Protein AF-A0A812Q5U4-F1 (afdb_monomer_lite)

Radius of gyration: 41.57 Å; chains: 1; bounding box: 147×89×119 Å

Structure (mmCIF, N/CA/C/O backbone):
data_AF-A0A812Q5U4-F1
#
_entry.id   AF-A0A812Q5U4-F1
#
loop_
_atom_site.group_PDB
_atom_site.id
_atom_site.type_symbol
_atom_site.label_atom_id
_atom_site.label_alt_id
_atom_site.label_comp_id
_atom_site.label_asym_id
_atom_site.label_entity_id
_atom_site.label_seq_id
_atom_site.pdbx_PDB_ins_code
_atom_site.Cartn_x
_atom_site.Cartn_y
_atom_site.Cartn_z
_atom_site.occupancy
_atom_site.B_iso_or_equiv
_atom_site.auth_seq_id
_atom_site.auth_comp_id
_atom_site.auth_asym_id
_atom_site.auth_atom_id
_atom_site.pdbx_PDB_model_num
ATOM 1 N N . MET A 1 1 ? 29.938 9.028 73.092 1.00 33.84 1 MET A N 1
ATOM 2 C CA . MET A 1 1 ? 29.720 7.569 73.125 1.00 33.84 1 MET A CA 1
ATOM 3 C C . MET A 1 1 ? 28.975 7.227 71.856 1.00 33.84 1 MET A C 1
ATOM 5 O O . MET A 1 1 ? 27.985 7.873 71.555 1.00 33.84 1 MET A O 1
ATOM 9 N N . SER A 1 2 ? 29.610 6.373 71.075 1.00 37.12 2 SER A N 1
ATOM 10 C CA . SER A 1 2 ? 29.429 6.051 69.661 1.00 37.12 2 SER A CA 1
ATOM 11 C C . SER A 1 2 ? 28.102 5.378 69.319 1.00 37.12 2 SER A C 1
ATOM 13 O O . SER A 1 2 ? 27.738 4.419 69.989 1.00 37.12 2 SER A O 1
ATOM 15 N N . GLU A 1 3 ? 27.493 5.780 68.202 1.00 32.69 3 GLU A N 1
ATOM 16 C CA . GLU A 1 3 ? 26.682 4.884 67.374 1.00 32.69 3 GLU A CA 1
ATOM 17 C C . GLU A 1 3 ? 27.113 5.006 65.910 1.00 32.69 3 GLU A C 1
ATOM 19 O O . GLU A 1 3 ? 27.411 6.088 65.403 1.00 32.69 3 GLU A O 1
ATOM 24 N N . GLU A 1 4 ? 27.269 3.832 65.309 1.00 32.97 4 GLU A N 1
ATOM 25 C CA . GLU A 1 4 ? 28.069 3.538 64.130 1.00 32.97 4 GLU A CA 1
ATOM 26 C C . GLU A 1 4 ? 27.419 3.977 62.816 1.00 32.97 4 GLU A C 1
ATOM 28 O O . GLU A 1 4 ? 26.239 3.763 62.539 1.00 32.97 4 GLU A O 1
ATOM 33 N N . TYR A 1 5 ? 28.271 4.528 61.959 1.00 30.22 5 TYR A N 1
ATOM 34 C CA . TYR A 1 5 ? 28.050 4.747 60.540 1.00 30.22 5 TYR A CA 1
ATOM 35 C C . TYR A 1 5 ? 27.979 3.398 59.799 1.00 30.22 5 TYR A C 1
ATOM 37 O O . TYR A 1 5 ? 28.902 2.591 59.897 1.00 30.22 5 TYR A O 1
ATOM 45 N N . ASN A 1 6 ? 26.899 3.155 59.046 1.00 32.72 6 ASN A N 1
ATOM 46 C CA . ASN A 1 6 ? 26.659 1.918 58.291 1.00 32.72 6 ASN A CA 1
ATOM 47 C C . ASN A 1 6 ? 26.828 2.157 56.771 1.00 32.72 6 ASN A C 1
ATOM 49 O O . ASN A 1 6 ? 25.929 2.733 56.149 1.00 32.72 6 ASN A O 1
ATOM 53 N N . PRO A 1 7 ? 27.938 1.723 56.137 1.00 33.97 7 PRO A N 1
ATOM 54 C CA . PRO A 1 7 ? 28.163 1.888 54.708 1.00 33.97 7 PRO A CA 1
ATOM 55 C C . PRO A 1 7 ? 27.766 0.606 53.964 1.00 33.97 7 PRO A C 1
ATOM 57 O O . PRO A 1 7 ? 28.591 -0.265 53.700 1.00 33.97 7 PRO A O 1
ATOM 60 N N . ARG A 1 8 ? 26.484 0.469 53.610 1.00 34.06 8 ARG A N 1
ATOM 61 C CA . ARG A 1 8 ? 26.014 -0.543 52.642 1.00 34.06 8 ARG A CA 1
ATOM 62 C C . ARG A 1 8 ? 24.890 -0.002 51.762 1.00 34.06 8 ARG A C 1
ATOM 64 O O . ARG A 1 8 ? 23.771 -0.502 51.782 1.00 34.06 8 ARG A O 1
ATOM 71 N N . LYS A 1 9 ? 25.198 1.015 50.960 1.00 43.03 9 LYS A N 1
ATOM 72 C CA . LYS A 1 9 ? 24.439 1.348 49.748 1.00 43.03 9 LYS A CA 1
ATOM 73 C C . LYS A 1 9 ? 25.396 1.880 48.691 1.00 43.03 9 LYS A C 1
ATOM 75 O O . LYS A 1 9 ? 25.443 3.070 48.460 1.00 43.03 9 LYS A O 1
ATOM 80 N N . ASP A 1 10 ? 26.127 0.958 48.081 1.00 38.47 10 ASP A N 1
ATOM 81 C CA . ASP A 1 10 ? 26.614 1.077 46.709 1.00 38.47 10 ASP A CA 1
ATOM 82 C C . ASP A 1 10 ? 26.743 -0.347 46.168 1.00 38.47 10 ASP A C 1
ATOM 84 O O . ASP A 1 10 ? 27.758 -1.021 46.316 1.00 38.47 10 ASP A O 1
ATOM 88 N N . VAL A 1 11 ? 25.636 -0.856 45.619 1.00 46.59 11 VAL A N 1
ATOM 89 C CA . VAL A 1 11 ? 25.671 -2.061 44.786 1.00 46.59 11 VAL A CA 1
ATOM 90 C C . VAL A 1 11 ? 26.209 -1.601 43.444 1.00 46.59 11 VAL A C 1
ATOM 92 O O . VAL A 1 11 ? 25.564 -0.802 42.757 1.00 46.59 11 VAL A O 1
ATOM 95 N N . SER A 1 12 ? 27.413 -2.057 43.111 1.00 59.81 12 SER A N 1
ATOM 96 C CA . SER A 1 12 ? 28.089 -1.672 41.884 1.00 59.81 12 SER A CA 1
ATOM 97 C C . SER A 1 12 ? 27.234 -2.048 40.670 1.00 59.81 12 SER A C 1
ATOM 99 O O . SER A 1 12 ? 26.511 -3.048 40.664 1.00 59.81 12 SER A O 1
ATOM 101 N N . ARG A 1 13 ? 27.321 -1.250 39.605 1.00 41.06 13 ARG A N 1
ATOM 102 C CA . ARG A 1 13 ? 26.708 -1.545 38.300 1.00 41.06 13 ARG A CA 1
ATOM 103 C C . ARG A 1 13 ? 27.031 -2.970 37.814 1.00 41.06 13 ARG A C 1
ATOM 105 O O . ARG A 1 13 ? 26.166 -3.611 37.222 1.00 41.06 13 ARG A O 1
ATOM 112 N N . ALA A 1 14 ? 28.213 -3.485 38.162 1.00 41.56 14 ALA A N 1
ATOM 113 C CA . ALA A 1 14 ? 28.650 -4.841 37.847 1.00 41.56 14 ALA A CA 1
ATOM 114 C C . ALA A 1 14 ? 27.798 -5.927 38.529 1.00 41.56 14 ALA A C 1
ATOM 116 O O . ALA A 1 14 ? 27.504 -6.941 37.905 1.00 41.56 14 ALA A O 1
ATOM 117 N N . ASP A 1 15 ? 27.316 -5.705 39.756 1.00 45.66 15 ASP A N 1
ATOM 118 C CA . ASP A 1 15 ? 26.466 -6.676 40.461 1.00 45.66 15 ASP A CA 1
ATOM 119 C C . ASP A 1 15 ? 25.048 -6.740 39.873 1.00 45.66 15 ASP A C 1
ATOM 121 O O . ASP A 1 15 ? 24.453 -7.817 39.798 1.00 45.66 15 ASP A O 1
ATOM 125 N N . ARG A 1 16 ? 24.514 -5.612 39.373 1.00 46.31 16 ARG A N 1
ATOM 126 C CA . ARG A 1 16 ? 23.241 -5.599 38.621 1.00 46.31 16 ARG A CA 1
ATOM 127 C C . ARG A 1 16 ? 23.372 -6.285 37.264 1.00 46.31 16 ARG A C 1
ATOM 129 O O . ARG A 1 16 ? 22.455 -6.997 36.855 1.00 46.31 16 ARG A O 1
ATOM 136 N N . GLU A 1 17 ? 24.501 -6.106 36.586 1.00 45.66 17 GLU A N 1
ATOM 137 C CA . GLU A 1 17 ? 24.800 -6.786 35.322 1.00 45.66 17 GLU A CA 1
ATOM 138 C C . GLU A 1 17 ? 24.985 -8.303 35.537 1.00 45.66 17 GLU A C 1
ATOM 140 O O . GLU A 1 17 ? 24.392 -9.095 34.804 1.00 45.66 17 GLU A O 1
ATOM 145 N N . LEU A 1 18 ? 25.660 -8.730 36.613 1.00 50.56 18 LEU A N 1
ATOM 146 C CA . LEU A 1 18 ? 25.778 -10.140 37.021 1.00 50.56 18 LEU A CA 1
ATOM 147 C C . LEU A 1 18 ? 24.425 -10.774 37.383 1.00 50.56 18 LEU A C 1
ATOM 149 O O . LEU A 1 18 ? 24.159 -11.931 37.038 1.00 50.56 18 LEU A O 1
ATOM 153 N N . GLN A 1 19 ? 23.538 -10.023 38.039 1.00 53.19 19 GLN A N 1
ATOM 154 C CA . GLN A 1 19 ? 22.207 -10.507 38.404 1.00 53.19 19 GLN A CA 1
ATOM 155 C C . GLN A 1 19 ? 21.281 -10.620 37.179 1.00 53.19 19 GLN A C 1
ATOM 157 O O . GLN A 1 19 ? 20.553 -11.611 37.052 1.00 53.19 19 GLN A O 1
ATOM 162 N N . MET A 1 20 ? 21.357 -9.679 36.229 1.00 49.34 20 MET A N 1
ATOM 163 C CA . MET A 1 20 ? 20.682 -9.799 34.928 1.00 49.34 20 MET A CA 1
ATOM 164 C C . MET A 1 20 ? 21.214 -10.989 34.124 1.00 49.34 20 MET A C 1
ATOM 166 O O . MET A 1 20 ? 20.421 -11.766 33.589 1.00 49.34 20 MET A O 1
ATOM 170 N N . TYR A 1 21 ? 22.532 -11.198 34.116 1.00 41.62 21 TYR A N 1
ATOM 171 C CA . TYR A 1 21 ? 23.176 -12.303 33.409 1.00 41.62 21 TYR A CA 1
ATOM 172 C C . TYR A 1 21 ? 22.758 -13.677 33.961 1.00 41.62 21 TYR A C 1
ATOM 174 O O . TYR A 1 21 ? 22.366 -14.568 33.207 1.00 41.62 21 TYR A O 1
ATOM 182 N N . SER A 1 22 ? 22.722 -13.828 35.290 1.00 52.41 22 SER A N 1
ATOM 183 C CA . SER A 1 22 ? 22.237 -15.041 35.971 1.00 52.41 22 SER A CA 1
ATOM 184 C C . SER A 1 22 ? 20.763 -15.340 35.665 1.00 52.41 22 SER A C 1
ATOM 186 O O . SER A 1 22 ? 20.368 -16.492 35.456 1.00 52.41 22 SER A O 1
ATOM 188 N N . THR A 1 23 ? 19.932 -14.298 35.599 1.00 51.53 23 THR A N 1
ATOM 189 C CA . THR A 1 23 ? 18.494 -14.433 35.327 1.00 51.53 23 THR A CA 1
ATOM 190 C C . THR A 1 23 ? 18.238 -14.801 33.864 1.00 51.53 23 THR A C 1
ATOM 192 O O . THR A 1 23 ? 17.398 -15.659 33.580 1.00 51.53 23 THR A O 1
ATOM 195 N N . PHE A 1 24 ? 19.014 -14.229 32.941 1.00 47.84 24 PHE A N 1
ATOM 196 C CA . PHE A 1 24 ? 18.985 -14.560 31.519 1.00 47.84 24 PHE A CA 1
ATOM 197 C C . PHE A 1 24 ? 19.423 -16.009 31.262 1.00 47.84 24 PHE A C 1
ATOM 199 O O . PHE A 1 24 ? 18.692 -16.755 30.611 1.00 47.84 24 PHE A O 1
ATOM 206 N N . GLN A 1 25 ? 20.528 -16.463 31.865 1.00 47.75 25 GLN A N 1
ATOM 207 C CA . GLN A 1 25 ? 20.994 -17.852 31.746 1.00 47.75 25 GLN A CA 1
ATOM 208 C C . GLN A 1 25 ? 19.957 -18.869 32.241 1.00 47.75 25 GLN A C 1
ATOM 210 O O . GLN A 1 25 ? 19.704 -19.874 31.576 1.00 47.75 25 GLN A O 1
ATOM 215 N N . LYS A 1 26 ? 19.293 -18.597 33.372 1.00 52.16 26 LYS A N 1
ATOM 216 C CA . LYS A 1 26 ? 18.226 -19.468 33.899 1.00 52.16 26 LYS A CA 1
ATOM 217 C C . LYS A 1 26 ? 17.001 -19.515 32.984 1.00 52.16 26 LYS A C 1
ATOM 219 O O . LYS A 1 26 ? 16.349 -20.556 32.897 1.00 52.16 26 LYS A O 1
ATOM 224 N N . LYS A 1 27 ? 16.684 -18.407 32.307 1.00 45.16 27 LYS A N 1
ATOM 225 C CA . LYS A 1 27 ? 15.554 -18.318 31.375 1.00 45.16 27 LYS A CA 1
ATOM 226 C C . LYS A 1 27 ? 15.858 -19.065 30.077 1.00 45.16 27 LYS A C 1
ATOM 228 O O . LYS A 1 27 ? 15.050 -19.891 29.676 1.00 45.16 27 LYS A O 1
ATOM 233 N N . VAL A 1 28 ? 17.051 -18.880 29.509 1.00 44.44 28 VAL A N 1
ATOM 234 C CA . VAL A 1 28 ? 17.525 -19.624 28.328 1.00 44.44 28 VAL A CA 1
ATOM 235 C C . VAL A 1 28 ? 17.591 -21.127 28.614 1.00 44.44 28 VAL A C 1
ATOM 237 O O . VAL A 1 28 ? 17.038 -21.908 27.848 1.00 44.44 28 VAL A O 1
ATOM 240 N N . ALA A 1 29 ? 18.149 -21.546 29.755 1.00 47.28 29 ALA A N 1
ATOM 241 C CA . ALA A 1 29 ? 18.210 -22.960 30.133 1.00 47.28 29 ALA A CA 1
ATOM 242 C C . ALA A 1 29 ? 16.816 -23.604 30.281 1.00 47.28 29 ALA A C 1
ATOM 244 O O . ALA A 1 29 ? 16.620 -24.749 29.875 1.00 47.28 29 ALA A O 1
ATOM 245 N N . ARG A 1 30 ? 15.827 -22.868 30.814 1.00 48.16 30 ARG A N 1
ATOM 246 C CA . ARG A 1 30 ? 14.434 -23.338 30.882 1.00 48.16 30 ARG A CA 1
ATOM 247 C C . ARG A 1 30 ? 13.808 -23.447 29.497 1.00 48.16 30 ARG A C 1
ATOM 249 O O . ARG A 1 30 ? 13.262 -24.497 29.191 1.00 48.16 30 ARG A O 1
ATOM 256 N N . THR A 1 31 ? 13.921 -22.420 28.656 1.00 43.62 31 THR A N 1
ATOM 257 C CA . THR A 1 31 ? 13.334 -22.427 27.307 1.00 43.62 31 THR A CA 1
ATOM 258 C C . THR A 1 31 ? 13.946 -23.525 26.437 1.00 43.62 31 THR A C 1
ATOM 260 O O . THR A 1 31 ? 13.215 -24.266 25.786 1.00 43.62 31 THR A O 1
ATOM 263 N N . CYS A 1 32 ? 15.267 -23.710 26.489 1.00 42.62 32 CYS A N 1
ATOM 264 C CA . CYS A 1 32 ? 15.956 -24.780 25.769 1.00 42.62 32 CYS A CA 1
ATOM 265 C C . CYS A 1 32 ? 15.588 -26.172 26.302 1.00 42.62 32 CYS A C 1
ATOM 267 O O . CYS A 1 32 ? 15.393 -27.086 25.507 1.00 42.62 32 CYS A O 1
ATOM 269 N N . GLY A 1 33 ? 15.414 -26.332 27.620 1.00 49.56 33 GLY A N 1
ATOM 270 C CA . GLY A 1 33 ? 14.921 -27.578 28.213 1.00 49.56 33 GLY A CA 1
ATOM 271 C C . GLY A 1 33 ? 13.491 -27.929 27.783 1.00 49.56 33 GLY A C 1
ATOM 272 O O . GLY A 1 33 ? 13.176 -29.106 27.616 1.00 49.56 33 GLY A O 1
ATOM 273 N N . THR A 1 34 ? 12.635 -26.929 27.560 1.00 45.62 34 THR A N 1
ATOM 274 C CA . THR A 1 34 ? 11.266 -27.128 27.056 1.00 45.62 34 THR A CA 1
ATOM 275 C C . THR A 1 34 ? 11.258 -27.476 25.568 1.00 45.62 34 THR A C 1
ATOM 277 O O . THR A 1 34 ? 10.571 -28.414 25.173 1.00 45.62 34 THR A O 1
ATOM 280 N N . VAL A 1 35 ? 12.073 -26.792 24.757 1.00 42.91 35 VAL A N 1
ATOM 281 C CA . VAL A 1 35 ? 12.205 -27.067 23.316 1.00 42.91 35 VAL A CA 1
ATOM 282 C C . VAL A 1 35 ? 12.789 -28.461 23.079 1.00 42.91 35 VAL A C 1
ATOM 284 O O . VAL A 1 35 ? 12.236 -29.210 22.284 1.00 42.91 35 VAL A O 1
ATOM 287 N N . ALA A 1 36 ? 13.819 -28.862 23.833 1.00 44.75 36 ALA A N 1
ATOM 288 C CA . ALA A 1 36 ? 14.419 -30.196 23.738 1.00 44.75 36 ALA A CA 1
ATOM 289 C C . ALA A 1 36 ? 13.461 -31.330 24.150 1.00 44.75 36 ALA A C 1
ATOM 291 O O . ALA A 1 36 ? 13.556 -32.434 23.624 1.00 44.75 36 ALA A O 1
ATOM 292 N N . ARG A 1 37 ? 12.511 -31.072 25.062 1.00 47.25 37 ARG A N 1
ATOM 293 C CA . ARG A 1 37 ? 11.454 -32.041 25.415 1.00 47.25 37 ARG A CA 1
ATOM 294 C C . ARG A 1 37 ? 10.326 -32.105 24.385 1.00 47.25 37 ARG A C 1
ATOM 296 O O . ARG A 1 37 ? 9.639 -33.118 24.324 1.00 47.25 37 ARG A O 1
ATOM 303 N N . GLN A 1 38 ? 10.113 -31.042 23.609 1.00 42.66 38 GLN A N 1
ATOM 304 C CA . GLN A 1 38 ? 9.031 -30.957 22.623 1.00 42.66 38 GLN A CA 1
ATOM 305 C C . GLN A 1 38 ? 9.438 -31.456 21.228 1.00 42.66 38 GLN A C 1
ATOM 307 O O . GLN A 1 38 ? 8.575 -31.865 20.456 1.00 42.66 38 GLN A O 1
ATOM 312 N N . THR A 1 39 ? 10.730 -31.486 20.893 1.00 47.00 39 THR A N 1
ATOM 313 C CA . THR A 1 39 ? 11.223 -31.899 19.568 1.00 47.00 39 THR A CA 1
ATOM 314 C C . THR A 1 39 ? 11.756 -33.334 19.549 1.00 47.00 39 THR A C 1
ATOM 316 O O . THR A 1 39 ? 12.897 -33.597 19.184 1.00 47.00 39 THR A O 1
ATOM 319 N N . ALA A 1 40 ? 10.898 -34.307 19.860 1.00 41.62 40 ALA A N 1
ATOM 320 C CA . ALA A 1 40 ? 11.204 -35.741 19.758 1.00 41.62 40 ALA A CA 1
ATOM 321 C C . ALA A 1 40 ? 11.178 -36.289 18.306 1.00 41.62 40 ALA A C 1
ATOM 323 O O . ALA A 1 40 ? 10.772 -37.423 18.068 1.00 41.62 40 ALA A O 1
ATOM 324 N N . SER A 1 41 ? 11.601 -35.499 17.313 1.00 47.44 41 SER A N 1
ATOM 325 C CA . SER A 1 41 ? 11.746 -35.954 15.924 1.00 47.44 41 SER A CA 1
ATOM 326 C C . SER A 1 41 ? 13.166 -35.696 15.431 1.00 47.44 41 SER A C 1
ATOM 328 O O . SER A 1 41 ? 13.582 -34.550 15.241 1.00 47.44 41 SER A O 1
ATOM 330 N N . ALA A 1 42 ? 13.902 -36.783 15.184 1.00 43.78 42 ALA A N 1
ATOM 331 C CA . ALA A 1 42 ? 15.287 -36.784 14.706 1.00 43.78 42 ALA A CA 1
ATOM 332 C C . ALA A 1 42 ? 15.495 -35.938 13.430 1.00 43.78 42 ALA A C 1
ATOM 334 O O . ALA A 1 42 ? 16.572 -35.390 13.199 1.00 43.78 42 ALA A O 1
ATOM 335 N N . MET A 1 43 ? 14.445 -35.760 12.620 1.00 39.78 43 MET A N 1
ATOM 336 C CA . MET A 1 43 ? 14.500 -34.984 11.380 1.00 39.78 43 MET A CA 1
ATOM 337 C C . MET A 1 43 ? 14.580 -33.463 11.624 1.00 39.78 43 MET A C 1
ATOM 339 O O . MET A 1 43 ? 15.217 -32.743 10.852 1.00 39.78 43 MET A O 1
ATOM 343 N N . LEU A 1 44 ? 13.982 -32.967 12.715 1.00 46.88 44 LEU A N 1
ATOM 344 C CA . LEU A 1 44 ? 14.051 -31.555 13.111 1.00 46.88 44 LEU A CA 1
ATOM 345 C C . LEU A 1 44 ? 15.378 -31.222 13.791 1.00 46.88 44 LEU A C 1
ATOM 347 O O . LEU A 1 44 ? 15.934 -30.158 13.531 1.00 46.88 44 LEU A O 1
ATOM 351 N N . CYS A 1 45 ? 15.932 -32.154 14.572 1.00 46.12 45 CYS A N 1
ATOM 352 C CA . CYS A 1 45 ? 17.276 -32.014 15.133 1.00 46.12 45 CYS A CA 1
ATOM 353 C C . CYS A 1 45 ? 18.325 -31.905 14.010 1.00 46.12 45 CYS A C 1
ATOM 355 O O . CYS A 1 45 ? 19.142 -30.990 14.013 1.00 46.12 45 CYS A O 1
ATOM 357 N N . LYS A 1 46 ? 18.198 -32.726 12.955 1.00 45.28 46 LYS A N 1
ATOM 358 C CA . LYS A 1 46 ? 19.049 -32.666 11.753 1.00 45.28 46 LYS A CA 1
ATOM 359 C C . LYS A 1 46 ? 18.987 -31.313 11.032 1.00 45.28 46 LYS A C 1
ATOM 361 O O . LYS A 1 46 ? 20.023 -30.758 10.671 1.00 45.28 46 LYS A O 1
ATOM 366 N N . ARG A 1 47 ? 17.785 -30.755 10.838 1.00 48.25 47 ARG A N 1
ATOM 367 C CA . ARG A 1 47 ? 17.606 -29.425 10.219 1.00 48.25 47 ARG A CA 1
ATOM 368 C C . ARG A 1 47 ? 18.132 -28.298 11.105 1.00 48.25 47 ARG A C 1
ATOM 370 O O . ARG A 1 47 ? 18.714 -27.351 10.586 1.00 48.25 47 ARG A O 1
ATOM 377 N N . PHE A 1 48 ? 17.973 -28.426 12.420 1.00 50.75 48 PHE A N 1
ATOM 378 C CA . PHE A 1 48 ? 18.487 -27.462 13.383 1.00 50.75 48 PHE A CA 1
ATOM 379 C C . PHE A 1 48 ? 20.020 -27.468 13.426 1.00 50.75 48 PHE A C 1
ATOM 381 O O . PHE A 1 48 ? 20.614 -26.406 13.313 1.00 50.75 48 PHE A O 1
ATOM 388 N N . CYS A 1 49 ? 20.670 -28.636 13.482 1.00 49.44 49 CYS A N 1
ATOM 389 C CA . CYS A 1 49 ? 22.133 -28.751 13.442 1.00 49.44 49 CYS A CA 1
ATOM 390 C C . CYS A 1 49 ? 22.730 -28.227 12.125 1.00 49.44 49 CYS A C 1
ATOM 392 O O . CYS A 1 49 ? 23.765 -27.565 12.141 1.00 49.44 49 CYS A O 1
ATOM 394 N N . PHE A 1 50 ? 22.059 -28.452 10.990 1.00 48.16 50 PHE A N 1
ATOM 395 C CA . PHE A 1 50 ? 22.501 -27.931 9.692 1.00 48.16 50 PHE A CA 1
ATOM 396 C C . PHE A 1 50 ? 22.346 -26.403 9.585 1.00 48.16 50 PHE A C 1
ATOM 398 O O . PHE A 1 50 ? 23.251 -25.712 9.118 1.00 48.16 50 PHE A O 1
ATOM 405 N N . ALA A 1 51 ? 21.225 -25.854 10.068 1.00 47.75 51 ALA A N 1
ATOM 406 C CA . ALA A 1 51 ? 21.022 -24.408 10.166 1.00 47.75 51 ALA A CA 1
ATOM 407 C C . ALA A 1 51 ? 21.996 -23.758 11.165 1.00 47.75 51 ALA A C 1
ATOM 409 O O . ALA A 1 51 ? 22.481 -22.656 10.925 1.00 47.75 51 ALA A O 1
ATOM 410 N N . PHE A 1 52 ? 22.326 -24.464 12.248 1.00 46.34 52 PHE A N 1
ATOM 411 C CA . PHE A 1 52 ? 23.291 -24.053 13.264 1.00 46.34 52 PHE A CA 1
ATOM 412 C C . PHE A 1 52 ? 24.716 -23.968 12.701 1.00 46.34 52 PHE A C 1
ATOM 414 O O . PHE A 1 52 ? 25.369 -22.948 12.886 1.00 46.34 52 PHE A O 1
ATOM 421 N N . ALA A 1 53 ? 25.165 -24.961 11.923 1.00 47.75 53 ALA A N 1
ATOM 422 C CA . ALA A 1 53 ? 26.468 -24.919 11.251 1.00 47.75 53 ALA A CA 1
ATOM 423 C C . ALA A 1 53 ? 26.589 -23.727 10.277 1.00 47.75 53 ALA A C 1
ATOM 425 O O . ALA A 1 53 ? 27.604 -23.035 10.262 1.00 47.75 53 ALA A O 1
ATOM 426 N N . ARG A 1 54 ? 25.518 -23.426 9.529 1.00 46.50 54 ARG A N 1
ATOM 427 C CA . ARG A 1 54 ? 25.428 -22.253 8.635 1.00 46.50 54 ARG A CA 1
ATOM 428 C C . ARG A 1 54 ? 25.418 -20.920 9.389 1.00 46.50 54 ARG A C 1
ATOM 430 O O . ARG A 1 54 ? 25.967 -19.937 8.904 1.00 46.50 54 ARG A O 1
ATOM 437 N N . LEU A 1 55 ? 24.805 -20.882 10.571 1.00 44.91 55 LEU A N 1
ATOM 438 C CA . LEU A 1 55 ? 24.801 -19.716 11.459 1.00 44.91 55 LEU A CA 1
ATOM 439 C C . LEU A 1 55 ? 26.185 -19.458 12.069 1.00 44.91 55 LEU A C 1
ATOM 441 O O . LEU A 1 55 ? 26.592 -18.303 12.168 1.00 44.91 55 LEU A O 1
ATOM 445 N N . CYS A 1 56 ? 26.933 -20.510 12.415 1.00 45.94 56 CYS A N 1
ATOM 446 C CA . CYS A 1 56 ? 28.314 -20.397 12.889 1.00 45.94 56 CYS A CA 1
ATOM 447 C C . CYS A 1 56 ? 29.266 -19.827 11.824 1.00 45.94 56 CYS A C 1
ATOM 449 O O . CYS A 1 56 ? 30.187 -19.097 12.172 1.00 45.94 56 CYS A O 1
ATOM 451 N N . GLU A 1 57 ? 29.025 -20.084 10.534 1.00 47.19 57 GLU A N 1
ATOM 452 C CA . GLU A 1 57 ? 29.805 -19.480 9.440 1.00 47.19 57 GLU A CA 1
ATOM 453 C C . GLU A 1 57 ? 29.535 -17.974 9.244 1.00 47.19 57 GLU A C 1
ATOM 455 O O . GLU A 1 57 ? 30.343 -17.286 8.621 1.00 47.19 57 GLU A O 1
ATOM 460 N N . ALA A 1 58 ? 28.423 -17.442 9.767 1.00 40.88 58 ALA A N 1
ATOM 461 C CA . ALA A 1 58 ? 27.950 -16.089 9.464 1.00 40.88 58 ALA A CA 1
ATOM 462 C C . ALA A 1 58 ? 28.326 -15.011 10.504 1.00 40.88 58 ALA A C 1
ATOM 464 O O . ALA A 1 58 ? 28.189 -13.823 10.212 1.00 40.88 58 ALA A O 1
ATOM 465 N N . PHE A 1 59 ? 28.798 -15.379 11.702 1.00 46.22 59 PHE A N 1
ATOM 466 C CA . PHE A 1 59 ? 29.041 -14.434 12.803 1.00 46.22 59 PHE A CA 1
ATOM 467 C C . PHE A 1 59 ? 30.517 -14.390 13.236 1.00 46.22 59 PHE A C 1
ATOM 469 O O . PHE A 1 59 ? 31.059 -15.387 13.696 1.00 46.22 59 PHE A O 1
ATOM 476 N N . THR A 1 60 ? 31.156 -13.213 13.154 1.00 44.91 60 THR A N 1
ATOM 477 C CA . THR A 1 60 ? 32.591 -13.007 13.464 1.00 44.91 60 THR A CA 1
ATOM 478 C C . THR A 1 60 ? 32.859 -12.056 14.643 1.00 44.91 60 THR A C 1
ATOM 480 O O . THR A 1 60 ? 33.933 -11.467 14.725 1.00 44.91 60 THR A O 1
ATOM 483 N N . THR A 1 61 ? 31.910 -11.845 15.563 1.00 46.41 61 THR A N 1
ATOM 484 C CA . THR A 1 61 ? 32.115 -10.948 16.720 1.00 46.41 61 THR A CA 1
ATOM 485 C C . THR A 1 61 ? 32.470 -11.718 18.004 1.00 46.41 61 THR A C 1
ATOM 487 O O . THR A 1 61 ? 31.768 -12.642 18.416 1.00 46.41 61 THR A O 1
ATOM 490 N N . SER A 1 62 ? 33.554 -11.300 18.676 1.00 41.28 62 SER A N 1
ATOM 491 C CA . SER A 1 62 ? 34.147 -11.939 19.874 1.00 41.28 62 SER A CA 1
ATOM 492 C C . SER A 1 62 ? 33.150 -12.222 21.015 1.00 41.28 62 SER A C 1
ATOM 494 O O . SER A 1 62 ? 33.224 -13.246 21.700 1.00 41.28 62 SER A O 1
ATOM 496 N N . THR A 1 63 ? 32.173 -11.334 21.217 1.00 41.38 63 THR A N 1
ATOM 497 C CA . THR A 1 63 ? 31.176 -11.440 22.297 1.00 41.38 63 THR A CA 1
ATOM 498 C C . THR A 1 63 ? 30.167 -12.559 22.045 1.00 41.38 63 THR A C 1
ATOM 500 O O . THR A 1 63 ? 29.708 -13.218 22.974 1.00 41.38 63 THR A O 1
ATOM 503 N N . VAL A 1 64 ? 29.853 -12.808 20.775 1.00 47.78 64 VAL A N 1
ATOM 504 C CA . VAL A 1 64 ? 28.879 -13.808 20.341 1.00 47.78 64 VAL A CA 1
ATOM 505 C C . VAL A 1 64 ? 29.491 -15.214 20.435 1.00 47.78 64 VAL A C 1
ATOM 507 O O . VAL A 1 64 ? 28.842 -16.134 20.932 1.00 47.78 64 VAL A O 1
ATOM 510 N N . PHE A 1 65 ? 30.780 -15.362 20.115 1.00 45.75 65 PHE A N 1
ATOM 511 C CA . PHE A 1 65 ? 31.514 -16.634 20.187 1.00 45.75 65 PHE A CA 1
ATOM 512 C C . PHE A 1 65 ? 31.596 -17.224 21.611 1.00 45.75 65 PHE A C 1
ATOM 514 O O . PHE A 1 65 ? 31.337 -18.412 21.812 1.00 45.75 65 PHE A O 1
ATOM 521 N N . LYS A 1 66 ? 31.848 -16.396 22.638 1.00 48.25 66 LYS A N 1
ATOM 522 C CA . LYS A 1 66 ? 31.882 -16.850 24.048 1.00 48.25 66 LYS A CA 1
ATOM 523 C C . LYS A 1 66 ? 30.518 -17.318 24.565 1.00 48.25 66 LYS A C 1
ATOM 525 O O . LYS A 1 66 ? 30.442 -18.263 25.350 1.00 48.25 66 LYS A O 1
ATOM 530 N N . HIS A 1 67 ? 29.430 -16.687 24.119 1.00 49.53 67 HIS A N 1
ATOM 531 C CA . HIS A 1 67 ? 28.074 -17.151 24.425 1.00 49.53 67 HIS A CA 1
ATOM 532 C C . HIS A 1 67 ? 27.746 -18.469 23.707 1.00 49.53 67 HIS A C 1
ATOM 534 O O . HIS A 1 67 ? 27.035 -19.308 24.265 1.00 49.53 67 HIS A O 1
ATOM 540 N N . PHE A 1 68 ? 28.326 -18.690 22.525 1.00 51.56 68 PHE A N 1
ATOM 541 C CA . PHE A 1 68 ? 28.163 -19.921 21.758 1.00 51.56 68 PHE A CA 1
ATOM 542 C C . PHE A 1 68 ? 28.960 -21.112 22.302 1.00 51.56 68 PHE A C 1
ATOM 544 O O . PHE A 1 68 ? 28.407 -22.210 22.328 1.00 51.56 68 PHE A O 1
ATOM 551 N N . GLN A 1 69 ? 30.173 -20.924 22.837 1.00 51.56 69 GLN A N 1
ATOM 552 C CA . GLN A 1 69 ? 30.895 -21.995 23.548 1.00 51.56 69 GLN A CA 1
ATOM 553 C C . GLN A 1 69 ? 30.088 -22.534 24.740 1.00 51.56 69 GLN A C 1
ATOM 555 O O . GLN A 1 69 ? 29.961 -23.745 24.920 1.00 51.56 69 GLN A O 1
ATOM 560 N N . GLY A 1 70 ? 29.452 -21.642 25.510 1.00 60.09 70 GLY A N 1
ATOM 561 C CA . GLY A 1 70 ? 28.567 -22.039 26.608 1.00 60.09 70 GLY A CA 1
ATOM 562 C C . GLY A 1 70 ? 27.344 -22.842 26.145 1.00 60.09 70 GLY A C 1
ATOM 563 O O . GLY A 1 70 ? 26.908 -23.755 26.843 1.00 60.09 70 GLY A O 1
ATOM 564 N N . PHE A 1 71 ? 26.807 -22.543 24.959 1.00 48.72 71 PHE A N 1
ATOM 565 C CA . PHE A 1 71 ? 25.685 -23.275 24.367 1.00 48.72 71 PHE A CA 1
ATOM 566 C C . PHE A 1 71 ? 26.110 -24.642 23.806 1.00 48.72 71 PHE A C 1
ATOM 568 O O . PHE A 1 71 ? 25.434 -25.638 24.064 1.00 48.72 71 PHE A O 1
ATOM 575 N N . ALA A 1 72 ? 27.253 -24.719 23.118 1.00 52.66 72 ALA A N 1
ATOM 576 C CA . ALA A 1 72 ? 27.820 -25.970 22.613 1.00 52.66 72 ALA A CA 1
ATOM 577 C C . ALA A 1 72 ? 28.137 -26.959 23.752 1.00 52.66 72 ALA A C 1
ATOM 579 O O . ALA A 1 72 ? 27.821 -28.142 23.650 1.00 52.66 72 ALA A O 1
ATOM 580 N N . GLU A 1 73 ? 28.649 -26.473 24.888 1.00 60.06 73 GLU A N 1
ATOM 581 C CA . GLU A 1 73 ? 28.880 -27.267 26.105 1.00 60.06 73 GLU A CA 1
ATOM 582 C C . GLU A 1 73 ? 27.570 -27.844 26.684 1.00 60.06 73 GLU A C 1
ATOM 584 O O . GLU A 1 73 ? 27.535 -28.985 27.155 1.00 60.06 73 GLU A O 1
ATOM 589 N N . VAL A 1 74 ? 26.473 -27.079 26.634 1.00 55.72 74 VAL A N 1
ATOM 590 C CA . VAL A 1 74 ? 25.142 -27.524 27.082 1.00 55.72 74 VAL A CA 1
ATOM 591 C C . VAL A 1 74 ? 24.567 -28.567 26.126 1.00 55.72 74 VAL A C 1
ATOM 593 O O . VAL A 1 74 ? 24.072 -29.596 26.587 1.00 55.72 74 VAL A O 1
ATOM 596 N N . VAL A 1 75 ? 24.685 -28.366 24.811 1.00 52.28 75 VAL A N 1
ATOM 597 C CA . VAL A 1 75 ? 24.266 -29.352 23.801 1.00 52.28 75 VAL A CA 1
ATOM 598 C C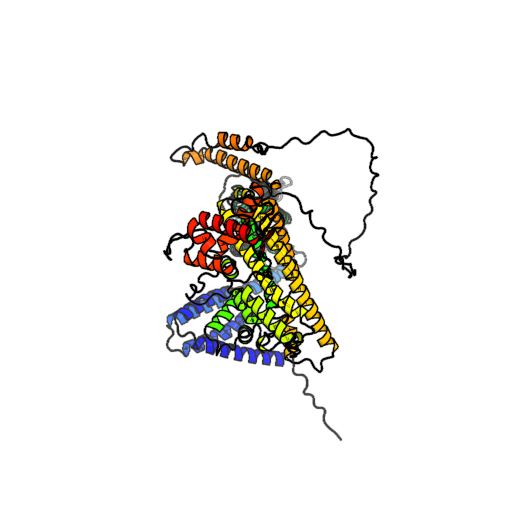 . VAL A 1 75 ? 25.076 -30.643 23.940 1.00 52.28 75 VAL A C 1
ATOM 600 O O . VAL A 1 75 ? 24.481 -31.716 23.986 1.00 52.28 75 VAL A O 1
ATOM 603 N N . ARG A 1 76 ? 26.398 -30.551 24.142 1.00 56.03 76 ARG A N 1
ATOM 604 C CA . ARG A 1 76 ? 27.291 -31.692 24.406 1.00 56.03 76 ARG A CA 1
ATOM 605 C C . ARG A 1 76 ? 26.842 -32.499 25.624 1.00 56.03 76 ARG A C 1
ATOM 607 O O . ARG A 1 76 ? 26.705 -33.716 25.547 1.00 56.03 76 ARG A O 1
ATOM 614 N N . LYS A 1 77 ? 26.553 -31.826 26.742 1.00 60.78 77 LYS A N 1
ATOM 615 C CA . LYS A 1 77 ? 26.072 -32.475 27.976 1.00 60.78 77 LYS A CA 1
ATOM 616 C C . LYS A 1 77 ? 24.677 -33.085 27.824 1.00 60.78 77 LYS A C 1
ATOM 618 O O . LYS A 1 77 ? 24.394 -34.094 28.458 1.00 60.78 77 LYS A O 1
ATOM 623 N N . THR A 1 78 ? 23.826 -32.504 26.980 1.00 52.09 78 THR A N 1
ATOM 624 C CA . THR A 1 78 ? 22.460 -32.997 26.733 1.00 52.09 78 THR A CA 1
ATOM 625 C C . THR A 1 78 ? 22.452 -34.183 25.759 1.00 52.09 78 THR A C 1
ATOM 627 O O . THR A 1 78 ? 21.707 -35.138 25.970 1.00 52.09 78 THR A O 1
ATOM 630 N N . ALA A 1 79 ? 23.326 -34.172 24.746 1.00 52.03 79 ALA A N 1
ATOM 631 C CA . ALA A 1 79 ? 23.525 -35.276 23.808 1.00 52.03 79 ALA A CA 1
ATOM 632 C C . ALA A 1 79 ? 24.169 -36.496 24.485 1.00 52.03 79 ALA A C 1
ATOM 634 O O . ALA A 1 79 ? 23.710 -37.611 24.289 1.00 52.03 79 ALA A O 1
ATOM 635 N N . LEU A 1 80 ? 25.159 -36.298 25.365 1.00 54.78 80 LEU A N 1
ATOM 636 C CA . LEU A 1 80 ? 25.740 -37.389 26.164 1.00 54.78 80 LEU A CA 1
ATOM 637 C C . LEU A 1 80 ? 24.754 -37.986 27.184 1.00 54.78 80 LEU A C 1
ATOM 639 O O . LEU A 1 80 ? 24.913 -39.132 27.590 1.00 54.78 80 LEU A O 1
ATOM 643 N N . ALA A 1 81 ? 23.743 -37.219 27.604 1.00 52.38 81 ALA A N 1
ATOM 644 C CA . ALA A 1 81 ? 22.697 -37.677 28.519 1.00 52.38 81 ALA A CA 1
ATOM 645 C C . ALA A 1 81 ? 21.529 -38.391 27.814 1.00 52.38 81 ALA A C 1
ATOM 647 O O . ALA A 1 81 ? 20.677 -38.972 28.483 1.00 52.38 81 ALA A O 1
ATOM 648 N N . THR A 1 82 ? 21.462 -38.343 26.481 1.00 49.06 82 THR A N 1
ATOM 649 C CA . THR A 1 82 ? 20.447 -39.035 25.684 1.00 49.06 82 THR A CA 1
ATOM 650 C C . THR A 1 82 ? 21.139 -40.131 24.877 1.00 49.06 82 THR A C 1
ATOM 652 O O . THR A 1 82 ? 21.789 -39.851 23.881 1.00 49.06 82 THR A O 1
ATOM 655 N N . GLU A 1 83 ? 21.001 -41.396 25.292 1.00 48.69 83 GLU A N 1
ATOM 656 C CA . GLU A 1 83 ? 21.625 -42.592 24.673 1.00 48.69 83 GLU A CA 1
ATOM 657 C C . GLU A 1 83 ? 21.225 -42.854 23.194 1.00 48.69 83 GLU A C 1
ATOM 659 O O . GLU A 1 83 ? 21.454 -43.935 22.661 1.00 48.69 83 GLU A O 1
ATOM 664 N N . ALA A 1 84 ? 20.615 -41.884 22.508 1.00 48.84 84 ALA A N 1
ATOM 665 C CA . ALA A 1 84 ? 19.985 -42.013 21.196 1.00 48.84 84 ALA A CA 1
ATOM 666 C C . ALA A 1 84 ? 20.601 -41.109 20.109 1.00 48.84 84 ALA A C 1
ATOM 668 O O . ALA A 1 84 ? 19.929 -40.799 19.124 1.00 48.84 84 ALA A O 1
ATOM 669 N N . VAL A 1 85 ? 21.853 -40.666 20.264 1.00 51.66 85 VAL A N 1
ATOM 670 C CA . VAL A 1 85 ? 22.554 -39.891 19.227 1.00 51.66 85 VAL A CA 1
ATOM 671 C C . VAL A 1 85 ? 23.685 -40.722 18.629 1.00 51.66 85 VAL A C 1
ATOM 673 O O . VAL A 1 85 ? 24.569 -41.203 19.334 1.00 51.66 85 VAL A O 1
ATOM 676 N N . ASP A 1 86 ? 23.632 -40.889 17.311 1.00 56.50 86 ASP A N 1
ATOM 677 C CA . ASP A 1 86 ? 24.614 -41.618 16.515 1.00 56.50 86 ASP A CA 1
ATOM 678 C C . ASP A 1 86 ? 26.022 -41.019 16.697 1.00 56.50 86 ASP A C 1
ATOM 680 O O . ASP A 1 86 ? 26.267 -39.844 16.402 1.00 56.50 86 ASP A O 1
ATOM 684 N N . THR A 1 87 ? 26.949 -41.824 17.224 1.00 54.72 87 THR A N 1
ATOM 685 C CA . THR A 1 87 ? 28.300 -41.388 17.623 1.00 54.72 87 THR A CA 1
ATOM 686 C C . THR A 1 87 ? 29.142 -40.822 16.476 1.00 54.72 87 THR A C 1
ATOM 688 O O . THR A 1 87 ? 30.087 -40.078 16.739 1.00 54.72 87 THR A O 1
ATOM 691 N N . GLU A 1 88 ? 28.816 -41.118 15.214 1.00 56.28 88 GLU A N 1
ATOM 692 C CA . GLU A 1 88 ? 29.481 -40.489 14.064 1.00 56.28 88 GLU A CA 1
ATOM 693 C C . GLU A 1 88 ? 29.075 -39.025 13.861 1.00 56.28 88 GLU A C 1
ATOM 695 O O . GLU A 1 88 ? 29.921 -38.197 13.532 1.00 56.28 88 GLU A O 1
ATOM 700 N N . GLN A 1 89 ? 27.818 -38.665 14.120 1.00 51.12 89 GLN A N 1
ATOM 701 C CA . GLN A 1 89 ? 27.328 -37.302 13.880 1.00 51.12 89 GLN A CA 1
ATOM 702 C C . GLN A 1 89 ? 27.857 -36.313 14.921 1.00 51.12 89 GLN A C 1
ATOM 704 O O . GLN A 1 89 ? 28.124 -35.153 14.607 1.00 51.12 89 GLN A O 1
ATOM 709 N N . VAL A 1 90 ? 28.075 -36.785 16.153 1.00 56.31 90 VAL A N 1
ATOM 710 C CA . VAL A 1 90 ? 28.767 -36.009 17.193 1.00 56.31 90 VAL A CA 1
ATOM 711 C C . VAL A 1 90 ? 30.214 -35.741 16.776 1.00 56.31 90 VAL A C 1
ATOM 713 O O . VAL A 1 90 ? 30.669 -34.607 16.882 1.00 56.31 90 VAL A O 1
ATOM 716 N N . LYS A 1 91 ? 30.907 -36.739 16.210 1.00 61.88 91 LYS A N 1
ATOM 717 C CA . LYS A 1 91 ? 32.277 -36.577 15.696 1.00 61.88 91 LYS A CA 1
ATOM 718 C C . LYS A 1 91 ? 32.352 -35.617 14.506 1.00 61.88 91 LYS A C 1
ATOM 720 O O . LYS A 1 91 ? 33.323 -34.877 14.379 1.00 61.88 91 LYS A O 1
ATOM 725 N N . GLU A 1 92 ? 31.345 -35.607 13.635 1.00 57.12 92 GLU A N 1
ATOM 726 C CA . GLU A 1 92 ? 31.289 -34.687 12.493 1.00 57.12 92 GLU A CA 1
ATOM 727 C C . GLU A 1 92 ? 31.032 -33.236 12.936 1.00 57.12 92 GLU A C 1
ATOM 729 O O . GLU A 1 92 ? 31.684 -32.313 12.442 1.00 57.12 92 GLU A O 1
ATOM 734 N N . ALA A 1 93 ? 30.165 -33.032 13.933 1.00 50.66 93 ALA A N 1
ATOM 735 C CA . ALA A 1 93 ? 29.955 -31.729 14.562 1.00 50.66 93 ALA A CA 1
ATOM 736 C C . ALA A 1 93 ? 31.194 -31.245 15.337 1.00 50.66 93 ALA A C 1
ATOM 738 O O . ALA A 1 93 ? 31.537 -30.067 15.251 1.00 50.66 93 ALA A O 1
ATOM 739 N N . GLU A 1 94 ? 31.895 -32.143 16.040 1.00 56.12 94 GLU A N 1
ATOM 740 C CA . GLU A 1 94 ? 33.180 -31.843 16.686 1.00 56.12 94 GLU A CA 1
ATOM 741 C C . GLU A 1 94 ? 34.217 -31.406 15.650 1.00 56.12 94 GLU A C 1
ATOM 743 O O . GLU A 1 94 ? 34.816 -30.347 15.801 1.00 56.12 94 GLU A O 1
ATOM 748 N N . LYS A 1 95 ? 34.353 -32.138 14.539 1.00 64.75 95 LYS A N 1
ATOM 749 C CA . LYS A 1 95 ? 35.267 -31.778 13.446 1.00 64.75 95 LYS A CA 1
ATOM 750 C C . LYS A 1 95 ? 34.938 -30.412 12.829 1.00 64.75 95 LYS A C 1
ATOM 752 O O . LYS A 1 95 ? 35.852 -29.655 12.508 1.00 64.75 95 LYS A O 1
ATOM 757 N N . ALA A 1 96 ? 33.654 -30.082 12.668 1.00 53.59 96 ALA A N 1
ATOM 758 C CA . ALA A 1 96 ? 33.218 -28.779 12.165 1.00 53.59 96 ALA A CA 1
ATOM 759 C C . ALA A 1 96 ? 33.503 -27.640 13.160 1.00 53.59 96 ALA A C 1
ATOM 761 O O . ALA A 1 96 ? 33.901 -26.553 12.741 1.00 53.59 96 ALA A O 1
ATOM 762 N N . LEU A 1 97 ? 33.346 -27.894 14.464 1.00 49.25 97 LEU A N 1
ATOM 763 C CA . LEU A 1 97 ? 33.665 -26.934 15.518 1.00 49.25 97 LEU A CA 1
ATOM 764 C C . LEU A 1 97 ? 35.176 -26.683 15.600 1.00 49.25 97 LEU A C 1
ATOM 766 O O . LEU A 1 97 ? 35.585 -25.528 15.601 1.00 49.25 97 LEU A O 1
ATOM 770 N N . THR A 1 98 ? 36.002 -27.732 15.559 1.00 60.44 98 THR A N 1
ATOM 771 C CA . THR A 1 98 ? 37.469 -27.598 15.544 1.00 60.44 98 THR A CA 1
ATOM 772 C C . THR A 1 98 ? 37.954 -26.859 14.292 1.00 60.44 98 THR A C 1
ATOM 774 O O . THR A 1 98 ? 38.825 -26.002 14.382 1.00 60.44 98 THR A O 1
ATOM 777 N N . ALA A 1 99 ? 37.342 -27.102 13.126 1.00 57.66 99 ALA A N 1
ATOM 778 C CA . ALA A 1 99 ? 37.646 -26.354 11.901 1.00 57.66 99 ALA A CA 1
ATOM 779 C C . ALA A 1 99 ? 37.209 -24.874 11.969 1.00 57.66 99 ALA A C 1
ATOM 781 O O . ALA A 1 99 ? 37.821 -24.013 11.332 1.00 57.66 99 ALA A O 1
ATOM 782 N N . ALA A 1 100 ? 36.145 -24.562 12.717 1.00 46.41 100 ALA A N 1
ATOM 783 C CA . ALA A 1 100 ? 35.711 -23.190 12.972 1.00 46.41 100 ALA A CA 1
ATOM 784 C C . ALA A 1 100 ? 36.631 -22.479 13.981 1.00 46.41 100 ALA A C 1
ATOM 786 O O . ALA A 1 100 ? 36.949 -21.309 13.775 1.00 46.41 100 ALA A O 1
ATOM 787 N N . GLU A 1 101 ? 37.101 -23.187 15.012 1.00 47.97 101 GLU A N 1
ATOM 788 C CA . GLU A 1 101 ? 38.108 -22.711 15.970 1.00 47.97 101 GLU A CA 1
ATOM 789 C C . GLU A 1 101 ? 39.444 -22.420 15.271 1.00 47.97 101 GLU A C 1
ATOM 791 O O . GLU A 1 101 ? 39.952 -21.311 15.395 1.00 47.97 101 GLU A O 1
ATOM 796 N N . GLU A 1 102 ? 39.943 -23.319 14.413 1.00 54.38 102 GLU A N 1
ATOM 797 C CA . GLU A 1 102 ? 41.145 -23.065 13.599 1.00 54.38 102 GLU A CA 1
ATOM 798 C C . GLU A 1 102 ? 40.970 -21.864 12.650 1.00 54.38 102 GLU A C 1
ATOM 800 O O . GLU A 1 102 ? 41.894 -21.072 12.459 1.00 54.38 102 GLU A O 1
ATOM 805 N N . LYS A 1 103 ? 39.788 -21.678 12.042 1.00 48.75 103 LYS A N 1
ATOM 806 C CA . LYS A 1 103 ? 39.494 -20.493 11.210 1.00 48.75 103 LYS A CA 1
ATOM 807 C C . LYS A 1 103 ? 39.458 -19.197 12.027 1.00 48.75 103 LYS A C 1
ATOM 809 O O . LYS A 1 103 ? 39.881 -18.160 11.514 1.00 48.75 103 LYS A O 1
ATOM 814 N N . TYR A 1 104 ? 38.946 -19.247 13.254 1.00 44.53 104 TYR A N 1
ATOM 815 C CA . TYR A 1 104 ? 38.839 -18.096 14.150 1.00 44.53 104 TYR A CA 1
ATOM 816 C C . TYR A 1 104 ? 40.207 -17.701 14.723 1.00 44.53 104 TYR A C 1
ATOM 818 O O . TYR A 1 104 ? 40.578 -16.530 14.647 1.00 44.53 104 TYR A O 1
ATOM 826 N N . ASP A 1 105 ? 41.001 -18.677 15.169 1.00 43.28 105 ASP A N 1
ATOM 827 C CA . ASP A 1 105 ? 42.381 -18.459 15.608 1.00 43.28 105 ASP A CA 1
ATOM 828 C C . ASP A 1 105 ? 43.217 -17.857 14.478 1.00 43.28 105 ASP A C 1
ATOM 830 O O . ASP A 1 105 ? 43.966 -16.910 14.701 1.00 43.28 105 ASP A O 1
ATOM 834 N N . ASN A 1 106 ? 43.020 -18.297 13.231 1.00 43.69 106 ASN A N 1
ATOM 835 C CA . ASN A 1 106 ? 43.652 -17.665 12.076 1.00 43.69 106 ASN A CA 1
ATOM 836 C C . ASN A 1 106 ? 43.207 -16.202 11.883 1.00 43.69 106 ASN A C 1
ATOM 838 O O . ASN A 1 106 ? 44.051 -15.369 11.571 1.00 43.69 106 ASN A O 1
ATOM 842 N N . ALA A 1 107 ? 41.931 -15.850 12.089 1.00 41.47 107 ALA A N 1
ATOM 843 C CA . ALA A 1 107 ? 41.416 -14.485 11.912 1.00 41.47 107 ALA A CA 1
ATOM 844 C C . ALA A 1 107 ? 41.940 -13.489 12.967 1.00 41.47 107 ALA A C 1
ATOM 846 O O . ALA A 1 107 ? 42.368 -12.392 12.599 1.00 41.47 107 ALA A O 1
ATOM 847 N N . ASP A 1 108 ? 41.989 -13.883 14.243 1.00 39.38 108 ASP A N 1
ATOM 848 C CA . ASP A 1 108 ? 42.616 -13.081 15.306 1.00 39.38 108 ASP A CA 1
ATOM 849 C C . ASP A 1 108 ? 44.146 -13.020 15.116 1.00 39.38 108 ASP A C 1
ATOM 851 O O . ASP A 1 108 ? 44.763 -11.971 15.321 1.00 39.38 108 ASP A O 1
ATOM 855 N N . THR A 1 109 ? 44.756 -14.092 14.591 1.00 40.50 109 THR A N 1
ATOM 856 C CA . THR A 1 109 ? 46.159 -14.079 14.151 1.00 40.50 109 THR A CA 1
ATOM 857 C C . THR A 1 109 ? 46.367 -13.128 12.970 1.00 40.50 109 THR A C 1
ATOM 859 O O . THR A 1 109 ? 47.393 -12.466 12.927 1.00 40.50 109 THR A O 1
ATOM 862 N N . PHE A 1 110 ? 45.416 -12.972 12.040 1.00 40.53 110 PHE A N 1
ATOM 863 C CA . PHE A 1 110 ? 45.520 -12.032 10.913 1.00 40.53 110 PHE A CA 1
ATOM 864 C C . PHE A 1 110 ? 45.454 -10.566 11.350 1.00 40.53 110 PHE A C 1
ATOM 866 O O . PHE A 1 110 ? 46.202 -9.754 10.807 1.00 40.53 110 PHE A O 1
ATOM 873 N N . VAL A 1 111 ? 44.610 -10.223 12.329 1.00 43.56 111 VAL A N 1
ATOM 874 C CA . VAL A 1 111 ? 44.549 -8.861 12.894 1.00 43.56 111 VAL A CA 1
ATOM 875 C C . VAL A 1 111 ? 45.818 -8.561 13.693 1.00 43.56 111 VAL A C 1
ATOM 877 O O . VAL A 1 111 ? 46.473 -7.552 13.444 1.00 43.56 111 VAL A O 1
ATOM 880 N N . ALA A 1 112 ? 46.252 -9.486 14.556 1.00 41.59 112 ALA A N 1
ATOM 881 C CA . ALA A 1 112 ? 47.499 -9.342 15.308 1.00 41.59 112 ALA A CA 1
ATOM 882 C C . ALA A 1 112 ? 48.744 -9.319 14.400 1.00 41.59 112 ALA A C 1
ATOM 884 O O . ALA A 1 112 ? 49.703 -8.603 14.681 1.00 41.59 112 ALA A O 1
ATOM 885 N N . LEU A 1 113 ? 48.736 -10.066 13.289 1.00 41.94 113 LEU A N 1
ATOM 886 C CA . LEU A 1 113 ? 49.794 -10.051 12.279 1.00 41.94 113 LEU A CA 1
ATOM 887 C C . LEU A 1 113 ? 49.773 -8.744 11.477 1.00 41.94 113 LEU A C 1
ATOM 889 O O . LEU A 1 113 ? 50.844 -8.235 11.167 1.00 41.94 113 LEU A O 1
ATOM 893 N N . ALA A 1 114 ? 48.601 -8.181 11.166 1.00 44.75 114 ALA A N 1
ATOM 894 C CA . ALA A 1 114 ? 48.483 -6.884 10.500 1.00 44.75 114 ALA A CA 1
ATOM 895 C C . ALA A 1 114 ? 49.006 -5.743 11.387 1.00 44.75 114 ALA A C 1
ATOM 897 O O . ALA A 1 114 ? 49.816 -4.940 10.921 1.00 44.75 114 ALA A O 1
ATOM 898 N N . ASP A 1 115 ? 48.644 -5.735 12.673 1.00 47.22 115 ASP A N 1
ATOM 899 C CA . ASP A 1 115 ? 49.136 -4.759 13.652 1.00 47.22 115 ASP A CA 1
ATOM 900 C C . ASP A 1 115 ? 50.643 -4.922 13.904 1.00 47.22 115 ASP A C 1
ATOM 902 O O . ASP A 1 115 ? 51.398 -3.948 13.865 1.00 47.22 115 ASP A O 1
ATOM 906 N N . TYR A 1 116 ? 51.123 -6.162 14.062 1.00 50.72 116 TYR A N 1
ATOM 907 C CA . TYR A 1 116 ? 52.552 -6.468 14.182 1.00 50.72 116 TYR A CA 1
ATOM 908 C C . TYR A 1 116 ? 53.341 -6.051 12.931 1.00 50.72 116 TYR A C 1
ATOM 910 O O . TYR A 1 116 ? 54.475 -5.579 13.033 1.00 50.72 116 TYR A O 1
ATOM 918 N N . GLN A 1 117 ? 52.765 -6.206 11.738 1.00 47.84 117 GLN A N 1
ATOM 919 C CA . GLN A 1 117 ? 53.414 -5.827 10.485 1.00 47.84 117 GLN A CA 1
ATOM 920 C C . GLN A 1 117 ? 53.405 -4.312 10.240 1.00 47.84 117 GLN A C 1
ATOM 922 O O . GLN A 1 117 ? 54.399 -3.804 9.722 1.00 47.84 117 GLN A O 1
ATOM 927 N N . GLU A 1 118 ? 52.366 -3.578 10.651 1.00 51.84 118 GLU A N 1
ATOM 928 C CA . GLU A 1 118 ? 52.338 -2.108 10.590 1.00 51.84 118 GLU A CA 1
ATOM 929 C C . GLU A 1 118 ? 53.310 -1.485 11.610 1.00 51.84 118 GLU A C 1
ATOM 931 O O . GLU A 1 118 ? 54.023 -0.528 11.296 1.00 51.84 118 GLU A O 1
ATOM 936 N N . GLU A 1 119 ? 53.444 -2.089 12.794 1.00 55.38 119 GLU A N 1
ATOM 937 C CA . GLU A 1 119 ? 54.473 -1.745 13.783 1.00 55.38 119 GLU A CA 1
ATOM 938 C C . GLU A 1 119 ? 55.886 -1.979 13.211 1.00 55.38 119 GLU A C 1
ATOM 940 O O . GLU A 1 119 ? 56.758 -1.108 13.277 1.00 55.38 119 GLU A O 1
ATOM 945 N N . LYS A 1 120 ? 56.112 -3.117 12.539 1.00 51.94 120 LYS A N 1
ATOM 946 C CA . LYS A 1 120 ? 57.395 -3.425 11.884 1.00 51.94 120 LYS A CA 1
ATOM 947 C C . LYS A 1 120 ? 57.678 -2.513 10.684 1.00 51.94 120 LYS A C 1
ATOM 949 O O . LYS A 1 120 ? 58.835 -2.183 10.424 1.00 51.94 120 LYS A O 1
ATOM 954 N N . ARG A 1 121 ? 56.637 -2.062 9.973 1.00 52.06 121 ARG A N 1
ATOM 955 C CA . ARG A 1 121 ? 56.716 -1.058 8.900 1.00 52.06 121 ARG A CA 1
ATOM 956 C C . ARG A 1 121 ? 57.174 0.295 9.442 1.00 52.06 121 ARG A C 1
ATOM 958 O O . ARG A 1 121 ? 58.088 0.886 8.872 1.00 52.06 121 ARG A O 1
ATOM 965 N N . ARG A 1 122 ? 56.606 0.749 10.566 1.00 56.41 122 ARG A N 1
ATOM 966 C CA . ARG A 1 122 ? 57.044 1.971 11.268 1.00 56.41 122 ARG A CA 1
ATOM 967 C C . ARG A 1 122 ? 58.495 1.874 11.737 1.00 56.41 122 ARG A C 1
ATOM 969 O O . ARG A 1 122 ? 59.240 2.843 11.614 1.00 56.41 122 ARG A O 1
ATOM 976 N N . GLN A 1 123 ? 58.913 0.697 12.201 1.00 51.72 123 GLN A N 1
ATOM 977 C CA . GLN A 1 123 ? 60.299 0.444 12.606 1.00 51.72 123 GLN A CA 1
ATOM 978 C C . GLN A 1 123 ? 61.283 0.429 11.422 1.00 51.72 123 GLN A C 1
ATOM 980 O O . GLN A 1 123 ? 62.433 0.826 11.590 1.00 51.72 123 GLN A O 1
ATOM 985 N N . LEU A 1 124 ? 60.852 0.001 10.229 1.00 46.09 124 LEU A N 1
ATOM 986 C CA . LEU A 1 124 ? 61.707 -0.089 9.036 1.00 46.09 124 LEU A CA 1
ATOM 987 C C . LEU A 1 124 ? 61.790 1.208 8.211 1.00 46.09 124 LEU A C 1
ATOM 989 O O . LEU A 1 124 ? 62.815 1.442 7.575 1.00 46.09 124 LEU A O 1
ATOM 993 N N . LEU A 1 125 ? 60.738 2.034 8.184 1.00 45.03 125 LEU A N 1
ATOM 994 C CA . LEU A 1 125 ? 60.657 3.206 7.292 1.00 45.03 125 LEU A CA 1
ATOM 995 C C . LEU A 1 125 ? 61.006 4.547 7.954 1.00 45.03 125 LEU A C 1
ATOM 997 O O . LEU A 1 125 ? 61.130 5.547 7.252 1.00 45.03 125 LEU A O 1
ATOM 1001 N N . GLY A 1 126 ? 61.196 4.594 9.276 1.00 49.00 126 GLY A N 1
ATOM 1002 C CA . GLY A 1 126 ? 61.446 5.850 9.990 1.00 49.00 126 GLY A CA 1
ATOM 1003 C C . GLY A 1 126 ? 60.326 6.898 9.804 1.00 49.00 126 GLY A C 1
ATOM 1004 O O . GLY A 1 126 ? 59.336 6.664 9.109 1.00 49.00 126 GLY A O 1
ATOM 1005 N N . PRO A 1 127 ? 60.443 8.081 10.430 1.00 42.81 127 PRO A N 1
ATOM 1006 C CA . PRO A 1 127 ? 59.380 9.091 10.422 1.00 42.81 127 PRO A CA 1
ATOM 1007 C C . PRO A 1 127 ? 59.167 9.792 9.067 1.00 42.81 127 PRO A C 1
ATOM 1009 O O . PRO A 1 127 ? 58.174 10.492 8.907 1.00 42.81 127 PRO A O 1
ATOM 1012 N N . THR A 1 128 ? 60.065 9.623 8.091 1.00 46.78 128 THR A N 1
ATOM 1013 C CA . THR A 1 128 ? 60.003 10.311 6.787 1.00 46.78 128 THR A CA 1
ATOM 1014 C C . THR A 1 128 ? 59.478 9.443 5.640 1.00 46.78 128 THR A C 1
ATOM 1016 O O . THR A 1 128 ? 59.356 9.939 4.525 1.00 46.78 128 THR A O 1
ATOM 1019 N N . GLY A 1 129 ? 59.156 8.164 5.870 1.00 40.88 129 GLY A N 1
ATOM 1020 C CA . GLY A 1 129 ? 58.549 7.292 4.852 1.00 40.88 129 GLY A CA 1
ATOM 1021 C C . GLY A 1 129 ? 59.489 6.826 3.730 1.00 40.88 129 GLY A C 1
ATOM 1022 O O . GLY A 1 129 ? 59.062 6.082 2.848 1.00 40.88 129 GLY A O 1
ATOM 1023 N N . HIS A 1 130 ? 60.770 7.194 3.774 1.00 38.16 130 HIS A N 1
ATOM 1024 C CA . HIS A 1 130 ? 61.812 6.628 2.921 1.00 38.16 130 HIS A CA 1
ATOM 1025 C C . HIS A 1 130 ? 62.599 5.574 3.699 1.00 38.16 130 HIS A C 1
ATOM 1027 O O . HIS A 1 130 ? 62.882 5.769 4.877 1.00 38.16 130 HIS A O 1
ATOM 1033 N N . LEU A 1 131 ? 63.003 4.480 3.037 1.00 41.91 131 LEU A N 1
ATOM 1034 C CA . LEU A 1 131 ? 64.019 3.566 3.571 1.00 41.91 131 LEU A CA 1
ATOM 1035 C C . LEU A 1 131 ? 65.229 4.411 3.973 1.00 41.91 131 LEU A C 1
ATOM 1037 O O . LEU A 1 131 ? 65.953 4.903 3.108 1.00 41.91 131 LEU A O 1
ATOM 1041 N N . ALA A 1 132 ? 65.412 4.623 5.275 1.00 39.44 132 ALA A N 1
ATOM 1042 C CA . ALA A 1 132 ? 66.519 5.392 5.804 1.00 39.44 132 ALA A CA 1
ATOM 1043 C C . ALA A 1 132 ? 67.806 4.603 5.548 1.00 39.44 132 ALA A C 1
ATOM 1045 O O . ALA A 1 132 ? 68.284 3.858 6.398 1.00 39.44 132 ALA A O 1
ATOM 1046 N N . TYR A 1 133 ? 68.382 4.765 4.359 1.00 45.50 133 TYR A N 1
ATOM 1047 C CA . TYR A 1 133 ? 69.764 4.402 4.089 1.00 45.50 133 TYR A CA 1
ATOM 1048 C C . TYR A 1 133 ? 70.658 5.531 4.610 1.00 45.50 133 TYR A C 1
ATOM 1050 O O . TYR A 1 133 ? 71.437 6.143 3.884 1.00 45.50 133 TYR A O 1
ATOM 1058 N N . ASP A 1 134 ? 70.498 5.840 5.896 1.00 39.00 134 ASP A N 1
ATOM 1059 C CA . ASP A 1 134 ? 71.466 6.645 6.617 1.00 39.00 134 ASP A CA 1
ATOM 1060 C C . ASP A 1 134 ? 72.721 5.772 6.662 1.00 39.00 134 ASP A C 1
ATOM 1062 O O . ASP A 1 134 ? 72.646 4.623 7.097 1.00 39.00 134 ASP A O 1
ATOM 1066 N N . GLY A 1 135 ? 73.845 6.247 6.119 1.00 45.22 135 GLY A N 1
ATOM 1067 C CA . GLY A 1 135 ? 75.073 5.476 5.863 1.00 45.22 135 GLY A CA 1
ATOM 1068 C C . GLY A 1 135 ? 75.783 4.910 7.104 1.00 45.22 135 GLY A C 1
ATOM 1069 O O . GLY A 1 135 ? 77.002 4.741 7.101 1.00 45.22 135 GLY A O 1
ATOM 1070 N N . ARG A 1 136 ? 75.056 4.622 8.182 1.00 47.47 136 ARG A N 1
ATOM 1071 C CA . ARG A 1 136 ? 75.532 3.961 9.384 1.00 47.47 136 ARG A CA 1
ATOM 1072 C C . ARG A 1 136 ? 75.663 2.468 9.117 1.00 47.47 136 ARG A C 1
ATOM 1074 O O . ARG A 1 136 ? 74.776 1.809 8.583 1.00 47.47 136 ARG A O 1
ATOM 1081 N N . ALA A 1 137 ? 76.828 1.946 9.476 1.00 50.75 137 ALA A N 1
ATOM 1082 C CA . ALA A 1 137 ? 77.123 0.529 9.430 1.00 50.75 137 ALA A CA 1
ATOM 1083 C C . ALA A 1 137 ? 76.037 -0.284 10.152 1.00 50.75 137 ALA A C 1
ATOM 1085 O O . ALA A 1 137 ? 75.655 0.054 11.266 1.00 50.75 137 ALA A O 1
ATOM 1086 N N . PHE A 1 138 ? 75.563 -1.363 9.527 1.00 48.91 138 PHE A N 1
ATOM 1087 C CA . PHE A 1 138 ? 74.797 -2.383 10.236 1.00 48.91 138 PHE A CA 1
ATOM 1088 C C . PHE A 1 138 ? 75.761 -3.137 11.149 1.00 48.91 138 PHE A C 1
ATOM 1090 O O . PHE A 1 138 ? 76.754 -3.695 10.671 1.00 48.91 138 PHE A O 1
ATOM 1097 N N . TRP A 1 139 ? 75.484 -3.099 12.446 1.00 55.91 139 TRP A N 1
ATOM 1098 C CA . TRP A 1 139 ? 76.247 -3.799 13.468 1.00 55.91 139 TRP A CA 1
ATOM 1099 C C . TRP A 1 139 ? 75.527 -5.109 13.806 1.00 55.91 139 TRP A C 1
ATOM 1101 O O . TRP A 1 139 ? 74.295 -5.140 13.826 1.00 55.91 139 TRP A O 1
ATOM 1111 N N . ASP A 1 140 ? 76.267 -6.195 14.020 1.00 59.72 140 ASP A N 1
ATOM 1112 C CA . ASP A 1 140 ? 75.694 -7.410 14.607 1.00 59.72 140 ASP A CA 1
ATOM 1113 C C . ASP A 1 140 ? 75.347 -7.202 16.097 1.00 59.72 140 ASP A C 1
ATOM 1115 O O . ASP A 1 140 ? 75.608 -6.140 16.670 1.00 59.72 140 ASP A O 1
ATOM 1119 N N . ALA A 1 141 ? 74.731 -8.208 16.727 1.00 53.47 141 ALA A N 1
ATOM 1120 C CA . ALA A 1 141 ? 74.334 -8.154 18.139 1.00 53.47 141 ALA A CA 1
ATOM 1121 C C . ALA A 1 141 ? 75.517 -7.914 19.103 1.00 53.47 141 ALA A C 1
ATOM 1123 O O . ALA A 1 141 ? 75.300 -7.491 20.236 1.00 53.47 141 ALA A O 1
ATOM 1124 N N . ASP A 1 142 ? 76.750 -8.118 18.629 1.00 62.59 142 ASP A N 1
ATOM 1125 C CA . ASP A 1 142 ? 77.994 -7.920 19.369 1.00 62.59 142 ASP A CA 1
ATOM 1126 C C . ASP A 1 142 ? 78.691 -6.588 19.021 1.00 62.59 142 ASP A C 1
ATOM 1128 O O . ASP A 1 142 ? 79.810 -6.328 19.470 1.00 62.59 142 ASP A O 1
ATOM 1132 N N . GLY A 1 143 ? 78.060 -5.723 18.220 1.00 55.19 143 GLY A N 1
ATOM 1133 C CA . GLY A 1 143 ? 78.599 -4.410 17.880 1.00 55.19 143 GLY A CA 1
ATOM 1134 C C . GLY A 1 143 ? 79.745 -4.444 16.864 1.00 55.19 143 GLY A C 1
ATOM 1135 O O . GLY A 1 143 ? 80.623 -3.582 16.925 1.00 55.19 143 GLY A O 1
ATOM 1136 N N . LYS A 1 144 ? 79.763 -5.387 15.907 1.00 61.38 144 LYS A N 1
ATOM 1137 C CA . LYS A 1 144 ? 80.723 -5.411 14.779 1.00 61.38 144 LYS A CA 1
ATOM 1138 C C . LYS A 1 144 ? 80.075 -5.066 13.437 1.00 61.38 144 LYS A C 1
ATOM 1140 O O . LYS A 1 144 ? 78.987 -5.532 13.117 1.00 61.38 144 LYS A O 1
ATOM 1145 N N . VAL A 1 145 ? 80.769 -4.260 12.625 1.00 54.31 145 VAL A N 1
ATOM 1146 C CA . VAL A 1 145 ? 80.306 -3.833 11.291 1.00 54.31 145 VAL A CA 1
ATOM 1147 C C . VAL A 1 145 ? 80.210 -5.031 10.346 1.00 54.31 145 VAL A C 1
ATOM 1149 O O . VAL A 1 145 ? 81.219 -5.657 10.021 1.00 54.31 145 VAL A O 1
ATOM 1152 N N . LEU A 1 146 ? 79.004 -5.316 9.853 1.00 52.16 146 LEU A N 1
ATOM 1153 C CA . LEU A 1 146 ? 78.767 -6.410 8.914 1.00 52.16 146 LEU A CA 1
ATOM 1154 C C . LEU A 1 146 ? 79.436 -6.139 7.545 1.00 52.16 146 LEU A C 1
ATOM 1156 O O . LEU A 1 146 ? 79.311 -5.027 7.010 1.00 52.16 146 LEU A O 1
ATOM 1160 N N . PRO A 1 147 ? 80.105 -7.143 6.937 1.00 64.19 147 PRO A N 1
ATOM 1161 C CA . PRO A 1 147 ? 80.752 -7.009 5.631 1.00 64.19 147 PRO A CA 1
ATOM 1162 C C . PRO A 1 147 ? 79.745 -6.726 4.501 1.00 64.19 147 PRO A C 1
ATOM 1164 O O . PRO A 1 147 ? 78.584 -7.131 4.557 1.00 64.19 147 PRO A O 1
ATOM 1167 N N . ASN A 1 148 ? 80.192 -6.047 3.435 1.00 52.69 148 ASN A N 1
ATOM 1168 C CA . ASN A 1 148 ? 79.335 -5.588 2.325 1.00 52.69 148 ASN A CA 1
ATOM 1169 C C . ASN A 1 148 ? 78.538 -6.713 1.629 1.00 52.69 148 ASN A C 1
ATOM 1171 O O . ASN A 1 148 ? 77.442 -6.465 1.129 1.00 52.69 148 ASN A O 1
ATOM 1175 N N . SER A 1 149 ? 79.035 -7.954 1.645 1.00 48.88 149 SER A N 1
ATOM 1176 C CA . SER A 1 149 ? 78.314 -9.133 1.138 1.00 48.88 149 SER A CA 1
ATOM 1177 C C . SER A 1 149 ? 77.076 -9.489 1.974 1.00 48.88 149 SER A C 1
ATOM 1179 O O . SER A 1 149 ? 76.066 -9.926 1.422 1.00 48.88 149 SER A O 1
ATOM 1181 N N . CYS A 1 150 ? 77.108 -9.240 3.287 1.00 51.38 150 CYS A N 1
ATOM 1182 C CA . CYS A 1 150 ? 75.952 -9.388 4.169 1.00 51.38 150 CYS A CA 1
ATOM 1183 C C . CYS A 1 150 ? 74.942 -8.251 3.965 1.00 51.38 150 CYS A C 1
ATOM 1185 O O . CYS A 1 150 ? 73.745 -8.511 3.993 1.00 51.38 150 CYS A O 1
ATOM 1187 N N . ARG A 1 151 ? 75.389 -7.019 3.662 1.00 53.31 151 ARG A N 1
ATOM 1188 C CA . ARG A 1 151 ? 74.481 -5.898 3.330 1.00 53.31 151 ARG A CA 1
ATOM 1189 C C . ARG A 1 151 ? 73.665 -6.165 2.066 1.00 53.31 151 ARG A C 1
ATOM 1191 O O . ARG A 1 151 ? 72.461 -5.936 2.066 1.00 53.31 151 ARG A O 1
ATOM 1198 N N . ALA A 1 152 ? 74.296 -6.699 1.017 1.00 53.97 152 ALA A N 1
ATOM 1199 C CA . ALA A 1 152 ? 73.595 -7.085 -0.208 1.00 53.97 152 ALA A CA 1
ATOM 1200 C C . ALA A 1 152 ? 72.566 -8.200 0.053 1.00 53.97 152 ALA A C 1
ATOM 1202 O O . ALA A 1 152 ? 71.441 -8.114 -0.425 1.00 53.97 152 ALA A O 1
ATOM 1203 N N . ARG A 1 153 ? 72.909 -9.205 0.874 1.00 55.69 153 ARG A N 1
ATOM 1204 C CA . ARG A 1 153 ? 71.966 -10.259 1.288 1.00 55.69 153 ARG A CA 1
ATOM 1205 C C . ARG A 1 153 ? 70.791 -9.723 2.105 1.00 55.69 153 ARG A C 1
ATOM 1207 O O . ARG A 1 153 ? 69.660 -10.065 1.793 1.00 55.69 153 ARG A O 1
ATOM 1214 N N . VAL A 1 154 ? 71.043 -8.856 3.086 1.00 56.84 154 VAL A N 1
ATOM 1215 C CA . VAL A 1 154 ? 69.991 -8.238 3.912 1.00 56.84 154 VAL A CA 1
ATOM 1216 C C . VAL A 1 154 ? 69.093 -7.328 3.069 1.00 56.84 154 VAL A C 1
ATOM 1218 O O . VAL A 1 154 ? 67.884 -7.327 3.265 1.00 56.84 154 VAL A O 1
ATOM 1221 N N . SER A 1 155 ? 69.643 -6.608 2.086 1.00 58.56 155 SER A N 1
ATOM 1222 C CA . SER A 1 155 ? 68.859 -5.789 1.152 1.00 58.56 155 SER A CA 1
ATOM 1223 C C . SER A 1 155 ? 68.008 -6.635 0.198 1.00 58.56 155 SER A C 1
ATOM 1225 O O . SER A 1 155 ? 66.840 -6.312 -0.000 1.00 58.56 155 SER A O 1
ATOM 1227 N N . ILE A 1 156 ? 68.544 -7.740 -0.334 1.00 64.44 156 ILE A N 1
ATOM 1228 C CA . ILE A 1 156 ? 67.793 -8.680 -1.184 1.00 64.44 156 ILE A CA 1
ATOM 1229 C C . ILE A 1 156 ? 66.689 -9.375 -0.377 1.00 64.44 156 ILE A C 1
ATOM 1231 O O . ILE A 1 156 ? 65.573 -9.510 -0.866 1.00 64.44 156 ILE A O 1
ATOM 1235 N N . GLU A 1 157 ? 66.966 -9.776 0.864 1.00 66.19 157 GLU A N 1
ATOM 1236 C CA . GLU A 1 157 ? 65.983 -10.414 1.743 1.00 66.19 157 GLU A CA 1
ATOM 1237 C C . GLU A 1 157 ? 64.913 -9.427 2.239 1.00 66.19 157 GLU A C 1
ATOM 1239 O O . GLU A 1 157 ? 63.739 -9.774 2.343 1.00 66.19 157 GLU A O 1
ATOM 1244 N N . ALA A 1 158 ? 65.279 -8.171 2.507 1.00 61.44 158 ALA A N 1
ATOM 1245 C CA . ALA A 1 158 ? 64.316 -7.118 2.820 1.00 61.44 158 ALA A CA 1
ATOM 1246 C C . ALA A 1 158 ? 63.428 -6.793 1.611 1.00 61.44 158 ALA A C 1
ATOM 1248 O O . ALA A 1 158 ? 62.216 -6.650 1.766 1.00 61.44 158 ALA A O 1
ATOM 1249 N N . TYR A 1 159 ? 64.008 -6.736 0.409 1.00 60.81 159 TYR A N 1
ATOM 1250 C CA . TYR A 1 159 ? 63.271 -6.517 -0.833 1.00 60.81 159 TYR A CA 1
ATOM 1251 C C . TYR A 1 159 ? 62.343 -7.694 -1.167 1.00 60.81 159 TYR A C 1
ATOM 1253 O O . TYR A 1 159 ? 61.181 -7.470 -1.493 1.00 60.81 159 TYR A O 1
ATOM 1261 N N . SER A 1 160 ? 62.788 -8.944 -0.994 1.00 66.88 160 SER A N 1
ATOM 1262 C CA . SER A 1 160 ? 61.940 -10.124 -1.213 1.00 66.88 160 SER A CA 1
ATOM 1263 C C . SER A 1 160 ? 60.802 -10.220 -0.194 1.00 66.88 160 SER A C 1
ATOM 1265 O O . SER A 1 160 ? 59.672 -10.531 -0.565 1.00 66.88 160 SER A O 1
ATOM 1267 N N . ARG A 1 161 ? 61.049 -9.875 1.079 1.00 68.75 161 ARG A N 1
ATOM 1268 C CA . ARG A 1 161 ? 59.999 -9.764 2.107 1.00 68.75 161 ARG A CA 1
ATOM 1269 C C . ARG A 1 161 ? 59.015 -8.636 1.802 1.00 68.75 161 ARG A C 1
ATOM 1271 O O . ARG A 1 161 ? 57.820 -8.813 2.012 1.00 68.75 161 ARG A O 1
ATOM 1278 N N . PHE A 1 162 ? 59.492 -7.506 1.281 1.00 62.91 162 PHE A N 1
ATOM 1279 C CA . PHE A 1 162 ? 58.637 -6.404 0.841 1.00 62.91 162 PHE A CA 1
ATOM 1280 C C . PHE A 1 162 ? 57.760 -6.804 -0.355 1.00 62.91 162 PHE A C 1
ATOM 1282 O O . PHE A 1 162 ? 56.556 -6.560 -0.329 1.00 62.91 162 PHE A O 1
ATOM 1289 N N . GLN A 1 163 ? 58.318 -7.492 -1.355 1.00 67.81 163 GLN A N 1
ATOM 1290 C CA . GLN A 1 163 ? 57.550 -8.039 -2.479 1.00 67.81 163 GLN A CA 1
ATOM 1291 C C . GLN A 1 163 ? 56.530 -9.092 -2.021 1.00 67.81 163 GLN A C 1
ATOM 1293 O O . GLN A 1 163 ? 55.373 -9.045 -2.433 1.00 67.81 163 GLN A O 1
ATOM 1298 N N . ALA A 1 164 ? 56.912 -10.008 -1.125 1.00 70.38 164 ALA A N 1
ATOM 1299 C CA . ALA A 1 164 ? 55.997 -10.997 -0.553 1.00 70.38 164 ALA A CA 1
ATOM 1300 C C . ALA A 1 164 ? 54.844 -10.334 0.220 1.00 70.38 164 ALA A C 1
ATOM 1302 O O . ALA A 1 164 ? 53.688 -10.722 0.058 1.00 70.38 164 ALA A O 1
ATOM 1303 N N . TRP A 1 165 ? 55.139 -9.286 0.995 1.00 77.94 165 TRP A N 1
ATOM 1304 C CA . TRP A 1 165 ? 54.132 -8.479 1.682 1.00 77.94 165 TRP A CA 1
ATOM 1305 C C . TRP A 1 165 ? 53.192 -7.763 0.702 1.00 77.94 165 TRP A C 1
ATOM 1307 O O . TRP A 1 165 ? 51.975 -7.796 0.886 1.00 77.94 165 TRP A O 1
ATOM 1317 N N . GLN A 1 166 ? 53.719 -7.170 -0.377 1.00 69.19 166 GLN A N 1
ATOM 1318 C CA . GLN A 1 166 ? 52.888 -6.560 -1.419 1.00 69.19 166 GLN A CA 1
ATOM 1319 C C . GLN A 1 166 ? 51.969 -7.593 -2.087 1.00 69.19 166 GLN A C 1
ATOM 1321 O O . GLN A 1 166 ? 50.779 -7.324 -2.250 1.00 69.19 166 GLN A O 1
ATOM 1326 N N . ARG A 1 167 ? 52.479 -8.791 -2.404 1.00 74.19 167 ARG A N 1
ATOM 1327 C CA . ARG A 1 167 ? 51.682 -9.903 -2.953 1.00 74.19 167 ARG A CA 1
ATOM 1328 C C . ARG A 1 167 ? 50.585 -10.345 -1.983 1.00 74.19 167 ARG A C 1
ATOM 1330 O O . ARG A 1 167 ? 49.432 -10.456 -2.390 1.00 74.19 167 ARG A O 1
ATOM 1337 N N . GLN A 1 168 ? 50.901 -10.516 -0.698 1.00 78.00 168 GLN A N 1
ATOM 1338 C CA . GLN A 1 168 ? 49.918 -10.883 0.327 1.00 78.00 168 GLN A CA 1
ATOM 1339 C C . GLN A 1 168 ? 48.829 -9.811 0.478 1.00 78.00 168 GLN A C 1
ATOM 1341 O O . GLN A 1 168 ? 47.641 -10.128 0.489 1.00 78.00 168 GLN A O 1
ATOM 1346 N N . ARG A 1 169 ? 49.206 -8.527 0.529 1.00 73.19 169 ARG A N 1
ATOM 1347 C CA . ARG A 1 169 ? 48.248 -7.415 0.614 1.00 73.19 169 ARG A CA 1
ATOM 1348 C C . ARG A 1 169 ? 47.333 -7.359 -0.613 1.00 73.19 169 ARG A C 1
ATOM 1350 O O . ARG A 1 169 ? 46.135 -7.127 -0.464 1.00 73.19 169 ARG A O 1
ATOM 1357 N N . ARG A 1 170 ? 47.868 -7.616 -1.811 1.00 72.25 170 ARG A N 1
ATOM 1358 C CA . ARG A 1 170 ? 47.078 -7.737 -3.049 1.00 72.25 170 ARG A CA 1
ATOM 1359 C C . ARG A 1 170 ? 46.101 -8.914 -2.985 1.00 72.25 170 ARG A C 1
ATOM 1361 O O . ARG A 1 170 ? 44.927 -8.724 -3.279 1.00 72.25 170 ARG A O 1
ATOM 1368 N N . GLN A 1 171 ? 46.540 -10.089 -2.530 1.00 78.94 171 GLN A N 1
ATOM 1369 C CA . GLN A 1 171 ? 45.666 -11.259 -2.366 1.00 78.94 171 GLN A CA 1
ATOM 1370 C C . GLN A 1 171 ? 44.517 -10.994 -1.384 1.00 78.94 171 GLN A C 1
ATOM 1372 O O . GLN A 1 171 ? 43.374 -11.342 -1.670 1.00 78.94 171 GLN A O 1
ATOM 1377 N N . VAL A 1 172 ? 44.789 -10.320 -0.260 1.00 77.88 172 VAL A N 1
ATOM 1378 C CA . VAL A 1 172 ? 43.754 -9.933 0.714 1.00 77.88 172 VAL A CA 1
ATOM 1379 C C . VAL A 1 172 ? 42.746 -8.955 0.103 1.00 77.88 172 VAL A C 1
ATOM 1381 O O . VAL A 1 172 ? 41.544 -9.116 0.316 1.00 77.88 172 VAL A O 1
ATOM 1384 N N . ARG A 1 173 ? 43.205 -7.982 -0.697 1.00 78.00 173 ARG A N 1
ATOM 1385 C CA . ARG A 1 173 ? 42.325 -7.052 -1.427 1.00 78.00 173 ARG A CA 1
ATOM 1386 C C . ARG A 1 173 ? 41.430 -7.787 -2.417 1.00 78.00 173 ARG A C 1
ATOM 1388 O O . ARG A 1 173 ? 40.215 -7.654 -2.345 1.00 78.00 173 ARG A O 1
ATOM 1395 N N . VAL A 1 174 ? 42.005 -8.632 -3.272 1.00 79.56 174 VAL A N 1
ATOM 1396 C CA . VAL A 1 174 ? 41.234 -9.437 -4.234 1.00 79.56 174 VAL A CA 1
ATOM 1397 C C . VAL A 1 174 ? 40.214 -10.324 -3.511 1.00 79.56 174 VAL A C 1
ATOM 1399 O O . VAL A 1 174 ? 39.056 -10.379 -3.917 1.00 79.56 174 VAL A O 1
ATOM 1402 N N . ALA A 1 175 ? 40.584 -10.943 -2.386 1.00 79.44 175 ALA A N 1
ATOM 1403 C CA . ALA A 1 175 ? 39.661 -11.739 -1.577 1.00 79.44 175 ALA A CA 1
ATOM 1404 C C . ALA A 1 175 ? 38.548 -10.900 -0.914 1.00 79.44 175 ALA A C 1
ATOM 1406 O O . ALA A 1 175 ? 37.424 -11.380 -0.752 1.00 79.44 175 ALA A O 1
ATOM 1407 N N . SER A 1 176 ? 38.823 -9.652 -0.516 1.00 79.00 176 SER A N 1
ATOM 1408 C CA . SER A 1 176 ? 37.799 -8.701 -0.051 1.00 79.00 176 SER A CA 1
ATOM 1409 C C . SER A 1 176 ? 36.792 -8.397 -1.162 1.00 79.00 176 SER A C 1
ATOM 1411 O O . SER A 1 176 ? 35.584 -8.554 -0.969 1.00 79.00 176 SER A O 1
ATOM 1413 N N . LEU A 1 177 ? 37.289 -8.093 -2.361 1.00 78.62 177 LEU A N 1
ATOM 1414 C CA . LEU A 1 177 ? 36.461 -7.783 -3.526 1.00 78.62 177 LEU A CA 1
ATOM 1415 C C . LEU A 1 177 ? 35.629 -8.965 -3.985 1.00 78.62 177 LEU A C 1
ATOM 1417 O O . LEU A 1 177 ? 34.437 -8.811 -4.212 1.00 78.62 177 LEU A O 1
ATOM 1421 N N . GLN A 1 178 ? 36.206 -10.163 -4.034 1.00 81.38 178 GLN A N 1
ATOM 1422 C CA . GLN A 1 178 ? 35.460 -11.378 -4.349 1.00 81.38 178 GLN A CA 1
ATOM 1423 C C . GLN A 1 178 ? 34.366 -11.678 -3.318 1.00 81.38 178 GLN A C 1
ATOM 1425 O O . GLN A 1 178 ? 33.340 -12.254 -3.676 1.00 81.38 178 GLN A O 1
ATOM 1430 N N . ARG A 1 179 ? 34.553 -11.315 -2.041 1.00 81.12 179 ARG A N 1
ATOM 1431 C CA . ARG A 1 179 ? 33.499 -11.437 -1.019 1.00 81.12 179 ARG A CA 1
ATOM 1432 C C . ARG A 1 179 ? 32.389 -10.413 -1.232 1.00 81.12 179 ARG A C 1
ATOM 1434 O O . ARG A 1 179 ? 31.220 -10.773 -1.124 1.00 81.12 179 ARG A O 1
ATOM 1441 N N . LEU A 1 180 ? 32.734 -9.163 -1.544 1.00 75.44 180 LEU A N 1
ATOM 1442 C CA . LEU A 1 180 ? 31.750 -8.123 -1.857 1.00 75.44 180 LEU A CA 1
ATOM 1443 C C . LEU A 1 180 ? 30.969 -8.452 -3.134 1.00 75.44 180 LEU A C 1
ATOM 1445 O O . LEU A 1 180 ? 29.745 -8.367 -3.123 1.00 75.44 180 LEU A O 1
ATOM 1449 N N . ALA A 1 181 ? 31.657 -8.894 -4.187 1.00 76.44 181 ALA A N 1
ATOM 1450 C CA . ALA A 1 181 ? 31.051 -9.332 -5.437 1.00 76.44 181 ALA A CA 1
ATOM 1451 C C . ALA A 1 181 ? 30.098 -10.508 -5.197 1.00 76.44 181 ALA A C 1
ATOM 1453 O O . ALA A 1 181 ? 28.925 -10.408 -5.532 1.00 76.44 181 ALA A O 1
ATOM 1454 N N . ARG A 1 182 ? 30.521 -11.558 -4.481 1.00 79.44 182 ARG A N 1
ATOM 1455 C CA . ARG A 1 182 ? 29.624 -12.674 -4.131 1.00 79.44 182 ARG A CA 1
ATOM 1456 C C . ARG A 1 182 ? 28.412 -12.237 -3.314 1.00 79.44 182 ARG A C 1
ATOM 1458 O O . ARG A 1 182 ? 27.321 -12.754 -3.524 1.00 79.44 182 ARG A O 1
ATOM 1465 N N . LYS A 1 183 ? 28.585 -11.289 -2.389 1.00 77.81 183 LYS A N 1
ATOM 1466 C CA . LYS A 1 183 ? 27.490 -10.780 -1.554 1.00 77.81 183 LYS A CA 1
ATOM 1467 C C . LYS A 1 183 ? 26.437 -10.020 -2.367 1.00 77.81 183 LYS A C 1
ATOM 1469 O O . LYS A 1 183 ? 25.257 -10.158 -2.069 1.00 77.81 183 LYS A O 1
ATOM 1474 N N . TRP A 1 184 ? 26.860 -9.193 -3.322 1.00 77.19 184 TRP A N 1
ATOM 1475 C CA . TRP A 1 184 ? 25.974 -8.244 -4.013 1.00 77.19 184 TRP A CA 1
ATOM 1476 C C . TRP A 1 184 ? 25.588 -8.652 -5.434 1.00 77.19 184 TRP A C 1
ATOM 1478 O O . TRP A 1 184 ? 24.547 -8.228 -5.919 1.00 77.19 184 TRP A O 1
ATOM 1488 N N . LEU A 1 185 ? 26.417 -9.459 -6.089 1.00 77.50 185 LEU A N 1
ATOM 1489 C CA . LEU A 1 185 ? 26.258 -9.890 -7.478 1.00 77.50 185 LEU A CA 1
ATOM 1490 C C . LEU A 1 185 ? 25.965 -11.391 -7.587 1.00 77.50 185 LEU A C 1
ATOM 1492 O O . LEU A 1 185 ? 25.585 -11.854 -8.651 1.00 77.50 185 LEU A O 1
ATOM 1496 N N . GLY A 1 186 ? 26.171 -12.164 -6.513 1.00 75.69 186 GLY A N 1
ATOM 1497 C CA . GLY A 1 186 ? 25.996 -13.621 -6.518 1.00 75.69 186 GLY A CA 1
ATOM 1498 C C . GLY A 1 186 ? 27.080 -14.397 -7.281 1.00 75.69 186 GLY A C 1
ATOM 1499 O O . GLY A 1 186 ? 27.060 -15.625 -7.266 1.00 75.69 186 GLY A O 1
ATOM 1500 N N . GLU A 1 187 ? 28.046 -13.710 -7.895 1.00 76.81 187 GLU A N 1
ATOM 1501 C CA . GLU A 1 187 ? 29.073 -14.290 -8.768 1.00 76.81 187 GLU A CA 1
ATOM 1502 C C . GLU A 1 187 ? 30.502 -13.968 -8.293 1.00 76.81 187 GLU A C 1
ATOM 1504 O O . GLU A 1 187 ? 30.738 -13.045 -7.506 1.00 76.81 187 GLU A O 1
ATOM 1509 N N . GLU A 1 188 ? 31.477 -14.748 -8.769 1.00 72.12 188 GLU A N 1
ATOM 1510 C CA . GLU A 1 188 ? 32.901 -14.438 -8.603 1.00 72.12 188 GLU A CA 1
ATOM 1511 C C . GLU A 1 188 ? 33.392 -13.518 -9.730 1.00 72.12 188 GLU A C 1
ATOM 1513 O O . GLU A 1 188 ? 32.995 -13.663 -10.883 1.00 72.12 188 GLU A O 1
ATOM 1518 N N . LEU A 1 189 ? 34.294 -12.583 -9.407 1.00 71.69 189 LEU A N 1
ATOM 1519 C CA . LEU A 1 189 ? 34.965 -11.746 -10.406 1.00 71.69 189 LEU A CA 1
ATOM 1520 C C . LEU A 1 189 ? 35.900 -12.627 -11.247 1.00 71.69 189 LEU A C 1
ATOM 1522 O O . LEU A 1 189 ? 36.960 -13.040 -10.772 1.00 71.69 189 LEU A O 1
ATOM 1526 N N . VAL A 1 190 ? 35.505 -12.930 -12.483 1.00 66.19 190 VAL A N 1
ATOM 1527 C CA . VAL A 1 190 ? 36.300 -13.739 -13.418 1.00 66.19 190 VAL A CA 1
ATOM 1528 C C . VAL A 1 190 ? 37.108 -12.826 -14.338 1.00 66.19 190 VAL A C 1
ATOM 1530 O O . VAL A 1 190 ? 36.544 -11.959 -15.003 1.00 66.19 190 VAL A O 1
ATOM 1533 N N . ALA A 1 191 ? 38.421 -13.058 -14.432 1.00 53.69 191 ALA A N 1
ATOM 1534 C CA . ALA A 1 191 ? 39.269 -12.416 -15.434 1.00 53.69 191 ALA A CA 1
ATOM 1535 C C . ALA A 1 191 ? 38.862 -12.899 -16.839 1.00 53.69 191 ALA A C 1
ATOM 1537 O O . ALA A 1 191 ? 39.048 -14.064 -17.189 1.00 53.69 191 ALA A O 1
ATOM 1538 N N . SER A 1 192 ? 38.255 -12.020 -17.632 1.00 50.44 192 SER A N 1
ATOM 1539 C CA . SER A 1 192 ? 37.776 -12.338 -18.978 1.00 50.44 192 SER A CA 1
ATOM 1540 C C . SER A 1 192 ? 38.891 -12.257 -20.028 1.00 50.44 192 SER A C 1
ATOM 1542 O O . SER A 1 192 ? 39.765 -11.392 -19.966 1.00 50.44 192 SER A O 1
ATOM 1544 N N . GLY A 1 193 ? 38.829 -13.144 -21.028 1.00 53.69 193 GLY A N 1
ATOM 1545 C CA . GLY A 1 193 ? 39.660 -13.085 -22.234 1.00 53.69 193 GLY A CA 1
ATOM 1546 C C . GLY A 1 193 ? 39.345 -11.865 -23.111 1.00 53.69 193 GLY A C 1
ATOM 1547 O O . GLY A 1 193 ? 38.330 -11.198 -22.930 1.00 53.69 193 GLY A O 1
ATOM 1548 N N . ARG A 1 194 ? 40.238 -11.559 -24.064 1.00 47.44 194 ARG A N 1
ATOM 1549 C CA . ARG A 1 194 ? 40.089 -10.437 -25.009 1.00 47.44 194 ARG A CA 1
ATOM 1550 C C . ARG A 1 194 ? 38.827 -10.606 -25.866 1.00 47.44 194 ARG A C 1
ATOM 1552 O O . ARG A 1 194 ? 38.842 -11.354 -26.837 1.00 47.44 194 ARG A O 1
ATOM 1559 N N . GLU A 1 195 ? 37.773 -9.874 -25.534 1.00 57.81 195 GLU A N 1
ATOM 1560 C CA . GLU A 1 195 ? 36.588 -9.683 -26.377 1.00 57.81 195 GLU A CA 1
ATOM 1561 C C . GLU A 1 195 ? 36.677 -8.346 -27.125 1.00 57.81 195 GLU A C 1
ATOM 1563 O O . GLU A 1 195 ? 37.213 -7.373 -26.588 1.00 57.81 195 GLU A O 1
ATOM 1568 N N . GLY A 1 196 ? 36.158 -8.307 -28.359 1.00 63.34 196 GLY A N 1
ATOM 1569 C CA . GLY A 1 196 ? 36.257 -7.167 -29.280 1.00 63.34 196 GLY A CA 1
ATOM 1570 C C . GLY A 1 196 ? 35.764 -5.833 -28.703 1.00 63.34 196 GLY A C 1
ATOM 1571 O O . GLY A 1 196 ? 34.886 -5.790 -27.844 1.00 63.34 196 GLY A O 1
ATOM 1572 N N . ASP A 1 197 ? 36.356 -4.732 -29.175 1.00 68.62 197 ASP A N 1
ATOM 1573 C CA . ASP A 1 197 ? 36.156 -3.382 -28.622 1.00 68.62 197 ASP A CA 1
ATOM 1574 C C . ASP A 1 197 ? 34.970 -2.603 -29.220 1.00 68.62 197 ASP A C 1
ATOM 1576 O O . ASP A 1 197 ? 34.708 -1.473 -28.809 1.00 68.62 197 ASP A O 1
ATOM 1580 N N . THR A 1 198 ? 34.226 -3.174 -30.166 1.00 74.88 198 THR A N 1
ATOM 1581 C CA . THR A 1 198 ? 33.140 -2.463 -30.853 1.00 74.88 198 THR A CA 1
ATOM 1582 C C . THR A 1 198 ? 31.811 -2.621 -30.120 1.00 74.88 198 THR A C 1
ATOM 1584 O O . THR A 1 198 ? 31.323 -3.736 -29.961 1.00 74.88 198 THR A O 1
ATOM 1587 N N . LEU A 1 199 ? 31.229 -1.498 -29.690 1.00 73.69 199 LEU A N 1
ATOM 1588 C CA . LEU A 1 199 ? 29.829 -1.415 -29.271 1.00 73.69 199 LEU A CA 1
ATOM 1589 C C . LEU A 1 199 ? 28.913 -1.514 -30.493 1.00 73.69 199 LEU A C 1
ATOM 1591 O O . LEU A 1 199 ? 29.194 -0.896 -31.522 1.00 73.69 199 LEU A O 1
ATOM 1595 N N . ASP A 1 200 ? 27.810 -2.245 -30.358 1.00 74.94 200 ASP A N 1
ATOM 1596 C CA . ASP A 1 200 ? 26.789 -2.313 -31.398 1.00 74.94 200 ASP A CA 1
ATOM 1597 C C . ASP A 1 200 ? 26.123 -0.943 -31.592 1.00 74.94 200 ASP A C 1
ATOM 1599 O O . ASP A 1 200 ? 25.841 -0.207 -30.636 1.00 74.94 200 ASP A O 1
ATOM 1603 N N . ALA A 1 201 ? 25.876 -0.582 -32.853 1.00 59.94 201 ALA A N 1
ATOM 1604 C CA . ALA A 1 201 ? 25.170 0.645 -33.195 1.00 59.94 201 ALA A CA 1
ATOM 1605 C C . ALA A 1 201 ? 23.757 0.609 -32.584 1.00 59.94 201 ALA A C 1
ATOM 1607 O O . ALA A 1 201 ? 22.977 -0.286 -32.888 1.00 59.94 201 ALA A O 1
ATOM 1608 N N . GLY A 1 202 ? 23.442 1.579 -31.717 1.00 67.44 202 GLY A N 1
ATOM 1609 C CA . GLY A 1 202 ? 22.165 1.643 -30.990 1.00 67.44 202 GLY A CA 1
ATOM 1610 C C . GLY A 1 202 ? 22.265 1.407 -29.480 1.00 67.44 202 GLY A C 1
ATOM 1611 O O . GLY A 1 202 ? 21.249 1.498 -28.793 1.00 67.44 202 GLY A O 1
ATOM 1612 N N . SER A 1 203 ? 23.466 1.158 -28.940 1.00 78.12 203 SER A N 1
ATOM 1613 C CA . SER A 1 203 ? 23.667 1.040 -27.493 1.00 78.12 203 SER A CA 1
ATOM 1614 C C . SER A 1 203 ? 23.188 2.282 -26.737 1.00 78.12 203 SER A C 1
ATOM 1616 O O . SER A 1 203 ? 23.388 3.417 -27.176 1.00 78.12 203 SER A O 1
ATOM 1618 N N . ASP A 1 204 ? 22.625 2.060 -25.556 1.00 84.19 204 ASP A N 1
ATOM 1619 C CA . ASP A 1 204 ? 22.152 3.106 -24.663 1.00 84.19 204 ASP A CA 1
ATOM 1620 C C . ASP A 1 204 ? 23.230 4.174 -24.348 1.00 84.19 204 ASP A C 1
ATOM 1622 O O . ASP A 1 204 ? 24.370 3.847 -24.017 1.00 84.19 204 ASP A O 1
ATOM 1626 N N . GLY A 1 205 ? 22.867 5.462 -24.418 1.00 84.56 205 GLY A N 1
ATOM 1627 C CA . GLY A 1 205 ? 23.810 6.576 -24.257 1.00 84.56 205 GLY A CA 1
ATOM 1628 C C . GLY A 1 205 ? 24.521 6.639 -22.897 1.00 84.56 205 GLY A C 1
ATOM 1629 O O . GLY A 1 205 ? 25.709 6.963 -22.852 1.00 84.56 205 GLY A O 1
ATOM 1630 N N . SER A 1 206 ? 23.852 6.280 -21.791 1.00 87.31 206 SER A N 1
ATOM 1631 C CA . SER A 1 206 ? 24.512 6.235 -20.473 1.00 87.31 206 SER A CA 1
ATOM 1632 C C . SER A 1 206 ? 25.449 5.042 -20.372 1.00 87.31 206 SER A C 1
ATOM 1634 O O . SER A 1 206 ? 26.523 5.172 -19.790 1.00 87.31 206 SER A O 1
ATOM 1636 N N . VAL A 1 207 ? 25.087 3.904 -20.975 1.00 90.12 207 VAL A N 1
ATOM 1637 C CA . VAL A 1 207 ? 25.960 2.722 -21.037 1.00 90.12 207 VAL A CA 1
ATOM 1638 C C . VAL A 1 207 ? 27.198 3.008 -21.885 1.00 90.12 207 VAL A C 1
ATOM 1640 O O . VAL A 1 207 ? 28.313 2.716 -21.458 1.00 90.12 207 VAL A O 1
ATOM 1643 N N . ALA A 1 208 ? 27.030 3.647 -23.044 1.00 89.38 208 ALA A N 1
ATOM 1644 C CA . ALA A 1 208 ? 28.136 4.071 -23.896 1.00 89.38 208 ALA A CA 1
ATOM 1645 C C . ALA A 1 208 ? 29.048 5.084 -23.180 1.00 89.38 208 ALA A C 1
ATOM 1647 O O . ALA A 1 208 ? 30.271 4.957 -23.232 1.00 89.38 208 ALA A O 1
ATOM 1648 N N . SER A 1 209 ? 28.474 6.049 -22.449 1.00 89.62 209 SER A N 1
ATOM 1649 C CA . SER A 1 209 ? 29.247 7.002 -21.640 1.00 89.62 209 SER A CA 1
ATOM 1650 C C . SER A 1 209 ? 30.001 6.319 -20.496 1.00 89.62 209 SER A C 1
ATOM 1652 O O . SER A 1 209 ? 31.164 6.649 -20.267 1.00 89.62 209 SER A O 1
ATOM 1654 N N . ALA A 1 210 ? 29.371 5.370 -19.799 1.00 92.94 210 ALA A N 1
ATOM 1655 C CA . ALA A 1 210 ? 29.995 4.579 -18.741 1.00 92.94 210 ALA A CA 1
ATOM 1656 C C . ALA A 1 210 ? 31.162 3.739 -19.285 1.00 92.94 210 ALA A C 1
ATOM 1658 O O . ALA A 1 210 ? 32.257 3.761 -18.728 1.00 92.94 210 ALA A O 1
ATOM 1659 N N . LEU A 1 211 ? 30.964 3.065 -20.421 1.00 93.31 211 LEU A N 1
ATOM 1660 C CA . LEU A 1 211 ? 32.011 2.305 -21.107 1.00 93.31 211 LEU A CA 1
ATOM 1661 C C . LEU A 1 211 ? 33.162 3.198 -21.566 1.00 93.31 211 LEU A C 1
ATOM 1663 O O . LEU A 1 211 ? 34.323 2.840 -21.385 1.00 93.31 211 LEU A O 1
ATOM 1667 N N . SER A 1 212 ? 32.857 4.379 -22.106 1.00 91.44 212 SER A N 1
ATOM 1668 C CA . SER A 1 212 ? 33.876 5.355 -22.489 1.00 91.44 212 SER A CA 1
ATOM 1669 C C . SER A 1 212 ? 34.702 5.817 -21.287 1.00 91.44 212 SER A C 1
ATOM 1671 O O . SER A 1 212 ? 35.912 5.981 -21.428 1.00 91.44 212 SER A O 1
ATOM 1673 N N . ALA A 1 213 ? 34.082 6.011 -20.117 1.00 92.25 213 ALA A N 1
ATOM 1674 C CA . ALA A 1 213 ? 34.794 6.381 -18.894 1.00 92.25 213 ALA A CA 1
ATOM 1675 C C . ALA A 1 213 ? 35.760 5.270 -18.450 1.00 92.25 213 ALA A C 1
ATOM 1677 O O . ALA A 1 213 ? 36.929 5.550 -18.183 1.00 92.25 213 ALA A O 1
ATOM 1678 N N . VAL A 1 214 ? 35.308 4.009 -18.463 1.00 94.81 214 VAL A N 1
ATOM 1679 C CA . VAL A 1 214 ? 36.152 2.840 -18.150 1.00 94.81 214 VAL A CA 1
ATOM 1680 C C . VAL A 1 214 ? 37.333 2.745 -19.121 1.00 94.81 214 VAL A C 1
ATOM 1682 O O . VAL A 1 214 ? 38.482 2.638 -18.695 1.00 94.81 214 VAL A O 1
ATOM 1685 N N . CYS A 1 215 ? 37.081 2.853 -20.429 1.00 92.88 215 CYS A N 1
ATOM 1686 C CA . CYS A 1 215 ? 38.133 2.806 -21.446 1.00 92.88 215 CYS A CA 1
ATOM 1687 C C . CYS A 1 215 ? 39.134 3.967 -21.318 1.00 92.88 215 CYS A C 1
ATOM 1689 O O . CYS A 1 215 ? 40.329 3.768 -21.540 1.00 92.88 215 CYS A O 1
ATOM 1691 N N . HIS A 1 216 ? 38.670 5.168 -20.957 1.00 91.69 216 HIS A N 1
ATOM 1692 C CA . HIS A 1 216 ? 39.536 6.332 -20.769 1.00 91.69 216 HIS A CA 1
ATOM 1693 C C . HIS A 1 216 ? 40.473 6.160 -19.570 1.00 91.69 216 HIS A C 1
ATOM 1695 O O . HIS A 1 216 ? 41.677 6.376 -19.715 1.00 91.69 216 HIS A O 1
ATOM 1701 N N . TYR A 1 217 ? 39.948 5.704 -18.427 1.00 94.38 217 TYR A N 1
ATOM 1702 C CA . TYR A 1 217 ? 40.755 5.405 -17.242 1.00 94.38 217 TYR A CA 1
ATOM 1703 C C . TYR A 1 217 ? 41.842 4.365 -17.552 1.00 94.38 217 TYR A C 1
ATOM 1705 O O . TYR A 1 217 ? 43.020 4.578 -17.267 1.00 94.38 217 TYR A O 1
ATOM 1713 N N . GLU A 1 218 ? 41.488 3.274 -18.233 1.00 93.00 218 GLU A N 1
ATOM 1714 C CA . GLU A 1 218 ? 42.470 2.255 -18.608 1.00 93.00 218 GLU A CA 1
ATOM 1715 C C . GLU A 1 218 ? 43.529 2.754 -19.594 1.00 93.00 218 GLU A C 1
ATOM 1717 O O . GLU A 1 218 ? 44.690 2.350 -19.511 1.00 93.00 218 GLU A O 1
ATOM 1722 N N . ALA A 1 219 ? 43.149 3.603 -20.553 1.00 91.25 219 ALA A N 1
ATOM 1723 C CA . ALA A 1 219 ? 44.090 4.198 -21.495 1.00 91.25 219 ALA A CA 1
ATOM 1724 C C . ALA A 1 219 ? 45.064 5.147 -20.781 1.00 91.25 219 ALA A C 1
ATOM 1726 O O . ALA A 1 219 ? 46.274 5.060 -21.007 1.00 91.25 219 ALA A O 1
ATOM 1727 N N . ALA A 1 220 ? 44.557 5.992 -19.876 1.00 91.06 220 ALA A N 1
ATOM 1728 C CA . ALA A 1 220 ? 45.366 6.879 -19.046 1.00 91.06 220 ALA A CA 1
ATOM 1729 C C . ALA A 1 220 ? 46.354 6.075 -18.189 1.00 91.06 220 ALA A C 1
ATOM 1731 O O . ALA A 1 220 ? 47.561 6.324 -18.230 1.00 91.06 220 ALA A O 1
ATOM 1732 N N . ARG A 1 221 ? 45.880 5.019 -17.526 1.00 89.69 221 ARG A N 1
ATOM 1733 C CA . ARG A 1 221 ? 46.711 4.132 -16.707 1.00 89.69 221 ARG A CA 1
ATOM 1734 C C . ARG A 1 221 ? 47.782 3.395 -17.518 1.00 89.69 221 ARG A C 1
ATOM 1736 O O . ARG A 1 221 ? 48.941 3.359 -17.109 1.00 89.69 221 ARG A O 1
ATOM 1743 N N . LYS A 1 222 ? 47.436 2.856 -18.694 1.00 89.19 222 LYS A N 1
ATOM 1744 C CA . LYS A 1 222 ? 48.410 2.236 -19.618 1.00 89.19 222 LYS A CA 1
ATOM 1745 C C . LYS A 1 222 ? 49.470 3.238 -20.076 1.00 89.19 222 LYS A C 1
ATOM 1747 O O . LYS A 1 222 ? 50.640 2.874 -20.176 1.00 89.19 222 LYS A O 1
ATOM 1752 N N . SER A 1 223 ? 49.081 4.492 -20.321 1.00 87.19 223 SER A N 1
ATOM 1753 C CA . SER A 1 223 ? 50.021 5.548 -20.706 1.00 87.19 223 SER A CA 1
ATOM 1754 C C . SER A 1 223 ? 50.981 5.915 -19.567 1.00 87.19 223 SER A C 1
ATOM 1756 O O . SER A 1 223 ? 52.188 5.974 -19.803 1.00 87.19 223 SER A O 1
ATOM 1758 N N . ALA A 1 224 ? 50.490 6.033 -18.329 1.00 86.50 224 ALA A N 1
ATOM 1759 C CA . ALA A 1 224 ? 51.314 6.284 -17.146 1.00 86.50 224 ALA A CA 1
ATOM 1760 C C . ALA A 1 224 ? 52.317 5.144 -16.900 1.00 86.50 224 ALA A C 1
ATOM 1762 O O . ALA A 1 224 ? 53.512 5.392 -16.750 1.00 86.50 224 ALA A O 1
ATOM 1763 N N . ALA A 1 225 ? 51.863 3.889 -16.994 1.00 84.31 225 ALA A N 1
ATOM 1764 C CA . ALA A 1 225 ? 52.735 2.720 -16.869 1.00 84.31 225 ALA A CA 1
ATOM 1765 C C . ALA A 1 225 ? 53.820 2.666 -17.962 1.00 84.31 225 ALA A C 1
ATOM 1767 O O . ALA A 1 225 ? 54.938 2.221 -17.710 1.00 84.31 225 ALA A O 1
ATOM 1768 N N . SER A 1 226 ? 53.513 3.133 -19.179 1.00 81.44 226 SER A N 1
ATOM 1769 C CA . SER A 1 226 ? 54.496 3.218 -20.267 1.00 81.44 226 SER A CA 1
ATOM 1770 C C . SER A 1 226 ? 55.498 4.368 -20.098 1.00 81.44 226 SER A C 1
ATOM 1772 O O . SER A 1 226 ? 56.643 4.236 -20.527 1.00 81.44 226 SER A O 1
ATOM 1774 N N . ALA A 1 227 ? 55.101 5.468 -19.448 1.00 78.81 227 ALA A N 1
ATOM 1775 C CA . ALA A 1 227 ? 55.962 6.623 -19.195 1.00 78.81 227 ALA A CA 1
ATOM 1776 C C . ALA A 1 227 ? 57.033 6.329 -18.130 1.00 78.81 227 ALA A C 1
ATOM 1778 O O . ALA A 1 227 ? 58.179 6.756 -18.281 1.00 78.81 227 ALA A O 1
ATOM 1779 N N . ASP A 1 228 ? 56.697 5.527 -17.116 1.00 67.19 228 ASP A N 1
ATOM 1780 C CA . ASP A 1 228 ? 57.633 5.097 -16.066 1.00 67.19 228 ASP A CA 1
ATOM 1781 C C . ASP A 1 228 ? 58.704 4.107 -16.564 1.00 67.19 228 ASP A C 1
ATOM 1783 O O . ASP A 1 228 ? 59.725 3.894 -15.908 1.00 67.19 228 ASP A O 1
ATOM 1787 N N . LEU A 1 229 ? 58.521 3.533 -17.758 1.00 60.00 229 LEU A N 1
ATOM 1788 C CA . LEU A 1 229 ? 59.497 2.660 -18.417 1.00 60.00 229 LEU A CA 1
ATOM 1789 C C . LEU A 1 229 ? 60.535 3.423 -19.263 1.00 60.00 229 LEU A C 1
ATOM 1791 O O . LEU A 1 229 ? 61.362 2.790 -19.925 1.00 60.00 229 LEU A O 1
ATOM 1795 N N . CYS A 1 230 ? 60.547 4.762 -19.229 1.00 48.38 230 CYS A N 1
ATOM 1796 C CA . CYS A 1 230 ? 61.603 5.565 -19.848 1.00 48.38 230 CYS A CA 1
ATOM 1797 C C . CYS A 1 230 ? 62.969 5.253 -19.210 1.00 48.38 230 CYS A C 1
ATOM 1799 O O . CYS A 1 230 ? 63.318 5.740 -18.135 1.00 48.38 230 CYS A O 1
ATOM 1801 N N . THR A 1 231 ? 63.771 4.440 -19.900 1.00 49.22 231 THR A N 1
ATOM 1802 C CA . THR A 1 231 ? 65.165 4.159 -19.539 1.00 49.22 231 THR A CA 1
ATOM 1803 C C . THR A 1 231 ? 65.965 5.463 -19.445 1.00 49.22 231 THR A C 1
ATOM 1805 O O . THR A 1 231 ? 65.843 6.292 -20.353 1.00 49.22 231 THR A O 1
ATOM 1808 N N . PRO A 1 232 ? 66.809 5.658 -18.411 1.00 41.50 232 PRO A N 1
ATOM 1809 C CA . PRO A 1 232 ? 67.608 6.872 -18.288 1.00 41.50 232 PRO A CA 1
ATOM 1810 C C . PRO A 1 232 ? 68.492 7.047 -19.532 1.00 41.50 232 PRO A C 1
ATOM 1812 O O . PRO A 1 232 ? 69.029 6.050 -20.031 1.00 41.50 232 PRO A O 1
ATOM 1815 N N . PRO A 1 233 ? 68.661 8.281 -20.045 1.00 44.41 233 PRO A N 1
ATOM 1816 C CA . PRO A 1 233 ? 69.521 8.526 -21.193 1.00 44.41 233 PRO A CA 1
ATOM 1817 C C . PRO A 1 233 ? 70.927 8.028 -20.859 1.00 44.41 233 PRO A C 1
ATOM 1819 O O . PRO A 1 233 ? 71.488 8.375 -19.817 1.00 44.41 233 PRO A O 1
ATOM 1822 N N . SER A 1 234 ? 71.483 7.165 -21.712 1.00 42.88 234 SER A N 1
ATOM 1823 C CA . SER A 1 234 ? 72.823 6.626 -21.512 1.00 42.88 234 SER A CA 1
ATOM 1824 C C . SER A 1 234 ? 73.822 7.781 -21.475 1.00 42.88 234 SER A C 1
ATOM 1826 O O . SER A 1 234 ? 74.084 8.407 -22.502 1.00 42.88 234 SER A O 1
ATOM 1828 N N . ALA A 1 235 ? 74.382 8.058 -20.299 1.00 44.69 235 ALA A N 1
ATOM 1829 C CA . ALA A 1 235 ? 75.516 8.953 -20.130 1.00 44.69 235 ALA A CA 1
ATOM 1830 C C . ALA A 1 235 ? 76.771 8.284 -20.716 1.00 44.69 235 ALA A C 1
ATOM 1832 O O . ALA A 1 235 ? 77.588 7.704 -20.003 1.00 44.69 235 ALA A O 1
ATOM 1833 N N . ALA A 1 236 ? 76.883 8.307 -22.040 1.00 49.53 236 ALA A N 1
ATOM 1834 C CA . ALA A 1 236 ? 78.135 8.108 -22.742 1.00 49.53 236 ALA A CA 1
ATOM 1835 C C . ALA A 1 236 ? 78.750 9.495 -22.929 1.00 49.53 236 ALA A C 1
ATOM 1837 O O . ALA A 1 236 ? 78.292 10.236 -23.786 1.00 49.53 236 ALA A O 1
ATOM 1838 N N . ASP A 1 237 ? 79.662 9.863 -22.025 1.00 47.72 237 ASP A N 1
ATOM 1839 C CA . ASP A 1 237 ? 80.842 10.712 -22.258 1.00 47.72 237 ASP A CA 1
ATOM 1840 C C . ASP A 1 237 ? 81.396 11.180 -20.900 1.00 47.72 237 ASP A C 1
ATOM 1842 O O . ASP A 1 237 ? 80.822 12.062 -20.272 1.00 47.72 237 ASP A O 1
ATOM 1846 N N . PHE A 1 238 ? 82.469 10.536 -20.412 1.00 36.25 238 PHE A N 1
ATOM 1847 C CA . PHE A 1 238 ? 83.695 11.164 -19.871 1.00 36.25 238 PHE A CA 1
ATOM 1848 C C . PHE A 1 238 ? 84.627 10.141 -19.172 1.00 36.25 238 PHE A C 1
ATOM 1850 O O . PHE A 1 238 ? 84.348 9.641 -18.088 1.00 36.25 238 PHE A O 1
ATOM 1857 N N . CYS A 1 239 ? 85.784 9.946 -19.814 1.00 35.50 239 CYS A N 1
ATOM 1858 C CA . CYS A 1 239 ? 87.120 9.542 -19.342 1.00 35.50 239 CYS A CA 1
ATOM 1859 C C . CYS A 1 239 ? 87.424 8.170 -18.677 1.00 35.50 239 CYS A C 1
ATOM 1861 O O . CYS A 1 239 ? 86.716 7.712 -17.783 1.00 35.50 239 CYS A O 1
ATOM 1863 N N . PRO A 1 240 ? 88.583 7.557 -19.033 1.00 46.16 240 PRO A N 1
ATOM 1864 C CA . PRO A 1 240 ? 89.063 6.295 -18.485 1.00 46.16 240 PRO A CA 1
ATOM 1865 C C . PRO A 1 240 ? 90.117 6.508 -17.384 1.00 46.16 240 PRO A C 1
ATOM 1867 O O . PRO A 1 240 ? 91.169 7.098 -17.616 1.00 46.16 240 PRO A O 1
ATOM 1870 N N . ALA A 1 241 ? 89.891 5.951 -16.198 1.00 37.50 241 ALA A N 1
ATOM 1871 C CA . ALA A 1 241 ? 90.965 5.538 -15.297 1.00 37.50 241 ALA A CA 1
ATOM 1872 C C . ALA A 1 241 ? 90.437 4.451 -14.360 1.00 37.50 241 ALA A C 1
ATOM 1874 O O . ALA A 1 241 ? 89.305 4.512 -13.888 1.00 37.50 241 ALA A O 1
ATOM 1875 N N . ALA A 1 242 ? 91.262 3.430 -14.151 1.00 46.09 242 ALA A N 1
ATOM 1876 C CA . ALA A 1 242 ? 90.923 2.175 -13.507 1.00 46.09 242 ALA A CA 1
ATOM 1877 C C . ALA A 1 242 ? 90.253 2.349 -12.133 1.00 46.09 242 ALA A C 1
ATOM 1879 O O . ALA A 1 242 ? 90.906 2.609 -11.127 1.00 46.09 242 ALA A O 1
ATOM 1880 N N . VAL A 1 243 ? 88.947 2.099 -12.095 1.00 35.69 243 VAL A N 1
ATOM 1881 C CA . VAL A 1 243 ? 88.218 1.699 -10.895 1.00 35.69 243 VAL A CA 1
ATOM 1882 C C . VAL A 1 243 ? 87.463 0.436 -11.279 1.00 35.69 243 VAL A C 1
ATOM 1884 O O . VAL A 1 243 ? 86.656 0.439 -12.205 1.00 35.69 243 VAL A O 1
ATOM 1887 N N . THR A 1 244 ? 87.757 -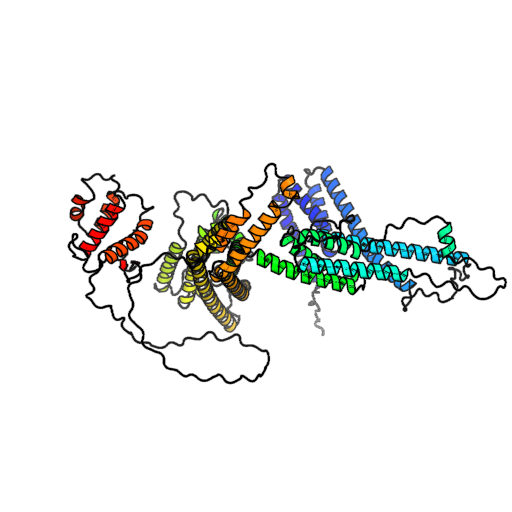0.670 -10.602 1.00 39.66 244 THR A N 1
ATOM 1888 C CA . THR A 1 244 ? 86.948 -1.890 -10.639 1.00 39.66 244 THR A CA 1
ATOM 1889 C C . THR A 1 244 ? 85.532 -1.553 -10.178 1.00 39.66 244 THR A C 1
ATOM 1891 O O . THR A 1 244 ? 85.246 -1.531 -8.981 1.00 39.66 244 THR A O 1
ATOM 1894 N N . VAL A 1 245 ? 84.653 -1.253 -11.135 1.00 36.78 245 VAL A N 1
ATOM 1895 C CA . VAL A 1 245 ? 83.216 -1.108 -10.910 1.00 36.78 245 VAL A CA 1
ATOM 1896 C C . VAL A 1 245 ? 82.674 -2.494 -10.585 1.00 36.78 245 VAL A C 1
ATOM 1898 O O . VAL A 1 245 ? 82.568 -3.367 -11.446 1.00 36.78 245 VAL A O 1
ATOM 1901 N N . VAL A 1 246 ? 82.363 -2.707 -9.309 1.00 41.66 246 VAL A N 1
ATOM 1902 C CA . VAL A 1 246 ? 81.525 -3.819 -8.865 1.00 41.66 246 VAL A CA 1
ATOM 1903 C C . VAL A 1 246 ? 80.175 -3.665 -9.578 1.00 41.66 246 VAL A C 1
ATOM 1905 O O . VAL A 1 246 ? 79.574 -2.593 -9.472 1.00 41.66 246 VAL A O 1
ATOM 1908 N N . PRO A 1 247 ? 79.690 -4.671 -10.327 1.00 41.03 247 PRO A N 1
ATOM 1909 C CA . PRO A 1 247 ? 78.405 -4.568 -11.000 1.00 41.03 247 PRO A CA 1
ATOM 1910 C C . PRO A 1 247 ? 77.310 -4.335 -9.958 1.00 41.03 247 PRO A C 1
ATOM 1912 O O . PRO A 1 247 ? 77.207 -5.072 -8.974 1.00 41.03 247 PRO A O 1
ATOM 1915 N N . GLY A 1 248 ? 76.506 -3.292 -10.170 1.00 44.78 248 GLY A N 1
ATOM 1916 C CA . GLY A 1 248 ? 75.351 -3.002 -9.331 1.00 44.78 248 GLY A CA 1
ATOM 1917 C C . GLY A 1 248 ? 74.393 -4.204 -9.264 1.00 44.78 248 GLY A C 1
ATOM 1918 O O . GLY A 1 248 ? 74.302 -4.975 -10.227 1.00 44.78 248 GLY A O 1
ATOM 1919 N N . PRO A 1 249 ? 73.670 -4.377 -8.143 1.00 46.44 249 PRO A N 1
ATOM 1920 C CA . PRO A 1 249 ? 72.891 -5.581 -7.826 1.00 46.44 249 PRO A CA 1
ATOM 1921 C C . PRO A 1 249 ? 71.868 -5.991 -8.904 1.00 46.44 249 PRO A C 1
ATOM 1923 O O . PRO A 1 249 ? 71.555 -7.175 -9.034 1.00 46.44 249 PRO A O 1
ATOM 1926 N N . SER A 1 250 ? 71.421 -5.061 -9.750 1.00 45.53 250 SER A N 1
ATOM 1927 C CA . SER A 1 250 ? 70.484 -5.318 -10.850 1.00 45.53 250 SER A CA 1
ATOM 1928 C C . SER A 1 250 ? 71.051 -6.224 -11.959 1.00 45.53 250 SER A C 1
ATOM 1930 O O . SER A 1 250 ? 70.300 -6.971 -12.584 1.00 45.53 250 SER A O 1
ATOM 1932 N N . ALA A 1 251 ? 72.370 -6.214 -12.198 1.00 47.28 251 ALA A N 1
ATOM 1933 C CA . ALA A 1 251 ? 73.008 -7.053 -13.223 1.00 47.28 251 ALA A CA 1
ATOM 1934 C C . ALA A 1 251 ? 73.263 -8.498 -12.748 1.00 47.28 251 ALA A C 1
ATOM 1936 O O . ALA A 1 251 ? 73.336 -9.416 -13.566 1.00 47.28 251 ALA A O 1
ATOM 1937 N N . LEU A 1 252 ? 73.363 -8.715 -11.431 1.00 45.44 252 LEU A N 1
ATOM 1938 C CA . LEU A 1 252 ? 73.502 -10.049 -10.838 1.00 45.44 252 LEU A CA 1
ATOM 1939 C C . LEU A 1 252 ? 72.163 -10.798 -10.783 1.00 45.44 252 LEU A C 1
ATOM 1941 O O . LEU A 1 252 ? 72.153 -12.005 -11.003 1.00 45.44 252 LEU A O 1
ATOM 1945 N N . LEU A 1 253 ? 71.037 -10.100 -10.595 1.00 46.75 253 LEU A N 1
ATOM 1946 C CA . LEU A 1 253 ? 69.702 -10.718 -10.584 1.00 46.75 253 LEU A CA 1
ATOM 1947 C C . LEU A 1 253 ? 69.296 -11.303 -11.949 1.00 46.75 253 LEU A C 1
ATOM 1949 O O . LEU A 1 253 ? 68.763 -12.408 -11.996 1.00 46.75 253 LEU A O 1
ATOM 1953 N N . ARG A 1 254 ? 69.651 -10.655 -13.072 1.00 49.84 254 ARG A N 1
ATOM 1954 C CA . ARG A 1 254 ? 69.402 -11.212 -14.421 1.00 49.84 254 ARG A CA 1
ATOM 1955 C C . ARG A 1 254 ? 70.184 -12.496 -14.722 1.00 49.84 254 ARG A C 1
ATOM 1957 O O . ARG A 1 254 ? 69.781 -13.254 -15.596 1.00 49.84 254 ARG A O 1
ATOM 1964 N N . ARG A 1 255 ? 71.302 -12.754 -14.032 1.00 44.47 255 ARG A N 1
ATOM 1965 C CA . ARG A 1 255 ? 72.194 -13.892 -14.328 1.00 44.47 255 ARG A CA 1
ATOM 1966 C C . ARG A 1 255 ? 71.853 -15.169 -13.548 1.00 44.47 255 ARG A C 1
ATOM 1968 O O . ARG A 1 255 ? 72.426 -16.209 -13.847 1.00 44.47 255 ARG A O 1
ATOM 1975 N N . VAL A 1 256 ? 70.931 -15.105 -12.580 1.00 45.31 256 VAL A N 1
ATOM 1976 C CA . VAL A 1 256 ? 70.536 -16.244 -11.719 1.00 45.31 256 VAL A CA 1
ATOM 1977 C C . VAL A 1 256 ? 69.298 -16.992 -12.252 1.00 45.31 256 VAL A C 1
ATOM 1979 O O . VAL A 1 256 ? 68.855 -17.955 -11.642 1.00 45.31 256 VAL A O 1
ATOM 1982 N N . GLY A 1 257 ? 68.746 -16.620 -13.414 1.00 39.34 257 GLY A N 1
ATOM 1983 C CA . GLY A 1 257 ? 67.651 -17.382 -14.039 1.00 39.34 257 GLY A CA 1
ATOM 1984 C C . GLY A 1 257 ? 66.318 -17.345 -13.277 1.00 39.34 257 GLY A C 1
ATOM 1985 O O . GLY A 1 257 ? 65.408 -18.089 -13.616 1.00 39.34 257 GLY A O 1
ATOM 1986 N N . LEU A 1 258 ? 66.180 -16.462 -12.283 1.00 41.69 258 LEU A N 1
ATOM 1987 C CA . LEU A 1 258 ? 64.925 -16.169 -11.581 1.00 41.69 258 LEU A CA 1
ATOM 1988 C C . LEU A 1 258 ? 64.177 -15.036 -12.291 1.00 41.69 258 LEU A C 1
ATOM 1990 O O . LEU A 1 258 ? 63.894 -13.996 -11.704 1.00 41.69 258 LEU A O 1
ATOM 1994 N N . GLN A 1 259 ? 63.910 -15.218 -13.579 1.00 39.94 259 GLN A N 1
ATOM 1995 C CA . GLN A 1 259 ? 62.848 -14.477 -14.242 1.00 39.94 259 GLN A CA 1
ATOM 1996 C C . GLN A 1 259 ? 61.691 -15.467 -14.365 1.00 39.94 259 GLN A C 1
ATOM 1998 O O . GLN A 1 259 ? 61.472 -16.059 -15.416 1.00 39.94 259 GLN A O 1
ATOM 2003 N N . GLU A 1 260 ? 61.012 -15.723 -13.240 1.00 41.56 260 GLU A N 1
ATOM 2004 C CA . GLU A 1 260 ? 59.614 -16.138 -13.337 1.00 41.56 260 GLU A CA 1
ATOM 2005 C C . GLU A 1 260 ? 58.947 -15.057 -14.190 1.00 41.56 260 GLU A C 1
ATOM 2007 O O . GLU A 1 260 ? 59.104 -13.867 -13.903 1.00 41.56 260 GLU A O 1
ATOM 2012 N N . GLU A 1 261 ? 58.309 -15.453 -15.292 1.00 43.00 261 GLU A N 1
ATOM 2013 C CA . GLU A 1 261 ? 57.347 -14.597 -15.974 1.00 43.00 261 GLU A CA 1
ATOM 2014 C C . GLU A 1 261 ? 56.326 -14.199 -14.909 1.00 43.00 261 GLU A C 1
ATOM 2016 O O . GLU A 1 261 ? 55.430 -14.973 -14.575 1.00 43.00 261 GLU A O 1
ATOM 2021 N N . GLU A 1 262 ? 56.528 -13.032 -14.293 1.00 47.22 262 GLU A N 1
ATOM 2022 C CA . GLU A 1 262 ? 55.538 -12.410 -13.433 1.00 47.22 262 GLU A CA 1
ATOM 2023 C C . GLU A 1 262 ? 54.318 -12.228 -14.327 1.00 47.22 262 GLU A C 1
ATOM 2025 O O . GLU A 1 262 ? 54.282 -11.344 -15.188 1.00 47.22 262 GLU A O 1
ATOM 2030 N N . ALA A 1 263 ? 53.360 -13.153 -14.192 1.00 46.44 263 ALA A N 1
ATOM 2031 C CA . ALA A 1 263 ? 52.042 -13.018 -14.777 1.00 46.44 263 ALA A CA 1
ATOM 2032 C C . ALA A 1 263 ? 51.607 -11.583 -14.480 1.00 46.44 263 ALA A C 1
ATOM 2034 O O . ALA A 1 263 ? 51.724 -11.181 -13.318 1.00 46.44 263 ALA A O 1
ATOM 2035 N N . PRO A 1 264 ? 51.219 -10.800 -15.505 1.00 53.22 264 PRO A N 1
ATOM 2036 C CA . PRO A 1 264 ? 51.008 -9.370 -15.361 1.00 53.22 264 PRO A CA 1
ATOM 2037 C C . PRO A 1 264 ? 50.132 -9.159 -14.139 1.00 53.22 264 PRO A C 1
ATOM 2039 O O . PRO A 1 264 ? 49.017 -9.682 -14.088 1.00 53.22 264 PRO A O 1
ATOM 2042 N N . ASP A 1 265 ? 50.711 -8.502 -13.135 1.00 54.41 265 ASP A N 1
ATOM 2043 C CA . ASP A 1 265 ? 50.111 -8.251 -11.835 1.00 54.41 265 ASP A CA 1
ATOM 2044 C C . ASP A 1 265 ? 48.815 -7.467 -12.060 1.00 54.41 265 ASP A C 1
ATOM 2046 O O . ASP A 1 265 ? 48.817 -6.239 -12.081 1.00 54.41 265 ASP A O 1
ATOM 2050 N N . SER A 1 266 ? 47.711 -8.175 -12.307 1.00 60.16 266 SER A N 1
ATOM 2051 C CA . SER A 1 266 ? 46.425 -7.551 -12.579 1.00 60.16 266 SER A CA 1
ATOM 2052 C C . SER A 1 266 ? 45.987 -6.898 -11.287 1.00 60.16 266 SER A C 1
ATOM 2054 O O . SER A 1 266 ? 45.713 -7.562 -10.280 1.00 60.16 266 SER A O 1
ATOM 2056 N N . HIS A 1 267 ? 46.010 -5.574 -11.288 1.00 78.38 267 HIS A N 1
ATOM 2057 C CA . HIS A 1 267 ? 45.603 -4.833 -10.126 1.00 78.38 267 HIS A CA 1
ATOM 2058 C C . HIS A 1 267 ? 44.097 -5.020 -9.911 1.00 78.38 267 HIS A C 1
ATOM 2060 O O . HIS A 1 267 ? 43.336 -5.258 -10.848 1.00 78.38 267 HIS A O 1
ATOM 2066 N N . ALA A 1 268 ? 43.654 -4.911 -8.659 1.00 83.94 268 ALA A N 1
ATOM 2067 C CA . ALA A 1 268 ? 42.244 -5.022 -8.293 1.00 83.94 268 ALA A CA 1
ATOM 2068 C C . ALA A 1 268 ? 41.342 -4.091 -9.127 1.00 83.94 268 ALA A C 1
ATOM 2070 O O . ALA A 1 268 ? 40.230 -4.468 -9.494 1.00 83.94 268 ALA A O 1
ATOM 2071 N N . GLU A 1 269 ? 41.848 -2.904 -9.464 1.00 90.69 269 GLU A N 1
ATOM 2072 C CA . GLU A 1 269 ? 41.162 -1.947 -10.328 1.00 90.69 269 GLU A CA 1
ATOM 2073 C C . GLU A 1 269 ? 41.000 -2.469 -11.768 1.00 90.69 269 GLU A C 1
ATOM 2075 O O . GLU A 1 269 ? 39.943 -2.270 -12.361 1.00 90.69 269 GLU A O 1
ATOM 2080 N N . ASP A 1 270 ? 41.988 -3.189 -12.315 1.00 89.06 270 ASP A N 1
ATOM 2081 C CA . ASP A 1 270 ? 41.919 -3.767 -13.666 1.00 89.06 270 ASP A CA 1
ATOM 2082 C C . ASP A 1 270 ? 40.846 -4.862 -13.739 1.00 89.06 270 ASP A C 1
ATOM 2084 O O . ASP A 1 270 ? 40.091 -4.935 -14.709 1.00 89.06 270 ASP A O 1
ATOM 2088 N N . LEU A 1 271 ? 40.737 -5.688 -12.689 1.00 86.56 271 LEU A N 1
ATOM 2089 C CA . LEU A 1 271 ? 39.686 -6.705 -12.575 1.00 86.56 271 LEU A CA 1
ATOM 2090 C C . LEU A 1 271 ? 38.292 -6.070 -12.527 1.00 86.56 271 LEU A C 1
ATOM 2092 O O . LEU A 1 271 ? 37.370 -6.560 -13.177 1.00 86.56 271 LEU A O 1
ATOM 2096 N N . LEU A 1 272 ? 38.141 -4.969 -11.787 1.00 91.38 272 LEU A N 1
ATOM 2097 C CA . LEU A 1 272 ? 36.877 -4.238 -11.705 1.00 91.38 272 LEU A CA 1
ATOM 2098 C C . LEU A 1 272 ? 36.534 -3.519 -13.008 1.00 91.38 272 LEU A C 1
ATOM 2100 O O . LEU A 1 272 ? 35.373 -3.532 -13.405 1.00 91.38 272 LEU A O 1
ATOM 2104 N N . CYS A 1 273 ? 37.514 -2.929 -13.694 1.00 93.56 273 CYS A N 1
ATOM 2105 C CA . CYS A 1 273 ? 37.300 -2.307 -15.000 1.00 93.56 273 CYS A CA 1
ATOM 2106 C C . CYS A 1 273 ? 36.911 -3.353 -16.054 1.00 93.56 273 CYS A C 1
ATOM 2108 O O . CYS A 1 273 ? 35.999 -3.118 -16.848 1.00 93.56 273 CYS A O 1
ATOM 2110 N N . ALA A 1 274 ? 37.537 -4.534 -16.029 1.00 89.69 274 ALA A N 1
ATOM 2111 C CA . ALA A 1 274 ? 37.188 -5.645 -16.909 1.00 89.69 274 ALA A CA 1
ATOM 2112 C C . ALA A 1 274 ? 35.759 -6.158 -16.655 1.00 89.69 274 ALA A C 1
ATOM 2114 O O . ALA A 1 274 ? 34.979 -6.292 -17.601 1.00 89.69 274 ALA A O 1
ATOM 2115 N N . ASP A 1 275 ? 35.389 -6.385 -15.392 1.00 91.38 275 ASP A N 1
ATOM 2116 C CA . ASP A 1 275 ? 34.039 -6.813 -15.005 1.00 91.38 275 ASP A CA 1
ATOM 2117 C C . ASP A 1 275 ? 32.980 -5.743 -15.324 1.00 91.38 275 ASP A C 1
ATOM 2119 O O . ASP A 1 275 ? 31.975 -6.052 -15.966 1.00 91.38 275 ASP A O 1
ATOM 2123 N N . ALA A 1 276 ? 33.232 -4.474 -14.982 1.00 93.25 276 ALA A N 1
ATOM 2124 C CA . ALA A 1 276 ? 32.342 -3.362 -15.314 1.00 93.25 276 ALA A CA 1
ATOM 2125 C C . ALA A 1 276 ? 32.128 -3.253 -16.825 1.00 93.25 276 ALA A C 1
ATOM 2127 O O . ALA A 1 276 ? 30.994 -3.110 -17.273 1.00 93.25 276 ALA A O 1
ATOM 2128 N N . ARG A 1 277 ? 33.189 -3.385 -17.630 1.00 93.56 277 ARG A N 1
ATOM 2129 C CA . ARG A 1 277 ? 33.083 -3.356 -19.092 1.00 93.56 277 ARG A CA 1
ATOM 2130 C C . ARG A 1 277 ? 32.264 -4.523 -19.629 1.00 93.56 277 ARG A C 1
ATOM 2132 O O . ARG A 1 277 ? 31.389 -4.312 -20.466 1.00 93.56 277 ARG A O 1
ATOM 2139 N N . ARG A 1 278 ? 32.535 -5.742 -19.158 1.00 89.75 278 ARG A N 1
ATOM 2140 C CA . ARG A 1 278 ? 31.801 -6.946 -19.566 1.00 89.75 278 ARG A CA 1
ATOM 2141 C C . ARG A 1 278 ? 30.316 -6.809 -19.248 1.00 89.75 278 ARG A C 1
ATOM 2143 O O . ARG A 1 278 ? 29.473 -7.039 -20.112 1.00 89.75 278 ARG A O 1
ATOM 2150 N N . TRP A 1 279 ? 30.001 -6.394 -18.026 1.00 93.12 279 TRP A N 1
ATOM 2151 C CA . TRP A 1 279 ? 28.622 -6.219 -17.598 1.00 93.12 279 TRP A CA 1
ATOM 2152 C C . TRP A 1 279 ? 27.937 -5.070 -18.350 1.00 93.12 279 TRP A C 1
ATOM 2154 O O . TRP A 1 279 ? 26.830 -5.255 -18.842 1.00 93.12 279 TRP A O 1
ATOM 2164 N N . LEU A 1 280 ? 28.602 -3.926 -18.544 1.00 93.00 280 LEU A N 1
ATOM 2165 C CA . LEU A 1 280 ? 28.054 -2.808 -19.318 1.00 93.00 280 LEU A CA 1
ATOM 2166 C C . LEU A 1 280 ? 27.794 -3.188 -20.782 1.00 93.00 280 LEU A C 1
ATOM 2168 O O . LEU A 1 280 ? 26.814 -2.726 -21.350 1.00 93.00 280 LEU A O 1
ATOM 2172 N N . ARG A 1 281 ? 28.608 -4.054 -21.396 1.00 88.56 281 ARG A N 1
ATOM 2173 C CA . ARG A 1 281 ? 28.321 -4.599 -22.737 1.00 88.56 281 ARG A CA 1
ATOM 2174 C C . ARG A 1 281 ? 27.070 -5.481 -22.736 1.00 88.56 281 ARG A C 1
ATOM 2176 O O . ARG A 1 281 ? 26.229 -5.336 -23.616 1.00 88.56 281 ARG A O 1
ATOM 2183 N N . SER A 1 282 ? 26.904 -6.331 -21.721 1.00 86.75 282 SER A N 1
ATOM 2184 C CA . SER A 1 282 ? 25.668 -7.110 -21.534 1.00 86.75 282 SER A CA 1
ATOM 2185 C C . SER A 1 282 ? 24.444 -6.201 -21.334 1.00 86.75 282 SER A C 1
ATOM 2187 O O . SER A 1 282 ? 23.391 -6.404 -21.937 1.00 86.75 282 SER A O 1
ATOM 2189 N N . ALA A 1 283 ? 24.598 -5.130 -20.549 1.00 87.25 28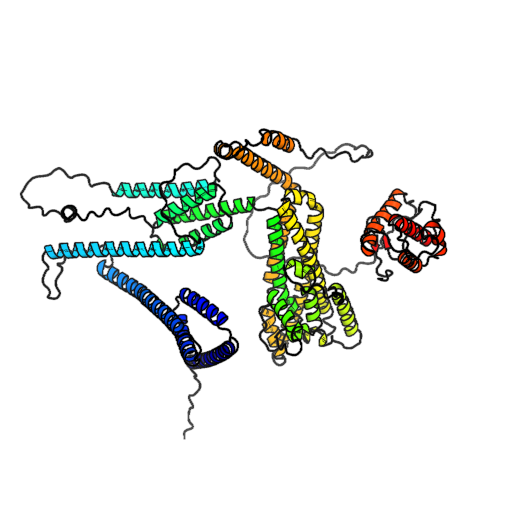3 ALA A N 1
ATOM 2190 C CA . ALA A 1 283 ? 23.562 -4.123 -20.346 1.00 87.25 283 ALA A CA 1
ATOM 2191 C C . ALA A 1 283 ? 23.256 -3.331 -21.629 1.00 87.25 283 ALA A C 1
ATOM 2193 O O . ALA A 1 283 ? 22.092 -3.041 -21.896 1.00 87.25 283 ALA A O 1
ATOM 2194 N N . ALA A 1 284 ? 24.267 -3.026 -22.453 1.00 84.38 284 ALA A N 1
ATOM 2195 C CA . ALA A 1 284 ? 24.100 -2.379 -23.758 1.00 84.38 284 ALA A CA 1
ATOM 2196 C C . ALA A 1 284 ? 23.251 -3.227 -24.713 1.00 84.38 284 ALA A C 1
ATOM 2198 O O . ALA A 1 284 ? 22.478 -2.673 -25.488 1.00 84.38 284 ALA A O 1
ATOM 2199 N N . ALA A 1 285 ? 23.359 -4.554 -24.611 1.00 78.81 285 ALA A N 1
ATOM 2200 C CA . ALA A 1 285 ? 22.536 -5.506 -25.350 1.00 78.81 285 ALA A CA 1
ATOM 2201 C C . ALA A 1 285 ? 21.094 -5.628 -24.808 1.00 78.81 285 ALA A C 1
ATOM 2203 O O . ALA A 1 285 ? 20.315 -6.433 -25.311 1.00 78.81 285 ALA A O 1
ATOM 2204 N N . GLY A 1 286 ? 20.725 -4.859 -23.774 1.00 78.00 286 GLY A N 1
ATOM 2205 C CA . GLY A 1 286 ? 19.387 -4.875 -23.176 1.00 78.00 286 GLY A CA 1
ATOM 2206 C C . GLY A 1 286 ? 19.095 -6.108 -22.317 1.00 78.00 286 GLY A C 1
ATOM 2207 O O . GLY A 1 286 ? 17.941 -6.348 -21.977 1.00 78.00 286 GLY A O 1
ATOM 2208 N N . VAL A 1 287 ? 20.119 -6.893 -21.970 1.00 79.06 287 VAL A N 1
ATOM 2209 C CA . VAL A 1 287 ? 19.963 -8.150 -21.219 1.00 79.06 287 VAL A CA 1
ATOM 2210 C C . VAL A 1 287 ? 19.857 -7.908 -19.709 1.00 79.06 287 VAL A C 1
ATOM 2212 O O . VAL A 1 287 ? 19.273 -8.720 -18.997 1.00 79.06 287 VAL A O 1
ATOM 2215 N N . ALA A 1 288 ? 20.394 -6.790 -19.212 1.00 83.19 288 ALA A N 1
ATOM 2216 C CA . ALA A 1 288 ? 20.459 -6.518 -17.779 1.00 83.19 288 ALA A CA 1
ATOM 2217 C C . ALA A 1 288 ? 19.076 -6.216 -17.179 1.00 83.19 288 ALA A C 1
ATOM 2219 O O . ALA A 1 288 ? 18.375 -5.298 -17.615 1.00 83.19 288 ALA A O 1
ATOM 2220 N N . SER A 1 289 ? 18.714 -6.953 -16.128 1.00 81.88 289 SER A N 1
ATOM 2221 C CA . SER A 1 289 ? 17.491 -6.687 -15.365 1.00 81.88 289 SER A CA 1
ATOM 2222 C C . SER A 1 289 ? 17.640 -5.453 -14.460 1.00 81.88 289 SER A C 1
ATOM 2224 O O . SER A 1 289 ? 18.746 -5.031 -14.109 1.00 81.88 289 SER A O 1
ATOM 2226 N N . THR A 1 290 ? 16.519 -4.859 -14.038 1.00 79.25 290 THR A N 1
ATOM 2227 C CA . THR A 1 290 ? 16.524 -3.728 -13.089 1.00 79.25 290 THR A CA 1
ATOM 2228 C C . THR A 1 290 ? 17.103 -4.114 -11.724 1.00 79.25 290 THR A C 1
ATOM 2230 O O . THR A 1 290 ? 17.744 -3.289 -11.073 1.00 79.25 290 THR A O 1
ATOM 2233 N N . GLU A 1 291 ? 16.923 -5.367 -11.301 1.00 80.88 291 GLU A N 1
ATOM 2234 C CA . GLU A 1 291 ? 17.481 -5.901 -10.056 1.00 80.88 291 GLU A CA 1
ATOM 2235 C C . GLU A 1 291 ? 19.005 -6.062 -10.142 1.00 80.88 291 GLU A C 1
ATOM 2237 O O . GLU A 1 291 ? 19.720 -5.612 -9.245 1.00 80.88 291 GLU A O 1
ATOM 2242 N N . GLU A 1 292 ? 19.520 -6.602 -11.251 1.00 87.38 292 GLU A N 1
ATOM 2243 C CA . GLU A 1 292 ? 20.965 -6.681 -11.510 1.00 87.38 292 GLU A CA 1
ATOM 2244 C C . GLU A 1 292 ? 21.612 -5.297 -11.525 1.00 87.38 292 GLU A C 1
ATOM 2246 O O . GLU A 1 292 ? 22.670 -5.092 -10.929 1.00 87.38 292 GLU A O 1
ATOM 2251 N N . LEU A 1 293 ? 20.958 -4.326 -12.164 1.00 90.94 293 LEU A N 1
ATOM 2252 C CA . LEU A 1 293 ? 21.410 -2.941 -12.199 1.00 90.94 293 LEU A CA 1
ATOM 2253 C C . LEU A 1 293 ? 21.481 -2.323 -10.797 1.00 90.94 293 LEU A C 1
ATOM 2255 O O . LEU A 1 293 ? 22.481 -1.688 -10.459 1.00 90.94 293 LEU A O 1
ATOM 2259 N N . ALA A 1 294 ? 20.458 -2.534 -9.963 1.00 85.00 294 ALA A N 1
ATOM 2260 C CA . ALA A 1 294 ? 20.447 -2.066 -8.578 1.00 85.00 294 ALA A CA 1
ATOM 2261 C C . ALA A 1 294 ? 21.535 -2.753 -7.732 1.00 85.00 294 ALA A C 1
ATOM 2263 O O . ALA A 1 294 ? 22.221 -2.095 -6.945 1.00 85.00 294 ALA A O 1
ATOM 2264 N N . GLY A 1 295 ? 21.741 -4.061 -7.920 1.00 88.38 295 GLY A N 1
ATOM 2265 C CA . GLY A 1 295 ? 22.825 -4.817 -7.289 1.00 88.38 295 GLY A CA 1
ATOM 2266 C C . GLY A 1 295 ? 24.205 -4.268 -7.661 1.00 88.38 295 GLY A C 1
ATOM 2267 O O . GLY A 1 295 ? 25.035 -4.024 -6.783 1.00 88.38 295 GLY A O 1
ATOM 2268 N N . ARG A 1 296 ? 24.421 -3.975 -8.948 1.00 93.81 296 ARG A N 1
ATOM 2269 C CA . ARG A 1 296 ? 25.659 -3.385 -9.484 1.00 93.81 296 ARG A CA 1
ATOM 2270 C C . ARG A 1 296 ? 25.892 -1.965 -8.976 1.00 93.81 296 ARG A C 1
ATOM 2272 O O . ARG A 1 296 ? 26.987 -1.657 -8.515 1.00 93.81 296 ARG A O 1
ATOM 2279 N N . GLN A 1 297 ? 24.863 -1.123 -8.973 1.00 93.38 297 GLN A N 1
ATOM 2280 C CA . GLN A 1 297 ? 24.940 0.229 -8.419 1.00 93.38 297 GLN A CA 1
ATOM 2281 C C . GLN A 1 297 ? 25.311 0.203 -6.927 1.00 93.38 297 GLN A C 1
ATOM 2283 O O . GLN A 1 297 ? 26.202 0.934 -6.494 1.00 93.38 297 GLN A O 1
ATOM 2288 N N . ASN A 1 298 ? 24.674 -0.668 -6.139 1.00 90.12 298 ASN A N 1
ATOM 2289 C CA . ASN A 1 298 ? 25.000 -0.836 -4.723 1.00 90.12 298 ASN A CA 1
ATOM 2290 C C . ASN A 1 298 ? 26.423 -1.358 -4.525 1.00 90.12 298 ASN A C 1
ATOM 2292 O O . ASN A 1 298 ? 27.129 -0.860 -3.651 1.00 90.12 298 ASN A O 1
ATOM 2296 N N . PHE A 1 299 ? 26.865 -2.311 -5.347 1.00 94.00 299 PHE A N 1
ATOM 2297 C CA . PHE A 1 299 ? 28.235 -2.808 -5.322 1.00 94.00 299 PHE A CA 1
ATOM 2298 C C . PHE A 1 299 ? 29.249 -1.669 -5.516 1.00 94.00 299 PHE A C 1
ATOM 2300 O O . PHE A 1 299 ? 30.099 -1.475 -4.649 1.00 94.00 299 PHE A O 1
ATOM 2307 N N . TYR A 1 300 ? 29.115 -0.848 -6.564 1.00 94.56 300 TYR A N 1
ATOM 2308 C CA . TYR A 1 300 ? 30.038 0.270 -6.809 1.00 94.56 300 TYR A CA 1
ATOM 2309 C C . TYR A 1 300 ? 29.965 1.363 -5.731 1.00 94.56 300 TYR A C 1
ATOM 2311 O O . TYR A 1 300 ? 31.006 1.863 -5.304 1.00 94.56 300 TYR A O 1
ATOM 2319 N N . ARG A 1 301 ? 28.773 1.672 -5.198 1.00 92.94 301 ARG A N 1
ATOM 2320 C CA . ARG A 1 301 ? 28.627 2.584 -4.046 1.00 92.94 301 ARG A CA 1
ATOM 2321 C C . ARG A 1 301 ? 29.360 2.064 -2.810 1.00 92.94 301 ARG A C 1
ATOM 2323 O O . ARG A 1 301 ? 29.998 2.841 -2.111 1.00 92.94 301 ARG A O 1
ATOM 2330 N N . GLN A 1 302 ? 29.319 0.759 -2.540 1.00 93.25 302 GLN A N 1
ATOM 2331 C CA . GLN A 1 302 ? 30.069 0.171 -1.425 1.00 93.25 302 GLN A CA 1
ATOM 2332 C C . GLN A 1 302 ? 31.588 0.249 -1.633 1.00 93.25 302 GLN A C 1
ATOM 2334 O O . GLN A 1 302 ? 32.308 0.403 -0.651 1.00 93.25 302 GLN A O 1
ATOM 2339 N N . LEU A 1 303 ? 32.074 0.188 -2.880 1.00 91.56 303 LEU A N 1
ATOM 2340 C CA . LEU A 1 303 ? 33.493 0.404 -3.187 1.00 91.56 303 LEU A CA 1
ATOM 2341 C C . LEU A 1 303 ? 33.911 1.865 -2.967 1.00 91.56 303 LEU A C 1
ATOM 2343 O O . LEU A 1 303 ? 34.960 2.108 -2.376 1.00 91.56 303 LEU A O 1
ATOM 2347 N N . LEU A 1 304 ? 33.070 2.830 -3.360 1.00 92.56 304 LEU A N 1
ATOM 2348 C CA . LEU A 1 304 ? 33.295 4.261 -3.096 1.00 92.56 304 LEU A CA 1
ATOM 2349 C C . LEU A 1 304 ? 33.401 4.579 -1.597 1.00 92.56 304 LEU A C 1
ATOM 2351 O O . LEU A 1 304 ? 34.135 5.481 -1.207 1.00 92.56 304 LEU A O 1
ATOM 2355 N N . MET A 1 305 ? 32.702 3.820 -0.750 1.00 91.19 305 MET A N 1
ATOM 2356 C CA . MET A 1 305 ? 32.752 3.977 0.708 1.00 91.19 305 MET A CA 1
ATOM 2357 C C . MET A 1 305 ? 34.003 3.358 1.359 1.00 91.19 305 MET A C 1
ATOM 2359 O O . MET A 1 305 ? 34.123 3.430 2.580 1.00 91.19 305 MET A O 1
ATOM 2363 N N . ARG A 1 306 ? 34.904 2.730 0.584 1.00 90.12 306 ARG A N 1
ATOM 2364 C CA . ARG A 1 306 ? 36.094 2.012 1.083 1.00 90.12 306 ARG A CA 1
ATOM 2365 C C . ARG A 1 306 ? 37.384 2.384 0.341 1.00 90.12 306 ARG A C 1
ATOM 2367 O O . ARG A 1 306 ? 38.017 1.519 -0.281 1.00 90.12 306 ARG A O 1
ATOM 2374 N N . PRO A 1 307 ? 37.804 3.658 0.371 1.00 88.62 307 PRO A N 1
ATOM 2375 C CA . PRO A 1 307 ? 38.972 4.102 -0.380 1.00 88.62 307 PRO A CA 1
ATOM 2376 C C . PRO A 1 307 ? 40.285 3.412 0.032 1.00 88.62 307 PRO A C 1
ATOM 2378 O O . PRO A 1 307 ? 41.192 3.228 -0.780 1.00 88.62 307 PRO A O 1
ATOM 2381 N N . GLU A 1 308 ? 40.378 2.938 1.274 1.00 85.44 308 GLU A N 1
ATOM 2382 C CA . GLU A 1 308 ? 41.532 2.218 1.814 1.00 85.44 308 GLU A CA 1
ATOM 2383 C C . GLU A 1 308 ? 41.872 0.911 1.066 1.00 85.44 308 GLU A C 1
ATOM 2385 O O . GLU A 1 308 ? 43.031 0.460 1.075 1.00 85.44 308 GLU A O 1
ATOM 2390 N N . GLU A 1 309 ? 40.890 0.303 0.388 1.00 83.00 309 GLU A N 1
ATOM 2391 C CA . GLU A 1 309 ? 41.073 -0.954 -0.343 1.00 83.00 309 GLU A CA 1
ATOM 2392 C C . GLU A 1 309 ? 41.794 -0.751 -1.696 1.00 83.00 309 GLU A C 1
ATOM 2394 O O . GLU A 1 309 ? 42.542 -1.642 -2.107 1.00 83.00 309 GLU A O 1
ATOM 2399 N N . PHE A 1 310 ? 41.691 0.429 -2.327 1.00 79.06 310 PHE A N 1
ATOM 2400 C CA . PHE A 1 310 ? 42.156 0.690 -3.708 1.00 79.06 310 PHE A CA 1
ATOM 2401 C C . PHE A 1 310 ? 43.365 1.628 -3.831 1.00 79.06 310 PHE A C 1
ATOM 2403 O O . PHE A 1 310 ? 43.843 1.901 -4.926 1.00 79.06 310 PHE A O 1
ATOM 2410 N N . GLY A 1 311 ? 43.934 2.061 -2.703 1.00 76.62 311 GLY A N 1
ATOM 2411 C CA . GLY A 1 311 ? 45.002 3.065 -2.722 1.00 76.62 311 GLY A CA 1
ATOM 2412 C C . GLY A 1 311 ? 44.468 4.460 -3.055 1.00 76.62 311 GLY A C 1
ATOM 2413 O O . GLY A 1 311 ? 43.291 4.636 -3.337 1.00 76.62 311 GLY A O 1
ATOM 2414 N N . GLU A 1 312 ? 45.329 5.470 -2.976 1.00 82.06 312 GLU A N 1
ATOM 2415 C CA . GLU A 1 312 ? 44.965 6.872 -3.218 1.00 82.06 312 GLU A CA 1
ATOM 2416 C C . GLU A 1 312 ? 44.972 7.200 -4.723 1.00 82.06 312 GLU A C 1
ATOM 2418 O O . GLU A 1 312 ? 45.596 8.173 -5.125 1.00 82.06 312 GLU A O 1
ATOM 2423 N N . ASP A 1 313 ? 44.350 6.369 -5.568 1.00 90.38 313 ASP A N 1
ATOM 2424 C CA . ASP A 1 313 ? 44.159 6.684 -6.992 1.00 90.38 313 ASP A CA 1
ATOM 2425 C C . ASP A 1 313 ? 42.869 7.515 -7.157 1.00 90.38 313 ASP A C 1
ATOM 2427 O O . ASP A 1 313 ? 41.772 6.942 -7.195 1.00 90.38 313 ASP A O 1
ATOM 2431 N N . PRO A 1 314 ? 42.949 8.863 -7.212 1.00 89.75 314 PRO A N 1
ATOM 2432 C CA . PRO A 1 314 ? 41.765 9.711 -7.317 1.00 89.75 314 PRO A CA 1
ATOM 2433 C C . PRO A 1 314 ? 41.003 9.481 -8.628 1.00 89.75 314 PRO A C 1
ATOM 2435 O O . PRO A 1 314 ? 39.781 9.639 -8.650 1.00 89.75 314 PRO A O 1
ATOM 2438 N N . ASP A 1 315 ? 41.693 9.067 -9.695 1.00 93.06 315 ASP A N 1
ATOM 2439 C CA . ASP A 1 315 ? 41.093 8.865 -11.012 1.00 93.06 315 ASP A CA 1
ATOM 2440 C C . ASP A 1 315 ? 40.207 7.612 -11.018 1.00 93.06 315 ASP A C 1
ATOM 2442 O O . ASP A 1 315 ? 39.147 7.597 -11.650 1.00 93.06 315 ASP A O 1
ATOM 2446 N N . PHE A 1 316 ? 40.575 6.581 -10.248 1.00 94.12 316 PHE A N 1
ATOM 2447 C CA . PHE A 1 316 ? 39.746 5.387 -10.078 1.00 94.12 316 PHE A CA 1
ATOM 2448 C C . PHE A 1 316 ? 38.446 5.680 -9.315 1.00 94.12 316 PHE A C 1
ATOM 2450 O O . PHE A 1 316 ? 37.371 5.225 -9.713 1.00 94.12 316 PHE A O 1
ATOM 2457 N N . PHE A 1 317 ? 38.498 6.478 -8.243 1.00 93.69 317 PHE A N 1
ATOM 2458 C CA . PHE A 1 317 ? 37.276 6.875 -7.529 1.00 93.69 317 PHE A CA 1
ATOM 2459 C C . PHE A 1 317 ? 36.397 7.801 -8.366 1.00 93.69 317 PHE A C 1
ATOM 2461 O O . PHE A 1 317 ? 35.173 7.666 -8.333 1.00 93.69 317 PHE A O 1
ATOM 2468 N N . ALA A 1 318 ? 37.001 8.692 -9.159 1.00 93.12 318 ALA A N 1
ATOM 2469 C CA . ALA A 1 318 ? 36.269 9.500 -10.125 1.00 93.12 318 ALA A CA 1
ATOM 2470 C C . ALA A 1 318 ? 35.548 8.615 -11.157 1.00 93.12 318 ALA A C 1
ATOM 2472 O O . ALA A 1 318 ? 34.368 8.835 -11.432 1.00 93.12 318 ALA A O 1
ATOM 2473 N N . LEU A 1 319 ? 36.204 7.561 -11.660 1.00 95.81 319 LEU A N 1
ATOM 2474 C CA . LEU A 1 319 ? 35.568 6.564 -12.523 1.00 95.81 319 LEU A CA 1
ATOM 2475 C C . LEU A 1 319 ? 34.383 5.878 -11.829 1.00 95.81 319 LEU A C 1
ATOM 2477 O O . LEU A 1 319 ? 33.308 5.788 -12.419 1.00 95.81 319 LEU A O 1
ATOM 2481 N N . LEU A 1 320 ? 34.553 5.393 -10.596 1.00 95.69 320 LEU A N 1
ATOM 2482 C CA . LEU A 1 320 ? 33.478 4.722 -9.856 1.00 95.69 320 LEU A CA 1
ATOM 2483 C C . LEU A 1 320 ? 32.281 5.648 -9.589 1.00 95.69 320 LEU A C 1
ATOM 2485 O O . LEU A 1 320 ? 31.138 5.192 -9.653 1.00 95.69 320 LEU A O 1
ATOM 2489 N N . ALA A 1 321 ? 32.524 6.934 -9.325 1.00 94.75 321 ALA A N 1
ATOM 2490 C CA . ALA A 1 321 ? 31.472 7.937 -9.182 1.00 94.75 321 ALA A CA 1
ATOM 2491 C C . ALA A 1 321 ? 30.710 8.129 -10.502 1.00 94.75 321 ALA A C 1
ATOM 2493 O O . ALA A 1 321 ? 29.488 7.993 -10.524 1.00 94.75 321 ALA A O 1
ATOM 2494 N N . VAL A 1 322 ? 31.430 8.310 -11.617 1.00 95.19 322 VAL A N 1
ATOM 2495 C CA . VAL A 1 322 ? 30.827 8.401 -12.957 1.00 95.19 322 VAL A CA 1
ATOM 2496 C C . VAL A 1 322 ? 30.024 7.142 -13.286 1.00 95.19 322 VAL A C 1
ATOM 2498 O O . VAL A 1 322 ? 28.921 7.240 -13.818 1.00 95.19 322 VAL A O 1
ATOM 2501 N N . LEU A 1 323 ? 30.533 5.954 -12.948 1.00 95.06 323 LEU A N 1
ATOM 2502 C CA . LEU A 1 323 ? 29.792 4.706 -13.109 1.00 95.06 323 LEU A CA 1
ATOM 2503 C C . LEU A 1 323 ? 28.498 4.723 -12.293 1.00 95.06 323 LEU A C 1
ATOM 2505 O O . LEU A 1 323 ? 27.443 4.441 -12.850 1.00 95.06 323 LEU A O 1
ATOM 2509 N N . CYS A 1 324 ? 28.538 5.097 -11.013 1.00 95.88 324 CYS A N 1
ATOM 2510 C CA . CYS A 1 324 ? 27.334 5.179 -10.182 1.00 95.88 324 CYS A CA 1
ATOM 2511 C C . CYS A 1 324 ? 26.287 6.137 -10.766 1.00 95.88 324 CYS A C 1
ATOM 2513 O O . CYS A 1 324 ? 25.120 5.752 -10.853 1.00 95.88 324 CYS A O 1
ATOM 2515 N N . ASP A 1 325 ? 26.703 7.320 -11.221 1.00 92.94 325 ASP A N 1
ATOM 2516 C CA . ASP A 1 325 ? 25.816 8.323 -11.820 1.00 92.94 325 ASP A CA 1
ATOM 2517 C C . ASP A 1 325 ? 25.187 7.812 -13.123 1.00 92.94 325 ASP A C 1
ATOM 2519 O O . ASP A 1 325 ? 23.982 7.942 -13.345 1.00 92.94 325 ASP A O 1
ATOM 2523 N N . ARG A 1 326 ? 25.981 7.167 -13.989 1.00 94.38 326 ARG A N 1
ATOM 2524 C CA . ARG A 1 326 ? 25.483 6.608 -15.255 1.00 94.38 326 ARG A CA 1
ATOM 2525 C C . ARG A 1 326 ? 24.582 5.400 -15.053 1.00 94.38 326 ARG A C 1
ATOM 2527 O O . ARG A 1 326 ? 23.626 5.242 -15.809 1.00 94.38 326 ARG A O 1
ATOM 2534 N N . LEU A 1 327 ? 24.843 4.569 -14.046 1.00 92.38 327 LEU A N 1
ATOM 2535 C CA . LEU A 1 327 ? 23.944 3.476 -13.674 1.00 92.38 327 LEU A CA 1
ATOM 2536 C C . LEU A 1 327 ? 22.656 3.993 -13.041 1.00 92.38 327 LEU A C 1
ATOM 2538 O O . LEU A 1 327 ? 21.609 3.392 -13.250 1.00 92.38 327 LEU A O 1
ATOM 2542 N N . GLU A 1 328 ? 22.702 5.109 -12.316 1.00 89.50 328 GLU A N 1
ATOM 2543 C CA . GLU A 1 328 ? 21.509 5.775 -11.796 1.00 89.50 328 GLU A CA 1
ATOM 2544 C C . GLU A 1 328 ? 20.656 6.358 -12.924 1.00 89.50 328 GLU A C 1
ATOM 2546 O O . GLU A 1 328 ? 19.449 6.139 -12.958 1.00 89.50 328 GLU A O 1
ATOM 2551 N N . GLU A 1 329 ? 21.284 7.016 -13.900 1.00 86.88 329 GLU A N 1
ATOM 2552 C CA . GLU A 1 329 ? 20.619 7.521 -15.103 1.00 86.88 329 GLU A CA 1
ATOM 2553 C C . GLU A 1 329 ? 20.027 6.379 -15.945 1.00 86.88 329 GLU A C 1
ATOM 2555 O O . GLU A 1 329 ? 18.881 6.456 -16.400 1.00 86.88 329 GLU A O 1
ATOM 2560 N N . LEU A 1 330 ? 20.785 5.293 -16.130 1.00 85.56 330 LEU A N 1
ATOM 2561 C CA . LEU A 1 330 ? 20.316 4.079 -16.795 1.00 85.56 330 LEU A CA 1
ATOM 2562 C C . LEU A 1 330 ? 19.161 3.441 -16.023 1.00 85.56 330 LEU A C 1
ATOM 2564 O O . LEU A 1 330 ? 18.182 3.039 -16.637 1.00 85.56 330 LEU A O 1
ATOM 2568 N N . SER A 1 331 ? 19.234 3.393 -14.693 1.00 83.56 331 SER A N 1
ATOM 2569 C CA . SER A 1 331 ? 18.175 2.862 -13.833 1.00 83.56 331 SER A CA 1
ATOM 2570 C C . SER A 1 331 ? 16.926 3.716 -13.908 1.00 83.56 331 SER A C 1
ATOM 2572 O O . SER A 1 331 ? 15.839 3.178 -14.081 1.00 83.56 331 SER A O 1
ATOM 2574 N N . GLY A 1 332 ? 17.063 5.041 -13.885 1.00 75.94 332 GLY A N 1
ATOM 2575 C CA . GLY A 1 332 ? 15.959 5.973 -14.075 1.00 75.94 332 GLY A CA 1
ATOM 2576 C C . GLY A 1 332 ? 15.288 5.795 -15.433 1.00 75.94 332 GLY A C 1
ATOM 2577 O O . GLY A 1 332 ? 14.062 5.781 -15.505 1.00 75.94 332 GLY A O 1
ATOM 2578 N N . ARG A 1 333 ? 16.064 5.582 -16.504 1.00 77.31 333 ARG A N 1
ATOM 2579 C CA . ARG A 1 333 ? 15.529 5.379 -17.859 1.00 77.31 333 ARG A CA 1
ATOM 2580 C C . ARG A 1 333 ? 14.964 3.986 -18.089 1.00 77.31 333 ARG A C 1
ATOM 2582 O O . ARG A 1 333 ? 13.910 3.885 -18.704 1.00 77.31 333 ARG A O 1
ATOM 2589 N N . LEU A 1 334 ? 15.603 2.930 -17.592 1.00 75.88 334 LEU A N 1
ATOM 2590 C CA . LEU A 1 334 ? 15.054 1.574 -17.631 1.00 75.88 334 LEU A CA 1
ATOM 2591 C C . LEU A 1 334 ? 13.806 1.478 -16.766 1.00 75.88 334 LEU A C 1
ATOM 2593 O O . LEU A 1 334 ? 12.830 0.897 -17.212 1.00 75.88 334 LEU A O 1
ATOM 2597 N N . SER A 1 335 ? 13.797 2.131 -15.604 1.00 68.00 335 SER A N 1
ATOM 2598 C CA . SER A 1 335 ? 12.599 2.283 -14.784 1.00 68.00 335 SER A CA 1
ATOM 2599 C C . SER A 1 335 ? 11.535 3.071 -15.529 1.00 68.00 335 SER A C 1
ATOM 2601 O O . SER A 1 335 ? 10.399 2.647 -15.541 1.00 68.00 335 SER A O 1
ATOM 2603 N N . ALA A 1 336 ? 11.862 4.184 -16.190 1.00 66.25 336 ALA A N 1
ATOM 2604 C CA . ALA A 1 336 ? 10.890 4.946 -16.978 1.00 66.25 336 ALA A CA 1
ATOM 2605 C C . ALA A 1 336 ? 10.351 4.154 -18.181 1.00 66.25 336 ALA A C 1
ATOM 2607 O O . ALA A 1 336 ? 9.173 4.272 -18.493 1.00 66.25 336 ALA A O 1
ATOM 2608 N N . LYS A 1 337 ? 11.185 3.324 -18.820 1.00 68.19 337 LYS A N 1
ATOM 2609 C CA . LYS A 1 337 ? 10.782 2.390 -19.882 1.00 68.19 337 LYS A CA 1
ATOM 2610 C C . LYS A 1 337 ? 9.985 1.197 -19.347 1.00 68.19 337 LYS A C 1
ATOM 2612 O O . LYS A 1 337 ? 9.176 0.654 -20.086 1.00 68.19 337 LYS A O 1
ATOM 2617 N N . SER A 1 338 ? 10.209 0.793 -18.096 1.00 65.81 338 SER A N 1
ATOM 2618 C CA . SER A 1 338 ? 9.480 -0.282 -17.414 1.00 65.81 338 SER A CA 1
ATOM 2619 C C . SER A 1 338 ? 8.326 0.217 -16.550 1.00 65.81 338 SER A C 1
ATOM 2621 O O . SER A 1 338 ? 7.652 -0.594 -15.916 1.00 65.81 338 SER A O 1
ATOM 2623 N N . ARG A 1 339 ? 8.068 1.535 -16.525 1.00 69.12 339 ARG A N 1
ATOM 2624 C CA . ARG A 1 339 ? 6.807 2.091 -16.041 1.00 69.12 339 ARG A CA 1
ATOM 2625 C C . ARG A 1 339 ? 5.762 1.691 -17.062 1.00 69.12 339 ARG A C 1
ATOM 2627 O O . ARG A 1 339 ? 5.454 2.450 -17.971 1.00 69.12 339 ARG A O 1
ATOM 2634 N N . ASP A 1 340 ? 5.249 0.490 -16.880 1.00 87.62 340 ASP A N 1
ATOM 2635 C CA . ASP A 1 340 ? 3.981 0.029 -17.410 1.00 87.62 340 ASP A CA 1
ATOM 2636 C C . ASP A 1 340 ? 2.888 0.223 -16.343 1.00 87.62 340 ASP A C 1
ATOM 2638 O O . ASP A 1 340 ? 3.137 0.363 -15.136 1.00 87.62 340 ASP A O 1
ATOM 2642 N N . CYS A 1 341 ? 1.634 0.285 -16.772 1.00 93.06 341 CYS A N 1
ATOM 2643 C CA . CYS A 1 341 ? 0.506 0.399 -15.862 1.00 93.06 341 CYS A CA 1
ATOM 2644 C C . CYS A 1 341 ? 0.488 -0.775 -14.875 1.00 93.06 341 CYS A C 1
ATOM 2646 O O . CYS A 1 341 ? 0.060 -0.609 -13.735 1.00 93.06 341 CYS A O 1
ATOM 2648 N N . ALA A 1 342 ? 0.972 -1.956 -15.271 1.00 94.38 342 ALA A N 1
ATOM 2649 C CA . ALA A 1 342 ? 1.003 -3.137 -14.419 1.00 94.38 342 ALA A CA 1
ATOM 2650 C C . ALA A 1 342 ? 1.907 -2.969 -13.185 1.00 94.38 342 ALA A C 1
ATOM 2652 O O . ALA A 1 342 ? 1.502 -3.318 -12.069 1.00 94.38 342 ALA A O 1
ATOM 2653 N N . SER A 1 343 ? 3.107 -2.416 -13.357 1.00 91.50 343 SER A N 1
ATOM 2654 C CA . SER A 1 343 ? 4.045 -2.117 -12.274 1.00 91.50 343 SER A CA 1
ATOM 2655 C C . SER A 1 343 ? 3.513 -1.009 -11.373 1.00 91.50 343 SER A C 1
ATOM 2657 O O . SER A 1 343 ? 3.570 -1.160 -10.151 1.00 91.50 343 SER A O 1
ATOM 2659 N N . GLN A 1 344 ? 2.910 0.048 -11.933 1.00 95.06 344 GLN A N 1
ATOM 2660 C CA . GLN A 1 344 ? 2.303 1.113 -11.127 1.00 95.06 344 GLN A CA 1
ATOM 2661 C C . GLN A 1 344 ? 1.091 0.620 -10.333 1.00 95.06 344 GLN A C 1
ATOM 2663 O O . GLN A 1 344 ? 0.989 0.898 -9.141 1.00 95.06 344 GLN A O 1
ATOM 2668 N N . LEU A 1 345 ? 0.221 -0.202 -10.925 1.00 96.69 345 LEU A N 1
ATOM 2669 C CA . LEU A 1 345 ? -0.856 -0.873 -10.189 1.00 96.69 345 LEU A CA 1
ATOM 2670 C C . LEU A 1 345 ? -0.282 -1.805 -9.107 1.00 96.69 345 LEU A C 1
ATOM 2672 O O . LEU A 1 345 ? -0.811 -1.872 -8.001 1.00 96.69 345 LEU A O 1
ATOM 2676 N N . GLY A 1 346 ? 0.834 -2.490 -9.377 1.00 95.50 346 GLY A N 1
ATOM 2677 C CA . GLY A 1 346 ? 1.579 -3.260 -8.376 1.00 95.50 346 GLY A CA 1
ATOM 2678 C C . GLY A 1 346 ? 2.066 -2.407 -7.201 1.00 95.50 346 GLY A C 1
ATOM 2679 O O . GLY A 1 346 ? 1.907 -2.808 -6.048 1.00 95.50 346 GLY A O 1
ATOM 2680 N N . ARG A 1 347 ? 2.594 -1.215 -7.488 1.00 95.81 347 ARG A N 1
ATOM 2681 C CA . ARG A 1 347 ? 3.019 -0.227 -6.491 1.00 95.81 347 ARG A CA 1
ATOM 2682 C C . ARG A 1 347 ? 1.838 0.298 -5.670 1.00 95.81 347 ARG A C 1
ATOM 2684 O O . ARG A 1 347 ? 1.954 0.352 -4.451 1.00 95.81 347 ARG A O 1
ATOM 2691 N N . VAL A 1 348 ? 0.697 0.600 -6.300 1.00 97.62 348 VAL A N 1
ATOM 2692 C CA . VAL A 1 348 ? -0.556 0.975 -5.610 1.00 97.62 348 VAL A CA 1
ATOM 2693 C C . VAL A 1 348 ? -0.968 -0.108 -4.609 1.00 97.62 348 VAL A C 1
ATOM 2695 O O . VAL A 1 348 ? -1.238 0.202 -3.451 1.00 97.62 348 VAL A O 1
ATOM 2698 N N . LEU A 1 349 ? -0.957 -1.383 -5.016 1.00 97.50 349 LEU A N 1
ATOM 2699 C CA . LEU A 1 349 ? -1.286 -2.503 -4.125 1.00 97.50 349 LEU A CA 1
ATOM 2700 C C . LEU A 1 349 ? -0.298 -2.606 -2.955 1.00 97.50 349 LEU A C 1
ATOM 2702 O O . LEU A 1 349 ? -0.726 -2.778 -1.818 1.00 97.50 349 LEU A O 1
ATOM 2706 N N . GLN A 1 350 ? 1.007 -2.487 -3.213 1.00 96.62 350 GLN A N 1
ATOM 2707 C CA . GLN A 1 350 ? 2.039 -2.575 -2.177 1.00 96.62 350 GLN A CA 1
ATOM 2708 C C . GLN A 1 350 ? 1.909 -1.453 -1.138 1.00 96.62 350 GLN A C 1
ATOM 2710 O O . GLN A 1 350 ? 1.853 -1.734 0.057 1.00 96.62 350 GLN A O 1
ATOM 2715 N N . ILE A 1 351 ? 1.784 -0.198 -1.581 1.00 98.00 351 ILE A N 1
ATOM 2716 C CA . ILE A 1 351 ? 1.603 0.948 -0.678 1.00 98.00 351 ILE A CA 1
ATOM 2717 C C . ILE A 1 351 ? 0.265 0.832 0.068 1.00 98.00 351 ILE A C 1
ATOM 2719 O O . ILE A 1 351 ? 0.189 1.136 1.256 1.00 98.00 351 ILE A O 1
ATOM 2723 N N . GLY A 1 352 ? -0.785 0.330 -0.590 1.00 98.00 352 GLY A N 1
ATOM 2724 C CA . GLY A 1 352 ? -2.062 0.024 0.055 1.00 98.00 352 GLY A CA 1
ATOM 2725 C C . GLY A 1 352 ? -1.926 -0.985 1.202 1.00 98.00 352 GLY A C 1
ATOM 2726 O O . GLY A 1 352 ? -2.542 -0.800 2.251 1.00 98.00 352 GLY A O 1
ATOM 2727 N N . ARG A 1 353 ? -1.075 -2.014 1.054 1.00 97.50 353 ARG A N 1
ATOM 2728 C CA . ARG A 1 353 ? -0.767 -2.959 2.143 1.00 97.50 353 ARG A CA 1
ATOM 2729 C C . ARG A 1 353 ? -0.034 -2.282 3.291 1.00 97.50 353 ARG A C 1
ATOM 2731 O O . ARG A 1 353 ? -0.415 -2.469 4.441 1.00 97.50 353 ARG A O 1
ATOM 2738 N N . GLU A 1 354 ? 0.980 -1.482 2.979 1.00 96.81 354 GLU A N 1
ATOM 2739 C CA . GLU A 1 354 ? 1.747 -0.729 3.976 1.00 96.81 354 GLU A CA 1
ATOM 2740 C C . GLU A 1 354 ? 0.848 0.231 4.766 1.00 96.81 354 GLU A C 1
ATOM 2742 O O . GLU A 1 354 ? 0.932 0.284 5.992 1.00 96.81 354 GLU A O 1
ATOM 2747 N N . LEU A 1 355 ? -0.079 0.923 4.094 1.00 97.81 355 LEU A N 1
ATOM 2748 C CA . LEU A 1 355 ? -1.069 1.771 4.753 1.00 97.81 355 LEU A CA 1
ATOM 2749 C C . LEU A 1 355 ? -1.935 0.966 5.735 1.00 97.81 355 LEU A C 1
ATOM 2751 O O . LEU A 1 355 ? -2.086 1.371 6.885 1.00 97.81 355 LEU A O 1
ATOM 2755 N N . LEU A 1 356 ? -2.455 -0.195 5.330 1.00 97.62 356 LEU A N 1
ATOM 2756 C CA . LEU A 1 356 ? -3.263 -1.043 6.214 1.00 97.62 356 LEU A CA 1
ATOM 2757 C C . LEU A 1 356 ? -2.474 -1.554 7.425 1.00 97.62 356 LEU A C 1
ATOM 2759 O O . LEU A 1 356 ? -2.984 -1.494 8.541 1.00 97.62 356 LEU A O 1
ATOM 2763 N N . GLU A 1 357 ? -1.228 -1.989 7.227 1.00 96.94 357 GLU A N 1
ATOM 2764 C CA . GLU A 1 357 ? -0.331 -2.408 8.314 1.00 96.94 357 GLU A CA 1
ATOM 2765 C C . GLU A 1 357 ? -0.094 -1.260 9.313 1.00 96.94 357 GLU A C 1
ATOM 2767 O O . GLU A 1 357 ? -0.194 -1.455 10.524 1.00 96.94 357 GLU A O 1
ATOM 2772 N N . THR A 1 358 ? 0.118 -0.030 8.826 1.00 97.25 358 THR A N 1
ATOM 2773 C CA . THR A 1 358 ? 0.296 1.155 9.694 1.00 97.25 358 THR A CA 1
ATOM 2774 C C . THR A 1 358 ? -0.972 1.577 10.441 1.00 97.25 358 THR A C 1
ATOM 2776 O O . THR A 1 358 ? -0.880 2.239 11.475 1.00 97.25 358 THR A O 1
ATOM 2779 N N . LEU A 1 359 ? -2.156 1.167 9.974 1.00 98.00 359 LEU A N 1
ATOM 2780 C CA . LEU A 1 359 ? -3.437 1.433 10.635 1.00 98.00 359 LEU A CA 1
ATOM 2781 C C . LEU A 1 359 ? -3.796 0.389 11.704 1.00 98.00 359 LEU A C 1
ATOM 2783 O O . LEU A 1 359 ? -4.590 0.694 12.599 1.00 98.00 359 LEU A O 1
ATOM 2787 N N . LEU A 1 360 ? -3.204 -0.813 11.682 1.00 97.12 360 LEU A N 1
ATOM 2788 C CA . LEU A 1 360 ? -3.496 -1.859 12.675 1.00 97.12 360 LEU A CA 1
ATOM 2789 C C . LEU A 1 360 ? -3.286 -1.411 14.130 1.00 97.12 360 LEU A C 1
ATOM 2791 O O . LEU A 1 360 ? -4.151 -1.717 14.957 1.00 97.12 360 LEU A O 1
ATOM 2795 N N . PRO A 1 361 ? -2.212 -0.678 14.493 1.00 97.25 361 PRO A N 1
ATOM 2796 C CA . PRO A 1 361 ? -2.056 -0.172 15.854 1.00 97.25 361 PRO A CA 1
ATOM 2797 C C . PRO A 1 361 ? -3.213 0.734 16.283 1.00 97.25 361 PRO A C 1
ATOM 2799 O O . PRO A 1 361 ? -3.658 0.648 17.428 1.00 97.25 361 PRO A O 1
ATOM 2802 N N . ILE A 1 362 ? -3.772 1.540 15.373 1.00 97.62 362 ILE A N 1
ATOM 2803 C CA . ILE A 1 362 ? -4.960 2.350 15.671 1.00 97.62 362 ILE A CA 1
ATOM 2804 C C . ILE A 1 362 ? -6.150 1.430 15.942 1.00 97.62 362 ILE A C 1
ATOM 2806 O O . ILE A 1 362 ? -6.803 1.574 16.974 1.00 97.62 362 ILE A O 1
ATOM 2810 N N . LEU A 1 363 ? -6.401 0.434 15.094 1.00 97.31 363 LEU A N 1
ATOM 2811 C CA . LEU A 1 363 ? -7.529 -0.485 15.277 1.00 97.31 363 LEU A CA 1
ATOM 2812 C C . LEU A 1 363 ? -7.443 -1.282 16.588 1.00 97.31 363 LEU A C 1
ATOM 2814 O O . LEU A 1 363 ? -8.460 -1.474 17.255 1.00 97.31 363 LEU A O 1
ATOM 2818 N N . VAL A 1 364 ? -6.240 -1.713 16.979 1.00 96.38 364 VAL A N 1
ATOM 2819 C CA . VAL A 1 364 ? -6.017 -2.633 18.108 1.00 96.38 364 VAL A CA 1
ATOM 2820 C C . VAL A 1 364 ? -5.755 -1.916 19.436 1.00 96.38 364 VAL A C 1
ATOM 2822 O O . VAL A 1 364 ? -6.089 -2.458 20.492 1.00 96.38 364 VAL A O 1
ATOM 2825 N N . VAL A 1 365 ? -5.154 -0.722 19.422 1.00 96.00 365 VAL A N 1
ATOM 2826 C CA . VAL A 1 365 ? -4.611 -0.080 20.635 1.00 96.00 365 VAL A CA 1
ATOM 2827 C C . VAL A 1 365 ? -5.244 1.278 20.951 1.00 96.00 365 VAL A C 1
ATOM 2829 O O . VAL A 1 365 ? -5.313 1.619 22.130 1.00 96.00 365 VAL A O 1
ATOM 2832 N N . SER A 1 366 ? -5.744 2.034 19.962 1.00 96.00 366 SER A N 1
ATOM 2833 C CA . SER A 1 366 ? -6.175 3.434 20.172 1.00 96.00 366 SER A CA 1
ATOM 2834 C C . SER A 1 366 ? -7.238 3.572 21.268 1.00 96.00 366 SER A C 1
ATOM 2836 O O . SER A 1 366 ? -6.958 4.084 22.348 1.00 96.00 366 SER A O 1
ATOM 2838 N N . ILE A 1 367 ? -8.438 3.047 21.023 1.00 95.56 367 ILE A N 1
ATOM 2839 C CA . ILE A 1 367 ? -9.552 3.050 21.977 1.00 95.56 367 ILE A CA 1
ATOM 2840 C C . ILE A 1 367 ? -9.882 1.649 22.487 1.00 95.56 367 ILE A C 1
ATOM 2842 O O . ILE A 1 367 ? -10.798 1.480 23.284 1.00 95.56 367 ILE A O 1
ATOM 2846 N N . CYS A 1 368 ? -9.160 0.630 22.025 1.00 94.38 368 CYS A N 1
ATOM 2847 C CA . CYS A 1 368 ? -9.421 -0.761 22.360 1.00 94.38 368 CYS A CA 1
ATOM 2848 C C . CYS A 1 368 ? -8.762 -1.191 23.666 1.00 94.38 368 CYS A C 1
ATOM 2850 O O . CYS A 1 368 ? -7.640 -0.830 24.014 1.00 94.38 368 CYS A O 1
ATOM 2852 N N . ASN A 1 369 ? -9.449 -2.084 24.361 1.00 88.19 369 ASN A N 1
ATOM 2853 C CA . ASN A 1 369 ? -9.003 -2.703 25.591 1.00 88.19 369 ASN A CA 1
ATOM 2854 C C . ASN A 1 369 ? -8.285 -4.037 25.325 1.00 88.19 369 ASN A C 1
ATOM 2856 O O . ASN A 1 369 ? -8.579 -5.051 25.966 1.00 88.19 369 ASN A O 1
ATOM 2860 N N . ALA A 1 370 ? -7.345 -4.039 24.374 1.00 79.06 370 ALA A N 1
ATOM 2861 C CA . ALA A 1 370 ? -6.465 -5.177 24.073 1.00 79.06 370 ALA A CA 1
ATOM 2862 C C . ALA A 1 370 ? -5.369 -5.380 25.149 1.00 79.06 370 ALA A C 1
ATOM 2864 O O . ALA A 1 370 ? -4.436 -6.172 24.992 1.00 79.06 370 ALA A O 1
ATOM 2865 N N . VAL A 1 371 ? -5.457 -4.639 26.257 1.00 62.88 371 VAL A N 1
ATOM 2866 C CA . VAL A 1 371 ? -4.487 -4.596 27.353 1.00 62.88 371 VAL A CA 1
ATOM 2867 C C . VAL A 1 371 ? -4.708 -5.750 28.323 1.00 62.88 371 VAL A C 1
ATOM 2869 O O . VAL A 1 371 ? -5.247 -5.583 29.413 1.00 62.88 371 VAL A O 1
ATOM 2872 N N . SER A 1 372 ? -4.295 -6.949 27.914 1.00 72.75 372 SER A N 1
ATOM 2873 C CA . SER A 1 372 ? -3.857 -7.977 28.864 1.00 72.75 372 SER A CA 1
ATOM 2874 C C . SER A 1 372 ? -2.448 -7.625 29.369 1.00 72.75 372 SER A C 1
ATOM 2876 O O . SER A 1 372 ? -1.702 -6.946 28.670 1.00 72.75 372 SER A O 1
ATOM 2878 N N . SER A 1 373 ? -2.050 -8.071 30.563 1.00 71.00 373 SER A N 1
ATOM 2879 C CA . SER A 1 373 ? -0.727 -7.808 31.175 1.00 71.00 373 SER A CA 1
ATOM 2880 C C . SER A 1 373 ? 0.478 -8.338 30.379 1.00 71.00 373 SER A C 1
ATOM 2882 O O . SER A 1 373 ? 1.622 -8.149 30.786 1.00 71.00 373 SER A O 1
ATOM 2884 N N . ASN A 1 374 ? 0.235 -9.023 29.264 1.00 78.31 374 ASN A N 1
ATOM 2885 C CA . ASN A 1 374 ? 1.250 -9.664 28.442 1.00 78.31 374 ASN A CA 1
ATOM 2886 C C . ASN A 1 374 ? 1.808 -8.681 27.399 1.00 78.31 374 ASN A C 1
ATOM 2888 O O . ASN A 1 374 ? 1.126 -7.744 26.987 1.00 78.31 374 ASN A O 1
ATOM 2892 N N . SER A 1 375 ? 3.049 -8.884 26.952 1.00 85.38 375 SER A N 1
ATOM 2893 C CA . SER A 1 375 ? 3.632 -8.110 25.848 1.00 85.38 375 SER A CA 1
ATOM 2894 C C . SER A 1 375 ? 2.786 -8.276 24.583 1.00 85.38 375 SER A C 1
ATOM 2896 O O . SER A 1 375 ? 2.457 -9.410 24.221 1.00 85.38 375 SER A O 1
ATOM 2898 N N . LEU A 1 376 ? 2.446 -7.173 23.908 1.00 86.62 376 LEU A N 1
ATOM 2899 C CA . LEU A 1 376 ? 1.787 -7.259 22.604 1.00 86.62 376 LEU A CA 1
ATOM 2900 C C . LEU A 1 376 ? 2.736 -7.916 21.595 1.00 86.62 376 LEU A C 1
ATOM 2902 O O . LEU A 1 376 ? 3.920 -7.570 21.572 1.00 86.62 376 LEU A O 1
ATOM 2906 N N . PRO A 1 377 ? 2.244 -8.852 20.767 1.00 88.56 377 PRO A N 1
ATOM 2907 C CA . PRO A 1 377 ? 3.003 -9.306 19.614 1.00 88.56 377 PRO A CA 1
ATOM 2908 C C . PRO A 1 377 ? 3.213 -8.138 18.643 1.00 88.56 377 PRO A C 1
ATOM 2910 O O . PRO A 1 377 ? 2.488 -7.141 18.692 1.00 88.56 377 PRO A O 1
ATOM 2913 N N . LEU A 1 378 ? 4.182 -8.288 17.736 1.00 90.75 378 LEU A N 1
ATOM 2914 C CA . LEU A 1 378 ? 4.298 -7.403 16.581 1.00 90.75 378 LEU A CA 1
ATOM 2915 C C . LEU A 1 378 ? 2.939 -7.364 15.870 1.00 90.75 378 LEU A C 1
ATOM 2917 O O . LEU A 1 378 ? 2.405 -8.412 15.501 1.00 90.75 378 LEU A O 1
ATOM 2921 N N . LEU A 1 379 ? 2.367 -6.168 15.739 1.00 93.56 379 LEU A N 1
ATOM 2922 C CA . LEU A 1 379 ? 1.087 -5.973 15.071 1.00 93.56 379 LEU A CA 1
ATOM 2923 C C . LEU A 1 379 ? 1.335 -5.997 13.565 1.00 93.56 379 LEU A C 1
ATOM 2925 O O . LEU A 1 379 ? 1.594 -4.961 12.967 1.00 93.56 379 LEU A O 1
ATOM 2929 N N . SER A 1 380 ? 1.297 -7.197 12.994 1.00 95.88 380 SER A N 1
ATOM 2930 C CA . SER A 1 380 ? 1.231 -7.409 11.551 1.00 95.88 380 SER A CA 1
ATOM 2931 C C . SER A 1 380 ? -0.015 -8.202 11.183 1.00 95.88 380 SER A C 1
ATOM 2933 O O . SER A 1 380 ? -0.538 -8.960 12.010 1.00 95.88 380 SER A O 1
ATOM 2935 N N . ILE A 1 381 ? -0.483 -8.083 9.940 1.00 95.62 381 ILE A N 1
ATOM 2936 C CA . ILE A 1 381 ? -1.653 -8.843 9.469 1.00 95.62 381 ILE A CA 1
ATOM 2937 C C . ILE A 1 381 ? -1.431 -10.350 9.619 1.00 95.62 381 ILE A C 1
ATOM 2939 O O . ILE A 1 381 ? -2.309 -11.060 10.110 1.00 95.62 381 ILE A O 1
ATOM 2943 N N . GLU A 1 382 ? -0.236 -10.844 9.292 1.00 94.62 382 GLU A N 1
ATOM 2944 C CA . GLU A 1 382 ? 0.122 -12.255 9.471 1.00 94.62 382 GLU A CA 1
ATOM 2945 C C . GLU A 1 382 ? 0.055 -12.688 10.943 1.00 94.62 382 GLU A C 1
ATOM 2947 O O . GLU A 1 382 ? -0.495 -13.744 11.262 1.00 94.62 382 GLU A O 1
ATOM 2952 N N . ALA A 1 383 ? 0.569 -11.867 11.865 1.00 93.94 383 ALA A N 1
ATOM 2953 C CA . ALA A 1 383 ? 0.520 -12.161 13.294 1.00 93.94 383 ALA A CA 1
ATOM 2954 C C . ALA A 1 383 ? -0.922 -12.174 13.827 1.00 93.94 383 ALA A C 1
ATOM 2956 O O . ALA A 1 383 ? -1.271 -13.039 14.636 1.00 93.94 383 ALA A O 1
ATOM 2957 N N . LEU A 1 384 ? -1.774 -11.258 13.350 1.00 95.00 384 LEU A N 1
ATOM 2958 C CA . LEU A 1 384 ? -3.194 -11.217 13.701 1.00 95.00 384 LEU A CA 1
ATOM 2959 C C . LEU A 1 384 ? -3.943 -12.445 13.178 1.00 95.00 384 LEU A C 1
ATOM 2961 O O . LEU A 1 384 ? -4.678 -13.067 13.942 1.00 95.00 384 LEU A O 1
ATOM 2965 N N . LEU A 1 385 ? -3.720 -12.837 11.921 1.00 94.31 385 LEU A N 1
ATOM 2966 C CA . LEU A 1 385 ? -4.323 -14.032 11.324 1.00 94.31 385 LEU A CA 1
ATOM 2967 C C . LEU A 1 385 ? -3.907 -15.307 12.065 1.00 94.31 385 LEU A C 1
ATOM 2969 O O . LEU A 1 385 ? -4.763 -16.121 12.408 1.00 94.31 385 LEU A O 1
ATOM 2973 N N . ASN A 1 386 ? -2.619 -15.447 12.388 1.00 93.25 386 ASN A N 1
ATOM 2974 C CA . ASN A 1 386 ? -2.112 -16.571 13.177 1.00 93.25 386 ASN A CA 1
ATOM 2975 C C . ASN A 1 386 ? -2.721 -16.586 14.588 1.00 93.25 386 ASN A C 1
ATOM 2977 O O . ASN A 1 386 ? -3.129 -17.637 15.087 1.00 93.25 386 ASN A O 1
ATOM 2981 N N . SER A 1 387 ? -2.838 -15.419 15.233 1.00 93.62 387 SER A N 1
ATOM 2982 C CA . SER A 1 387 ? -3.492 -15.310 16.540 1.00 93.62 387 SER A CA 1
ATOM 2983 C C . SER A 1 387 ? -4.976 -15.663 16.477 1.00 93.62 387 SER A C 1
ATOM 2985 O O . SER A 1 387 ? -5.486 -16.259 17.427 1.00 93.62 387 SER A O 1
ATOM 2987 N N . LEU A 1 388 ? -5.666 -15.264 15.412 1.00 94.12 388 LEU A N 1
ATOM 2988 C CA . LEU A 1 388 ? -7.077 -15.546 15.198 1.00 94.12 388 LEU A CA 1
ATOM 2989 C C . LEU A 1 388 ? -7.298 -17.040 14.939 1.00 94.12 388 LEU A C 1
ATOM 2991 O O . LEU A 1 388 ? -8.213 -17.635 15.503 1.00 94.12 388 LEU A O 1
ATOM 2995 N N . GLN A 1 389 ? -6.435 -17.669 14.140 1.00 93.06 389 GLN A N 1
ATOM 2996 C CA . GLN A 1 389 ? -6.478 -19.108 13.905 1.00 93.06 389 GLN A CA 1
ATOM 2997 C C . GLN A 1 389 ? -6.264 -19.891 15.207 1.00 93.06 389 GLN A C 1
ATOM 2999 O O . GLN A 1 389 ? -7.084 -20.743 15.546 1.00 93.06 389 GLN A O 1
ATOM 3004 N N . ALA A 1 390 ? -5.240 -19.541 15.992 1.00 92.38 390 ALA A N 1
ATOM 3005 C CA . ALA A 1 390 ? -4.989 -20.172 17.289 1.00 92.38 390 ALA A CA 1
ATOM 3006 C C . ALA A 1 390 ? -6.177 -20.009 18.259 1.00 92.38 390 ALA A C 1
ATOM 3008 O O . ALA A 1 390 ? -6.520 -20.936 18.999 1.00 92.38 390 ALA A O 1
ATOM 3009 N N . PHE A 1 391 ? -6.837 -18.844 18.230 1.00 93.44 391 PHE A N 1
ATOM 3010 C CA . PHE A 1 391 ? -8.043 -18.577 19.013 1.00 93.44 391 PHE A CA 1
ATOM 3011 C C . PHE A 1 391 ? -9.227 -19.454 18.582 1.00 93.44 391 PHE A C 1
ATOM 3013 O O . PHE A 1 391 ? -9.928 -19.986 19.441 1.00 93.44 391 PHE A O 1
ATOM 3020 N N . LYS A 1 392 ? -9.428 -19.652 17.273 1.00 92.94 392 LYS A N 1
ATOM 3021 C CA . LYS A 1 392 ? -10.484 -20.526 16.738 1.00 92.94 392 LYS A CA 1
ATOM 3022 C C . LYS A 1 392 ? -10.254 -22.001 17.063 1.00 92.94 392 LYS A C 1
ATOM 3024 O O . LYS A 1 392 ? -11.214 -22.708 17.351 1.00 92.94 392 LYS A O 1
ATOM 3029 N N . GLU A 1 393 ? -9.005 -22.457 17.029 1.00 93.38 393 GLU A N 1
ATOM 3030 C CA . GLU A 1 393 ? -8.648 -23.846 17.342 1.00 93.38 393 GLU A CA 1
ATOM 3031 C C . GLU A 1 393 ? -8.793 -24.152 18.840 1.00 93.38 393 GLU A C 1
ATOM 3033 O O . GLU A 1 393 ? -9.238 -25.238 19.211 1.00 93.38 393 GLU A O 1
ATOM 3038 N N . THR A 1 394 ? -8.445 -23.200 19.715 1.00 91.88 394 THR A N 1
ATOM 3039 C CA . THR A 1 394 ? -8.414 -23.421 21.171 1.00 91.88 394 THR A CA 1
ATOM 3040 C C . THR A 1 394 ? -8.976 -22.240 21.983 1.00 91.88 394 THR A C 1
ATOM 3042 O O . THR A 1 394 ? -8.262 -21.596 22.758 1.00 91.88 394 THR A O 1
ATOM 3045 N N . PRO A 1 395 ? -10.290 -21.954 21.892 1.00 88.00 395 PRO A N 1
ATOM 3046 C CA . PRO A 1 395 ? -10.878 -20.746 22.476 1.00 88.00 395 PRO A CA 1
ATOM 3047 C C . PRO A 1 395 ? -10.798 -20.694 24.009 1.00 88.00 395 PRO A C 1
ATOM 3049 O O . PRO A 1 395 ? -10.745 -19.601 24.578 1.00 88.00 395 PRO A O 1
ATOM 3052 N N . ALA A 1 396 ? -10.780 -21.849 24.688 1.00 81.81 396 ALA A N 1
ATOM 3053 C CA . ALA A 1 396 ? -10.762 -21.943 26.151 1.00 81.81 396 ALA A CA 1
ATOM 3054 C C . ALA A 1 396 ? -9.365 -21.738 26.766 1.00 81.81 396 ALA A C 1
ATOM 3056 O O . ALA A 1 396 ? -9.259 -21.183 27.856 1.00 81.81 396 ALA A O 1
ATOM 3057 N N . THR A 1 397 ? -8.301 -22.155 26.073 1.00 69.19 397 THR A N 1
ATOM 3058 C CA . THR A 1 397 ? -6.918 -22.158 26.592 1.00 69.19 397 THR A CA 1
ATOM 3059 C C . THR A 1 397 ? -6.041 -21.058 26.009 1.00 69.19 397 THR A C 1
ATOM 3061 O O . THR A 1 397 ? -4.900 -20.905 26.438 1.00 69.19 397 THR A O 1
ATOM 3064 N N . ALA A 1 398 ? -6.539 -20.291 25.037 1.00 67.06 398 ALA A N 1
ATOM 3065 C CA . ALA A 1 398 ? -5.809 -19.176 24.455 1.00 67.06 398 ALA A CA 1
ATOM 3066 C C . ALA A 1 398 ? -5.688 -18.005 25.452 1.00 67.06 398 ALA A C 1
ATOM 3068 O O . ALA A 1 398 ? -6.346 -16.976 25.313 1.00 67.06 398 ALA A O 1
ATOM 3069 N N . GLU A 1 399 ? -4.778 -18.122 26.424 1.00 78.56 399 GLU A N 1
ATOM 3070 C CA . GLU A 1 399 ? -4.182 -16.994 27.161 1.00 78.56 399 GLU A CA 1
ATOM 3071 C C . GLU A 1 399 ? -3.234 -16.173 26.257 1.00 78.56 399 GLU A C 1
ATOM 3073 O O . GLU A 1 399 ? -2.227 -15.614 26.696 1.00 78.56 399 GLU A O 1
ATOM 3078 N N . SER A 1 400 ? -3.522 -16.111 24.953 1.00 84.50 400 SER A N 1
ATOM 3079 C CA . SER A 1 400 ? -2.767 -15.272 24.035 1.00 84.50 400 SER A CA 1
ATOM 3080 C C . SER A 1 400 ? -3.033 -13.803 24.363 1.00 84.50 400 SER A C 1
ATOM 3082 O O . SER A 1 400 ? -4.110 -13.438 24.841 1.00 84.50 400 SER A O 1
ATOM 3084 N N . ALA A 1 401 ? -2.056 -12.935 24.090 1.00 85.19 401 ALA A N 1
ATOM 3085 C CA . ALA A 1 401 ? -2.168 -11.503 24.376 1.00 85.19 401 ALA A CA 1
ATOM 3086 C C . ALA A 1 401 ? -3.437 -10.869 23.764 1.00 85.19 401 ALA A C 1
ATOM 3088 O O . ALA A 1 401 ? -4.015 -9.961 24.363 1.00 85.19 401 ALA A O 1
ATOM 3089 N N . LEU A 1 402 ? -3.886 -11.395 22.615 1.00 91.94 402 LEU A N 1
ATOM 3090 C CA . LEU A 1 402 ? -5.071 -10.962 21.868 1.00 91.94 402 LEU A CA 1
ATOM 3091 C C . LEU A 1 402 ? -6.315 -11.840 22.106 1.00 91.94 402 LEU A C 1
ATOM 3093 O O . LEU A 1 402 ? -7.390 -11.509 21.618 1.00 91.94 402 LEU A O 1
ATOM 3097 N N . GLY A 1 403 ? -6.224 -12.932 22.870 1.00 92.62 403 GLY A N 1
ATOM 3098 C CA . GLY A 1 403 ? -7.351 -13.845 23.105 1.00 92.62 403 GLY A CA 1
ATOM 3099 C C . GLY A 1 403 ? -8.554 -13.162 23.763 1.00 92.62 403 GLY A C 1
ATOM 3100 O O . GLY A 1 403 ? -9.701 -13.493 23.469 1.00 92.62 403 GLY A O 1
ATOM 3101 N N . SER A 1 404 ? -8.307 -12.159 24.613 1.00 92.00 404 SER A N 1
ATOM 3102 C CA . SER A 1 404 ? -9.367 -11.332 25.196 1.00 92.00 404 SER A CA 1
ATOM 3103 C C . SER A 1 404 ? -10.002 -10.380 24.181 1.00 92.00 404 SER A C 1
ATOM 3105 O O . SER A 1 404 ? -11.203 -10.139 24.273 1.00 92.00 404 SER A O 1
ATOM 3107 N N . LEU A 1 405 ? -9.227 -9.870 23.216 1.00 94.19 405 LEU A N 1
ATOM 3108 C CA . LEU A 1 405 ? -9.711 -8.989 22.154 1.00 94.19 405 LEU A CA 1
ATOM 3109 C C . LEU A 1 405 ? -10.712 -9.733 21.268 1.00 94.19 405 LEU A C 1
ATOM 3111 O O . LEU A 1 405 ? -11.826 -9.253 21.108 1.00 94.19 405 LEU A O 1
ATOM 3115 N N . TRP A 1 406 ? -10.365 -10.932 20.786 1.00 94.94 406 TRP A N 1
ATOM 3116 C CA . TRP A 1 406 ? -11.203 -11.720 19.866 1.00 94.94 406 TRP A CA 1
ATOM 3117 C C . TRP A 1 406 ? -12.587 -12.094 20.421 1.00 94.94 406 TRP A C 1
ATOM 3119 O O . TRP A 1 406 ? -13.513 -12.368 19.665 1.00 94.94 406 TRP A O 1
ATOM 3129 N N . ARG A 1 407 ? -12.767 -12.080 21.747 1.00 94.56 407 ARG A N 1
ATOM 3130 C CA . ARG A 1 407 ? -14.069 -12.352 22.385 1.00 94.56 407 ARG A CA 1
ATOM 3131 C C . ARG A 1 407 ? -15.016 -11.146 22.388 1.00 94.56 407 ARG A C 1
ATOM 3133 O O . ARG A 1 407 ? -16.214 -11.344 22.595 1.00 94.56 407 ARG A O 1
ATOM 3140 N N . LYS A 1 408 ? -14.484 -9.938 22.196 1.00 95.94 408 LYS A N 1
ATOM 3141 C CA . LYS A 1 408 ? -15.168 -8.642 22.331 1.00 95.94 408 LYS A CA 1
ATOM 3142 C C . LYS A 1 408 ? -15.617 -8.095 20.976 1.00 95.94 408 LYS A C 1
ATOM 3144 O O . LYS A 1 408 ? -15.073 -8.501 19.952 1.00 95.94 408 LYS A O 1
ATOM 3149 N N . ASP A 1 409 ? -16.545 -7.141 20.969 1.00 96.44 409 ASP A N 1
ATOM 3150 C CA . ASP A 1 409 ? -17.117 -6.585 19.731 1.00 96.44 409 ASP A CA 1
ATOM 3151 C C . ASP A 1 409 ? -16.042 -5.988 18.808 1.00 96.44 409 ASP A C 1
ATOM 3153 O O . ASP A 1 409 ? -15.999 -6.331 17.629 1.00 96.44 409 ASP A O 1
ATOM 3157 N N . CYS A 1 410 ? -15.090 -5.202 19.336 1.00 96.38 410 CYS A N 1
ATOM 3158 C CA . CYS A 1 410 ? -13.972 -4.687 18.530 1.00 96.38 410 CYS A CA 1
ATOM 3159 C C . CYS A 1 410 ? -13.128 -5.803 17.888 1.00 96.38 410 CYS A C 1
ATOM 3161 O O . CYS A 1 410 ? -12.684 -5.675 16.749 1.00 96.38 410 CYS A O 1
ATOM 3163 N N . GLY A 1 411 ? -12.901 -6.908 18.607 1.00 95.88 411 GLY A N 1
ATOM 3164 C CA . GLY A 1 411 ? -12.177 -8.052 18.058 1.00 95.88 411 GLY A CA 1
ATOM 3165 C C . GLY A 1 411 ? -12.990 -8.818 17.025 1.00 95.88 411 GLY A C 1
ATOM 3166 O O . GLY A 1 411 ? -12.407 -9.296 16.061 1.00 95.88 411 GLY A O 1
ATOM 3167 N N . ARG A 1 412 ? -14.317 -8.885 17.176 1.00 95.81 412 ARG A N 1
ATOM 3168 C CA . ARG A 1 412 ? -15.221 -9.460 16.169 1.00 95.81 412 ARG A CA 1
ATOM 3169 C C . ARG A 1 412 ? -15.269 -8.612 14.897 1.00 95.81 412 ARG A C 1
ATOM 3171 O O . ARG A 1 412 ? -15.234 -9.180 13.813 1.00 95.81 412 ARG A O 1
ATOM 3178 N N . MET A 1 413 ? -15.252 -7.281 15.013 1.00 96.88 413 MET A N 1
ATOM 3179 C CA . MET A 1 413 ? -15.115 -6.376 13.860 1.00 96.88 413 MET A CA 1
ATOM 3180 C C . MET A 1 413 ? -13.804 -6.606 13.113 1.00 96.88 413 MET A C 1
ATOM 3182 O O . MET A 1 413 ? -13.800 -6.771 11.895 1.00 96.88 413 MET A O 1
ATOM 3186 N N . LEU A 1 414 ? -12.687 -6.669 13.844 1.00 96.94 414 LEU A N 1
ATOM 3187 C CA . LEU A 1 414 ? -11.386 -6.969 13.254 1.00 96.94 414 LEU A CA 1
ATOM 3188 C C . LEU A 1 414 ? -11.353 -8.373 12.643 1.00 96.94 414 LEU A C 1
ATOM 3190 O O . LEU A 1 414 ? -10.823 -8.561 11.554 1.00 96.94 414 LEU A O 1
ATOM 3194 N N . GLU A 1 415 ? -11.948 -9.355 13.316 1.00 95.81 415 GLU A N 1
ATOM 3195 C CA . GLU A 1 415 ? -12.101 -10.712 12.805 1.00 95.81 415 GLU A CA 1
ATOM 3196 C C . GLU A 1 415 ? -12.868 -10.726 11.473 1.00 95.81 415 GLU A C 1
ATOM 3198 O O . GLU A 1 415 ? -12.436 -11.403 10.539 1.00 95.81 415 GLU A O 1
ATOM 3203 N N . ALA A 1 416 ? -13.977 -9.989 11.384 1.00 95.88 416 ALA A N 1
ATOM 3204 C CA . ALA A 1 416 ? -14.798 -9.883 10.185 1.00 95.88 416 ALA A CA 1
ATOM 3205 C C . ALA A 1 416 ? -14.063 -9.172 9.041 1.00 95.88 416 ALA A C 1
ATOM 3207 O O . ALA A 1 416 ? -14.116 -9.654 7.913 1.00 95.88 416 ALA A O 1
ATOM 3208 N N . LEU A 1 417 ? -13.299 -8.111 9.330 1.00 96.69 417 LEU A N 1
ATOM 3209 C CA . LEU A 1 417 ? -12.428 -7.456 8.349 1.00 96.69 417 LEU A CA 1
ATOM 3210 C C . LEU A 1 417 ? -11.373 -8.425 7.796 1.00 96.69 417 LEU A C 1
ATOM 3212 O O . LEU A 1 417 ? -11.248 -8.581 6.588 1.00 96.69 417 LEU A O 1
ATOM 3216 N N . LEU A 1 418 ? -10.648 -9.129 8.673 1.00 95.62 418 LEU A N 1
ATOM 3217 C CA . LEU A 1 418 ? -9.601 -10.082 8.274 1.00 95.62 418 LEU A CA 1
ATOM 3218 C C . LEU A 1 418 ? -10.156 -11.301 7.516 1.00 95.62 418 LEU A C 1
ATOM 3220 O O . LEU A 1 418 ? -9.422 -11.979 6.792 1.00 95.62 418 LEU A O 1
ATOM 3224 N N . GLN A 1 419 ? -11.435 -11.621 7.718 1.00 93.69 419 GLN A N 1
ATOM 3225 C CA . GLN A 1 419 ? -12.126 -12.714 7.038 1.00 93.69 419 GLN A CA 1
ATOM 3226 C C . GLN A 1 419 ? -12.904 -12.278 5.804 1.00 93.69 419 GLN A C 1
ATOM 3228 O O . GLN A 1 419 ? -13.393 -13.167 5.103 1.00 93.69 419 GLN A O 1
ATOM 3233 N N . SER A 1 420 ? -13.003 -10.977 5.518 1.00 93.62 420 SER A N 1
ATOM 3234 C CA . SER A 1 420 ? -13.749 -10.512 4.356 1.00 93.62 420 SER A CA 1
ATOM 3235 C C . SER A 1 420 ? -13.135 -11.100 3.075 1.00 93.62 420 SER A C 1
ATOM 3237 O O . SER A 1 420 ? -11.906 -11.240 2.987 1.00 93.62 420 SER A O 1
ATOM 3239 N N . PRO A 1 421 ? -13.952 -11.496 2.079 1.00 92.00 421 PRO A N 1
ATOM 3240 C CA . PRO A 1 421 ? -13.445 -12.105 0.848 1.00 92.00 421 PRO A CA 1
ATOM 3241 C C . PRO A 1 421 ? -12.372 -11.237 0.181 1.00 92.00 421 PRO A C 1
ATOM 3243 O O . PRO A 1 421 ? -11.286 -11.717 -0.148 1.00 92.00 421 PRO A O 1
ATOM 3246 N N . HIS A 1 422 ? -12.628 -9.929 0.114 1.00 93.00 422 HIS A N 1
ATOM 3247 C CA . HIS A 1 422 ? -11.723 -8.942 -0.465 1.00 93.00 422 HIS A CA 1
ATOM 3248 C C . HIS A 1 422 ? -10.384 -8.855 0.271 1.00 93.00 422 HIS A C 1
ATOM 3250 O O . HIS A 1 422 ? -9.339 -8.782 -0.375 1.00 93.00 422 HIS A O 1
ATOM 3256 N N . PHE A 1 423 ? -10.385 -8.917 1.608 1.00 95.00 423 PHE A N 1
ATOM 3257 C CA . PHE A 1 423 ? -9.150 -8.912 2.391 1.00 95.00 423 PHE A CA 1
ATOM 3258 C C . PHE A 1 423 ? -8.298 -10.150 2.106 1.00 95.00 423 PHE A C 1
ATOM 3260 O O . PHE A 1 423 ? -7.088 -10.056 1.876 1.00 95.00 423 PHE A O 1
ATOM 3267 N N . ARG A 1 424 ? -8.934 -11.325 2.075 1.00 92.75 424 ARG A N 1
ATOM 3268 C CA . ARG A 1 424 ? -8.252 -12.601 1.823 1.00 92.75 424 ARG A CA 1
ATOM 3269 C C . ARG A 1 424 ? -7.655 -12.665 0.421 1.00 92.75 424 ARG A C 1
ATOM 3271 O O . ARG A 1 424 ? -6.515 -13.116 0.269 1.00 92.75 424 ARG A O 1
ATOM 3278 N N . ASP A 1 425 ? -8.401 -12.195 -0.574 1.00 90.88 425 ASP A N 1
ATOM 3279 C CA . ASP A 1 425 ? -7.952 -12.120 -1.963 1.00 90.88 425 ASP A CA 1
ATOM 3280 C C . ASP A 1 425 ? -6.785 -11.145 -2.115 1.00 90.88 425 ASP A C 1
ATOM 3282 O O . ASP A 1 425 ? -5.761 -11.479 -2.731 1.00 90.88 425 ASP A O 1
ATOM 3286 N N . PHE A 1 426 ? -6.900 -9.972 -1.484 1.00 93.31 426 PHE A N 1
ATOM 3287 C CA . PHE A 1 426 ? -5.877 -8.936 -1.506 1.00 93.31 426 PHE A CA 1
ATOM 3288 C C . PHE A 1 426 ? -4.563 -9.394 -0.860 1.00 93.31 426 PHE A C 1
ATOM 3290 O O . PHE A 1 426 ? -3.503 -9.097 -1.410 1.00 93.31 426 PHE A O 1
ATOM 3297 N N . TRP A 1 427 ? -4.598 -10.173 0.229 1.00 93.81 427 TRP A N 1
ATOM 3298 C CA . TRP A 1 427 ? -3.395 -10.746 0.862 1.00 93.81 427 TRP A CA 1
ATOM 3299 C C . TRP A 1 427 ? -2.928 -12.084 0.272 1.00 93.81 427 TRP A C 1
ATOM 3301 O O . TRP A 1 427 ? -1.938 -12.649 0.733 1.00 93.81 427 TRP A O 1
ATOM 3311 N N . HIS A 1 428 ? -3.608 -12.602 -0.755 1.00 90.69 428 HIS A N 1
ATOM 3312 C CA . HIS A 1 428 ? -3.309 -13.900 -1.373 1.00 90.69 428 HIS A CA 1
ATOM 3313 C C . HIS A 1 428 ? -3.260 -15.062 -0.368 1.00 90.69 428 HIS A C 1
ATOM 3315 O O . HIS A 1 428 ? -2.444 -15.980 -0.505 1.00 90.69 428 HIS A O 1
ATOM 3321 N N . LEU A 1 429 ? -4.145 -15.047 0.632 1.00 86.31 429 LEU A N 1
ATOM 3322 C CA . LEU A 1 429 ? -4.235 -16.102 1.642 1.00 86.31 429 LEU A CA 1
ATOM 3323 C C . LEU A 1 429 ? -4.818 -17.374 1.009 1.00 86.31 429 LEU A C 1
ATOM 3325 O O . LEU A 1 429 ? -6.018 -17.650 1.102 1.00 86.31 429 LEU A O 1
ATOM 3329 N N . ARG A 1 430 ? -3.959 -18.146 0.327 1.00 72.25 430 ARG A N 1
ATOM 3330 C CA . ARG A 1 430 ? -4.307 -19.438 -0.279 1.00 72.25 430 ARG A CA 1
ATOM 3331 C C . ARG A 1 430 ? -4.790 -20.400 0.801 1.00 72.25 430 ARG A C 1
ATOM 3333 O O . ARG A 1 430 ? -4.137 -20.571 1.824 1.00 72.25 430 ARG A O 1
ATOM 3340 N N . GLY A 1 431 ? -5.900 -21.081 0.531 1.00 67.81 431 GLY A N 1
ATOM 3341 C CA . GLY A 1 431 ? -6.444 -22.086 1.444 1.00 67.81 431 GLY A CA 1
ATOM 3342 C C . GLY A 1 431 ? -7.393 -21.512 2.486 1.00 67.81 431 GLY A C 1
ATOM 3343 O O . GLY A 1 431 ? -7.451 -22.017 3.605 1.00 67.81 431 GLY A O 1
ATOM 3344 N N . GLY A 1 432 ? -8.161 -20.478 2.125 1.00 58.59 432 GLY A N 1
ATOM 3345 C CA . GLY A 1 432 ? -9.325 -20.140 2.927 1.00 58.59 432 GLY A CA 1
ATOM 3346 C C . GLY A 1 432 ? -10.204 -21.362 3.151 1.00 58.59 432 GLY A C 1
ATOM 3347 O O . GLY A 1 432 ? -10.279 -22.212 2.258 1.00 58.59 432 GLY A O 1
ATOM 3348 N N . PRO A 1 433 ? -10.785 -21.499 4.359 1.00 56.69 433 PRO A N 1
ATOM 3349 C CA . PRO A 1 433 ? -11.692 -22.595 4.638 1.00 56.69 433 PRO A CA 1
ATOM 3350 C C . PRO A 1 433 ? -12.703 -22.593 3.500 1.00 56.69 433 PRO A C 1
ATOM 3352 O O . PRO A 1 433 ? -13.365 -21.576 3.299 1.00 56.69 433 PRO A O 1
ATOM 3355 N N . LYS A 1 434 ? -12.738 -23.680 2.711 1.00 61.44 434 LYS A N 1
ATOM 3356 C CA . LYS A 1 434 ? -13.820 -23.913 1.750 1.00 61.44 434 LYS A CA 1
ATOM 3357 C C . LYS A 1 434 ? -15.078 -23.581 2.520 1.00 61.44 434 LYS A C 1
ATOM 3359 O O . LYS A 1 434 ? -15.261 -24.215 3.562 1.00 61.44 434 LYS A O 1
ATOM 3364 N N . GLU A 1 435 ? -15.792 -22.537 2.096 1.00 58.00 435 GLU A N 1
ATOM 3365 C CA . GLU A 1 435 ? -16.918 -21.980 2.841 1.00 58.00 435 GLU A CA 1
ATOM 3366 C C . GLU A 1 435 ? -17.705 -23.146 3.399 1.00 58.00 435 GLU A C 1
ATOM 3368 O O . GLU A 1 435 ? -18.202 -23.974 2.637 1.00 58.00 435 GLU A O 1
ATOM 3373 N N . SER A 1 436 ? -17.653 -23.316 4.721 1.00 60.56 436 SER A N 1
ATOM 3374 C CA . SER A 1 436 ? -18.309 -24.443 5.362 1.00 60.56 436 SER A CA 1
ATOM 3375 C C . SER A 1 436 ? -19.783 -24.294 4.997 1.00 60.56 436 SER A C 1
ATOM 3377 O O . SER A 1 436 ? -20.381 -23.312 5.456 1.00 60.56 436 SER A O 1
ATOM 3379 N N . PRO A 1 437 ? -20.341 -25.165 4.132 1.00 58.44 437 PRO A N 1
ATOM 3380 C CA . PRO A 1 437 ? -21.652 -24.938 3.549 1.00 58.44 437 PRO A CA 1
ATOM 3381 C C . PRO A 1 437 ? -22.651 -24.906 4.702 1.00 58.44 437 PRO A C 1
ATOM 3383 O O . PRO A 1 437 ? -22.864 -25.917 5.367 1.00 58.44 437 PRO A O 1
ATOM 3386 N N . GLY A 1 438 ? -23.177 -23.719 5.008 1.00 66.44 438 GLY A N 1
ATOM 3387 C CA . GLY A 1 438 ? -24.172 -23.533 6.066 1.00 66.44 438 GLY A CA 1
ATOM 3388 C C . GLY A 1 438 ? -23.896 -22.446 7.105 1.00 66.44 438 GLY A C 1
ATOM 3389 O O . GLY A 1 438 ? -24.797 -22.178 7.897 1.00 66.44 438 GLY A O 1
ATOM 3390 N N . ARG A 1 439 ? -22.729 -21.780 7.130 1.00 59.09 439 ARG A N 1
ATOM 3391 C CA . ARG A 1 439 ? -22.581 -20.550 7.933 1.00 59.09 439 ARG A CA 1
ATOM 3392 C C . ARG A 1 439 ? -22.610 -19.339 7.000 1.00 59.09 439 ARG A C 1
ATOM 3394 O O . ARG A 1 439 ? -21.658 -19.202 6.234 1.00 59.09 439 ARG A O 1
ATOM 3401 N N . PRO A 1 440 ? -23.648 -18.480 7.039 1.00 61.47 440 PRO A N 1
ATOM 3402 C CA . PRO A 1 440 ? -23.611 -17.231 6.292 1.00 61.47 440 PRO A CA 1
ATOM 3403 C C . PRO A 1 440 ? -22.375 -16.467 6.765 1.00 61.47 440 PRO A C 1
ATOM 3405 O O . PRO A 1 440 ? -22.191 -16.258 7.969 1.00 61.47 440 PRO A O 1
ATOM 3408 N N . ALA A 1 441 ? -21.473 -16.151 5.838 1.00 61.38 441 ALA A N 1
ATOM 3409 C CA . ALA A 1 441 ? -20.363 -15.268 6.132 1.00 61.38 441 ALA A CA 1
ATOM 3410 C C . ALA A 1 441 ? -20.987 -13.916 6.484 1.00 61.38 441 ALA A C 1
ATOM 3412 O O . ALA A 1 441 ? -21.469 -13.218 5.597 1.00 61.38 441 ALA A O 1
ATOM 3413 N N . PHE A 1 442 ? -21.073 -13.603 7.782 1.00 67.75 442 PHE A N 1
ATOM 3414 C CA . PHE A 1 442 ? -21.548 -12.297 8.225 1.00 67.75 442 PHE A CA 1
ATOM 3415 C C . PHE A 1 442 ? -20.681 -11.249 7.545 1.00 67.75 442 PHE A C 1
ATOM 3417 O O . PHE A 1 442 ? -19.464 -11.222 7.756 1.00 67.75 442 PHE A O 1
ATOM 3424 N N . GLN A 1 443 ? -21.302 -10.434 6.698 1.00 87.31 443 GLN A N 1
ATOM 3425 C CA . GLN A 1 443 ? -20.588 -9.374 6.018 1.00 87.31 443 GLN A CA 1
ATOM 3426 C C . GLN A 1 443 ? -20.184 -8.345 7.073 1.00 87.31 443 GLN A C 1
ATOM 3428 O O . GLN A 1 443 ? -20.925 -8.080 8.024 1.00 87.31 443 GLN A O 1
ATOM 3433 N N . LEU A 1 444 ? -18.994 -7.763 6.932 1.00 93.06 444 LEU A N 1
ATOM 3434 C CA . LEU A 1 444 ? -18.507 -6.754 7.871 1.00 93.06 444 LEU A CA 1
ATOM 3435 C C . LEU A 1 444 ? -19.495 -5.581 7.997 1.00 93.06 444 LEU A C 1
ATOM 3437 O O . LEU A 1 444 ? -19.673 -5.047 9.089 1.00 93.06 444 LEU A O 1
ATOM 3441 N N . THR A 1 445 ? -20.191 -5.237 6.911 1.00 93.75 445 THR A N 1
ATOM 3442 C CA . THR A 1 445 ? -21.262 -4.231 6.896 1.00 93.75 445 THR A CA 1
ATOM 3443 C C . THR A 1 445 ? -22.422 -4.581 7.829 1.00 93.75 445 THR A C 1
ATOM 3445 O O . THR A 1 445 ? -22.879 -3.710 8.570 1.00 93.75 445 THR A O 1
ATOM 3448 N N . ASP A 1 446 ? -22.861 -5.842 7.857 1.00 94.50 446 ASP A N 1
ATOM 3449 C CA . ASP A 1 446 ? -23.942 -6.286 8.746 1.00 94.50 446 ASP A CA 1
ATOM 3450 C C . ASP A 1 446 ? -23.513 -6.180 10.209 1.00 94.50 446 ASP A C 1
ATOM 3452 O O . ASP A 1 446 ? -24.265 -5.712 11.063 1.00 94.50 446 ASP A O 1
ATOM 3456 N N . MET A 1 447 ? -22.267 -6.569 10.496 1.00 95.25 447 MET A N 1
ATOM 3457 C CA . MET A 1 447 ? -21.700 -6.505 11.840 1.00 95.25 447 MET A CA 1
ATOM 3458 C C . MET A 1 447 ? -21.481 -5.063 12.307 1.00 95.25 447 MET A C 1
ATOM 3460 O O . MET A 1 447 ? -21.790 -4.729 13.450 1.00 95.25 447 MET A O 1
ATOM 3464 N N . TRP A 1 448 ? -21.010 -4.191 11.412 1.00 96.38 448 TRP A N 1
ATOM 3465 C CA . TRP A 1 448 ? -20.917 -2.754 11.652 1.00 96.38 448 TRP A CA 1
ATOM 3466 C C . TRP A 1 448 ? -22.289 -2.170 11.990 1.00 96.38 448 TRP A C 1
ATOM 3468 O O . TRP A 1 448 ? -22.415 -1.452 12.981 1.00 96.38 448 TRP A O 1
ATOM 3478 N N . LEU A 1 449 ? -23.322 -2.502 11.208 1.00 96.75 449 LEU A N 1
ATOM 3479 C CA . LEU A 1 449 ? -24.680 -2.009 11.427 1.00 96.75 449 LEU A CA 1
ATOM 3480 C C . LEU A 1 449 ? -25.241 -2.522 12.760 1.00 96.75 449 LEU A C 1
ATOM 3482 O O . LEU A 1 449 ? -25.775 -1.742 13.547 1.00 96.75 449 LEU A O 1
ATOM 3486 N N . GLN A 1 450 ? -25.048 -3.812 13.047 1.00 95.75 450 GLN A N 1
ATOM 3487 C CA . GLN A 1 450 ? -25.452 -4.436 14.303 1.00 95.75 450 GLN A CA 1
ATOM 3488 C C . GLN A 1 450 ? -24.807 -3.747 15.511 1.00 95.75 450 GLN A C 1
ATOM 3490 O O . GLN A 1 450 ? -25.510 -3.382 16.453 1.00 95.75 450 GLN A O 1
ATOM 3495 N N . PHE A 1 451 ? -23.485 -3.559 15.504 1.00 95.75 451 PHE A N 1
ATOM 3496 C CA . PHE A 1 451 ? -22.794 -2.924 16.626 1.00 95.75 451 PHE A CA 1
ATOM 3497 C C . PHE A 1 451 ? -23.096 -1.442 16.735 1.00 95.75 451 PHE A C 1
ATOM 3499 O O . PHE A 1 451 ? -23.221 -0.949 17.849 1.00 95.75 451 PHE A O 1
ATOM 3506 N N . ARG A 1 452 ? -23.290 -0.743 15.616 1.00 96.31 452 ARG A N 1
ATOM 3507 C CA . ARG A 1 452 ? -23.741 0.646 15.635 1.00 96.31 452 ARG A CA 1
ATOM 3508 C C . ARG A 1 452 ? -25.074 0.781 16.368 1.00 96.31 452 ARG A C 1
ATOM 3510 O O . ARG A 1 452 ? -25.165 1.592 17.282 1.00 96.31 452 ARG A O 1
ATOM 3517 N N . HIS A 1 453 ? -26.069 -0.042 16.028 1.00 96.06 453 HIS A N 1
ATOM 3518 C CA . HIS A 1 453 ? -27.359 -0.034 16.723 1.00 96.06 453 HIS A CA 1
ATOM 3519 C C . HIS A 1 453 ? -27.226 -0.432 18.192 1.00 96.06 453 HIS A C 1
ATOM 3521 O O . HIS A 1 453 ? -27.700 0.295 19.057 1.00 96.06 453 HIS A O 1
ATOM 3527 N N . ALA A 1 454 ? -26.515 -1.523 18.489 1.00 94.69 454 ALA A N 1
ATOM 3528 C CA . ALA A 1 454 ? -26.337 -1.989 19.862 1.00 94.69 454 ALA A CA 1
ATOM 3529 C C . ALA A 1 454 ? -25.610 -0.960 20.748 1.00 94.69 454 ALA A C 1
ATOM 3531 O O . ALA A 1 454 ? -25.937 -0.802 21.924 1.00 94.69 454 ALA A O 1
ATOM 3532 N N . TRP A 1 455 ? -24.614 -0.257 20.202 1.00 95.00 455 TRP A N 1
ATOM 3533 C CA . TRP A 1 455 ? -23.888 0.786 20.922 1.00 95.00 455 TRP A CA 1
ATOM 3534 C C . TRP A 1 455 ? -24.738 2.047 21.071 1.00 95.00 455 TRP A C 1
ATOM 3536 O O . TRP A 1 455 ? -24.775 2.608 22.162 1.00 95.00 455 TRP A O 1
ATOM 3546 N N . ASP A 1 456 ? -25.464 2.464 20.032 1.00 94.81 456 ASP A N 1
ATOM 3547 C CA . ASP A 1 456 ? -26.388 3.598 20.117 1.00 94.81 456 ASP A CA 1
ATOM 3548 C C . ASP A 1 456 ? -27.499 3.351 21.154 1.00 94.81 456 ASP A C 1
ATOM 3550 O O . ASP A 1 456 ? -27.752 4.222 21.986 1.00 94.81 456 ASP A O 1
ATOM 3554 N N . GLU A 1 457 ? -28.106 2.162 21.172 1.00 93.69 457 GLU A N 1
ATOM 3555 C CA . GLU A 1 457 ? -29.113 1.761 22.166 1.00 93.69 457 GLU A CA 1
ATOM 3556 C C . GLU A 1 457 ? -28.538 1.768 23.589 1.00 93.69 457 GLU A C 1
ATOM 3558 O O . GLU A 1 457 ? -29.096 2.407 24.481 1.00 93.69 457 GLU A O 1
ATOM 3563 N N . ALA A 1 458 ? -27.362 1.163 23.800 1.00 91.25 458 ALA A N 1
ATOM 3564 C CA . ALA A 1 458 ? -26.707 1.131 25.111 1.00 91.25 458 ALA A CA 1
ATOM 3565 C C . ALA A 1 458 ? -26.364 2.531 25.660 1.00 91.25 458 ALA A C 1
ATOM 3567 O O . ALA A 1 458 ? -26.286 2.728 26.879 1.00 91.25 458 ALA A O 1
ATOM 3568 N N . LEU A 1 459 ? -26.146 3.509 24.779 1.00 90.62 459 LEU A N 1
ATOM 3569 C CA . LEU A 1 459 ? -25.899 4.901 25.154 1.00 90.62 459 LEU A CA 1
ATOM 3570 C C . LEU A 1 459 ? -27.189 5.680 25.451 1.00 90.62 459 LEU A C 1
ATOM 3572 O O . LEU A 1 459 ? -27.135 6.646 26.214 1.00 90.62 459 LEU A O 1
ATOM 3576 N N . VAL A 1 460 ? -28.324 5.273 24.873 1.00 91.19 460 VAL A N 1
ATOM 3577 C CA . VAL A 1 460 ? -29.647 5.882 25.094 1.00 91.19 460 VAL A CA 1
ATOM 3578 C C . VAL A 1 460 ? -30.317 5.336 26.363 1.00 91.19 460 VAL A C 1
ATOM 3580 O O . VAL A 1 460 ? -30.883 6.120 27.128 1.00 91.19 460 VAL A O 1
ATOM 3583 N N . ASP A 1 461 ? -30.182 4.038 26.653 1.00 84.75 461 ASP A N 1
ATOM 3584 C CA . ASP A 1 461 ? -30.879 3.312 27.735 1.00 84.75 461 ASP A CA 1
ATOM 3585 C C . ASP A 1 461 ? -30.332 3.566 29.161 1.00 84.75 461 ASP A C 1
ATOM 3587 O O . ASP A 1 461 ? -30.373 2.713 30.044 1.00 84.75 461 ASP A O 1
ATOM 3591 N N . GLN A 1 462 ? -29.852 4.781 29.439 1.00 62.97 462 GLN A N 1
ATOM 3592 C CA . GLN A 1 462 ? -29.409 5.260 30.762 1.00 62.97 462 GLN A CA 1
ATOM 3593 C C . GLN A 1 462 ? -28.159 4.587 31.362 1.00 62.97 462 GLN A C 1
ATOM 3595 O O . GLN A 1 462 ? -27.698 5.033 32.414 1.00 62.97 462 GLN A O 1
ATOM 3600 N N . SER A 1 463 ? -27.526 3.603 30.707 1.00 65.19 463 SER A N 1
ATOM 3601 C CA . SER A 1 463 ? -26.293 2.958 31.208 1.00 65.19 463 SER A CA 1
ATOM 3602 C C . SER A 1 463 ? -25.101 3.913 31.362 1.00 65.19 463 SER A C 1
ATOM 3604 O O . SER A 1 463 ? -24.106 3.556 31.991 1.00 65.19 463 SER A O 1
ATOM 3606 N N . SER A 1 464 ? -25.167 5.129 30.805 1.00 83.12 464 SER A N 1
ATOM 3607 C CA . SER A 1 464 ? -24.105 6.155 30.743 1.00 83.12 464 SER A CA 1
ATOM 3608 C C . SER A 1 464 ? -22.800 5.723 30.055 1.00 83.12 464 SER A C 1
ATOM 3610 O O . SER A 1 464 ? -21.979 6.579 29.724 1.00 83.12 464 SER A O 1
ATOM 3612 N N . ALA A 1 465 ? -22.611 4.425 29.799 1.00 92.94 465 ALA A N 1
ATOM 3613 C CA . ALA A 1 465 ? -21.418 3.842 29.215 1.00 92.94 465 ALA A CA 1
ATOM 3614 C C . ALA A 1 465 ? -21.712 2.535 28.461 1.00 92.94 465 ALA A C 1
ATOM 3616 O O . ALA A 1 465 ? -22.620 1.784 28.815 1.00 92.94 465 ALA A O 1
ATOM 3617 N N . LEU A 1 466 ? -20.886 2.239 27.456 1.00 94.81 466 LEU A N 1
ATOM 3618 C CA . LEU A 1 466 ? -20.910 0.963 26.735 1.00 94.81 466 LEU A CA 1
ATOM 3619 C C . LEU A 1 466 ? -20.562 -0.237 27.642 1.00 94.81 466 LEU A C 1
ATOM 3621 O O . LEU A 1 466 ? -19.774 -0.093 28.585 1.00 94.81 466 LEU A O 1
ATOM 3625 N N . PRO A 1 467 ? -21.075 -1.447 27.343 1.00 94.75 467 PRO A N 1
ATOM 3626 C CA . PRO A 1 467 ? -20.743 -2.654 28.096 1.00 94.75 467 PRO A CA 1
ATOM 3627 C C . PRO A 1 467 ? -19.265 -3.036 27.928 1.00 94.75 467 PRO A C 1
ATOM 3629 O O . PRO A 1 467 ? -18.643 -2.750 26.904 1.00 94.75 467 PRO A O 1
ATOM 3632 N N . GLU A 1 468 ? -18.687 -3.757 28.894 1.00 94.38 468 GLU A N 1
ATOM 3633 C CA . GLU A 1 468 ? -17.300 -4.254 28.796 1.00 94.38 468 GLU A CA 1
ATOM 3634 C C . GLU A 1 468 ? -17.086 -5.197 27.593 1.00 94.38 468 GLU A C 1
ATOM 3636 O O . GLU A 1 468 ? -15.984 -5.260 27.032 1.00 94.38 468 GLU A O 1
ATOM 3641 N N . ALA A 1 469 ? -18.155 -5.876 27.161 1.00 95.12 469 ALA A N 1
ATOM 3642 C CA . ALA A 1 469 ? -18.185 -6.732 25.977 1.00 95.12 469 ALA A CA 1
ATOM 3643 C C . ALA A 1 469 ? -17.851 -5.984 24.673 1.00 95.12 469 ALA A C 1
ATOM 3645 O O . ALA A 1 469 ? -17.273 -6.601 23.779 1.00 95.12 469 ALA A O 1
ATOM 3646 N N . SER A 1 470 ? -18.086 -4.662 24.611 1.00 96.12 470 SER A N 1
ATOM 3647 C CA . SER A 1 470 ? -17.676 -3.820 23.471 1.00 96.12 470 SER A CA 1
ATOM 3648 C C . SER A 1 470 ? -16.185 -3.958 23.173 1.00 96.12 470 SER A C 1
ATOM 3650 O O . SER A 1 470 ? -15.741 -3.910 22.033 1.00 96.12 470 SER A O 1
ATOM 3652 N N . GLY A 1 471 ? -15.388 -4.162 24.223 1.00 95.19 471 GLY A N 1
ATOM 3653 C CA . GLY A 1 471 ? -13.941 -4.163 24.139 1.00 95.19 471 GLY A CA 1
ATOM 3654 C C . GLY A 1 471 ? -13.312 -2.792 24.006 1.00 95.19 471 GLY A C 1
ATOM 3655 O O . GLY A 1 471 ? -12.090 -2.727 23.909 1.00 95.19 471 GLY A O 1
ATOM 3656 N N . ILE A 1 472 ? -14.091 -1.718 24.114 1.00 96.56 472 ILE A N 1
ATOM 3657 C CA . ILE A 1 472 ? -13.567 -0.363 24.247 1.00 96.56 472 ILE A CA 1
ATOM 3658 C C . ILE A 1 472 ? -12.914 -0.189 25.630 1.00 96.56 472 ILE A C 1
ATOM 3660 O O . ILE A 1 472 ? -13.340 -0.756 26.651 1.00 96.56 472 ILE A O 1
ATOM 3664 N N . HIS A 1 473 ? -11.816 0.558 25.659 1.00 95.94 473 HIS A N 1
ATOM 3665 C CA . HIS A 1 473 ? -11.074 0.916 26.859 1.00 95.94 473 HIS A CA 1
ATOM 3666 C C . HIS A 1 473 ? -11.964 1.714 27.818 1.00 95.94 473 HIS A C 1
ATOM 3668 O O . HIS A 1 473 ? -12.782 2.518 27.382 1.00 95.94 473 HIS A O 1
ATOM 3674 N N . ASP A 1 474 ? -11.804 1.494 29.128 1.00 95.38 474 ASP A N 1
ATOM 3675 C CA . ASP A 1 474 ? -12.696 2.033 30.171 1.00 95.38 474 ASP A CA 1
ATOM 3676 C C . ASP A 1 474 ? -12.916 3.558 30.034 1.00 95.38 474 ASP A C 1
ATOM 3678 O O . ASP A 1 474 ? -14.020 4.052 30.236 1.00 95.38 474 ASP A O 1
ATOM 3682 N N . LEU A 1 475 ? -11.880 4.282 29.597 1.00 95.38 475 LEU A N 1
ATOM 3683 C CA . LEU A 1 475 ? -11.876 5.738 29.402 1.00 95.38 475 LEU A CA 1
ATOM 3684 C C . LEU A 1 475 ? -12.771 6.246 28.264 1.00 95.38 475 LEU A C 1
ATOM 3686 O O . LEU A 1 475 ? -13.227 7.379 28.332 1.00 95.38 475 LEU A O 1
ATOM 3690 N N . PHE A 1 476 ? -13.015 5.433 27.234 1.00 96.94 476 PHE A N 1
ATOM 3691 C CA . PHE A 1 476 ? -13.797 5.831 26.058 1.00 96.94 476 PHE A CA 1
ATOM 3692 C C . PHE A 1 476 ? -15.185 5.203 26.031 1.00 96.94 476 PHE A C 1
ATOM 3694 O O . PHE A 1 476 ? -15.900 5.420 25.067 1.00 96.94 476 PHE A O 1
ATOM 3701 N N . ARG A 1 477 ? -15.590 4.418 27.039 1.00 96.12 477 ARG A N 1
ATOM 3702 C CA . ARG A 1 477 ? -16.960 3.877 27.126 1.00 96.12 477 ARG A CA 1
ATOM 3703 C C . ARG A 1 477 ? -18.046 4.901 27.460 1.00 96.12 477 ARG A C 1
ATOM 3705 O O . ARG A 1 477 ? -19.166 4.671 27.005 1.00 96.12 477 ARG A O 1
ATOM 3712 N N . PRO A 1 478 ? -17.789 5.959 28.257 1.00 96.12 478 PRO A N 1
ATOM 3713 C CA . PRO A 1 478 ? -18.825 6.922 28.605 1.00 96.12 478 PRO A CA 1
ATOM 3714 C C . PRO A 1 478 ? -19.464 7.580 27.377 1.00 96.12 478 PRO A C 1
ATOM 3716 O O . PRO A 1 478 ? -18.807 7.780 26.355 1.00 96.12 478 PRO A O 1
ATOM 3719 N N . SER A 1 479 ? -20.731 7.975 27.497 1.00 95.56 479 SER A N 1
ATOM 3720 C CA . SER A 1 479 ? -21.509 8.574 26.403 1.00 95.56 479 SER A CA 1
ATOM 3721 C C . SER A 1 479 ? -20.952 9.893 25.867 1.00 95.56 479 SER A C 1
ATOM 3723 O O . SER A 1 479 ? -21.201 10.234 24.712 1.00 95.56 479 SER A O 1
ATOM 3725 N N . CYS A 1 480 ? -20.135 10.610 26.645 1.00 95.19 480 CYS A N 1
ATOM 3726 C CA . CYS A 1 480 ? -19.435 11.803 26.164 1.00 95.19 480 CYS A CA 1
ATOM 3727 C C . CYS A 1 480 ? -18.419 11.508 25.044 1.00 95.19 480 CYS A C 1
ATOM 3729 O O . CYS A 1 480 ? -18.044 12.426 24.322 1.00 95.19 480 CYS A O 1
ATOM 3731 N N . PHE A 1 481 ? -18.018 10.245 24.853 1.00 96.69 481 PHE A N 1
ATOM 3732 C CA . PHE A 1 481 ? -17.142 9.806 23.761 1.00 96.69 481 PHE A CA 1
ATOM 3733 C C . PHE A 1 481 ? -17.897 9.148 22.599 1.00 96.69 481 PHE A C 1
ATOM 3735 O O . PHE A 1 481 ? -17.264 8.522 21.749 1.00 96.69 481 PHE A O 1
ATOM 3742 N N . ARG A 1 482 ? -19.228 9.299 22.515 1.00 96.06 482 ARG A N 1
ATOM 3743 C CA . ARG A 1 482 ? -20.052 8.707 21.443 1.00 96.06 482 ARG A CA 1
ATOM 3744 C C . ARG A 1 482 ? -19.513 8.994 20.043 1.00 96.06 482 ARG A C 1
ATOM 3746 O O . ARG A 1 482 ? -19.471 8.104 19.203 1.00 96.06 482 ARG A O 1
ATOM 3753 N N . GLU A 1 483 ? -19.054 10.218 19.793 1.00 96.75 483 GLU A N 1
ATOM 3754 C CA . GLU A 1 483 ? -18.500 10.586 18.487 1.00 96.75 483 GLU A CA 1
ATOM 3755 C C . GLU A 1 483 ? -17.238 9.789 18.135 1.00 96.75 483 GLU A C 1
ATOM 3757 O O . GLU A 1 483 ? -17.106 9.325 17.006 1.00 96.75 483 GLU A O 1
ATOM 3762 N N . VAL A 1 484 ? -16.330 9.583 19.096 1.00 97.56 484 VAL A N 1
ATOM 3763 C CA . VAL A 1 484 ? -15.105 8.783 18.909 1.00 97.56 484 VAL A CA 1
ATOM 3764 C C . VAL A 1 484 ? -15.443 7.322 18.656 1.00 97.56 484 VAL A C 1
ATOM 3766 O O . VAL A 1 484 ? -14.853 6.697 17.777 1.00 97.56 484 VAL A O 1
ATOM 3769 N N . GLN A 1 485 ? -16.404 6.785 19.410 1.00 97.44 485 GLN A N 1
ATOM 3770 C CA . GLN A 1 485 ? -16.885 5.414 19.249 1.00 97.44 485 GLN A CA 1
ATOM 3771 C C . GLN A 1 485 ? -17.463 5.207 17.842 1.00 97.44 485 GLN A C 1
ATOM 3773 O O . GLN A 1 485 ? -17.119 4.234 17.171 1.00 97.44 485 GLN A O 1
ATOM 3778 N N . GLN A 1 486 ? -18.266 6.161 17.361 1.00 97.69 486 GLN A N 1
ATOM 3779 C CA . GLN A 1 486 ? -18.820 6.138 16.010 1.00 97.69 486 GLN A CA 1
ATOM 3780 C C . GLN A 1 486 ? -17.725 6.262 14.943 1.00 97.69 486 GLN A C 1
ATOM 3782 O O . GLN A 1 486 ? -17.707 5.475 14.001 1.00 97.69 486 GLN A O 1
ATOM 3787 N N . CYS A 1 487 ? -16.766 7.180 15.117 1.00 98.19 487 CYS A N 1
ATOM 3788 C CA . CYS A 1 487 ? -15.637 7.323 14.192 1.00 98.19 487 CYS A CA 1
ATOM 3789 C C . CYS A 1 487 ? -14.808 6.037 14.094 1.00 98.19 487 CYS A C 1
ATOM 3791 O O . CYS A 1 487 ? -14.339 5.685 13.015 1.00 98.19 487 CYS A O 1
ATOM 3793 N N . TYR A 1 488 ? -14.642 5.321 15.208 1.00 98.25 488 TYR A N 1
ATOM 3794 C CA . TYR A 1 488 ? -13.944 4.041 15.241 1.00 98.25 488 TYR A CA 1
ATOM 3795 C C . TYR A 1 488 ? -14.704 2.932 14.499 1.00 98.25 488 TYR A C 1
ATOM 3797 O O . TYR A 1 488 ? -14.086 2.161 13.769 1.00 98.25 488 TYR A O 1
ATOM 3805 N N . LEU A 1 489 ? -16.033 2.859 14.628 1.00 97.62 489 LEU A N 1
ATOM 3806 C CA . LEU A 1 489 ? -16.839 1.922 13.837 1.00 97.62 489 LEU A CA 1
ATOM 3807 C C . LEU A 1 489 ? -16.807 2.270 12.345 1.00 97.62 489 LEU A C 1
ATOM 3809 O O . LEU A 1 489 ? -16.593 1.392 11.509 1.00 97.62 489 LEU A O 1
ATOM 3813 N N . ASP A 1 490 ? -16.978 3.546 12.003 1.00 98.00 490 ASP A N 1
ATOM 3814 C CA . ASP A 1 490 ? -16.946 4.014 10.616 1.00 98.00 490 ASP A CA 1
ATOM 3815 C C . ASP A 1 490 ? -15.577 3.776 9.968 1.00 98.00 490 ASP A C 1
ATOM 3817 O O . ASP A 1 490 ? -15.508 3.462 8.779 1.00 98.00 490 ASP A O 1
ATOM 3821 N N . LEU A 1 491 ? -14.491 3.820 10.746 1.00 98.19 491 LEU A N 1
ATOM 3822 C CA . LEU A 1 491 ? -13.158 3.475 10.261 1.00 98.19 491 LEU A CA 1
ATOM 3823 C C . LEU A 1 491 ? -13.112 2.045 9.694 1.00 98.19 491 LEU A C 1
ATOM 3825 O O . LEU A 1 491 ? -12.565 1.862 8.611 1.00 98.19 491 LEU A O 1
ATOM 3829 N N . TYR A 1 492 ? -13.731 1.050 10.345 1.00 97.94 492 TYR A N 1
ATOM 3830 C CA . TYR A 1 492 ? -13.803 -0.317 9.799 1.00 97.94 492 TYR A CA 1
ATOM 3831 C C . TYR A 1 492 ? -14.578 -0.387 8.489 1.00 97.94 492 TYR A C 1
ATOM 3833 O O . TYR A 1 492 ? -14.138 -1.051 7.554 1.00 97.94 492 TYR A O 1
ATOM 3841 N N . LYS A 1 493 ? -15.712 0.313 8.406 1.00 96.81 493 LYS A N 1
ATOM 3842 C CA . LYS A 1 493 ? -16.527 0.359 7.189 1.00 96.81 493 LYS A CA 1
ATOM 3843 C C . LYS A 1 493 ? -15.737 0.935 6.012 1.00 96.81 493 LYS A C 1
ATOM 3845 O O . LYS A 1 493 ? -15.724 0.361 4.928 1.00 96.81 493 LYS A O 1
ATOM 3850 N N . HIS A 1 494 ? -15.063 2.064 6.220 1.00 97.62 494 HIS A N 1
ATOM 3851 C CA . HIS A 1 494 ? -14.282 2.701 5.161 1.00 97.62 494 HIS A CA 1
ATOM 3852 C C . HIS A 1 494 ? -13.013 1.914 4.813 1.00 97.62 494 HIS A C 1
ATOM 3854 O O . HIS A 1 494 ? -12.613 1.903 3.649 1.00 97.62 494 HIS A O 1
ATOM 3860 N N . LEU A 1 495 ? -12.426 1.198 5.778 1.00 97.81 495 LEU A N 1
ATOM 3861 C CA . LEU A 1 495 ? -11.345 0.249 5.516 1.00 97.81 495 LEU A CA 1
ATOM 3862 C C . LEU A 1 495 ? -11.790 -0.914 4.633 1.00 97.81 495 LEU A C 1
ATOM 3864 O O . LEU A 1 495 ? -11.067 -1.256 3.701 1.00 97.81 495 LEU A O 1
ATOM 3868 N N . ASP A 1 496 ? -12.966 -1.488 4.876 1.00 97.00 496 ASP A N 1
ATOM 3869 C CA . ASP A 1 496 ? -13.498 -2.569 4.041 1.00 97.00 496 ASP A CA 1
ATOM 3870 C C . ASP A 1 496 ? -13.737 -2.111 2.601 1.00 97.00 496 ASP A C 1
ATOM 3872 O O . ASP A 1 496 ? -13.317 -2.782 1.660 1.00 97.00 496 ASP A O 1
ATOM 3876 N N . ASN A 1 497 ? -14.318 -0.920 2.418 1.00 96.56 497 ASN A N 1
ATOM 3877 C CA . ASN A 1 497 ? -14.484 -0.313 1.095 1.00 96.56 497 ASN A CA 1
ATOM 3878 C C . ASN A 1 497 ? -13.131 -0.132 0.395 1.00 96.56 497 ASN A C 1
ATOM 3880 O O . ASN A 1 497 ? -12.954 -0.541 -0.751 1.00 96.56 497 ASN A O 1
ATOM 3884 N N . PHE A 1 498 ? -12.146 0.428 1.098 1.00 98.19 498 PHE A N 1
ATOM 3885 C CA . PHE A 1 498 ? -10.800 0.623 0.568 1.00 98.19 498 PHE A CA 1
ATOM 3886 C C . PHE A 1 498 ? -10.134 -0.701 0.160 1.00 98.19 498 PHE A C 1
ATOM 3888 O O . PHE A 1 498 ? -9.593 -0.807 -0.940 1.00 98.19 498 PHE A O 1
ATOM 3895 N N . ILE A 1 499 ? -10.225 -1.733 1.003 1.00 97.56 499 ILE A N 1
ATOM 3896 C CA . ILE A 1 499 ? -9.716 -3.082 0.716 1.00 97.56 499 ILE A CA 1
ATOM 3897 C C . ILE A 1 499 ? -10.448 -3.702 -0.477 1.00 97.56 499 ILE A C 1
ATOM 3899 O O . ILE A 1 499 ? -9.814 -4.305 -1.343 1.00 97.56 499 ILE A O 1
ATOM 3903 N N . THR A 1 500 ? -11.762 -3.509 -0.567 1.00 96.50 500 THR A N 1
ATOM 3904 C CA . THR A 1 500 ? -12.584 -3.951 -1.698 1.00 96.50 500 THR A CA 1
ATOM 3905 C C . THR A 1 500 ? -12.084 -3.331 -2.997 1.00 96.50 500 THR A C 1
ATOM 3907 O O . THR A 1 500 ? -11.779 -4.054 -3.949 1.00 96.50 500 THR A O 1
ATOM 3910 N N . PHE A 1 501 ? -11.876 -2.015 -3.033 1.00 98.00 501 PHE A N 1
ATOM 3911 C CA . PHE A 1 501 ? -11.349 -1.343 -4.219 1.00 98.00 501 PHE A CA 1
ATOM 3912 C C . PHE A 1 501 ? -9.906 -1.763 -4.553 1.00 98.00 501 PHE A C 1
ATOM 3914 O O . PHE A 1 501 ? -9.592 -1.995 -5.722 1.00 98.00 501 PHE A O 1
ATOM 3921 N N . LEU A 1 502 ? -9.035 -1.968 -3.560 1.00 97.94 502 LEU A N 1
ATOM 3922 C CA . LEU A 1 502 ? -7.690 -2.517 -3.789 1.00 97.94 502 LEU A CA 1
ATOM 3923 C C . LEU A 1 502 ? -7.719 -3.960 -4.319 1.00 97.94 502 LEU A C 1
ATOM 3925 O O . LEU A 1 502 ? -6.904 -4.329 -5.170 1.00 97.94 502 LEU A O 1
ATOM 3929 N N . SER A 1 503 ? -8.674 -4.783 -3.883 1.00 96.50 503 SER A N 1
ATOM 3930 C CA . SER A 1 503 ? -8.857 -6.124 -4.446 1.00 96.50 503 SER A CA 1
ATOM 3931 C C . SER A 1 503 ? -9.192 -6.043 -5.944 1.00 96.50 503 SER A C 1
ATOM 3933 O O . SER A 1 503 ? -8.589 -6.755 -6.748 1.00 96.50 503 SER A O 1
ATOM 3935 N N . MET A 1 504 ? -10.005 -5.062 -6.357 1.00 96.88 504 MET A N 1
ATOM 3936 C CA . MET A 1 504 ? -10.311 -4.805 -7.769 1.00 96.88 504 MET A CA 1
ATOM 3937 C C . MET A 1 504 ? -9.083 -4.353 -8.572 1.00 96.88 504 MET A C 1
ATOM 3939 O O . MET A 1 504 ? -8.890 -4.800 -9.705 1.00 96.88 504 MET A O 1
ATOM 3943 N N . VAL A 1 505 ? -8.187 -3.555 -7.980 1.00 97.69 505 VAL A N 1
ATOM 3944 C CA . VAL A 1 505 ? -6.901 -3.174 -8.603 1.00 97.69 505 VAL A CA 1
ATOM 3945 C C . VAL A 1 505 ? -6.047 -4.403 -8.935 1.00 97.69 505 VAL A C 1
ATOM 3947 O O . VAL A 1 505 ? -5.336 -4.407 -9.940 1.00 97.69 505 VAL A O 1
ATOM 3950 N N . THR A 1 506 ? -6.158 -5.493 -8.167 1.00 96.06 506 THR A N 1
ATOM 3951 C CA . THR A 1 506 ? -5.461 -6.754 -8.477 1.00 96.06 506 THR A CA 1
ATOM 3952 C C . THR A 1 506 ? -5.907 -7.335 -9.822 1.00 96.06 506 THR A C 1
ATOM 3954 O O . THR A 1 506 ? -5.076 -7.859 -10.568 1.00 96.06 506 THR A O 1
ATOM 3957 N N . HIS A 1 507 ? -7.189 -7.210 -10.175 1.00 95.62 507 HIS A N 1
ATOM 3958 C CA . HIS A 1 507 ? -7.701 -7.644 -11.476 1.00 95.62 507 HIS A CA 1
ATOM 3959 C C . HIS A 1 507 ? -7.208 -6.744 -12.610 1.00 95.62 507 HIS A C 1
ATOM 3961 O O . HIS A 1 507 ? -6.723 -7.261 -13.616 1.00 95.62 507 HIS A O 1
ATOM 3967 N N . TYR A 1 508 ? -7.222 -5.421 -12.420 1.00 97.38 508 TYR A N 1
ATOM 3968 C CA . TYR A 1 508 ? -6.646 -4.484 -13.392 1.00 97.38 508 TYR A CA 1
ATOM 3969 C C . TYR A 1 508 ? -5.156 -4.724 -13.609 1.00 97.38 508 TYR A C 1
ATOM 3971 O O . TYR A 1 508 ? -4.704 -4.723 -14.746 1.00 97.38 508 TYR A O 1
ATOM 3979 N N . ARG A 1 509 ? -4.394 -5.028 -12.554 1.00 96.50 509 ARG A N 1
ATOM 3980 C CA . ARG A 1 509 ? -2.979 -5.393 -12.681 1.00 96.50 509 ARG A CA 1
ATOM 3981 C C . ARG A 1 509 ? -2.792 -6.653 -13.526 1.00 96.50 509 ARG A C 1
ATOM 3983 O O . ARG A 1 509 ? -1.895 -6.702 -14.360 1.00 96.50 509 ARG A O 1
ATOM 3990 N N . ARG A 1 510 ? -3.625 -7.681 -13.328 1.00 93.12 510 ARG A N 1
ATOM 3991 C CA . ARG A 1 510 ? -3.581 -8.902 -14.154 1.00 93.12 510 ARG A CA 1
ATOM 3992 C C . ARG A 1 510 ? -3.925 -8.606 -15.612 1.00 93.12 510 ARG A C 1
ATOM 3994 O O . ARG A 1 510 ? -3.249 -9.124 -16.490 1.00 93.12 510 ARG A O 1
ATOM 4001 N N . LEU A 1 511 ? -4.926 -7.763 -15.863 1.00 94.38 511 LEU A N 1
ATOM 4002 C CA . LEU A 1 511 ? -5.269 -7.325 -17.215 1.00 94.38 511 LEU A CA 1
ATOM 4003 C C . LEU A 1 511 ? -4.140 -6.506 -17.845 1.00 94.38 511 LEU A C 1
ATOM 4005 O O . LEU A 1 511 ? -3.814 -6.741 -19.000 1.00 94.38 511 LEU A O 1
ATOM 4009 N N . ALA A 1 512 ? -3.496 -5.618 -17.088 1.00 94.56 512 ALA A N 1
ATOM 4010 C CA . ALA A 1 512 ? -2.343 -4.847 -17.542 1.00 94.56 512 ALA A CA 1
ATOM 4011 C C . ALA A 1 512 ? -1.154 -5.754 -17.893 1.00 94.56 512 ALA A C 1
ATOM 4013 O O . ALA A 1 512 ? -0.510 -5.537 -18.908 1.00 94.56 512 ALA A O 1
ATOM 4014 N N . ASN A 1 513 ? -0.909 -6.825 -17.130 1.00 87.44 513 ASN A N 1
ATOM 4015 C CA . ASN A 1 513 ? 0.123 -7.811 -17.477 1.00 87.44 513 ASN A CA 1
ATOM 4016 C C . ASN A 1 513 ? -0.155 -8.539 -18.807 1.00 87.44 513 ASN A C 1
ATOM 4018 O O . ASN A 1 513 ? 0.779 -9.014 -19.441 1.00 87.44 513 ASN A O 1
ATOM 4022 N N . ILE A 1 514 ? -1.427 -8.689 -19.197 1.00 87.88 514 ILE A N 1
ATOM 4023 C CA . ILE A 1 514 ? -1.823 -9.418 -20.413 1.00 87.88 514 ILE A CA 1
ATOM 4024 C C . ILE A 1 514 ? -1.901 -8.472 -21.613 1.00 87.88 514 ILE A C 1
ATOM 4026 O O . ILE A 1 514 ? -1.372 -8.771 -22.677 1.00 87.88 514 ILE A O 1
ATOM 4030 N N . ALA A 1 515 ? -2.594 -7.347 -21.449 1.00 87.94 515 ALA A N 1
ATOM 4031 C CA . ALA A 1 515 ? -2.938 -6.418 -22.521 1.00 87.94 515 ALA A CA 1
ATOM 4032 C C . ALA A 1 515 ? -2.018 -5.185 -22.587 1.00 87.94 515 ALA A C 1
ATOM 4034 O O . ALA A 1 515 ? -2.171 -4.353 -23.484 1.00 87.94 515 ALA A O 1
ATOM 4035 N N . GLY A 1 516 ? -1.090 -5.045 -21.638 1.00 90.62 516 GLY A N 1
ATOM 4036 C CA . GLY A 1 516 ? -0.209 -3.889 -21.517 1.00 90.62 516 GLY A CA 1
ATOM 4037 C C . GLY A 1 516 ? -0.962 -2.577 -21.289 1.00 90.62 516 GLY A C 1
ATOM 4038 O O . GLY A 1 516 ? -2.143 -2.538 -20.925 1.00 90.62 516 GLY A O 1
ATOM 4039 N N . ASP A 1 517 ? -0.265 -1.480 -21.561 1.00 92.75 517 ASP A N 1
ATOM 4040 C CA . ASP A 1 517 ? -0.781 -0.119 -21.386 1.00 92.75 517 ASP A CA 1
ATOM 4041 C C . ASP A 1 517 ? -1.882 0.226 -22.394 1.00 92.75 517 ASP A C 1
ATOM 4043 O O . ASP A 1 517 ? -2.805 0.973 -22.074 1.00 92.75 517 ASP A O 1
ATOM 4047 N N . ALA A 1 518 ? -1.850 -0.376 -23.588 1.00 89.31 518 ALA A N 1
ATOM 4048 C CA . ALA A 1 518 ? -2.901 -0.211 -24.591 1.00 89.31 518 ALA A CA 1
ATOM 4049 C C . ALA A 1 518 ? -4.255 -0.721 -24.077 1.00 89.31 518 ALA A C 1
ATOM 4051 O O . ALA A 1 518 ? -5.267 -0.026 -24.185 1.00 89.31 518 ALA A O 1
ATOM 4052 N N . GLY A 1 519 ? -4.274 -1.897 -23.439 1.00 91.69 519 GLY A N 1
ATOM 4053 C CA . GLY A 1 519 ? -5.475 -2.402 -22.776 1.00 91.69 519 GLY A CA 1
ATOM 4054 C C . GLY A 1 519 ? -5.957 -1.473 -21.661 1.00 91.69 519 GLY A C 1
ATOM 4055 O O . GLY A 1 519 ? -7.155 -1.215 -21.545 1.00 91.69 519 GLY A O 1
ATOM 4056 N N . MET A 1 520 ? -5.036 -0.917 -20.869 1.00 96.12 520 MET A N 1
ATOM 4057 C CA . MET A 1 520 ? -5.387 0.013 -19.789 1.00 96.12 520 MET A CA 1
ATOM 4058 C C . MET A 1 520 ? -5.942 1.342 -20.307 1.00 96.12 520 MET A C 1
ATOM 4060 O O . MET A 1 520 ? -6.886 1.866 -19.719 1.00 96.12 520 MET A O 1
ATOM 4064 N N . TYR A 1 521 ? -5.442 1.849 -21.435 1.00 95.06 521 TYR A N 1
ATOM 4065 C CA . TYR A 1 521 ? -6.003 3.022 -22.107 1.00 95.06 521 TYR A CA 1
ATOM 4066 C C . TYR A 1 521 ? -7.459 2.798 -22.555 1.00 95.06 521 TYR A C 1
ATOM 4068 O O . TYR A 1 521 ? -8.305 3.688 -22.410 1.00 95.06 521 TYR A O 1
ATOM 4076 N N . HIS A 1 522 ? -7.789 1.603 -23.055 1.00 94.12 522 HIS A N 1
ATOM 4077 C CA . HIS A 1 522 ? -9.171 1.254 -23.403 1.00 94.12 522 HIS A CA 1
ATOM 4078 C C . HIS A 1 522 ? -10.075 1.110 -22.171 1.00 94.12 522 HIS A C 1
ATOM 4080 O O . HIS A 1 522 ? -11.253 1.457 -22.234 1.00 94.12 522 HIS A O 1
ATOM 4086 N N . LEU A 1 523 ? -9.523 0.671 -21.038 1.00 96.44 523 LEU A N 1
ATOM 4087 C CA . LEU A 1 523 ? -10.237 0.546 -19.764 1.00 96.44 523 LEU A CA 1
ATOM 4088 C C . LEU A 1 523 ? -10.175 1.813 -18.888 1.00 96.44 523 LEU A C 1
ATOM 4090 O O . LEU A 1 523 ? -10.578 1.776 -17.724 1.00 96.44 523 LEU A O 1
ATOM 4094 N N . ARG A 1 524 ? -9.683 2.943 -19.415 1.00 96.62 524 ARG A N 1
ATOM 4095 C CA . ARG A 1 524 ? -9.388 4.145 -18.617 1.00 96.62 524 ARG A CA 1
ATOM 4096 C C . ARG A 1 524 ? -10.581 4.672 -17.825 1.00 96.62 524 ARG A C 1
ATOM 4098 O O . ARG A 1 524 ? -10.407 5.041 -16.674 1.00 96.62 524 ARG A O 1
ATOM 4105 N N . THR A 1 525 ? -11.792 4.663 -18.383 1.00 96.88 525 THR A N 1
ATOM 4106 C CA . THR A 1 525 ? -12.976 5.222 -17.708 1.00 96.88 525 THR A CA 1
ATOM 4107 C C . THR A 1 525 ? -13.316 4.447 -16.435 1.00 96.88 525 THR A C 1
ATOM 4109 O O . THR A 1 525 ? -13.507 5.043 -15.375 1.00 96.88 525 THR A O 1
ATOM 4112 N N . SER A 1 526 ? -13.356 3.113 -16.514 1.00 97.38 526 SER A N 1
ATOM 4113 C CA . SER A 1 526 ? -13.652 2.264 -15.358 1.00 97.38 526 SER A CA 1
ATOM 4114 C C . SER A 1 526 ? -12.481 2.216 -14.375 1.00 97.38 526 SER A C 1
ATOM 4116 O O . SER A 1 526 ? -12.700 2.219 -13.163 1.00 97.38 526 SER A O 1
ATOM 4118 N N . LEU A 1 527 ? -11.241 2.240 -14.878 1.00 97.50 527 LEU A N 1
ATOM 4119 C CA . LEU A 1 527 ? -10.045 2.336 -14.047 1.00 97.50 527 LEU A CA 1
ATOM 4120 C C . LEU A 1 527 ? -10.015 3.659 -13.269 1.00 97.50 527 LEU A C 1
ATOM 4122 O O . LEU A 1 527 ? -9.839 3.643 -12.059 1.00 97.50 527 LEU A O 1
ATOM 4126 N N . HIS A 1 528 ? -10.232 4.805 -13.917 1.00 97.75 528 HIS A N 1
ATOM 4127 C CA . HIS A 1 528 ? -10.204 6.125 -13.271 1.00 97.75 528 HIS A CA 1
ATOM 4128 C C . HIS A 1 528 ? -11.277 6.265 -12.196 1.00 97.75 528 HIS A C 1
ATOM 4130 O O . HIS A 1 528 ? -10.984 6.815 -11.135 1.00 97.75 528 HIS A O 1
ATOM 4136 N N . HIS A 1 529 ? -12.471 5.715 -12.439 1.00 97.69 529 HIS A N 1
ATOM 4137 C CA . HIS A 1 529 ? -13.518 5.621 -11.425 1.00 97.69 529 HIS A CA 1
ATOM 4138 C C . HIS A 1 529 ? -13.039 4.818 -10.210 1.00 97.69 529 HIS A C 1
ATOM 4140 O O . HIS A 1 529 ? -13.126 5.294 -9.084 1.00 97.69 529 HIS A O 1
ATOM 4146 N N . LEU A 1 530 ? -12.466 3.627 -10.422 1.00 98.19 530 LEU A N 1
ATOM 4147 C CA . LEU A 1 530 ? -11.916 2.820 -9.331 1.00 98.19 530 LEU A CA 1
ATOM 4148 C C . LEU A 1 530 ? -10.827 3.572 -8.547 1.00 98.19 530 LEU A C 1
ATOM 4150 O O . LEU A 1 530 ? -10.842 3.563 -7.320 1.00 98.19 530 LEU A O 1
ATOM 4154 N N . LEU A 1 531 ? -9.903 4.249 -9.235 1.00 98.19 531 LEU A N 1
ATOM 4155 C CA . LEU A 1 531 ? -8.851 5.039 -8.584 1.00 98.19 531 LEU A CA 1
ATOM 4156 C C . LEU A 1 531 ? -9.445 6.190 -7.756 1.00 98.19 531 LEU A C 1
ATOM 4158 O O . LEU A 1 531 ? -8.951 6.470 -6.669 1.00 98.19 531 LEU A O 1
ATOM 4162 N N . GLN A 1 532 ? -10.516 6.833 -8.232 1.00 98.25 532 GLN A N 1
ATOM 4163 C CA . GLN A 1 532 ? -11.225 7.877 -7.486 1.00 98.25 532 GLN A CA 1
ATOM 4164 C C . GLN A 1 532 ? -11.891 7.329 -6.215 1.00 98.25 532 GLN A C 1
ATOM 4166 O O . GLN A 1 532 ? -11.778 7.945 -5.157 1.00 98.25 532 GLN A O 1
ATOM 4171 N N . GLU A 1 533 ? -12.524 6.159 -6.286 1.00 98.12 533 GLU A N 1
ATOM 4172 C CA . GLU A 1 533 ? -13.124 5.506 -5.114 1.00 98.12 533 GLU A CA 1
ATOM 4173 C C . GLU A 1 533 ? -12.073 5.132 -4.051 1.00 98.12 533 GLU A C 1
ATOM 4175 O O . GLU A 1 533 ? -12.317 5.266 -2.845 1.00 98.12 533 GLU A O 1
ATOM 4180 N N . ILE A 1 534 ? -10.867 4.738 -4.481 1.00 98.19 534 ILE A N 1
ATOM 4181 C CA . ILE A 1 534 ? -9.723 4.503 -3.585 1.00 98.19 534 ILE A CA 1
ATOM 4182 C C . ILE A 1 534 ? -9.307 5.803 -2.890 1.00 98.19 534 ILE A C 1
ATOM 4184 O O . ILE A 1 534 ? -9.122 5.801 -1.674 1.00 98.19 534 ILE A O 1
ATOM 4188 N N . GLU A 1 535 ? -9.190 6.914 -3.622 1.00 98.06 535 GLU A N 1
ATOM 4189 C CA . GLU A 1 535 ? -8.839 8.216 -3.037 1.00 98.06 535 GLU A CA 1
ATOM 4190 C C . GLU A 1 535 ? -9.876 8.695 -2.025 1.00 98.06 535 GLU A C 1
ATOM 4192 O O . GLU A 1 535 ? -9.512 9.138 -0.935 1.00 98.06 535 GLU A O 1
ATOM 4197 N N . MET A 1 536 ? -11.163 8.578 -2.360 1.00 98.00 536 MET A N 1
ATOM 4198 C CA . MET A 1 536 ? -12.256 8.967 -1.470 1.00 98.00 536 MET A CA 1
ATOM 4199 C C . MET A 1 536 ? -12.258 8.127 -0.190 1.00 98.00 536 MET A C 1
ATOM 4201 O O . MET A 1 536 ? -12.337 8.681 0.909 1.00 98.00 536 MET A O 1
ATOM 4205 N N . SER A 1 537 ? -12.105 6.806 -0.319 1.00 97.56 537 SER A N 1
ATOM 4206 C CA . SER A 1 537 ? -12.050 5.896 0.830 1.00 97.56 537 SER A CA 1
ATOM 4207 C C . SER A 1 537 ? -10.816 6.158 1.695 1.00 97.56 537 SER A C 1
ATOM 4209 O O . SER A 1 537 ? -10.917 6.215 2.919 1.00 97.56 537 SER A O 1
ATOM 4211 N N . MET A 1 538 ? -9.655 6.397 1.079 1.00 97.75 538 MET A N 1
ATOM 4212 C CA . MET A 1 538 ? -8.426 6.747 1.791 1.00 97.75 538 MET A CA 1
ATOM 4213 C C . MET A 1 538 ? -8.564 8.083 2.534 1.00 97.75 538 MET A C 1
ATOM 4215 O O . MET A 1 538 ? -8.174 8.175 3.695 1.00 97.75 538 MET A O 1
ATOM 4219 N N . ALA A 1 539 ? -9.152 9.110 1.913 1.00 97.50 539 ALA A N 1
ATOM 4220 C CA . ALA A 1 539 ? -9.396 10.393 2.571 1.00 97.50 539 ALA A CA 1
ATOM 4221 C C . ALA A 1 539 ? -10.298 10.236 3.809 1.00 97.50 539 ALA A C 1
ATOM 4223 O O . ALA A 1 539 ? -10.021 10.825 4.857 1.00 97.50 539 ALA A O 1
ATOM 4224 N N . GLN A 1 540 ? -11.336 9.398 3.715 1.00 98.12 540 GLN A N 1
ATOM 4225 C CA . GLN A 1 540 ? -12.223 9.068 4.835 1.00 98.12 540 GLN A CA 1
ATOM 4226 C C . GLN A 1 540 ? -11.481 8.326 5.953 1.00 98.12 540 GLN A C 1
ATOM 4228 O O . GLN A 1 540 ? -11.592 8.715 7.116 1.00 98.12 540 GLN A O 1
ATOM 4233 N N . ILE A 1 541 ? -10.680 7.310 5.614 1.00 98.00 541 ILE A N 1
ATOM 4234 C CA . ILE A 1 541 ? -9.847 6.565 6.571 1.00 98.00 541 ILE A CA 1
ATOM 4235 C C . ILE A 1 541 ? -8.912 7.512 7.320 1.00 98.00 541 ILE A C 1
ATOM 4237 O O . ILE A 1 541 ? -8.883 7.499 8.550 1.00 98.00 541 ILE A O 1
ATOM 4241 N N . THR A 1 542 ? -8.185 8.368 6.599 1.00 97.50 542 THR A N 1
ATOM 4242 C CA . THR A 1 542 ? -7.245 9.320 7.196 1.00 97.50 542 THR A CA 1
ATOM 4243 C C . THR A 1 542 ? -7.968 10.274 8.139 1.00 97.50 542 THR A C 1
ATOM 4245 O O . THR A 1 542 ? -7.573 10.390 9.298 1.00 97.50 542 THR A O 1
ATOM 4248 N N . ALA A 1 543 ? -9.079 10.877 7.704 1.00 97.62 543 ALA A N 1
ATOM 4249 C CA . ALA A 1 543 ? -9.868 11.789 8.532 1.00 97.62 543 ALA A CA 1
ATOM 4250 C C . ALA A 1 543 ? -10.377 11.121 9.822 1.00 97.62 543 ALA A C 1
ATOM 4252 O O . ALA A 1 543 ? -10.239 11.685 10.911 1.00 97.62 543 ALA A O 1
ATOM 4253 N N . LEU A 1 544 ? -10.917 9.903 9.718 1.00 98.25 544 LEU A N 1
ATOM 4254 C CA . LEU A 1 544 ? -11.418 9.139 10.863 1.00 98.25 544 LEU A CA 1
ATOM 4255 C C . LEU A 1 544 ? -10.284 8.719 11.803 1.00 98.25 544 LEU A C 1
ATOM 4257 O O . LEU A 1 544 ? -10.398 8.910 13.013 1.00 98.25 544 LEU A O 1
ATOM 4261 N N . SER A 1 545 ? -9.166 8.222 11.266 1.00 97.94 545 SER A N 1
ATOM 4262 C CA . SER A 1 545 ? -7.999 7.843 12.070 1.00 97.94 545 SER A CA 1
ATOM 4263 C C . SER A 1 545 ? -7.403 9.038 12.817 1.00 97.94 545 SER A C 1
ATOM 4265 O O . SER A 1 545 ? -7.104 8.930 14.006 1.00 97.94 545 SER A O 1
ATOM 4267 N N . SER A 1 546 ? -7.311 10.205 12.167 1.00 97.38 546 SER A N 1
ATOM 4268 C CA . SER A 1 546 ? -6.815 11.427 12.791 1.00 97.38 546 SER A CA 1
ATOM 4269 C C . SER A 1 546 ? -7.763 11.904 13.883 1.00 97.38 546 SER A C 1
ATOM 4271 O O . SER A 1 546 ? -7.294 12.292 14.949 1.00 97.38 546 SER A O 1
ATOM 4273 N N . ARG A 1 547 ? -9.085 11.835 13.672 1.00 98.12 547 ARG A N 1
ATOM 4274 C CA . ARG A 1 547 ? -10.070 12.208 14.699 1.00 98.12 547 ARG A CA 1
ATOM 4275 C C . ARG A 1 547 ? -9.980 11.301 15.926 1.00 98.12 547 ARG A C 1
ATOM 4277 O O . ARG A 1 547 ? -9.856 11.806 17.038 1.00 98.12 547 ARG A O 1
ATOM 4284 N N . VAL A 1 548 ? -9.932 9.981 15.725 1.00 98.12 548 VAL A N 1
ATOM 4285 C CA . VAL A 1 548 ? -9.734 9.012 16.817 1.00 98.12 548 VAL A CA 1
ATOM 4286 C C . VAL A 1 548 ? -8.442 9.317 17.583 1.00 98.12 548 VAL A C 1
ATOM 4288 O O . VAL A 1 548 ? -8.463 9.414 18.809 1.00 98.12 548 VAL A O 1
ATOM 4291 N N . MET A 1 549 ? -7.323 9.541 16.886 1.00 98.19 549 MET A N 1
ATOM 4292 C CA . MET A 1 549 ? -6.036 9.814 17.537 1.00 98.19 549 MET A CA 1
ATOM 4293 C C . MET A 1 549 ? -5.964 11.183 18.221 1.00 98.19 549 MET A C 1
ATOM 4295 O O . MET A 1 549 ? -5.294 11.314 19.247 1.00 98.19 549 MET A O 1
ATOM 4299 N N . GLN A 1 550 ? -6.666 12.200 17.719 1.00 97.81 550 GLN A N 1
ATOM 4300 C CA . GLN A 1 550 ? -6.787 13.493 18.396 1.00 97.81 550 GLN A CA 1
ATOM 4301 C C . GLN A 1 550 ? -7.495 13.349 19.742 1.00 97.81 550 GLN A C 1
ATOM 4303 O O . GLN A 1 550 ? -7.016 13.881 20.744 1.00 97.81 550 GLN A O 1
ATOM 4308 N N . ASP A 1 551 ? -8.599 12.606 19.794 1.00 97.94 551 ASP A N 1
ATOM 4309 C CA . ASP A 1 551 ? -9.336 12.409 21.042 1.00 97.94 551 ASP A CA 1
ATOM 4310 C C . ASP A 1 551 ? -8.602 11.469 22.006 1.00 97.94 551 ASP A C 1
ATOM 4312 O O . ASP A 1 551 ? -8.608 11.703 23.218 1.00 97.94 551 ASP A O 1
ATOM 4316 N N . VAL A 1 552 ? -7.854 10.491 21.483 1.00 97.06 552 VAL A N 1
ATOM 4317 C CA . VAL A 1 552 ? -6.893 9.718 22.280 1.00 97.06 552 VAL A CA 1
ATOM 4318 C C . VAL A 1 552 ? -5.837 10.630 22.896 1.00 97.06 552 VAL A C 1
ATOM 4320 O O . VAL A 1 552 ? -5.633 10.578 24.106 1.00 97.06 552 VAL A O 1
ATOM 4323 N N . ARG A 1 553 ? -5.210 11.523 22.121 1.00 97.19 553 ARG A N 1
ATOM 4324 C CA . ARG A 1 553 ? -4.217 12.478 22.641 1.00 97.19 553 ARG A CA 1
ATOM 4325 C C . ARG A 1 553 ? -4.802 13.415 23.695 1.00 97.19 553 ARG A C 1
ATOM 4327 O O . ARG A 1 553 ? -4.162 13.617 24.724 1.00 97.19 553 ARG A O 1
ATOM 4334 N N . LYS A 1 554 ? -6.017 13.939 23.494 1.00 96.88 554 LYS A N 1
ATOM 4335 C CA . LYS A 1 554 ? -6.721 14.741 24.514 1.00 96.88 554 LYS A CA 1
ATOM 4336 C C . LYS A 1 554 ? -6.914 13.946 25.805 1.00 96.88 554 LYS A C 1
ATOM 4338 O O . LYS A 1 554 ? -6.629 14.461 26.880 1.00 96.88 554 LYS A O 1
ATOM 4343 N N . MET A 1 555 ? -7.333 12.683 25.704 1.00 96.06 555 MET A N 1
ATOM 4344 C CA . MET A 1 555 ? -7.476 11.801 26.864 1.00 96.06 555 MET A CA 1
ATOM 4345 C C . MET A 1 555 ? -6.135 11.560 27.568 1.00 96.06 555 MET A C 1
ATOM 4347 O O . MET A 1 555 ? -6.061 11.653 28.790 1.00 96.06 555 MET A O 1
ATOM 4351 N N . VAL A 1 556 ? -5.061 11.300 26.815 1.00 94.44 556 VAL A N 1
ATOM 4352 C CA . VAL A 1 556 ? -3.708 11.155 27.373 1.00 94.44 556 VAL A CA 1
ATOM 4353 C C . VAL A 1 556 ? -3.287 12.416 28.126 1.00 94.44 556 VAL A C 1
ATOM 4355 O O . VAL A 1 556 ? -2.810 12.313 29.253 1.00 94.44 556 VAL A O 1
ATOM 4358 N N . LEU A 1 557 ? -3.494 13.598 27.543 1.00 94.75 557 LEU A N 1
ATOM 4359 C CA . LEU A 1 557 ? -3.178 14.870 28.192 1.00 94.75 557 LEU A CA 1
ATOM 4360 C C . LEU A 1 557 ? -3.976 15.052 29.486 1.00 94.75 557 LEU A C 1
ATOM 4362 O O . LEU A 1 557 ? -3.373 15.357 30.509 1.00 94.75 557 LEU A O 1
ATOM 4366 N N . ASN A 1 558 ? -5.282 14.773 29.474 1.00 93.50 558 ASN A N 1
ATOM 4367 C CA . ASN A 1 558 ? -6.122 14.851 30.673 1.00 93.50 558 ASN A CA 1
ATOM 4368 C C . ASN A 1 558 ? -5.609 13.920 31.785 1.00 93.50 558 ASN A C 1
ATOM 4370 O O . ASN A 1 558 ? -5.419 14.359 32.916 1.00 93.50 558 ASN A O 1
ATOM 4374 N N . LEU A 1 559 ? -5.276 12.664 31.457 1.00 92.50 559 LEU A N 1
ATOM 4375 C CA . LEU A 1 559 ? -4.707 11.714 32.423 1.00 92.50 559 LEU A CA 1
ATOM 4376 C C . LEU A 1 559 ? -3.368 12.180 33.012 1.00 92.50 559 LEU A C 1
ATOM 4378 O O . LEU A 1 559 ? -3.085 11.910 34.180 1.00 92.50 559 LEU A O 1
ATOM 4382 N N . MET A 1 560 ? -2.527 12.834 32.206 1.00 91.31 560 MET A N 1
ATOM 4383 C CA . MET A 1 560 ? -1.240 13.368 32.659 1.00 91.31 560 MET A CA 1
ATOM 4384 C C . MET A 1 560 ? -1.427 14.622 33.524 1.00 91.31 560 MET A C 1
ATOM 4386 O O . MET A 1 560 ? -0.729 14.780 34.526 1.00 91.31 560 MET A O 1
ATOM 4390 N N . SER A 1 561 ? -2.378 15.491 33.167 1.00 90.62 561 SER A N 1
ATOM 4391 C CA . SER A 1 561 ? -2.706 16.728 33.886 1.00 90.62 561 SER A CA 1
ATOM 4392 C C . SER A 1 561 ? -3.373 16.482 35.238 1.00 90.62 561 SER A C 1
ATOM 4394 O O . SER A 1 561 ? -3.077 17.199 36.194 1.00 90.62 561 SER A O 1
ATOM 4396 N N . ASP A 1 562 ? -4.179 15.427 35.364 1.00 89.44 562 ASP A N 1
ATOM 4397 C CA . ASP A 1 562 ? -4.841 15.045 36.620 1.00 89.44 562 ASP A CA 1
ATOM 4398 C C . ASP A 1 562 ? -3.870 14.458 37.679 1.00 89.44 562 ASP A C 1
ATOM 4400 O O . ASP A 1 562 ? -4.289 13.964 38.726 1.00 89.44 562 ASP A O 1
ATOM 4404 N N . ASN A 1 563 ? -2.552 14.586 37.457 1.00 56.12 563 ASN A N 1
ATOM 4405 C CA . ASN A 1 563 ? -1.462 14.349 38.408 1.00 56.12 563 ASN A CA 1
ATOM 4406 C C . ASN A 1 563 ? -1.443 12.945 39.040 1.00 56.12 563 ASN A C 1
ATOM 4408 O O . ASN A 1 563 ? -1.834 12.793 40.193 1.00 56.12 563 ASN A O 1
ATOM 4412 N N . ALA A 1 564 ? -0.874 11.960 38.325 1.00 54.72 564 ALA A N 1
ATOM 4413 C CA . ALA A 1 564 ? -0.105 10.767 38.762 1.00 54.72 564 ALA A CA 1
ATOM 4414 C C . ALA A 1 564 ? -0.590 9.843 39.916 1.00 54.72 564 ALA A C 1
ATOM 4416 O O . ALA A 1 564 ? -0.143 8.701 39.991 1.00 54.72 564 ALA A O 1
ATOM 4417 N N . LYS A 1 565 ? -1.485 10.256 40.816 1.00 64.75 565 LYS A N 1
ATOM 4418 C CA . LYS A 1 565 ? -1.935 9.481 41.983 1.00 64.75 565 LYS A CA 1
ATOM 4419 C C . LYS A 1 565 ? -3.080 8.521 41.656 1.00 64.75 565 LYS A C 1
ATOM 4421 O O . LYS A 1 565 ? -3.353 7.633 42.455 1.00 64.75 565 LYS A O 1
ATOM 4426 N N . GLY A 1 566 ? -3.731 8.688 40.501 1.00 70.25 566 GLY A N 1
ATOM 4427 C CA . GLY A 1 566 ? -4.891 7.892 40.083 1.00 70.25 566 GLY A CA 1
ATOM 4428 C C . GLY A 1 566 ? -4.711 7.074 38.801 1.00 70.25 566 GLY A C 1
ATOM 4429 O O . GLY A 1 566 ? -5.624 6.335 38.437 1.00 70.25 566 GLY A O 1
ATOM 4430 N N . ALA A 1 567 ? -3.573 7.175 38.103 1.00 82.81 567 ALA A N 1
ATOM 4431 C CA . ALA A 1 567 ? -3.350 6.386 36.894 1.00 82.81 567 ALA A CA 1
ATOM 4432 C C . ALA A 1 567 ? -3.237 4.903 37.272 1.00 82.81 567 ALA A C 1
ATOM 4434 O O . ALA A 1 567 ? -2.264 4.469 37.890 1.00 82.81 567 ALA A O 1
ATOM 4435 N N . THR A 1 568 ? -4.256 4.118 36.924 1.00 89.19 568 THR A N 1
ATOM 4436 C CA . THR A 1 568 ? -4.231 2.672 37.147 1.00 89.19 568 THR A CA 1
ATOM 4437 C C . THR A 1 568 ? -3.077 2.055 36.353 1.00 89.19 568 THR A C 1
ATOM 4439 O O . THR A 1 568 ? -2.712 2.548 35.283 1.00 89.19 568 THR A O 1
ATOM 4442 N N . GLY A 1 569 ? -2.511 0.941 36.832 1.00 89.69 569 GLY A N 1
ATOM 4443 C CA . GLY A 1 569 ? -1.462 0.232 36.085 1.00 89.69 569 GLY A CA 1
ATOM 4444 C C . GLY A 1 569 ? -1.893 -0.123 34.654 1.00 89.69 569 GLY A C 1
ATOM 4445 O O . GLY A 1 569 ? -1.081 -0.089 33.738 1.00 89.69 569 GLY A O 1
ATOM 4446 N N . ARG A 1 570 ? -3.195 -0.360 34.438 1.00 90.19 570 ARG A N 1
ATOM 4447 C CA . ARG A 1 570 ? -3.785 -0.577 33.111 1.00 90.19 570 ARG A CA 1
ATOM 4448 C C . ARG A 1 570 ? -3.640 0.643 32.199 1.00 90.19 570 ARG A C 1
ATOM 4450 O O . ARG A 1 570 ? -3.239 0.478 31.051 1.00 90.19 570 ARG A O 1
ATOM 4457 N N . ASN A 1 571 ? -3.916 1.844 32.713 1.00 91.69 571 ASN A N 1
ATOM 4458 C CA . ASN A 1 571 ? -3.781 3.085 31.950 1.00 91.69 571 ASN A CA 1
ATOM 4459 C C . ASN A 1 571 ? -2.324 3.319 31.535 1.00 91.69 571 ASN A C 1
ATOM 4461 O O . ASN A 1 571 ? -2.078 3.726 30.407 1.00 91.69 571 ASN A O 1
ATOM 4465 N N . LEU A 1 572 ? -1.358 3.015 32.410 1.00 91.25 572 LEU A N 1
ATOM 4466 C CA . LEU A 1 572 ? 0.068 3.132 32.083 1.00 91.25 572 LEU A CA 1
ATOM 4467 C C . LEU A 1 572 ? 0.486 2.170 30.963 1.00 91.25 572 LEU A C 1
ATOM 4469 O O . LEU A 1 572 ? 1.176 2.584 30.037 1.00 91.25 572 LEU A O 1
ATOM 4473 N N . VAL A 1 573 ? 0.023 0.916 31.001 1.00 91.25 573 VAL A N 1
ATOM 4474 C CA . VAL A 1 573 ? 0.304 -0.053 29.927 1.00 91.25 573 VAL A CA 1
ATOM 4475 C C . VAL A 1 573 ? -0.386 0.351 28.621 1.00 91.25 573 VAL A C 1
ATOM 4477 O O . VAL A 1 573 ? 0.184 0.184 27.547 1.00 91.25 573 VAL A O 1
ATOM 4480 N N . TRP A 1 574 ? -1.604 0.898 28.678 1.00 93.44 574 TRP A N 1
ATOM 4481 C CA . TRP A 1 574 ? -2.267 1.448 27.493 1.00 93.44 574 TRP A CA 1
ATOM 4482 C C . TRP A 1 574 ? -1.458 2.604 26.884 1.00 93.44 574 TRP A C 1
ATOM 4484 O O . TRP A 1 574 ? -1.163 2.568 25.692 1.00 93.44 574 TRP A O 1
ATOM 4494 N N . LEU A 1 575 ? -1.012 3.559 27.708 1.00 93.19 575 LEU A N 1
ATOM 4495 C CA . LEU A 1 575 ? -0.166 4.683 27.293 1.00 93.19 575 LEU A CA 1
ATOM 4496 C C . LEU A 1 575 ? 1.154 4.235 26.655 1.00 93.19 575 LEU A C 1
ATOM 4498 O O . LEU A 1 575 ? 1.560 4.790 25.638 1.00 93.19 575 LEU A O 1
ATOM 4502 N N . GLU A 1 576 ? 1.812 3.224 27.224 1.00 92.75 576 GLU A N 1
ATOM 4503 C CA . GLU A 1 576 ? 3.029 2.635 26.652 1.00 92.75 576 GLU A CA 1
ATOM 4504 C C . GLU A 1 576 ? 2.765 2.075 25.249 1.00 92.75 576 GLU A C 1
ATOM 4506 O O . GLU A 1 576 ? 3.534 2.308 24.321 1.00 92.75 576 GLU A O 1
ATOM 4511 N N . ARG A 1 577 ? 1.636 1.389 25.057 1.00 92.75 577 ARG A N 1
ATOM 4512 C CA . ARG A 1 577 ? 1.293 0.761 23.774 1.00 92.75 577 ARG A CA 1
ATOM 4513 C C . ARG A 1 577 ? 0.858 1.754 22.706 1.00 92.75 577 ARG A C 1
ATOM 4515 O O . ARG A 1 577 ? 1.028 1.457 21.528 1.00 92.75 577 ARG A O 1
ATOM 4522 N N . LEU A 1 578 ? 0.330 2.920 23.081 1.00 95.00 578 LEU A N 1
ATOM 4523 C CA . LEU A 1 578 ? 0.023 3.983 22.119 1.00 95.00 578 LEU A CA 1
ATOM 4524 C C . LEU A 1 578 ? 1.265 4.447 21.342 1.00 95.00 578 LEU A C 1
ATOM 4526 O O . LEU A 1 578 ? 1.117 4.951 20.236 1.00 95.00 578 LEU A O 1
ATOM 4530 N N . GLN A 1 579 ? 2.476 4.214 21.863 1.00 94.56 579 GLN A N 1
ATOM 4531 C CA . GLN A 1 579 ? 3.733 4.495 21.155 1.00 94.56 579 GLN A CA 1
ATOM 4532 C C . GLN A 1 579 ? 3.927 3.641 19.893 1.00 94.56 579 GLN A C 1
ATOM 4534 O O . GLN A 1 579 ? 4.775 3.961 19.067 1.00 94.56 579 GLN A O 1
ATOM 4539 N N . LEU A 1 580 ? 3.154 2.560 19.731 1.00 94.44 580 LEU A N 1
ATOM 4540 C CA . LEU A 1 580 ? 3.145 1.755 18.508 1.00 94.44 580 LEU A CA 1
ATOM 4541 C C . LEU A 1 580 ? 2.425 2.456 17.345 1.00 94.44 580 LEU A C 1
ATOM 4543 O O . LEU A 1 580 ? 2.542 2.005 16.209 1.00 94.44 580 LEU A O 1
ATOM 4547 N N . VAL A 1 581 ? 1.649 3.512 17.613 1.00 96.62 581 VAL A N 1
ATOM 4548 C CA . VAL A 1 581 ? 0.954 4.276 16.575 1.00 96.62 581 VAL A CA 1
ATOM 4549 C C . VAL A 1 581 ? 1.907 5.310 15.982 1.00 96.62 581 VAL A C 1
ATOM 4551 O O . VAL A 1 581 ? 2.300 6.261 16.654 1.00 96.62 581 VAL A O 1
ATOM 4554 N N . ASP A 1 582 ? 2.226 5.152 14.700 1.00 97.25 582 ASP A N 1
ATOM 4555 C CA . ASP A 1 582 ? 3.025 6.107 13.932 1.00 97.25 582 ASP A CA 1
ATOM 4556 C C . ASP A 1 582 ? 2.132 6.903 12.959 1.00 97.25 582 ASP A C 1
ATOM 4558 O O . ASP A 1 582 ? 1.938 6.525 11.801 1.00 97.25 582 ASP A O 1
ATOM 4562 N N . GLU A 1 583 ? 1.575 8.025 13.439 1.00 96.25 583 GLU A N 1
ATOM 4563 C CA . GLU A 1 583 ? 0.743 8.934 12.626 1.00 96.25 583 GLU A CA 1
ATOM 4564 C C . GLU A 1 583 ? 1.517 9.516 11.422 1.00 96.25 583 GLU A C 1
ATOM 4566 O O . GLU A 1 583 ? 0.921 9.805 10.381 1.00 96.25 583 GLU A O 1
ATOM 4571 N N . ALA A 1 584 ? 2.845 9.664 11.526 1.00 95.88 584 ALA A N 1
ATOM 4572 C CA . ALA A 1 584 ? 3.667 10.208 10.446 1.00 95.88 584 ALA A CA 1
ATOM 4573 C C . ALA A 1 584 ? 3.826 9.202 9.299 1.00 95.88 584 ALA A C 1
ATOM 4575 O O . ALA A 1 584 ? 3.753 9.582 8.126 1.00 95.88 584 ALA A O 1
ATOM 4576 N N . SER A 1 585 ? 3.987 7.918 9.628 1.00 95.69 585 SER A N 1
ATOM 4577 C CA . SER A 1 585 ? 4.017 6.835 8.643 1.00 95.69 585 SER A CA 1
ATOM 4578 C C . SER A 1 585 ? 2.700 6.728 7.869 1.00 95.69 585 SER A C 1
ATOM 4580 O O . SER A 1 585 ? 2.728 6.647 6.642 1.00 95.69 585 SER A O 1
ATOM 4582 N N . ILE A 1 586 ? 1.547 6.860 8.541 1.00 96.31 586 ILE A N 1
ATOM 4583 C CA . ILE A 1 586 ? 0.228 6.878 7.878 1.00 96.31 586 ILE A CA 1
ATOM 4584 C C . ILE A 1 586 ? 0.160 8.015 6.847 1.00 96.31 586 ILE A C 1
ATOM 4586 O O . ILE A 1 586 ? -0.204 7.786 5.690 1.00 96.31 586 ILE A O 1
ATOM 4590 N N . GLY A 1 587 ? 0.565 9.232 7.230 1.00 95.81 587 GLY A N 1
ATOM 4591 C CA . GLY A 1 587 ? 0.600 10.383 6.321 1.00 95.81 587 GLY A CA 1
ATOM 4592 C C . GLY A 1 587 ? 1.538 10.179 5.124 1.00 95.81 587 GLY A C 1
ATOM 4593 O O . GLY A 1 587 ? 1.182 10.508 3.990 1.00 95.81 587 GLY A O 1
ATOM 4594 N N . LYS A 1 588 ? 2.715 9.580 5.353 1.00 96.62 588 LYS A N 1
ATOM 4595 C CA . LYS A 1 588 ? 3.680 9.241 4.297 1.00 96.62 588 LYS A CA 1
ATOM 4596 C C . LYS A 1 588 ? 3.106 8.218 3.313 1.00 96.62 588 LYS A C 1
ATOM 4598 O O . LYS A 1 588 ? 3.200 8.438 2.106 1.00 96.62 588 LYS A O 1
ATOM 4603 N N . SER A 1 589 ? 2.489 7.147 3.812 1.00 96.94 589 SER A N 1
ATOM 4604 C CA . SER A 1 589 ? 1.861 6.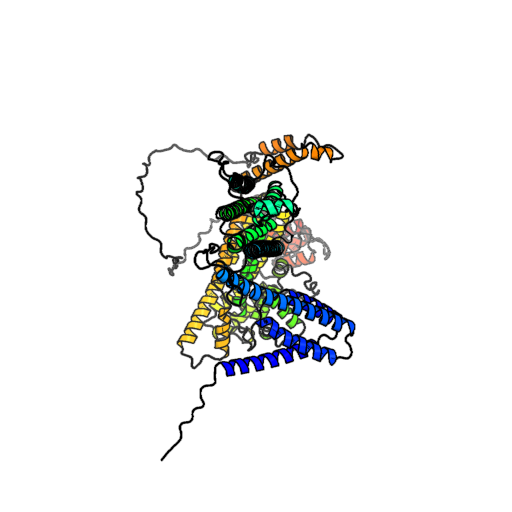111 2.985 1.00 96.94 589 SER A CA 1
ATOM 4605 C C . SER A 1 589 ? 0.690 6.664 2.174 1.00 96.94 589 SER A C 1
ATOM 4607 O O . SER A 1 589 ? 0.585 6.366 0.988 1.00 96.94 589 SER A O 1
ATOM 4609 N N . CYS A 1 590 ? -0.137 7.544 2.751 1.00 97.31 590 CYS A N 1
ATOM 4610 C CA . CYS A 1 590 ? -1.224 8.206 2.020 1.00 97.31 590 CYS A CA 1
ATOM 4611 C C . CYS A 1 590 ? -0.705 9.077 0.870 1.00 97.31 590 CYS A C 1
ATOM 4613 O O . CYS A 1 590 ? -1.214 9.000 -0.247 1.00 97.31 590 CYS A O 1
ATOM 4615 N N . LYS A 1 591 ? 0.333 9.887 1.118 1.00 96.88 591 LYS A N 1
ATOM 4616 C CA . LYS A 1 591 ? 0.948 10.718 0.075 1.00 96.88 591 LYS A CA 1
ATOM 4617 C C . LYS A 1 591 ? 1.542 9.859 -1.044 1.00 96.88 591 LYS A C 1
ATOM 4619 O O . LYS A 1 591 ? 1.282 10.121 -2.214 1.00 96.88 591 LYS A O 1
ATOM 4624 N N . ALA A 1 592 ? 2.287 8.816 -0.684 1.00 96.56 592 ALA A N 1
ATOM 4625 C CA . ALA A 1 592 ? 2.877 7.895 -1.650 1.00 96.56 592 ALA A CA 1
ATOM 4626 C C . ALA A 1 592 ? 1.807 7.157 -2.473 1.00 96.56 592 ALA A C 1
ATOM 4628 O O . ALA A 1 592 ? 1.997 6.930 -3.669 1.00 96.56 592 ALA A O 1
ATOM 4629 N N . LEU A 1 593 ? 0.675 6.806 -1.852 1.00 97.69 593 LEU A N 1
ATOM 4630 C CA . LEU A 1 593 ? -0.444 6.170 -2.538 1.00 97.69 593 LEU A CA 1
ATOM 4631 C C . LEU A 1 593 ? -1.098 7.133 -3.531 1.00 97.69 593 LEU A C 1
ATOM 4633 O O . LEU A 1 593 ? -1.310 6.745 -4.673 1.00 97.69 593 LEU A O 1
ATOM 4637 N N . LEU A 1 594 ? -1.348 8.388 -3.143 1.00 97.62 594 LEU A N 1
ATOM 4638 C CA . LEU A 1 594 ? -1.862 9.417 -4.056 1.00 97.62 594 LEU A CA 1
ATOM 4639 C C . LEU A 1 594 ? -0.951 9.608 -5.267 1.00 97.62 594 LEU A C 1
ATOM 4641 O O . LEU A 1 594 ? -1.436 9.593 -6.392 1.00 97.62 594 LEU A O 1
ATOM 4645 N N . GLU A 1 595 ? 0.359 9.735 -5.052 1.00 96.75 595 GLU A N 1
ATOM 4646 C CA . GLU A 1 595 ? 1.336 9.845 -6.141 1.00 96.75 595 GLU A CA 1
ATOM 4647 C C . GLU A 1 595 ? 1.237 8.646 -7.098 1.00 96.75 595 GLU A C 1
ATOM 4649 O O . GLU A 1 595 ? 1.117 8.833 -8.307 1.00 96.75 595 GLU A O 1
ATOM 4654 N N . ALA A 1 596 ? 1.177 7.420 -6.568 1.00 96.56 596 ALA A N 1
ATOM 4655 C CA . ALA A 1 596 ? 1.033 6.218 -7.386 1.00 96.56 596 ALA A CA 1
ATOM 4656 C C . ALA A 1 596 ? -0.311 6.163 -8.145 1.00 96.56 596 ALA A C 1
ATOM 4658 O O . ALA A 1 596 ? -0.349 5.732 -9.296 1.00 96.56 596 ALA A O 1
ATOM 4659 N N . LEU A 1 597 ? -1.416 6.615 -7.542 1.00 97.81 597 LEU A N 1
ATOM 4660 C CA . LEU A 1 597 ? -2.719 6.694 -8.216 1.00 97.81 597 LEU A CA 1
ATOM 4661 C C . LEU A 1 597 ? -2.699 7.725 -9.356 1.00 97.81 597 LEU A C 1
ATOM 4663 O O . LEU A 1 597 ? -3.253 7.464 -10.425 1.00 97.81 597 LEU A O 1
ATOM 4667 N N . GLN A 1 598 ? -2.038 8.871 -9.159 1.00 97.62 598 GLN A N 1
ATOM 4668 C CA . GLN A 1 598 ? -1.858 9.881 -10.206 1.00 97.62 598 GLN A CA 1
ATOM 4669 C C . GLN A 1 598 ? -0.973 9.368 -11.350 1.00 97.62 598 GLN A C 1
ATOM 4671 O O . GLN A 1 598 ? -1.319 9.578 -12.513 1.00 97.62 598 GLN A O 1
ATOM 4676 N N . ASP A 1 599 ? 0.094 8.623 -11.044 1.00 95.31 599 ASP A N 1
ATOM 4677 C CA . ASP A 1 599 ? 0.937 7.968 -12.052 1.00 95.31 599 ASP A CA 1
ATOM 4678 C C . ASP A 1 599 ? 0.101 7.007 -12.925 1.00 95.31 599 ASP A C 1
ATOM 4680 O O . ASP A 1 599 ? 0.144 7.081 -14.156 1.00 95.31 599 ASP A O 1
ATOM 4684 N N . VAL A 1 600 ? -0.741 6.160 -12.315 1.00 96.81 600 VAL A N 1
ATOM 4685 C CA . VAL A 1 600 ? -1.636 5.249 -13.061 1.00 96.81 600 VAL A CA 1
ATOM 4686 C C . VAL A 1 600 ? -2.637 6.024 -13.926 1.00 96.81 600 VAL A C 1
ATOM 4688 O O . VAL A 1 600 ? -2.885 5.639 -15.075 1.00 96.81 600 VAL A O 1
ATOM 4691 N N . ARG A 1 601 ? -3.218 7.119 -13.414 1.00 97.56 601 ARG A N 1
ATOM 4692 C CA . ARG A 1 601 ? -4.136 7.959 -14.203 1.00 97.56 601 ARG A CA 1
ATOM 4693 C C . ARG A 1 601 ? -3.446 8.572 -15.404 1.00 97.56 601 ARG A C 1
ATOM 4695 O O . ARG A 1 601 ? -4.007 8.516 -16.494 1.00 97.56 601 ARG A O 1
ATOM 4702 N N . TYR A 1 602 ? -2.247 9.117 -15.215 1.00 96.25 602 TYR A N 1
ATOM 4703 C CA . TYR A 1 602 ? -1.462 9.695 -16.297 1.00 96.25 602 TYR A CA 1
ATOM 4704 C C . TYR A 1 602 ? -1.213 8.663 -17.400 1.00 96.25 602 TYR A C 1
ATOM 4706 O O . TYR A 1 602 ? -1.536 8.921 -18.556 1.00 96.25 602 TYR A O 1
ATOM 4714 N N . MET A 1 603 ? -0.749 7.467 -17.042 1.00 94.31 603 MET A N 1
ATOM 4715 C CA . MET A 1 603 ? -0.408 6.420 -18.012 1.00 94.31 603 MET A CA 1
ATOM 4716 C C . MET A 1 603 ? -1.611 5.835 -18.758 1.00 94.31 603 MET A C 1
ATOM 4718 O O . MET A 1 603 ? -1.496 5.417 -19.903 1.00 94.31 603 MET A O 1
ATOM 4722 N N . SER A 1 604 ? -2.786 5.826 -18.130 1.00 96.06 604 SER A N 1
ATOM 4723 C CA . SER A 1 604 ? -4.036 5.406 -18.778 1.00 96.06 604 SER A CA 1
ATOM 4724 C C . SER A 1 604 ? -4.779 6.561 -19.466 1.00 96.06 604 SER A C 1
ATOM 4726 O O . SER A 1 604 ? -5.828 6.345 -20.075 1.00 96.06 604 SER A O 1
ATOM 4728 N N . SER A 1 605 ? -4.269 7.793 -19.375 1.00 95.69 605 SER A N 1
ATOM 4729 C CA . SER A 1 605 ? -4.894 8.973 -19.973 1.00 95.69 605 SER A CA 1
ATOM 4730 C C . SER A 1 605 ? -4.603 9.097 -21.467 1.00 95.69 605 SER A C 1
ATOM 4732 O O . SER A 1 605 ? -3.646 8.546 -22.008 1.00 95.69 605 SER A O 1
ATOM 4734 N N . GLU A 1 606 ? -5.413 9.907 -22.140 1.00 94.94 606 GLU A N 1
ATOM 4735 C CA . GLU A 1 606 ? -5.210 10.255 -23.546 1.00 94.94 606 GLU A CA 1
ATOM 4736 C C . GLU A 1 606 ? -3.931 11.060 -23.793 1.00 94.94 606 GLU A C 1
ATOM 4738 O O . GLU A 1 606 ? -3.312 10.917 -24.844 1.00 94.94 606 GLU A O 1
ATOM 4743 N N . ALA A 1 607 ? -3.456 11.811 -22.795 1.00 93.50 607 ALA A N 1
ATOM 4744 C CA . ALA A 1 607 ? -2.194 12.540 -22.886 1.00 93.50 607 ALA A CA 1
ATOM 4745 C C . ALA A 1 607 ? -0.972 11.610 -23.032 1.00 93.50 607 ALA A C 1
ATOM 4747 O O . ALA A 1 607 ? 0.054 12.030 -23.565 1.00 93.50 607 ALA A O 1
ATOM 4748 N N . TYR A 1 608 ? -1.075 10.351 -22.589 1.00 92.19 608 TYR A N 1
ATOM 4749 C CA . TYR A 1 608 ? -0.013 9.349 -22.723 1.00 92.19 608 TYR A CA 1
ATOM 4750 C C . TYR A 1 608 ? -0.047 8.609 -24.071 1.00 92.19 608 TYR A C 1
ATOM 4752 O O . TYR A 1 608 ? 0.952 8.017 -24.484 1.00 92.19 608 TYR A O 1
ATOM 4760 N N . LEU A 1 609 ? -1.157 8.691 -24.813 1.00 90.69 609 LEU A N 1
ATOM 4761 C CA . LEU A 1 609 ? -1.344 7.970 -26.073 1.00 90.69 609 LEU A CA 1
ATOM 4762 C C . LEU A 1 609 ? -0.229 8.223 -27.110 1.00 90.69 609 LEU A C 1
ATOM 4764 O O . LEU A 1 609 ? 0.211 7.252 -27.727 1.00 90.69 609 LEU A O 1
ATOM 4768 N N . PRO A 1 610 ? 0.287 9.456 -27.312 1.00 91.12 610 PRO A N 1
ATOM 4769 C CA . PRO A 1 610 ? 1.393 9.682 -28.244 1.00 91.12 610 PRO A CA 1
ATOM 4770 C C . PRO A 1 610 ? 2.672 8.939 -27.843 1.00 91.12 610 PRO A C 1
ATOM 4772 O O . PRO A 1 610 ? 3.337 8.363 -28.702 1.00 91.12 610 PRO A O 1
ATOM 4775 N N . GLN A 1 611 ? 2.992 8.904 -26.544 1.00 88.62 611 GLN A N 1
ATOM 4776 C CA . GLN A 1 611 ? 4.158 8.178 -26.029 1.00 88.62 611 GLN A CA 1
ATOM 4777 C C . GLN A 1 611 ? 3.980 6.670 -26.206 1.00 88.62 611 GLN A C 1
ATOM 4779 O O . GLN A 1 611 ? 4.902 5.990 -26.653 1.00 88.62 611 GLN A O 1
ATOM 4784 N N . LEU A 1 612 ? 2.775 6.158 -25.939 1.00 87.81 612 LEU A N 1
ATOM 4785 C CA . LEU A 1 612 ? 2.445 4.753 -26.150 1.00 87.81 612 LEU A CA 1
ATOM 4786 C C . LEU A 1 612 ? 2.561 4.356 -27.630 1.00 87.81 612 LEU A C 1
ATOM 4788 O O . LEU A 1 612 ? 3.185 3.343 -27.947 1.00 87.81 612 LEU A O 1
ATOM 4792 N N . LYS A 1 613 ? 2.028 5.177 -28.547 1.00 88.56 613 LYS A N 1
ATOM 4793 C CA . LYS A 1 613 ? 2.172 4.977 -29.999 1.00 88.56 613 LYS A CA 1
ATOM 4794 C C . LYS A 1 613 ? 3.642 4.989 -30.415 1.00 88.56 613 LYS A C 1
ATOM 4796 O O . LYS A 1 613 ? 4.074 4.100 -31.141 1.00 88.56 613 LYS A O 1
ATOM 4801 N N . GLN A 1 614 ? 4.425 5.951 -29.930 1.00 87.06 614 GLN A N 1
ATOM 4802 C CA . GLN A 1 614 ? 5.855 6.034 -30.226 1.00 87.06 614 GLN A CA 1
ATOM 4803 C C . GLN A 1 614 ? 6.621 4.803 -29.716 1.00 87.06 614 GLN A C 1
ATOM 4805 O O . GLN A 1 614 ? 7.436 4.251 -30.452 1.00 87.06 614 GLN A O 1
ATOM 4810 N N . SER A 1 615 ? 6.335 4.345 -28.496 1.00 83.56 615 SER A N 1
ATOM 4811 C CA . SER A 1 615 ? 6.928 3.136 -27.908 1.00 83.56 615 SER A CA 1
ATOM 4812 C C . SER A 1 615 ? 6.580 1.877 -28.711 1.00 83.56 615 SER A C 1
ATOM 4814 O O . SER A 1 615 ? 7.452 1.054 -29.003 1.00 83.56 615 SER A O 1
ATOM 4816 N N . ALA A 1 616 ? 5.326 1.758 -29.157 1.00 84.50 616 ALA A N 1
ATOM 4817 C CA . ALA A 1 616 ? 4.890 0.665 -30.020 1.00 84.50 616 ALA A CA 1
ATOM 4818 C C . ALA A 1 616 ? 5.613 0.691 -31.377 1.00 84.50 616 ALA A C 1
ATOM 4820 O O . ALA A 1 616 ? 6.116 -0.341 -31.819 1.00 84.50 616 ALA A O 1
ATOM 4821 N N . LEU A 1 617 ? 5.734 1.865 -32.009 1.00 84.69 617 LEU A N 1
ATOM 4822 C CA . LEU A 1 617 ? 6.459 2.026 -33.275 1.00 84.69 617 LEU A CA 1
ATOM 4823 C C . LEU A 1 617 ? 7.944 1.670 -33.132 1.00 84.69 617 LEU A C 1
ATOM 4825 O O . LEU A 1 617 ? 8.472 0.933 -33.959 1.00 84.69 617 LEU A O 1
ATOM 4829 N N . GLN A 1 618 ? 8.602 2.134 -32.066 1.00 82.62 618 GLN A N 1
ATOM 4830 C CA . GLN A 1 618 ? 9.992 1.776 -31.764 1.00 82.62 618 GLN A CA 1
ATOM 4831 C C . GLN A 1 618 ? 10.152 0.269 -31.547 1.00 82.62 618 GLN A C 1
ATOM 4833 O O . GLN A 1 618 ? 11.079 -0.333 -32.080 1.00 82.62 618 GLN A O 1
ATOM 4838 N N . SER A 1 619 ? 9.231 -0.359 -30.814 1.00 79.94 619 SER A N 1
ATOM 4839 C CA . SER A 1 619 ? 9.272 -1.804 -30.573 1.00 79.94 619 SER A CA 1
ATOM 4840 C C . SER A 1 619 ? 9.096 -2.599 -31.868 1.00 79.94 619 SER A C 1
ATOM 4842 O O . SER A 1 619 ? 9.838 -3.546 -32.119 1.00 79.94 619 SER A O 1
ATOM 4844 N N . LEU A 1 620 ? 8.160 -2.187 -32.729 1.00 82.69 620 LEU A N 1
ATOM 4845 C CA . LEU A 1 620 ? 7.962 -2.796 -34.046 1.00 82.69 620 LEU A CA 1
ATOM 4846 C C . LEU A 1 620 ? 9.170 -2.591 -34.963 1.00 82.69 620 LEU A C 1
ATOM 4848 O O . LEU A 1 620 ? 9.537 -3.513 -35.686 1.00 82.69 620 LEU A O 1
ATOM 4852 N N . GLN A 1 621 ? 9.811 -1.422 -34.913 1.00 82.69 621 GLN A N 1
ATOM 4853 C CA . GLN A 1 621 ? 11.039 -1.158 -35.656 1.00 82.69 621 GLN A CA 1
ATOM 4854 C C . GLN A 1 621 ? 12.167 -2.092 -35.204 1.00 82.69 621 GLN A C 1
ATOM 4856 O O . GLN A 1 621 ? 12.786 -2.733 -36.048 1.00 82.69 621 GLN A O 1
ATOM 4861 N N . VAL A 1 622 ? 12.386 -2.237 -33.893 1.00 79.38 622 VAL A N 1
ATOM 4862 C CA . VAL A 1 622 ? 13.396 -3.152 -33.335 1.00 79.38 622 VAL A CA 1
ATOM 4863 C C . VAL A 1 622 ? 13.108 -4.601 -33.737 1.00 79.38 622 VAL A C 1
ATOM 4865 O O . VAL A 1 622 ? 14.009 -5.307 -34.182 1.00 79.38 622 VAL A O 1
ATOM 4868 N N . ILE A 1 623 ? 11.852 -5.053 -33.656 1.00 79.94 623 ILE A N 1
ATOM 4869 C CA . ILE A 1 623 ? 11.462 -6.388 -34.140 1.00 79.94 623 ILE A CA 1
ATOM 4870 C C . ILE A 1 623 ? 11.733 -6.512 -35.647 1.00 79.94 623 ILE A C 1
ATOM 4872 O O . ILE A 1 623 ? 12.238 -7.540 -36.105 1.00 79.94 623 ILE A O 1
ATOM 4876 N N . GLY A 1 624 ? 11.448 -5.467 -36.423 1.00 82.88 624 GLY A N 1
ATOM 4877 C CA . GLY A 1 624 ? 11.757 -5.389 -37.848 1.00 82.88 624 GLY A CA 1
ATOM 4878 C C . GLY A 1 624 ? 13.254 -5.531 -38.137 1.00 82.88 624 GLY A C 1
ATOM 4879 O O . GLY A 1 624 ? 13.643 -6.318 -38.994 1.00 82.88 624 GLY A O 1
ATOM 4880 N N . GLU A 1 625 ? 14.106 -4.838 -37.388 1.00 83.12 625 GLU A N 1
ATOM 4881 C CA . GLU A 1 625 ? 15.566 -4.909 -37.509 1.00 83.12 625 GLU A CA 1
ATOM 4882 C C . GLU A 1 625 ? 16.104 -6.294 -37.114 1.00 83.12 625 GLU A C 1
ATOM 4884 O O . GLU A 1 625 ? 16.895 -6.884 -37.855 1.00 83.12 625 GLU A O 1
ATOM 4889 N N . ILE A 1 626 ? 15.614 -6.870 -36.009 1.00 80.19 626 ILE A N 1
ATOM 4890 C CA . ILE A 1 626 ? 15.987 -8.219 -35.555 1.00 80.19 626 ILE A CA 1
ATOM 4891 C C . ILE A 1 626 ? 15.594 -9.261 -36.604 1.00 80.19 626 ILE A C 1
ATOM 4893 O O . ILE A 1 626 ? 16.425 -10.078 -37.003 1.00 80.19 626 ILE A O 1
ATOM 4897 N N . THR A 1 627 ? 14.358 -9.215 -37.103 1.00 83.00 627 THR A N 1
ATOM 4898 C CA . THR A 1 627 ? 13.871 -10.144 -38.140 1.00 83.00 627 THR A CA 1
ATOM 4899 C C . THR A 1 627 ? 14.538 -9.920 -39.501 1.00 83.00 627 THR A C 1
ATOM 4901 O O . THR A 1 627 ? 14.631 -10.844 -40.320 1.00 83.00 627 THR A O 1
ATOM 4904 N N . ALA A 1 628 ? 15.048 -8.713 -39.757 1.00 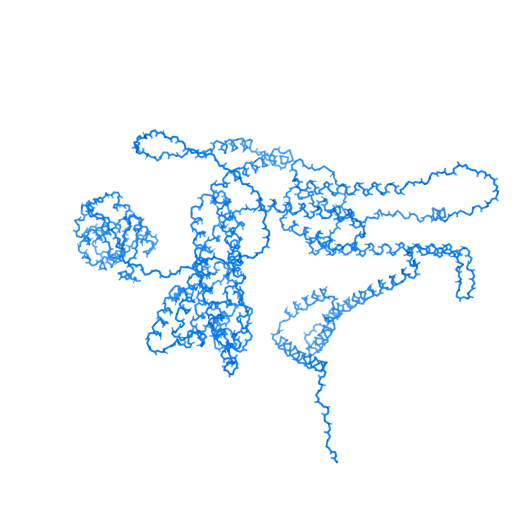82.75 628 ALA A N 1
ATOM 4905 C CA . ALA A 1 628 ? 15.849 -8.404 -40.933 1.00 82.75 628 ALA A CA 1
ATOM 4906 C C . ALA A 1 628 ? 17.311 -8.858 -40.819 1.00 82.75 628 ALA A C 1
ATOM 4908 O O . ALA A 1 628 ? 17.954 -9.067 -41.852 1.00 82.75 628 ALA A O 1
ATOM 4909 N N . SER A 1 629 ? 17.825 -9.042 -39.601 1.00 85.12 629 SER A N 1
ATOM 4910 C CA . SER A 1 629 ? 19.217 -9.421 -39.371 1.00 85.12 629 SER A CA 1
ATOM 4911 C C . SER A 1 629 ? 19.562 -10.767 -40.024 1.00 85.12 629 SER A C 1
ATOM 4913 O O . SER A 1 629 ? 18.806 -11.743 -39.967 1.00 85.12 629 SER A O 1
ATOM 4915 N N . ALA A 1 630 ? 20.736 -10.828 -40.662 1.00 86.44 630 ALA A N 1
ATOM 4916 C CA . ALA A 1 630 ? 21.217 -12.042 -41.322 1.00 86.44 630 ALA A CA 1
ATOM 4917 C C . ALA A 1 630 ? 21.397 -13.198 -40.326 1.00 86.44 630 ALA A C 1
ATOM 4919 O O . ALA A 1 630 ? 21.135 -14.352 -40.661 1.00 86.44 630 ALA A O 1
ATOM 4920 N N . GLU A 1 631 ? 21.791 -12.881 -39.091 1.00 83.94 631 GLU A N 1
ATOM 4921 C CA . GLU A 1 631 ? 21.961 -13.862 -38.027 1.00 83.94 631 GLU A CA 1
ATOM 4922 C C . GLU A 1 631 ? 20.631 -14.519 -37.647 1.00 83.94 631 GLU A C 1
ATOM 4924 O O . GLU A 1 631 ? 20.534 -15.746 -37.688 1.00 83.94 631 GLU A O 1
ATOM 4929 N N . PHE A 1 632 ? 19.588 -13.736 -37.348 1.00 81.25 632 PHE A N 1
ATOM 4930 C CA . PHE A 1 632 ? 18.268 -14.280 -37.023 1.00 81.25 632 PHE A CA 1
ATOM 4931 C C . PHE A 1 632 ? 17.717 -15.121 -38.180 1.00 81.25 632 PHE A C 1
ATOM 4933 O O . PHE A 1 632 ? 17.335 -16.274 -37.982 1.00 81.25 632 PHE A O 1
ATOM 4940 N N . ARG A 1 633 ? 17.782 -14.600 -39.414 1.00 85.69 633 ARG A N 1
ATOM 4941 C CA . ARG A 1 633 ? 17.333 -15.319 -40.619 1.00 85.69 633 ARG A CA 1
ATOM 4942 C C . ARG A 1 633 ? 18.076 -16.633 -40.852 1.00 85.69 633 ARG A C 1
ATOM 4944 O O . ARG A 1 633 ? 17.469 -17.572 -41.346 1.00 85.69 633 ARG A O 1
ATOM 4951 N N . SER A 1 634 ? 19.359 -16.716 -40.496 1.00 89.06 634 SER A N 1
ATOM 4952 C CA . SER A 1 634 ? 20.143 -17.954 -40.622 1.00 89.06 634 SER A CA 1
ATOM 4953 C C . SER A 1 634 ? 19.733 -19.038 -39.618 1.00 89.06 634 SER A C 1
ATOM 4955 O O . SER A 1 634 ? 19.955 -20.221 -39.868 1.00 89.06 634 SER A O 1
ATOM 4957 N N . ARG A 1 635 ? 19.137 -18.640 -38.484 1.00 86.06 635 ARG A N 1
ATOM 4958 C CA . ARG A 1 635 ? 18.669 -19.540 -37.420 1.00 86.06 635 ARG A CA 1
ATOM 4959 C C . ARG A 1 635 ? 17.210 -19.966 -37.596 1.00 86.06 635 ARG A C 1
ATOM 4961 O O . ARG A 1 635 ? 16.810 -20.985 -37.037 1.00 86.06 635 ARG A O 1
ATOM 4968 N N . CYS A 1 636 ? 16.409 -19.205 -38.337 1.00 86.19 636 CYS A N 1
ATOM 4969 C CA . CYS A 1 636 ? 15.018 -19.549 -38.616 1.00 86.19 636 CYS A CA 1
ATOM 4970 C C . CYS A 1 636 ? 14.916 -20.611 -39.722 1.00 86.19 636 CYS A C 1
ATOM 4972 O O . CYS A 1 636 ? 15.555 -20.493 -40.763 1.00 86.19 636 CYS A O 1
ATOM 4974 N N . ALA A 1 637 ? 14.079 -21.634 -39.514 1.00 87.31 637 ALA A N 1
ATOM 4975 C CA . ALA A 1 637 ? 13.811 -22.660 -40.530 1.00 87.31 637 ALA A CA 1
ATOM 4976 C C . ALA A 1 637 ? 13.043 -22.100 -41.744 1.00 87.31 637 ALA A C 1
ATOM 4978 O O . ALA A 1 637 ? 13.237 -22.557 -42.868 1.00 87.31 637 ALA A O 1
ATOM 4979 N N . GLU A 1 638 ? 12.205 -21.088 -41.513 1.00 85.19 638 GLU A N 1
ATOM 4980 C CA . GLU A 1 638 ? 11.466 -20.348 -42.533 1.00 85.19 638 GLU A CA 1
ATOM 4981 C C . GLU A 1 638 ? 11.717 -18.849 -42.346 1.00 85.19 638 GLU A C 1
ATOM 4983 O O . GLU A 1 638 ? 11.807 -18.358 -41.218 1.00 85.19 638 GLU A O 1
ATOM 4988 N N . ALA A 1 639 ? 11.850 -18.111 -43.451 1.00 73.62 639 ALA A N 1
ATOM 4989 C CA . ALA A 1 639 ? 12.005 -16.665 -43.384 1.00 73.62 639 ALA A CA 1
ATOM 4990 C C . ALA A 1 639 ? 10.718 -16.029 -42.818 1.00 73.62 639 ALA A C 1
ATOM 4992 O O . ALA A 1 639 ? 9.626 -16.398 -43.260 1.00 73.62 639 ALA A O 1
ATOM 4993 N N . PRO A 1 640 ? 10.813 -15.069 -41.876 1.00 73.38 640 PRO A N 1
ATOM 4994 C CA . PRO A 1 640 ? 9.636 -14.366 -41.379 1.00 73.38 640 PRO A CA 1
ATOM 4995 C C . PRO A 1 640 ? 8.901 -13.681 -42.546 1.00 73.38 640 PRO A C 1
ATOM 4997 O O . PRO A 1 640 ? 9.563 -13.203 -43.476 1.00 73.38 640 PRO A O 1
ATOM 5000 N N . PRO A 1 641 ? 7.554 -13.624 -42.543 1.00 76.19 641 PRO A N 1
ATOM 5001 C CA . PRO A 1 641 ? 6.807 -13.092 -43.677 1.00 76.19 641 PRO A CA 1
ATOM 5002 C C . PRO A 1 641 ? 7.216 -11.646 -43.967 1.00 76.19 641 PRO A C 1
ATOM 5004 O O . PRO A 1 641 ? 7.165 -10.787 -43.088 1.00 76.19 641 PRO A O 1
ATOM 5007 N N . ALA A 1 642 ? 7.606 -11.372 -45.215 1.00 67.19 642 ALA A N 1
ATOM 5008 C CA . ALA A 1 642 ? 8.153 -10.078 -45.635 1.00 67.19 642 ALA A CA 1
ATOM 5009 C C . ALA A 1 642 ? 7.195 -8.884 -45.412 1.00 67.19 642 ALA A C 1
ATOM 5011 O O . ALA A 1 642 ? 7.636 -7.737 -45.418 1.00 67.19 642 ALA A O 1
ATOM 5012 N N . ALA A 1 643 ? 5.902 -9.150 -45.195 1.00 58.22 643 ALA A N 1
ATOM 5013 C CA . ALA A 1 643 ? 4.846 -8.155 -45.016 1.00 58.22 643 ALA A CA 1
ATOM 5014 C C . ALA A 1 643 ? 4.709 -7.599 -43.583 1.00 58.22 643 ALA A C 1
ATOM 5016 O O . ALA A 1 643 ? 3.994 -6.622 -43.385 1.00 58.22 643 ALA A O 1
ATOM 5017 N N . PHE A 1 644 ? 5.387 -8.166 -42.575 1.00 61.12 644 PHE A N 1
ATOM 5018 C CA . PHE A 1 644 ? 5.117 -7.805 -41.173 1.00 61.12 644 PHE A CA 1
ATOM 5019 C C . PHE A 1 644 ? 5.455 -6.353 -40.792 1.00 61.12 644 PHE A C 1
ATOM 5021 O O . PHE A 1 644 ? 4.826 -5.810 -39.889 1.00 61.12 644 PHE A O 1
ATOM 5028 N N . ALA A 1 645 ? 6.429 -5.712 -41.446 1.00 59.88 645 ALA A N 1
ATOM 5029 C CA . ALA A 1 645 ? 6.907 -4.390 -41.028 1.00 59.88 645 ALA A CA 1
ATOM 5030 C C . ALA A 1 645 ? 6.184 -3.203 -41.704 1.00 59.88 645 ALA A C 1
ATOM 5032 O O . ALA A 1 645 ? 5.740 -2.310 -40.985 1.00 59.88 645 ALA A O 1
ATOM 5033 N N . PRO A 1 646 ? 6.016 -3.142 -43.041 1.00 61.00 646 PRO A N 1
ATOM 5034 C CA . PRO A 1 646 ? 5.545 -1.911 -43.682 1.00 61.00 646 PRO A CA 1
ATOM 5035 C C . PRO A 1 646 ? 4.043 -1.664 -43.501 1.00 61.00 646 PRO A C 1
ATOM 5037 O O . PRO A 1 646 ? 3.645 -0.534 -43.236 1.00 61.00 646 PRO A O 1
ATOM 5040 N N . GLU A 1 647 ? 3.208 -2.704 -43.611 1.00 66.12 647 GLU A N 1
ATOM 5041 C CA . GLU A 1 647 ? 1.743 -2.563 -43.553 1.00 66.12 647 GLU A CA 1
ATOM 5042 C C . GLU A 1 647 ? 1.243 -2.259 -42.134 1.00 66.12 647 GLU A C 1
ATOM 5044 O O . GLU A 1 647 ? 0.359 -1.422 -41.959 1.00 66.12 647 GLU A O 1
ATOM 5049 N N . MET A 1 648 ? 1.850 -2.862 -41.103 1.00 64.44 648 MET A N 1
ATOM 5050 C CA . MET A 1 648 ? 1.532 -2.539 -39.706 1.00 64.44 648 MET A CA 1
ATOM 5051 C C . MET A 1 648 ? 1.976 -1.126 -39.314 1.00 64.44 648 MET A C 1
ATOM 5053 O O . MET A 1 648 ? 1.238 -0.423 -38.623 1.00 64.44 648 MET A O 1
ATOM 5057 N N . LEU A 1 649 ? 3.165 -0.696 -39.757 1.00 66.75 649 LEU A N 1
ATOM 5058 C CA . LEU A 1 649 ? 3.647 0.668 -39.521 1.00 66.75 649 LEU A CA 1
ATOM 5059 C C . LEU A 1 649 ? 2.773 1.701 -40.249 1.00 66.75 649 LEU A C 1
ATOM 5061 O O . LEU A 1 649 ? 2.450 2.733 -39.664 1.00 66.75 649 LEU A O 1
ATOM 5065 N N . ALA A 1 650 ? 2.340 1.405 -41.480 1.00 71.56 650 ALA A N 1
ATOM 5066 C CA . ALA A 1 650 ? 1.423 2.257 -42.237 1.00 71.56 650 ALA A CA 1
ATOM 5067 C C . ALA A 1 650 ? 0.044 2.359 -41.561 1.00 71.56 650 ALA A C 1
ATOM 5069 O O . ALA A 1 650 ? -0.465 3.461 -41.376 1.00 71.56 650 ALA A O 1
ATOM 5070 N N . GLY A 1 651 ? -0.519 1.237 -41.095 1.00 69.94 651 GLY A N 1
ATOM 5071 C CA . GLY A 1 651 ? -1.801 1.229 -40.384 1.00 69.94 651 GLY A CA 1
ATOM 5072 C C . GLY A 1 651 ? -1.786 2.012 -39.065 1.00 69.94 651 GLY A C 1
ATOM 5073 O O . GLY A 1 651 ? -2.782 2.637 -38.707 1.00 69.94 651 GLY A O 1
ATOM 5074 N N . LEU A 1 652 ? -0.655 2.030 -38.349 1.00 67.00 652 LEU A N 1
ATOM 5075 C CA . LEU A 1 652 ? -0.493 2.815 -37.117 1.00 67.00 652 LEU A CA 1
ATOM 5076 C C . LEU A 1 652 ? -0.275 4.313 -37.374 1.00 67.00 652 LEU A C 1
ATOM 5078 O O . LEU A 1 652 ? -0.657 5.128 -36.530 1.00 67.00 652 LEU A O 1
ATOM 5082 N N . ALA A 1 653 ? 0.329 4.673 -38.509 1.00 67.44 653 ALA A N 1
ATOM 5083 C CA . ALA A 1 653 ? 0.527 6.061 -38.919 1.00 67.44 653 ALA A CA 1
ATOM 5084 C C . ALA A 1 653 ? -0.775 6.711 -39.421 1.00 67.44 653 ALA A C 1
ATOM 5086 O O . ALA A 1 653 ? -1.038 7.865 -39.086 1.00 67.44 653 ALA A O 1
ATOM 5087 N N . ASP A 1 654 ? -1.609 5.960 -40.150 1.00 65.25 654 ASP A N 1
ATOM 5088 C CA . ASP A 1 654 ? -2.884 6.449 -40.702 1.00 65.25 654 ASP A CA 1
ATOM 5089 C C . ASP A 1 654 ? -4.051 6.419 -39.699 1.00 65.25 654 ASP A C 1
ATOM 5091 O O . ASP A 1 654 ? -5.062 7.093 -39.904 1.00 65.25 654 ASP A O 1
ATOM 5095 N N . ALA A 1 655 ? -3.921 5.706 -38.573 1.00 58.44 655 ALA A N 1
ATOM 5096 C CA . ALA A 1 655 ? -4.879 5.739 -37.464 1.00 58.44 655 ALA A CA 1
ATOM 5097 C C . ALA A 1 655 ? -4.761 7.049 -36.647 1.00 58.44 655 ALA A C 1
ATOM 5099 O O . ALA A 1 655 ? -4.415 7.061 -35.454 1.00 58.44 655 ALA A O 1
ATOM 5100 N N . SER A 1 656 ? -5.026 8.176 -37.311 1.00 49.97 656 SER A N 1
ATOM 5101 C CA . SER A 1 656 ? -5.243 9.476 -36.681 1.00 49.97 656 SER A CA 1
ATOM 5102 C C . SER A 1 656 ? -6.609 9.481 -35.970 1.00 49.97 656 SER A C 1
ATOM 5104 O O . SER A 1 656 ? -7.598 9.040 -36.558 1.00 49.97 656 SER A O 1
ATOM 5106 N N . PRO A 1 657 ? -6.700 9.949 -34.712 1.00 54.72 657 PRO A N 1
ATOM 5107 C CA . PRO A 1 657 ? -7.915 9.863 -33.896 1.00 54.72 657 PRO A CA 1
ATOM 5108 C C . PRO A 1 657 ? -9.068 10.789 -34.335 1.00 54.72 657 PRO A C 1
ATOM 5110 O O . PRO A 1 657 ? -10.121 10.761 -33.707 1.00 54.72 657 PRO A O 1
ATOM 5113 N N . ASP A 1 658 ? -8.922 11.561 -35.416 1.00 48.44 658 ASP A N 1
ATOM 5114 C CA . ASP A 1 658 ? -9.968 12.482 -35.896 1.00 48.44 658 ASP A CA 1
ATOM 5115 C C . ASP A 1 658 ? -11.157 11.797 -36.596 1.00 48.44 658 ASP A C 1
ATOM 5117 O O . ASP A 1 658 ? -12.161 12.442 -36.895 1.00 48.44 658 ASP A O 1
ATOM 5121 N N . ALA A 1 659 ? -11.105 10.484 -36.830 1.00 43.75 659 ALA A N 1
ATOM 5122 C CA . ALA A 1 659 ? -12.221 9.735 -37.403 1.00 43.75 659 ALA A CA 1
ATOM 5123 C C . ALA A 1 659 ? -13.125 9.134 -36.310 1.00 43.75 659 ALA A C 1
ATOM 5125 O O . ALA A 1 659 ? -13.251 7.916 -36.188 1.00 43.75 659 ALA A O 1
ATOM 5126 N N . SER A 1 660 ? -13.771 9.984 -35.509 1.00 41.09 660 SER A N 1
ATOM 5127 C CA . SER A 1 660 ? -14.941 9.552 -34.734 1.00 41.09 660 SER A CA 1
ATOM 5128 C C . SER A 1 660 ? -16.172 9.545 -35.657 1.00 41.09 660 SER A C 1
ATOM 5130 O O . SER A 1 660 ? -16.444 10.566 -36.297 1.00 41.09 660 SER A O 1
ATOM 5132 N N . PRO A 1 661 ? -16.920 8.433 -35.790 1.00 44.59 661 PRO A N 1
ATOM 5133 C CA . PRO A 1 661 ? -18.110 8.393 -36.628 1.00 44.59 661 PRO A CA 1
ATOM 5134 C C . PRO A 1 661 ? -19.241 9.211 -35.989 1.00 44.59 661 PRO A C 1
ATOM 5136 O O . PRO A 1 661 ? -19.644 8.961 -34.857 1.00 44.59 661 PRO A O 1
ATOM 5139 N N . ALA A 1 662 ? -19.709 10.200 -36.754 1.00 43.88 662 ALA A N 1
ATOM 5140 C CA . ALA A 1 662 ? -20.991 10.899 -36.685 1.00 43.88 662 ALA A CA 1
ATOM 5141 C C . ALA A 1 662 ? -21.903 10.563 -35.484 1.00 43.88 662 ALA A C 1
ATOM 5143 O O . ALA A 1 662 ? -22.671 9.604 -35.509 1.00 43.88 662 ALA A O 1
ATOM 5144 N N . SER A 1 663 ? -21.885 11.437 -34.476 1.00 39.97 663 SER A N 1
ATOM 5145 C CA . SER A 1 663 ? -23.069 11.711 -33.662 1.00 39.97 663 SER A CA 1
ATOM 5146 C C . SER A 1 663 ? -23.833 12.831 -34.366 1.00 39.97 663 SER A C 1
ATOM 5148 O O . SER A 1 663 ? -23.323 13.949 -34.448 1.00 39.97 663 SER A O 1
ATOM 5150 N N . ASP A 1 664 ? -25.021 12.526 -34.888 1.00 43.12 664 ASP A N 1
ATOM 5151 C CA . ASP A 1 664 ? -25.957 13.486 -35.478 1.00 43.12 664 ASP A CA 1
ATOM 5152 C C . ASP A 1 664 ? -26.155 14.696 -34.551 1.00 43.12 664 ASP A C 1
ATOM 5154 O O . ASP A 1 664 ? -26.736 14.595 -33.469 1.00 43.12 664 ASP A O 1
ATOM 5158 N N . ALA A 1 665 ? -25.645 15.852 -34.976 1.00 39.53 665 ALA A N 1
ATOM 5159 C CA . ALA A 1 665 ? -25.834 17.125 -34.301 1.00 39.53 665 ALA A CA 1
ATOM 5160 C C . ALA A 1 665 ? -26.873 17.953 -35.064 1.00 39.53 665 ALA A C 1
ATOM 5162 O O . ALA A 1 665 ? -26.662 18.369 -36.204 1.00 39.53 665 ALA A O 1
ATOM 5163 N N . ALA A 1 666 ? -28.000 18.201 -34.396 1.00 38.41 666 ALA A N 1
ATOM 5164 C CA . ALA A 1 666 ? -28.989 19.200 -34.772 1.00 38.41 666 ALA A CA 1
ATOM 5165 C C . ALA A 1 666 ? -28.360 20.615 -34.869 1.00 38.41 666 ALA A C 1
ATOM 5167 O O . ALA A 1 666 ? -27.381 20.906 -34.175 1.00 38.41 666 ALA A O 1
ATOM 5168 N N . PRO A 1 667 ? -28.911 21.515 -35.706 1.00 42.81 667 PRO A N 1
ATOM 5169 C CA . PRO A 1 667 ? -28.293 22.803 -36.005 1.00 42.81 667 PRO A CA 1
ATOM 5170 C C . PRO A 1 667 ? -28.468 23.813 -34.860 1.00 42.81 667 PRO A C 1
ATOM 5172 O O . PRO A 1 667 ? -29.588 24.183 -34.510 1.00 42.81 667 PRO A O 1
ATOM 5175 N N . SER A 1 668 ? -27.352 24.312 -34.321 1.00 33.28 668 SER A N 1
ATOM 5176 C CA . SER A 1 668 ? -27.327 25.492 -33.444 1.00 33.28 668 SER A CA 1
ATOM 5177 C C . SER A 1 668 ? -27.199 26.789 -34.264 1.00 33.28 668 SER A C 1
ATOM 5179 O O . SER A 1 668 ? -26.485 26.802 -35.270 1.00 33.28 668 SER A O 1
ATOM 5181 N N . PRO A 1 669 ? -27.872 27.884 -33.858 1.00 43.62 669 PRO A N 1
ATOM 5182 C CA . PRO A 1 669 ? -27.934 29.129 -34.613 1.00 43.62 669 PRO A CA 1
ATOM 5183 C C . PRO A 1 669 ? -26.725 30.057 -34.394 1.00 43.62 669 PRO A C 1
ATOM 5185 O O . PRO A 1 669 ? -26.022 30.009 -33.388 1.00 43.62 669 PRO A O 1
ATOM 5188 N N . SER A 1 670 ? -26.555 30.918 -35.393 1.00 37.91 670 SER A N 1
ATOM 5189 C CA . SER A 1 670 ? -25.554 31.958 -35.664 1.00 37.91 670 SER A CA 1
ATOM 5190 C C . SER A 1 670 ? -25.072 32.851 -34.506 1.00 37.91 670 SER A C 1
ATOM 5192 O O . SER A 1 670 ? -25.870 33.416 -33.760 1.00 37.91 670 SER A O 1
ATOM 5194 N N . SER A 1 671 ? -23.752 33.079 -34.496 1.00 36.78 671 SER A N 1
ATOM 5195 C CA . SER A 1 671 ? -23.009 34.134 -33.785 1.00 36.78 671 SER A CA 1
ATOM 5196 C C . SER A 1 671 ? -23.385 35.566 -34.199 1.00 36.78 671 SER A C 1
ATOM 5198 O O . SER A 1 671 ? -23.789 35.784 -35.344 1.00 36.78 671 SER A O 1
ATOM 5200 N N . PRO A 1 672 ? -23.070 36.556 -33.343 1.00 44.19 672 PRO A N 1
ATOM 5201 C CA . PRO A 1 672 ? -22.611 37.866 -33.791 1.00 44.19 672 PRO A CA 1
ATOM 5202 C C . PRO A 1 672 ? -21.173 38.202 -33.334 1.00 44.19 672 PRO A C 1
ATOM 5204 O O . PRO A 1 672 ? -20.628 37.605 -32.410 1.00 44.19 672 PRO A O 1
ATOM 5207 N N . GLU A 1 673 ? -20.612 39.158 -34.074 1.00 37.25 673 GLU A N 1
ATOM 5208 C CA . GLU A 1 673 ? -19.249 39.709 -34.196 1.00 37.25 673 GLU A CA 1
ATOM 5209 C C . GLU A 1 673 ? -18.466 40.149 -32.932 1.00 37.25 673 GLU A C 1
ATOM 5211 O O . GLU A 1 673 ? -19.045 40.303 -31.856 1.00 37.25 673 GLU A O 1
ATOM 5216 N N . PRO A 1 674 ? -17.136 40.392 -33.075 1.00 50.28 674 PRO A N 1
ATOM 5217 C CA . PRO A 1 674 ? -16.211 40.662 -31.976 1.00 50.28 674 PRO A CA 1
ATOM 5218 C C . PRO A 1 674 ? -16.034 42.163 -31.681 1.00 50.28 674 PRO A C 1
ATOM 5220 O O . PRO A 1 674 ? -16.132 43.003 -32.573 1.00 50.28 674 PRO A O 1
ATOM 5223 N N . ALA A 1 675 ? -15.677 42.485 -30.434 1.00 35.88 675 ALA A N 1
ATOM 5224 C CA . ALA A 1 675 ? -15.144 43.788 -30.043 1.00 35.88 675 ALA A CA 1
ATOM 5225 C C . ALA A 1 675 ? -13.809 43.621 -29.298 1.00 35.88 675 ALA A C 1
ATOM 5227 O O . ALA A 1 675 ? -13.622 42.678 -28.527 1.00 35.88 675 ALA A O 1
ATOM 5228 N N . GLU A 1 676 ? -12.902 44.538 -29.619 1.00 45.19 676 GLU A N 1
ATOM 5229 C CA . GLU A 1 676 ? -11.485 44.634 -29.274 1.00 45.19 676 GLU A CA 1
ATOM 5230 C C . GLU A 1 676 ? -11.199 45.034 -27.807 1.00 45.19 676 GLU A C 1
ATOM 5232 O O . GLU A 1 676 ? -12.095 45.400 -27.049 1.00 45.19 676 GLU A O 1
ATOM 5237 N N . ASP A 1 677 ? -9.895 45.030 -27.497 1.00 42.03 677 ASP A N 1
ATOM 5238 C CA . ASP A 1 677 ? -9.168 45.735 -26.427 1.00 42.03 677 ASP A CA 1
ATOM 5239 C C . ASP A 1 677 ? -8.994 45.084 -25.044 1.00 42.03 677 ASP A C 1
ATOM 5241 O O . ASP A 1 677 ? -9.811 45.238 -24.139 1.00 42.03 677 ASP A O 1
ATOM 5245 N N . LEU A 1 678 ? -7.789 44.528 -24.820 1.00 41.44 678 LEU A N 1
ATOM 5246 C CA . LEU A 1 678 ? -7.116 44.530 -23.512 1.00 41.44 678 LEU A CA 1
ATOM 5247 C C . LEU A 1 678 ? -5.589 44.793 -23.650 1.00 41.44 678 LEU A C 1
ATOM 5249 O O . LEU A 1 678 ? -4.959 44.254 -24.562 1.00 41.44 678 LEU A O 1
ATOM 5253 N N . PRO A 1 679 ? -4.983 45.606 -22.754 1.00 53.19 679 PRO A N 1
ATOM 5254 C CA . PRO A 1 679 ? -3.589 46.074 -22.835 1.00 53.19 679 PRO A CA 1
ATOM 5255 C C . PRO A 1 679 ? -2.544 45.095 -22.243 1.00 53.19 679 PRO A C 1
ATOM 5257 O O . PRO A 1 679 ? -2.903 44.173 -21.508 1.00 53.19 679 PRO A O 1
ATOM 5260 N N . PRO A 1 680 ? -1.235 45.292 -22.534 1.00 52.44 680 PRO A N 1
ATOM 5261 C CA . PRO A 1 680 ? -0.173 44.328 -22.220 1.00 52.44 680 PRO A CA 1
ATOM 5262 C C . PRO A 1 680 ? 0.281 44.335 -20.743 1.00 52.44 680 PRO A C 1
ATOM 5264 O O . PRO A 1 680 ? 0.165 45.359 -20.063 1.00 52.44 680 PRO A O 1
ATOM 5267 N N . PRO A 1 681 ? 0.862 43.223 -20.244 1.00 43.69 681 PRO A N 1
ATOM 5268 C CA . PRO A 1 681 ? 1.310 43.102 -18.858 1.00 43.69 681 PRO A CA 1
ATOM 5269 C C . PRO A 1 681 ? 2.669 43.780 -18.602 1.00 43.69 681 PRO A C 1
ATOM 5271 O O . PRO A 1 681 ? 3.584 43.738 -19.424 1.00 43.69 681 PRO A O 1
ATOM 5274 N N . ALA A 1 682 ? 2.795 44.379 -17.415 1.00 41.72 682 ALA A N 1
ATOM 5275 C CA . ALA A 1 682 ? 4.016 44.989 -16.889 1.00 41.72 682 ALA A CA 1
ATOM 5276 C C . ALA A 1 682 ? 5.052 43.939 -16.412 1.00 41.72 682 ALA A C 1
ATOM 5278 O O . ALA A 1 682 ? 4.668 42.834 -16.021 1.00 41.72 682 ALA A O 1
ATOM 5279 N N . PRO A 1 683 ? 6.361 44.270 -16.399 1.00 43.84 683 PRO A N 1
ATOM 5280 C CA . PRO A 1 683 ? 7.428 43.335 -16.047 1.00 43.84 683 PRO A CA 1
ATOM 5281 C C . PRO A 1 683 ? 7.607 43.190 -14.527 1.00 43.84 683 PRO A C 1
ATOM 5283 O O . PRO A 1 683 ? 7.734 44.178 -13.804 1.00 43.84 683 PRO A O 1
ATOM 5286 N N . ALA A 1 684 ? 7.680 41.947 -14.045 1.00 35.75 684 ALA A N 1
ATOM 5287 C CA . ALA A 1 684 ? 7.998 41.636 -12.655 1.00 35.75 684 ALA A CA 1
ATOM 5288 C C . ALA A 1 684 ? 9.515 41.707 -12.407 1.00 35.75 684 ALA A C 1
ATOM 5290 O O . ALA A 1 684 ? 10.298 40.901 -12.907 1.00 35.75 684 ALA A O 1
ATOM 5291 N N . THR A 1 685 ? 9.913 42.694 -11.610 1.00 34.19 685 THR A N 1
ATOM 5292 C CA . THR A 1 685 ? 11.211 42.804 -10.939 1.00 34.19 685 THR A CA 1
ATOM 5293 C C . THR A 1 685 ? 11.391 41.709 -9.893 1.00 34.19 685 THR A C 1
ATOM 5295 O O . THR A 1 685 ? 10.481 41.420 -9.118 1.00 34.19 685 THR A O 1
ATOM 5298 N N . GLY A 1 686 ? 12.595 41.137 -9.853 1.00 36.97 686 GLY A N 1
ATOM 5299 C CA . GLY A 1 686 ? 12.992 40.129 -8.880 1.00 36.97 686 GLY A CA 1
ATOM 5300 C C . GLY A 1 686 ? 13.176 40.670 -7.462 1.00 36.97 686 GLY A C 1
ATOM 5301 O O . GLY A 1 686 ? 13.659 41.781 -7.255 1.00 36.97 686 GLY A O 1
ATOM 5302 N N . ALA A 1 687 ? 12.850 39.817 -6.496 1.00 31.64 687 ALA A N 1
ATOM 5303 C CA . ALA A 1 687 ? 13.390 39.838 -5.145 1.00 31.64 687 ALA A CA 1
ATOM 5304 C C . ALA A 1 687 ? 13.267 38.426 -4.546 1.00 31.64 687 ALA A C 1
ATOM 5306 O O . ALA A 1 687 ? 12.172 37.895 -4.390 1.00 31.64 687 ALA A O 1
ATOM 5307 N N . THR A 1 688 ? 14.405 37.817 -4.219 1.00 39.41 688 THR A N 1
ATOM 5308 C CA . THR A 1 688 ? 14.523 36.740 -3.220 1.00 39.41 688 THR A CA 1
ATOM 5309 C C . THR A 1 688 ? 14.015 37.225 -1.858 1.00 39.41 688 THR A C 1
ATOM 5311 O O . THR A 1 688 ? 14.263 38.386 -1.519 1.00 39.41 688 THR A O 1
ATOM 5314 N N . PRO A 1 689 ? 13.400 36.351 -1.038 1.00 44.00 689 PRO A N 1
ATOM 5315 C CA . PRO A 1 689 ? 14.160 35.884 0.128 1.00 44.00 689 PRO A CA 1
ATOM 5316 C C . PRO A 1 689 ? 13.860 34.448 0.616 1.00 44.00 689 PRO A C 1
ATOM 5318 O O . PRO A 1 689 ? 12.792 33.891 0.406 1.00 44.00 689 PRO A O 1
ATOM 5321 N N . ALA A 1 690 ? 14.877 33.916 1.300 1.00 29.45 690 ALA A N 1
ATOM 5322 C CA . ALA A 1 690 ? 14.872 33.153 2.552 1.00 29.45 690 ALA A CA 1
ATOM 5323 C C . ALA A 1 690 ? 13.848 32.025 2.811 1.00 29.45 690 ALA A C 1
ATOM 5325 O O . ALA A 1 690 ? 12.640 32.206 2.911 1.00 29.45 690 ALA A O 1
ATOM 5326 N N . VAL A 1 691 ? 14.452 30.868 3.075 1.00 39.97 691 VAL A N 1
ATOM 5327 C CA . VAL A 1 691 ? 13.950 29.646 3.705 1.00 39.97 691 VAL A CA 1
ATOM 5328 C C . VAL A 1 691 ? 13.542 29.910 5.163 1.00 39.97 691 VAL A C 1
ATOM 5330 O O . VAL A 1 691 ? 14.399 30.333 5.926 1.00 39.97 691 VAL A O 1
ATOM 5333 N N . GLU A 1 692 ? 12.288 29.623 5.546 1.00 30.78 692 GLU A N 1
ATOM 5334 C CA . GLU A 1 692 ? 11.903 28.885 6.774 1.00 30.78 692 GLU A CA 1
ATOM 5335 C C . GLU A 1 692 ? 10.368 28.803 6.975 1.00 30.78 692 GLU A C 1
ATOM 5337 O O . GLU A 1 692 ? 9.658 29.800 6.927 1.00 30.78 692 GLU A O 1
ATOM 5342 N N . ALA A 1 693 ? 9.900 27.574 7.232 1.00 40.06 693 ALA A N 1
ATOM 5343 C CA . ALA A 1 693 ? 8.695 27.156 7.965 1.00 40.06 693 ALA A CA 1
ATOM 5344 C C . ALA A 1 693 ? 7.326 27.828 7.688 1.00 40.06 693 ALA A C 1
ATOM 5346 O O . ALA A 1 693 ? 6.968 28.801 8.339 1.00 40.06 693 ALA A O 1
ATOM 5347 N N . GLN A 1 694 ? 6.471 27.164 6.895 1.00 30.09 694 GLN A N 1
ATOM 5348 C CA . GLN A 1 694 ? 5.003 27.238 7.021 1.00 30.09 694 GLN A CA 1
ATOM 5349 C C . GLN A 1 694 ? 4.352 25.935 6.513 1.00 30.09 694 GLN A C 1
ATOM 5351 O O . GLN A 1 694 ? 4.100 25.749 5.327 1.00 30.09 694 GLN A O 1
ATOM 5356 N N . VAL A 1 695 ? 4.097 25.005 7.438 1.00 40.25 695 VAL A N 1
ATOM 5357 C CA . VAL A 1 695 ? 3.115 23.920 7.285 1.00 40.25 695 VAL A CA 1
ATOM 5358 C C . VAL A 1 695 ? 2.033 24.192 8.323 1.00 40.25 695 VAL A C 1
ATOM 5360 O O . VAL A 1 695 ? 2.123 23.715 9.449 1.00 40.25 695 VAL A O 1
ATOM 5363 N N . ALA A 1 696 ? 1.071 25.037 7.965 1.00 38.88 696 ALA A N 1
ATOM 5364 C CA . ALA A 1 696 ? -0.224 25.185 8.624 1.00 38.88 696 ALA A CA 1
ATOM 5365 C C . ALA A 1 696 ? -1.053 26.183 7.807 1.00 38.88 696 ALA A C 1
ATOM 5367 O O . ALA A 1 696 ? -0.789 27.373 7.885 1.00 38.88 696 ALA A O 1
ATOM 5368 N N . ASP A 1 697 ? -1.983 25.683 6.991 1.00 28.80 697 ASP A N 1
ATOM 5369 C CA . ASP A 1 697 ? -3.290 26.313 6.751 1.00 28.80 697 ASP A CA 1
ATOM 5370 C C . ASP A 1 697 ? -4.125 25.416 5.822 1.00 28.80 697 ASP A C 1
ATOM 5372 O O . ASP A 1 697 ? -4.044 25.464 4.596 1.00 28.80 697 ASP A O 1
ATOM 5376 N N . LEU A 1 698 ? -4.928 24.549 6.442 1.00 34.44 698 LEU A N 1
ATOM 5377 C CA . LEU A 1 698 ? -6.173 24.050 5.862 1.00 34.44 698 LEU A CA 1
ATOM 5378 C C . LEU A 1 698 ? -7.304 24.865 6.509 1.00 34.44 698 LEU A C 1
ATOM 5380 O O . LEU A 1 698 ? -7.268 25.073 7.724 1.00 34.44 698 LEU A O 1
ATOM 5384 N N . PRO A 1 699 ? -8.294 25.341 5.738 1.00 30.72 699 PRO A N 1
ATOM 5385 C CA . PRO A 1 699 ? -9.262 26.316 6.219 1.00 30.72 699 PRO A CA 1
ATOM 5386 C C . PRO A 1 699 ? -10.176 25.720 7.298 1.00 30.72 699 PRO A C 1
ATOM 5388 O O . PRO A 1 699 ? -10.887 24.740 7.070 1.00 30.72 699 PRO A O 1
ATOM 5391 N N . GLN A 1 700 ? -10.181 26.350 8.475 1.00 30.00 700 GLN A N 1
ATOM 5392 C CA . GLN A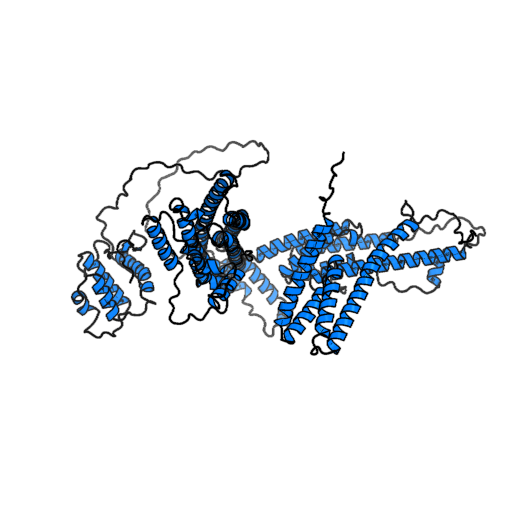 1 700 ? -11.204 26.148 9.496 1.00 30.00 700 GLN A CA 1
ATOM 5393 C C . GLN A 1 700 ? -12.518 26.783 9.027 1.00 30.00 700 GLN A C 1
ATOM 5395 O O . GLN A 1 700 ? -12.648 28.005 8.976 1.00 30.00 700 GLN A O 1
ATOM 5400 N N . ALA A 1 701 ? -13.510 25.951 8.714 1.00 29.67 701 ALA A N 1
ATOM 5401 C CA . ALA A 1 701 ? -14.891 26.395 8.589 1.00 29.67 701 ALA A CA 1
ATOM 5402 C C . ALA A 1 701 ? -15.455 26.683 9.992 1.00 29.67 701 ALA A C 1
ATOM 5404 O O . ALA A 1 701 ? -15.568 25.781 10.823 1.00 29.67 701 ALA A O 1
ATOM 5405 N N . SER A 1 702 ? -15.787 27.948 10.255 1.00 26.92 702 SER A N 1
ATOM 5406 C CA . SER A 1 702 ? -16.624 28.348 11.393 1.00 26.92 702 SER A CA 1
ATOM 5407 C C . SER A 1 702 ? -18.113 28.189 11.038 1.00 26.92 702 SER A C 1
ATOM 5409 O O . SER A 1 702 ? -18.457 28.226 9.855 1.00 26.92 702 SER A O 1
ATOM 5411 N N . PRO A 1 703 ? -19.005 27.988 12.026 1.00 31.72 703 PRO A N 1
ATOM 5412 C CA . PRO A 1 703 ? -20.385 27.598 11.781 1.00 31.72 703 PRO A CA 1
ATOM 5413 C C . PRO A 1 703 ? -21.246 28.833 11.505 1.00 31.72 703 PRO A C 1
ATOM 5415 O O . PRO A 1 703 ? -21.577 29.586 12.419 1.00 31.72 703 PRO A O 1
ATOM 5418 N N . GLU A 1 704 ? -21.642 29.031 10.251 1.00 27.55 704 GLU A N 1
ATOM 5419 C CA . GLU A 1 704 ? -22.715 29.965 9.922 1.00 27.55 704 GLU A CA 1
ATOM 5420 C C . GLU A 1 704 ? -24.069 29.256 10.018 1.00 27.55 704 GLU A C 1
ATOM 5422 O O . GLU A 1 704 ? -24.353 28.264 9.347 1.00 27.55 704 GLU A O 1
ATOM 5427 N N . THR A 1 705 ? -24.917 29.789 10.891 1.00 39.84 705 THR A N 1
ATOM 5428 C CA . THR A 1 705 ? -26.355 29.534 10.965 1.00 39.84 705 THR A CA 1
ATOM 5429 C C . THR A 1 705 ? -27.028 29.973 9.662 1.00 39.84 705 THR A C 1
ATOM 5431 O O . THR A 1 705 ? -27.483 31.108 9.540 1.00 39.84 705 THR A O 1
ATOM 5434 N N . GLY A 1 706 ? -27.058 29.073 8.680 1.00 28.47 706 GLY A N 1
ATOM 5435 C CA . GLY A 1 706 ? -27.734 29.233 7.394 1.00 28.47 706 GLY A CA 1
ATOM 5436 C C . GLY A 1 706 ? -29.151 28.661 7.417 1.00 28.47 706 GLY A C 1
ATOM 5437 O O . GLY A 1 706 ? -29.366 27.482 7.686 1.00 28.47 706 GLY A O 1
ATOM 5438 N N . SER A 1 707 ? -30.117 29.531 7.156 1.00 29.88 707 SER A N 1
ATOM 5439 C CA . SER A 1 707 ? -31.546 29.253 7.040 1.00 29.88 707 SER A CA 1
ATOM 5440 C C . SER A 1 707 ? -31.885 28.354 5.839 1.00 29.88 707 SER A C 1
ATOM 5442 O O . SER A 1 707 ? -31.164 28.309 4.848 1.00 29.88 707 SER A O 1
ATOM 5444 N N . HIS A 1 708 ? -32.997 27.622 5.951 1.00 30.30 708 HIS A N 1
ATOM 5445 C CA . HIS A 1 708 ? -33.580 26.787 4.900 1.00 30.30 708 HIS A CA 1
ATOM 5446 C C . HIS A 1 708 ? -33.826 27.578 3.600 1.00 30.30 708 HIS A C 1
ATOM 5448 O O . HIS A 1 708 ? -34.856 28.239 3.465 1.00 30.30 708 HIS A O 1
ATOM 5454 N N . GLU A 1 709 ? -32.943 27.443 2.611 1.00 28.45 709 GLU A N 1
ATOM 5455 C CA . GLU A 1 709 ? -33.283 27.717 1.214 1.00 28.45 709 GLU A CA 1
ATOM 5456 C C . GLU A 1 709 ? -33.972 26.488 0.609 1.00 28.45 709 GLU A C 1
ATOM 5458 O O . GLU A 1 709 ? -33.433 25.381 0.552 1.00 28.45 709 GLU A O 1
ATOM 5463 N N . GLY A 1 710 ? -35.229 26.685 0.212 1.00 28.47 710 GLY A N 1
ATOM 5464 C CA . GLY A 1 710 ? -36.050 25.678 -0.438 1.00 28.47 710 GLY A CA 1
ATOM 5465 C C . GLY A 1 710 ? -35.528 25.349 -1.833 1.00 28.47 710 GLY A C 1
ATOM 5466 O O . GLY A 1 710 ? -35.427 26.218 -2.696 1.00 28.47 710 GLY A O 1
ATOM 5467 N N . ILE A 1 711 ? -35.273 24.063 -2.070 1.00 28.86 711 ILE A N 1
ATOM 5468 C CA . ILE A 1 711 ? -35.090 23.512 -3.412 1.00 28.86 711 ILE A CA 1
ATOM 5469 C C . ILE A 1 711 ? -36.390 23.744 -4.189 1.00 28.86 711 ILE A C 1
ATOM 5471 O O . ILE A 1 711 ? -37.444 23.200 -3.852 1.00 28.86 711 ILE A O 1
ATOM 5475 N N . THR A 1 712 ? -36.321 24.577 -5.223 1.00 29.58 712 THR A N 1
ATOM 5476 C CA . THR A 1 712 ? -37.414 24.804 -6.168 1.00 29.58 712 THR A CA 1
ATOM 5477 C C . THR A 1 712 ? -37.510 23.598 -7.105 1.00 29.58 712 THR A C 1
ATOM 5479 O O . THR A 1 712 ? -36.557 23.250 -7.798 1.00 29.58 712 THR A O 1
ATOM 5482 N N . TYR A 1 713 ? -38.662 22.927 -7.091 1.00 33.28 713 TYR A N 1
ATOM 5483 C CA . TYR A 1 713 ? -38.966 21.777 -7.944 1.00 33.28 713 TYR A CA 1
ATOM 5484 C C . TYR A 1 713 ? -39.101 22.198 -9.419 1.00 33.28 713 TYR A C 1
ATOM 5486 O O . TYR A 1 713 ? -39.639 23.276 -9.689 1.00 33.28 713 TYR A O 1
ATOM 5494 N N . PRO A 1 714 ? -38.692 21.356 -10.389 1.00 35.28 714 PRO A N 1
ATOM 5495 C CA . PRO A 1 714 ? -39.013 21.593 -11.789 1.00 35.28 714 PRO A CA 1
ATOM 5496 C C . PRO A 1 714 ? -40.534 21.527 -11.988 1.00 35.28 714 PRO A C 1
ATOM 5498 O O . PRO A 1 714 ? -41.229 20.702 -11.393 1.00 35.28 714 PRO A O 1
ATOM 5501 N N . GLN A 1 715 ? -41.040 22.452 -12.800 1.00 34.94 715 GLN A N 1
ATOM 5502 C CA . GLN A 1 715 ? -42.460 22.687 -13.040 1.00 34.94 715 GLN A CA 1
ATOM 5503 C C . GLN A 1 715 ? -43.214 21.413 -13.455 1.00 34.94 715 GLN A C 1
ATOM 5505 O O . GLN A 1 715 ? -42.784 20.659 -14.327 1.00 34.94 715 GLN A O 1
ATOM 5510 N N . ALA A 1 716 ? -44.386 21.211 -12.850 1.00 42.34 716 ALA A N 1
ATOM 5511 C CA . ALA A 1 716 ? -45.361 20.220 -13.279 1.00 42.34 716 ALA A CA 1
ATOM 5512 C C . ALA A 1 716 ? -45.858 20.559 -14.696 1.00 42.34 716 ALA A C 1
ATOM 5514 O O . ALA A 1 716 ? -46.507 21.585 -14.877 1.00 42.34 716 ALA A O 1
ATOM 5515 N N . GLY A 1 717 ? -45.580 19.701 -15.682 1.00 51.44 717 GLY A N 1
ATOM 5516 C CA . GLY A 1 717 ? -46.177 19.838 -17.018 1.00 51.44 717 GLY A CA 1
ATOM 5517 C C . GLY A 1 717 ? -45.392 19.273 -18.201 1.00 51.44 717 GLY A C 1
ATOM 5518 O O . GLY A 1 717 ? -45.940 19.249 -19.295 1.00 51.44 717 GLY A O 1
ATOM 5519 N N . ARG A 1 718 ? -44.146 18.811 -18.031 1.00 62.94 718 ARG A N 1
ATOM 5520 C CA . ARG A 1 718 ? -43.427 18.154 -19.132 1.00 62.94 718 ARG A CA 1
ATOM 5521 C C . ARG A 1 718 ? -43.929 16.716 -19.286 1.00 62.94 718 ARG A C 1
ATOM 5523 O O . ARG A 1 718 ? -43.727 15.905 -18.384 1.00 62.94 718 ARG A O 1
ATOM 5530 N N . GLU A 1 719 ? -44.608 16.443 -20.396 1.00 68.06 719 GLU A N 1
ATOM 5531 C CA . GLU A 1 719 ? -44.988 15.091 -20.815 1.00 68.06 719 GLU A CA 1
ATOM 5532 C C . GLU A 1 719 ? -43.713 14.258 -21.002 1.00 68.06 719 GLU A C 1
ATOM 5534 O O . GLU A 1 719 ? -42.753 14.724 -21.623 1.00 68.06 719 GLU A O 1
ATOM 5539 N N . CYS A 1 720 ? -43.670 13.067 -20.400 1.00 75.12 720 CYS A N 1
ATOM 5540 C CA . CYS A 1 720 ? -42.549 12.150 -20.577 1.00 75.12 720 CYS A CA 1
ATOM 5541 C C . CYS A 1 720 ? -42.632 11.542 -21.975 1.00 75.12 720 CYS A C 1
ATOM 5543 O O . CYS A 1 720 ? -43.676 11.017 -22.358 1.00 75.12 720 CYS A O 1
ATOM 5545 N N . SER A 1 721 ? -41.545 11.606 -22.739 1.00 79.94 721 SER A N 1
ATOM 5546 C CA . SER A 1 721 ? -41.484 10.873 -24.005 1.00 79.94 721 SER A CA 1
ATOM 5547 C C . SER A 1 721 ? -41.410 9.361 -23.753 1.00 79.94 721 SER A C 1
ATOM 5549 O O . SER A 1 721 ? -40.878 8.931 -22.727 1.00 79.94 721 SER A O 1
ATOM 5551 N N . GLN A 1 722 ? -41.910 8.552 -24.696 1.00 78.31 722 GLN A N 1
ATOM 5552 C CA . GLN A 1 722 ? -41.820 7.085 -24.627 1.00 78.31 722 GLN A CA 1
ATOM 5553 C C . GLN A 1 722 ? -40.360 6.619 -24.495 1.00 78.31 722 GLN A C 1
ATOM 5555 O O . GLN A 1 722 ? -40.070 5.727 -23.712 1.00 78.31 722 GLN A O 1
ATOM 5560 N N . GLU A 1 723 ? -39.424 7.285 -25.179 1.00 77.44 723 GLU A N 1
ATOM 5561 C CA . GLU A 1 723 ? -37.988 6.987 -25.080 1.00 77.44 723 GLU A CA 1
ATOM 5562 C C . GLU A 1 723 ? -37.416 7.265 -23.678 1.00 77.44 723 GLU A C 1
ATOM 5564 O O . GLU A 1 723 ? -36.568 6.519 -23.189 1.00 77.44 723 GLU A O 1
ATOM 5569 N N . GLU A 1 724 ? -37.870 8.330 -23.006 1.00 75.31 724 GLU A N 1
ATOM 5570 C CA . GLU A 1 724 ? -37.478 8.625 -21.620 1.00 75.31 724 GLU A CA 1
ATOM 5571 C C . GLU A 1 724 ? -38.069 7.596 -20.642 1.00 75.31 724 GLU A C 1
ATOM 5573 O O . GLU A 1 724 ? -37.390 7.211 -19.687 1.00 75.31 724 GLU A O 1
ATOM 5578 N N . GLU A 1 725 ? -39.299 7.134 -20.887 1.00 78.00 725 GLU A N 1
ATOM 5579 C CA . GLU A 1 725 ? -39.948 6.066 -20.119 1.00 78.00 725 GLU A CA 1
ATOM 5580 C C . GLU A 1 725 ? -39.199 4.733 -20.290 1.00 78.00 725 GLU A C 1
ATOM 5582 O O . GLU A 1 725 ? -38.797 4.120 -19.298 1.00 78.00 725 GLU A O 1
ATOM 5587 N N . ASP A 1 726 ? -38.914 4.331 -21.529 1.00 77.62 726 ASP A N 1
ATOM 5588 C CA . ASP A 1 726 ? -38.193 3.096 -21.849 1.00 77.62 726 ASP A CA 1
ATOM 5589 C C . ASP A 1 726 ? -36.787 3.098 -21.234 1.00 77.62 726 ASP A C 1
ATOM 5591 O O . ASP A 1 726 ? -36.381 2.123 -20.596 1.00 77.62 726 ASP A O 1
ATOM 5595 N N . ARG A 1 727 ? -36.069 4.225 -21.327 1.00 76.06 727 ARG A N 1
ATOM 5596 C CA . ARG A 1 727 ? -34.728 4.386 -20.747 1.00 76.06 727 ARG A CA 1
ATOM 5597 C C . ARG A 1 727 ? -34.737 4.388 -19.220 1.00 76.06 727 ARG A C 1
ATOM 5599 O O . ARG A 1 727 ? -33.806 3.873 -18.596 1.00 76.06 727 ARG A O 1
ATOM 5606 N N . PHE A 1 728 ? -35.764 4.969 -18.599 1.00 76.94 728 PHE A N 1
ATOM 5607 C CA . PHE A 1 728 ? -35.945 4.905 -17.149 1.00 76.94 728 PHE A CA 1
ATOM 5608 C C . PHE A 1 728 ? -36.101 3.454 -16.691 1.00 76.94 728 PHE A C 1
ATOM 5610 O O . PHE A 1 728 ? -35.405 3.018 -15.771 1.00 76.94 728 PHE A O 1
ATOM 5617 N N . TYR A 1 729 ? -36.972 2.704 -17.365 1.00 77.25 729 TYR A N 1
ATOM 5618 C CA . TYR A 1 729 ? -37.183 1.298 -17.068 1.00 77.25 729 TYR A CA 1
ATOM 5619 C C . TYR A 1 729 ? -35.921 0.478 -17.320 1.00 77.25 729 TYR A C 1
ATOM 5621 O O . TYR A 1 729 ? -35.524 -0.276 -16.441 1.00 77.25 729 TYR A O 1
ATOM 5629 N N . GLU A 1 730 ? -35.225 0.668 -18.439 1.00 78.88 730 GLU A N 1
ATOM 5630 C CA . GLU A 1 730 ? -33.961 -0.018 -18.732 1.00 78.88 730 GLU A CA 1
ATOM 5631 C C . GLU A 1 730 ? -32.929 0.149 -17.603 1.00 78.88 730 GLU A C 1
ATOM 5633 O O . GLU A 1 730 ? -32.369 -0.836 -17.118 1.00 78.88 730 GLU A O 1
ATOM 5638 N N . LEU A 1 731 ? -32.734 1.378 -17.115 1.00 73.50 731 LEU A N 1
ATOM 5639 C CA . LEU A 1 731 ? -31.804 1.670 -16.020 1.00 73.50 731 LEU A CA 1
ATOM 5640 C C . LEU A 1 731 ? -32.278 1.112 -14.675 1.00 73.50 731 LEU A C 1
ATOM 5642 O O . LEU A 1 731 ? -31.463 0.636 -13.882 1.00 73.50 731 LEU A O 1
ATOM 5646 N N . LEU A 1 732 ? -33.584 1.153 -14.415 1.00 72.00 732 LEU A N 1
ATOM 5647 C CA . LEU A 1 732 ? -34.176 0.544 -13.231 1.00 72.00 732 LEU A CA 1
ATOM 5648 C C . LEU A 1 732 ? -33.969 -0.976 -13.235 1.00 72.00 732 LEU A C 1
ATOM 5650 O O . LEU A 1 732 ? -33.548 -1.544 -12.230 1.00 72.00 732 LEU A O 1
ATOM 5654 N N . PHE A 1 733 ? -34.204 -1.630 -14.371 1.00 73.94 733 PHE A N 1
ATOM 5655 C CA . PHE A 1 733 ? -34.015 -3.067 -14.523 1.00 73.94 733 PHE A CA 1
ATOM 5656 C C . PHE A 1 733 ? -32.545 -3.455 -14.432 1.00 73.94 733 PHE A C 1
ATOM 5658 O O . PHE A 1 733 ? -32.236 -4.422 -13.746 1.00 73.94 733 PHE A O 1
ATOM 5665 N N . ALA A 1 734 ? -31.631 -2.680 -15.017 1.00 71.19 734 ALA A N 1
ATOM 5666 C CA . ALA A 1 734 ? -30.196 -2.907 -14.863 1.00 71.19 734 ALA A CA 1
ATOM 5667 C C . ALA A 1 734 ? -29.737 -2.829 -13.393 1.00 71.19 734 ALA A C 1
ATOM 5669 O O . ALA A 1 734 ? -28.805 -3.531 -13.005 1.00 71.19 734 ALA A O 1
ATOM 5670 N N . ALA A 1 735 ? -30.398 -2.009 -12.568 1.00 64.50 735 ALA A N 1
ATOM 5671 C CA . ALA A 1 735 ? -30.099 -1.886 -11.143 1.00 64.50 735 ALA A CA 1
ATOM 5672 C C . ALA A 1 735 ? -30.756 -2.979 -10.280 1.00 64.50 735 ALA A C 1
ATOM 5674 O O . ALA A 1 735 ? -30.169 -3.408 -9.289 1.00 64.50 735 ALA A O 1
ATOM 5675 N N . VAL A 1 736 ? -31.969 -3.420 -10.633 1.00 64.81 736 VAL A N 1
ATOM 5676 C CA . VAL A 1 736 ? -32.772 -4.345 -9.814 1.00 64.81 736 VAL A CA 1
ATOM 5677 C C . VAL A 1 736 ? -32.576 -5.811 -10.212 1.00 64.81 736 VAL A C 1
ATOM 5679 O O . VAL A 1 736 ? -32.547 -6.663 -9.329 1.00 64.81 736 VAL A O 1
ATOM 5682 N N . LEU A 1 737 ? -32.395 -6.130 -11.500 1.00 67.56 737 LEU A N 1
ATOM 5683 C CA . LEU A 1 737 ? -32.226 -7.514 -11.977 1.00 67.56 737 LEU A CA 1
ATOM 5684 C C . LEU A 1 737 ? -31.077 -8.256 -11.280 1.00 67.56 737 LEU A C 1
ATOM 5686 O O . LEU A 1 737 ? -31.327 -9.370 -10.830 1.00 67.56 737 LEU A O 1
ATOM 5690 N N . PRO A 1 738 ? -29.874 -7.673 -11.090 1.00 68.56 738 PRO A N 1
ATOM 5691 C CA . PRO A 1 738 ? -28.788 -8.363 -10.392 1.00 68.56 738 PRO A CA 1
ATOM 5692 C C . PRO A 1 738 ? -29.114 -8.710 -8.932 1.00 68.56 738 PRO A C 1
ATOM 5694 O O . PRO A 1 738 ? -28.557 -9.657 -8.385 1.00 68.56 738 PRO A O 1
ATOM 5697 N N . LEU A 1 739 ? -30.028 -7.967 -8.295 1.00 60.44 739 LEU A N 1
ATOM 5698 C CA . LEU A 1 739 ? -30.481 -8.239 -6.926 1.00 60.44 739 LEU A CA 1
ATOM 5699 C C . LEU A 1 739 ? -31.464 -9.420 -6.858 1.00 60.44 739 LEU A C 1
ATOM 5701 O O . LEU A 1 739 ? -31.721 -9.938 -5.775 1.00 60.44 739 LEU A O 1
ATOM 5705 N N . LEU A 1 740 ? -32.010 -9.846 -8.001 1.00 62.50 740 LEU A N 1
ATOM 5706 C CA . LEU A 1 740 ? -32.999 -10.920 -8.122 1.00 62.50 740 LEU A CA 1
ATOM 5707 C C . LEU A 1 740 ? -32.403 -12.241 -8.657 1.00 62.50 740 LEU A C 1
ATOM 5709 O O . LEU A 1 740 ? -33.149 -13.200 -8.847 1.00 62.50 740 LEU A O 1
ATOM 5713 N N . GLY A 1 741 ? -31.080 -12.311 -8.860 1.00 58.53 741 GLY A N 1
ATOM 5714 C CA . GLY A 1 741 ? -30.363 -13.441 -9.474 1.00 58.53 741 GLY A CA 1
ATOM 5715 C C . GLY A 1 741 ? -29.827 -13.097 -10.871 1.00 58.53 741 GLY A C 1
ATOM 5716 O O . GLY A 1 741 ? -30.150 -12.040 -11.398 1.00 58.53 741 GLY A O 1
ATOM 5717 N N . ASP A 1 742 ? -29.000 -13.965 -11.470 1.00 55.94 742 ASP A N 1
ATOM 5718 C CA . ASP A 1 742 ? -28.172 -13.732 -12.682 1.00 55.94 742 ASP A CA 1
ATOM 5719 C C . ASP A 1 742 ? -28.930 -13.449 -14.012 1.00 55.94 742 ASP A C 1
ATOM 5721 O O . ASP A 1 742 ? -28.507 -13.857 -15.092 1.00 55.94 742 ASP A O 1
ATOM 5725 N N . GLY A 1 743 ? -30.059 -12.739 -13.989 1.00 60.03 743 GLY A N 1
ATOM 5726 C CA . GLY A 1 743 ? -30.758 -12.271 -15.189 1.00 60.03 743 GLY A CA 1
ATOM 5727 C C . GLY A 1 743 ? -31.446 -13.372 -16.002 1.00 60.03 743 GLY A C 1
ATOM 5728 O O . GLY A 1 743 ? -31.888 -13.112 -17.120 1.00 60.03 743 GLY A O 1
ATOM 5729 N N . VAL A 1 744 ? -31.565 -14.585 -15.458 1.00 60.78 744 VAL A N 1
ATOM 5730 C CA . VAL A 1 744 ? -32.241 -15.720 -16.098 1.00 60.78 744 VAL A CA 1
ATOM 5731 C C . VAL A 1 744 ? -33.534 -16.008 -15.339 1.00 60.78 744 VAL A C 1
ATOM 5733 O O . VAL A 1 744 ? -33.511 -16.101 -14.119 1.00 60.78 744 VAL A O 1
ATOM 5736 N N . ALA A 1 745 ? -34.632 -16.075 -16.097 1.00 79.62 745 ALA A N 1
ATOM 5737 C CA . ALA A 1 745 ? -36.034 -16.317 -15.742 1.00 79.62 745 ALA A CA 1
ATOM 5738 C C . ALA A 1 745 ? -36.385 -16.664 -14.272 1.00 79.62 745 ALA A C 1
ATOM 5740 O O . ALA A 1 745 ? -35.792 -17.541 -13.651 1.00 79.62 745 ALA A O 1
ATOM 5741 N N . MET A 1 746 ? -37.429 -16.021 -13.739 1.00 82.50 746 MET A N 1
ATOM 5742 C CA . MET A 1 746 ? -37.867 -16.178 -12.348 1.00 82.50 746 MET A CA 1
ATOM 5743 C C . MET A 1 746 ? -39.046 -17.157 -12.234 1.00 82.50 746 MET A C 1
ATOM 5745 O O . MET A 1 746 ? -39.966 -17.080 -13.048 1.00 82.50 746 MET A O 1
ATOM 5749 N N . PRO A 1 747 ? -39.109 -18.032 -11.214 1.00 87.38 747 PRO A N 1
ATOM 5750 C CA . PRO A 1 747 ? -40.283 -18.871 -10.987 1.00 87.38 747 PRO A CA 1
ATOM 5751 C C . PRO A 1 747 ? -41.553 -18.027 -10.804 1.00 87.38 747 PRO A C 1
ATOM 5753 O O . PRO A 1 747 ? -41.556 -17.052 -10.048 1.00 87.38 747 PRO A O 1
ATOM 5756 N N . SER A 1 748 ? -42.660 -18.435 -11.428 1.00 84.88 748 SER A N 1
ATOM 5757 C CA . SER A 1 748 ? -43.958 -17.741 -11.340 1.00 84.88 748 SER A CA 1
ATOM 5758 C C . SER A 1 748 ? -44.436 -17.527 -9.897 1.00 84.88 748 SER A C 1
ATOM 5760 O O . SER A 1 748 ? -45.116 -16.546 -9.601 1.00 84.88 748 SER A O 1
ATOM 5762 N N . SER A 1 749 ? -44.057 -18.408 -8.967 1.00 82.50 749 SER A N 1
ATOM 5763 C CA . SER A 1 749 ? -44.331 -18.265 -7.530 1.00 82.50 749 SER A CA 1
ATOM 5764 C C . SER A 1 749 ? -43.637 -17.054 -6.895 1.00 82.50 749 SER A C 1
ATOM 5766 O O . SER A 1 749 ? -44.244 -16.350 -6.088 1.00 82.50 749 SER A O 1
ATOM 5768 N N . GLN A 1 750 ? -42.396 -16.767 -7.286 1.00 80.69 750 GLN A N 1
ATOM 5769 C CA . GLN A 1 750 ? -41.627 -15.631 -6.783 1.00 80.69 750 GLN A CA 1
ATOM 5770 C C . GLN A 1 750 ? -42.105 -14.317 -7.416 1.00 80.69 750 GLN A C 1
ATOM 5772 O O . GLN A 1 750 ? -42.207 -13.307 -6.722 1.00 80.69 750 GLN A O 1
ATOM 5777 N N . VAL A 1 751 ? -42.510 -14.346 -8.691 1.00 82.88 751 VAL A N 1
ATOM 5778 C CA . VAL A 1 751 ? -43.157 -13.200 -9.354 1.00 82.88 751 VAL A CA 1
ATOM 5779 C C . VAL A 1 751 ? -44.499 -12.858 -8.691 1.00 82.88 751 VAL A C 1
ATOM 5781 O O . VAL A 1 751 ? -44.756 -11.689 -8.407 1.00 82.88 751 VAL A O 1
ATOM 5784 N N . ARG A 1 752 ? -45.329 -13.863 -8.360 1.00 82.19 752 ARG A N 1
ATOM 5785 C CA . ARG A 1 752 ? -46.578 -13.661 -7.596 1.00 82.19 752 ARG A CA 1
ATOM 5786 C C . ARG A 1 752 ? -46.318 -13.048 -6.222 1.00 82.19 752 ARG A C 1
ATOM 5788 O O . ARG A 1 752 ? -47.010 -12.110 -5.843 1.00 82.19 752 ARG A O 1
ATOM 5795 N N . TYR A 1 753 ? -45.297 -13.527 -5.512 1.00 80.56 753 TYR A N 1
ATOM 5796 C CA . TYR A 1 753 ? -44.906 -12.970 -4.215 1.00 80.56 753 TYR A CA 1
ATOM 5797 C C . TYR A 1 753 ? -44.482 -11.496 -4.316 1.00 80.56 753 TYR A C 1
ATOM 5799 O O . TYR A 1 753 ? -44.887 -10.676 -3.491 1.00 80.56 753 TYR A O 1
ATOM 5807 N N . LEU A 1 754 ? -43.707 -11.133 -5.344 1.00 76.19 754 LEU A N 1
ATOM 5808 C CA . LEU A 1 754 ? -43.314 -9.742 -5.581 1.00 76.19 754 LEU A CA 1
ATOM 5809 C C . LEU A 1 754 ? -44.530 -8.854 -5.881 1.00 76.19 754 LEU A C 1
ATOM 5811 O O . LEU A 1 754 ? -44.645 -7.778 -5.298 1.00 76.19 754 LEU A O 1
ATOM 5815 N N . LEU A 1 755 ? -45.464 -9.315 -6.719 1.00 78.94 755 LEU A N 1
ATOM 5816 C CA . LEU A 1 755 ? -46.707 -8.588 -6.998 1.00 78.94 755 LEU A CA 1
ATOM 5817 C C . LEU A 1 755 ? -47.559 -8.385 -5.743 1.00 78.94 755 LEU A C 1
ATOM 5819 O O . LEU A 1 755 ? -48.002 -7.266 -5.483 1.00 78.94 755 LEU A O 1
ATOM 5823 N N . GLU A 1 756 ? -47.721 -9.422 -4.923 1.00 80.44 756 GLU A N 1
ATOM 5824 C CA . GLU A 1 756 ? -48.478 -9.340 -3.671 1.00 80.44 756 GLU A CA 1
ATOM 5825 C C . GLU A 1 756 ? -47.883 -8.283 -2.722 1.00 80.44 756 GLU A C 1
ATOM 5827 O O . GLU A 1 756 ? -48.610 -7.500 -2.108 1.00 80.44 756 GLU A O 1
ATOM 5832 N N . LYS A 1 757 ? -46.547 -8.172 -2.666 1.00 75.38 757 LYS A N 1
ATOM 5833 C CA . LYS A 1 757 ? -45.857 -7.140 -1.874 1.00 75.38 757 LYS A CA 1
ATOM 5834 C C . LYS A 1 757 ? -46.035 -5.721 -2.406 1.00 75.38 757 LYS A C 1
ATOM 5836 O O . LYS A 1 757 ? -45.963 -4.783 -1.617 1.00 75.38 757 LYS A O 1
ATOM 5841 N N . THR A 1 758 ? -46.310 -5.549 -3.698 1.00 71.31 758 THR A N 1
ATOM 5842 C CA . THR A 1 758 ? -46.613 -4.228 -4.278 1.00 71.31 758 THR A CA 1
ATOM 5843 C C . THR A 1 758 ? -48.037 -3.739 -3.990 1.00 71.31 758 THR A C 1
ATOM 5845 O O . THR A 1 758 ? -48.368 -2.604 -4.342 1.00 71.31 758 THR A O 1
ATOM 5848 N N . GLY A 1 759 ? -48.872 -4.561 -3.339 1.00 78.06 759 GLY A N 1
ATOM 5849 C CA . GLY A 1 759 ? -50.258 -4.228 -2.998 1.00 78.06 759 GLY A CA 1
ATOM 5850 C C . GLY A 1 759 ? -51.219 -4.259 -4.189 1.00 78.06 759 GLY A C 1
ATOM 5851 O O . GLY A 1 759 ? -52.328 -3.736 -4.086 1.00 78.06 759 GLY A O 1
ATOM 5852 N N . LEU A 1 760 ? -50.799 -4.840 -5.315 1.00 78.06 760 LEU A N 1
ATOM 5853 C CA . LEU A 1 760 ? -51.617 -5.008 -6.513 1.00 78.06 760 LEU A CA 1
ATOM 5854 C C . LEU A 1 760 ? -52.272 -6.396 -6.510 1.00 78.06 760 LEU A C 1
ATOM 5856 O O . LEU A 1 760 ? -51.667 -7.372 -6.065 1.00 78.06 760 LEU A O 1
ATOM 5860 N N . SER A 1 761 ? -53.519 -6.487 -6.982 1.00 78.50 761 SER A N 1
ATOM 5861 C CA . SER A 1 761 ? -54.254 -7.755 -7.022 1.00 78.50 761 SER A CA 1
ATOM 5862 C C . SER A 1 761 ? -53.644 -8.683 -8.071 1.00 78.50 761 SER A C 1
ATOM 5864 O O . SER A 1 761 ? -53.415 -8.263 -9.205 1.00 78.50 761 SER A O 1
ATOM 5866 N N . SER A 1 762 ? -53.415 -9.957 -7.730 1.00 70.19 762 SER A N 1
ATOM 5867 C CA . SER A 1 762 ? -52.882 -10.945 -8.683 1.00 70.19 762 SER A CA 1
ATOM 5868 C C . SER A 1 762 ? -53.783 -11.108 -9.914 1.00 70.19 762 SER A C 1
ATOM 5870 O O . SER A 1 762 ? -53.288 -11.338 -11.016 1.00 70.19 762 SER A O 1
ATOM 5872 N N . THR A 1 763 ? -55.087 -10.867 -9.753 1.00 78.25 763 THR A N 1
ATOM 5873 C CA . THR A 1 763 ? -56.098 -10.916 -10.819 1.00 78.25 763 THR A CA 1
ATOM 5874 C C . THR A 1 763 ? -55.829 -9.954 -11.975 1.00 78.25 763 THR A C 1
ATOM 5876 O O . THR A 1 763 ? -56.261 -10.223 -13.087 1.00 78.25 763 THR A O 1
ATOM 5879 N N . ASP A 1 764 ? -55.100 -8.855 -11.750 1.00 77.56 764 ASP A N 1
ATOM 5880 C CA . ASP A 1 764 ? -54.825 -7.848 -12.791 1.00 77.56 764 ASP A CA 1
ATOM 5881 C C . ASP A 1 764 ? -53.681 -8.270 -13.746 1.00 77.56 764 ASP A C 1
ATOM 5883 O O . ASP A 1 764 ? -53.413 -7.609 -14.759 1.00 77.56 764 ASP A O 1
ATOM 5887 N N . PHE A 1 765 ? -52.994 -9.373 -13.420 1.00 79.00 765 PHE A N 1
ATOM 5888 C CA . PHE A 1 765 ? -51.794 -9.871 -14.107 1.00 79.00 765 PHE A CA 1
ATOM 5889 C C . PHE A 1 765 ? -51.865 -11.357 -14.488 1.00 79.00 765 PHE A C 1
ATOM 5891 O O . PHE A 1 765 ? -51.038 -11.825 -15.275 1.00 79.00 765 PHE A O 1
ATOM 5898 N N . GLU A 1 766 ? -52.823 -12.103 -13.929 1.00 75.44 766 GLU A N 1
ATOM 5899 C CA . GLU A 1 766 ? -52.979 -13.545 -14.149 1.00 75.44 766 GLU A CA 1
ATOM 5900 C C . GLU A 1 766 ? -53.282 -13.897 -15.614 1.00 75.44 766 GLU A C 1
ATOM 5902 O O . GLU A 1 766 ? -52.717 -14.868 -16.117 1.00 75.44 766 GLU A O 1
ATOM 5907 N N . ASP A 1 767 ? -54.071 -13.075 -16.316 1.00 71.38 767 ASP A N 1
ATOM 5908 C CA . ASP A 1 767 ? -54.497 -13.352 -17.698 1.00 71.38 767 ASP A CA 1
ATOM 5909 C C . ASP A 1 767 ? -53.421 -13.047 -18.761 1.00 71.38 767 ASP A C 1
ATOM 5911 O O . ASP A 1 767 ? -53.431 -13.661 -19.828 1.00 71.38 767 ASP A O 1
ATOM 5915 N N . ASP A 1 768 ? -52.464 -12.152 -18.476 1.00 66.19 768 ASP A N 1
ATOM 5916 C CA . ASP A 1 768 ? -51.514 -11.654 -19.487 1.00 66.19 768 ASP A CA 1
ATOM 5917 C C . ASP A 1 768 ? -50.133 -12.333 -19.445 1.00 66.19 768 ASP A C 1
ATOM 5919 O O . ASP A 1 768 ? -49.449 -12.382 -20.466 1.00 66.19 768 ASP A O 1
ATOM 5923 N N . ILE A 1 769 ? -49.668 -12.793 -18.271 1.00 67.44 769 ILE A N 1
ATOM 5924 C CA . ILE A 1 769 ? -48.235 -13.120 -18.077 1.00 67.44 769 ILE A CA 1
ATOM 5925 C C . ILE A 1 769 ? -47.992 -14.416 -17.293 1.00 67.44 769 ILE A C 1
ATOM 5927 O O . ILE A 1 769 ? -47.056 -15.151 -17.602 1.00 67.44 769 ILE A O 1
ATOM 5931 N N . LEU A 1 770 ? -48.801 -14.714 -16.272 1.00 71.94 770 LEU A N 1
ATOM 5932 C CA . LEU A 1 770 ? -48.512 -15.821 -15.347 1.00 71.94 770 LEU A CA 1
ATOM 5933 C C . LEU A 1 770 ? -49.126 -17.167 -15.760 1.00 71.94 770 LEU A C 1
ATOM 5935 O O . LEU A 1 770 ? -48.768 -18.188 -15.169 1.00 71.94 770 LEU A O 1
ATOM 5939 N N . GLY A 1 771 ? -50.017 -17.179 -16.759 1.00 69.75 771 GLY A N 1
ATOM 5940 C CA . GLY A 1 771 ? -50.717 -18.375 -17.229 1.00 69.75 771 GLY A CA 1
ATOM 5941 C C . GLY A 1 771 ? -51.562 -19.070 -16.143 1.00 69.75 771 GLY A C 1
ATOM 5942 O O . GLY A 1 771 ? -51.503 -18.730 -14.954 1.00 69.75 771 GLY A O 1
ATOM 5943 N N . PRO A 1 772 ? -52.378 -20.074 -16.512 1.00 60.72 772 PRO A N 1
ATOM 5944 C CA . PRO A 1 772 ? -53.162 -20.822 -15.539 1.00 60.72 772 PRO A CA 1
ATOM 5945 C C . PRO A 1 772 ? -52.249 -21.665 -14.627 1.00 60.72 772 PRO A C 1
ATOM 5947 O O . PRO A 1 772 ? -51.701 -22.675 -15.043 1.00 60.72 772 PRO A O 1
ATOM 5950 N N . ALA A 1 773 ? -52.121 -21.223 -13.372 1.00 59.12 773 ALA A N 1
ATOM 5951 C CA . ALA A 1 773 ? -51.781 -21.954 -12.140 1.00 59.12 773 ALA A CA 1
ATOM 5952 C C . ALA A 1 773 ? -50.566 -22.914 -12.069 1.00 59.12 773 ALA A C 1
ATOM 5954 O O . ALA A 1 773 ? -50.336 -23.456 -10.987 1.00 59.12 773 ALA A O 1
ATOM 5955 N N . ASP A 1 774 ? -49.738 -23.088 -13.099 1.00 62.50 774 ASP A N 1
ATOM 5956 C CA . ASP A 1 774 ? -48.538 -23.930 -12.976 1.00 62.50 774 ASP A CA 1
ATOM 5957 C C . ASP A 1 774 ? -47.432 -23.197 -12.192 1.00 62.50 774 ASP A C 1
ATOM 5959 O O . ASP A 1 774 ? -46.809 -22.241 -12.656 1.00 62.50 774 ASP A O 1
ATOM 5963 N N . SER A 1 775 ? -47.191 -23.633 -10.950 1.00 62.81 775 SER A N 1
ATOM 5964 C CA . SER A 1 775 ? -46.254 -23.010 -9.998 1.00 62.81 775 SER A CA 1
ATOM 5965 C C . SER A 1 775 ? -44.774 -23.109 -10.389 1.00 62.81 775 SER A C 1
ATOM 5967 O O . SER A 1 775 ? -43.944 -22.457 -9.756 1.00 62.81 775 SER A O 1
ATOM 5969 N N . GLU A 1 776 ? -44.445 -23.904 -11.409 1.00 75.12 776 GLU A N 1
ATOM 5970 C CA . GLU A 1 776 ? -43.070 -24.164 -11.860 1.00 75.12 776 GLU A CA 1
ATOM 5971 C C . GLU A 1 776 ? -42.692 -23.436 -13.159 1.00 75.12 776 GLU A C 1
ATOM 5973 O O . GLU A 1 776 ? -41.536 -23.501 -13.579 1.00 75.12 776 GLU A O 1
ATOM 5978 N N . ALA A 1 777 ? -43.622 -22.717 -13.798 1.00 82.12 777 ALA A N 1
ATOM 5979 C CA . ALA A 1 777 ? -43.309 -21.974 -15.014 1.00 82.12 777 ALA A CA 1
ATOM 5980 C C . ALA A 1 777 ? -42.316 -20.838 -14.712 1.00 82.12 777 ALA A C 1
ATOM 5982 O O . ALA A 1 777 ? -42.547 -20.006 -13.828 1.00 82.12 777 ALA A O 1
ATOM 5983 N N . MET A 1 778 ? -41.208 -20.811 -15.450 1.00 87.25 778 MET A N 1
ATOM 5984 C CA . MET A 1 778 ? -40.224 -19.734 -15.404 1.00 87.25 778 MET A CA 1
ATOM 5985 C C . MET A 1 778 ? -40.715 -18.561 -16.259 1.00 87.25 778 MET A C 1
ATOM 5987 O O . MET A 1 778 ? -40.989 -18.730 -17.444 1.00 87.25 778 MET A O 1
ATOM 5991 N N . VAL A 1 779 ? -40.818 -17.381 -15.657 1.00 86.31 779 VAL A N 1
ATOM 5992 C CA . VAL A 1 779 ? -41.186 -16.122 -16.308 1.00 86.31 779 VAL A CA 1
ATOM 5993 C C . VAL A 1 779 ? -39.911 -15.475 -16.829 1.00 86.31 779 VAL A C 1
ATOM 5995 O O . VAL A 1 779 ? -38.986 -15.216 -16.055 1.00 86.31 779 VAL A O 1
ATOM 5998 N N . ASP A 1 780 ? -39.829 -15.243 -18.136 1.00 85.62 780 ASP A N 1
ATOM 5999 C CA . ASP A 1 780 ? -38.652 -14.619 -18.734 1.00 85.62 780 ASP A CA 1
ATOM 6000 C C . ASP A 1 780 ? -38.479 -13.148 -18.297 1.00 85.62 780 ASP A C 1
ATOM 6002 O O . ASP A 1 780 ? -39.367 -12.508 -17.726 1.00 85.62 780 ASP A O 1
ATOM 6006 N N . ALA A 1 781 ? -37.284 -12.604 -18.529 1.00 80.50 781 ALA A N 1
ATOM 6007 C CA . ALA A 1 781 ? -36.945 -11.248 -18.108 1.00 80.50 781 ALA A CA 1
ATOM 6008 C C . ALA A 1 781 ? -37.790 -10.165 -18.811 1.00 80.50 781 ALA A C 1
ATOM 6010 O O . ALA A 1 781 ? -37.947 -9.069 -18.272 1.00 80.50 781 ALA A O 1
ATOM 6011 N N . GLU A 1 782 ? -38.334 -10.451 -19.996 1.00 82.56 782 GLU A N 1
ATOM 6012 C CA . GLU A 1 782 ? -39.143 -9.511 -20.776 1.00 82.56 782 GLU A CA 1
ATOM 6013 C C . GLU A 1 782 ? -40.578 -9.435 -20.237 1.00 82.56 782 GLU A C 1
ATOM 6015 O O . GLU A 1 782 ? -41.120 -8.347 -20.044 1.00 82.56 782 GLU A O 1
ATOM 6020 N N . ALA A 1 783 ? -41.141 -10.573 -19.847 1.00 84.56 783 ALA A N 1
ATOM 6021 C CA . ALA A 1 783 ? -42.389 -10.683 -19.115 1.00 84.56 783 ALA A CA 1
ATOM 6022 C C . ALA A 1 783 ? -42.305 -10.013 -17.733 1.00 84.56 783 ALA A C 1
ATOM 6024 O O . ALA A 1 783 ? -43.205 -9.259 -17.359 1.00 84.56 783 ALA A O 1
ATOM 6025 N N . ILE A 1 784 ? -41.203 -10.202 -16.994 1.00 82.44 784 ILE A N 1
ATOM 6026 C CA . ILE A 1 784 ? -40.960 -9.500 -15.718 1.00 82.44 784 ILE A CA 1
ATOM 6027 C C . ILE A 1 784 ? -40.878 -7.982 -15.938 1.00 82.44 784 ILE A C 1
ATOM 6029 O O . ILE A 1 784 ? -41.430 -7.210 -15.148 1.00 82.44 784 ILE A O 1
ATOM 6033 N N . ARG A 1 785 ? -40.229 -7.545 -17.027 1.00 82.06 785 ARG A N 1
ATOM 6034 C CA . ARG A 1 785 ? -40.139 -6.130 -17.410 1.00 82.06 785 ARG A CA 1
ATOM 6035 C C . ARG A 1 785 ? -41.524 -5.531 -17.649 1.00 82.06 785 ARG A C 1
ATOM 6037 O O . ARG A 1 785 ? -41.856 -4.511 -17.046 1.00 82.06 785 ARG A O 1
ATOM 6044 N N . HIS A 1 786 ? -42.334 -6.189 -18.474 1.00 84.94 786 HIS A N 1
ATOM 6045 C CA . HIS A 1 786 ? -43.688 -5.746 -18.806 1.00 84.94 786 HIS A CA 1
ATOM 6046 C C . HIS A 1 786 ? -44.597 -5.697 -17.566 1.00 84.94 786 HIS A C 1
ATOM 6048 O O . HIS A 1 786 ? -45.343 -4.741 -17.351 1.00 84.94 786 HIS A O 1
ATOM 6054 N N . LEU A 1 787 ? -44.479 -6.695 -16.690 1.00 83.81 787 LEU A N 1
ATOM 6055 C CA . LEU A 1 787 ? -45.234 -6.796 -15.445 1.00 83.81 787 LEU A CA 1
ATOM 6056 C C . LEU A 1 787 ? -44.903 -5.656 -14.472 1.00 83.81 787 LEU A C 1
ATOM 6058 O O . LEU A 1 787 ? -45.810 -5.035 -13.921 1.00 83.81 787 LEU A O 1
ATOM 6062 N N . LEU A 1 788 ? -43.621 -5.323 -14.306 1.00 80.00 788 LEU A N 1
ATOM 6063 C CA . LEU A 1 788 ? -43.187 -4.221 -13.442 1.00 80.00 788 LEU A CA 1
ATOM 6064 C C . LEU A 1 788 ? -43.520 -2.838 -14.029 1.00 80.00 788 LEU A C 1
ATOM 6066 O O . LEU A 1 788 ? -43.869 -1.931 -13.273 1.00 80.00 788 LEU A O 1
ATOM 6070 N N . GLN A 1 789 ? -43.503 -2.679 -15.357 1.00 84.88 789 GLN A N 1
ATOM 6071 C CA . GLN A 1 789 ? -44.016 -1.475 -16.027 1.00 84.88 789 GLN A CA 1
ATOM 6072 C C . GLN A 1 789 ? -45.514 -1.286 -15.765 1.00 84.88 789 GLN A C 1
ATOM 6074 O O . GLN A 1 789 ? -45.940 -0.220 -15.312 1.00 84.88 789 GLN A O 1
ATOM 6079 N N . LYS A 1 790 ? -46.312 -2.340 -15.973 1.00 85.88 790 LYS A N 1
ATOM 6080 C CA . LYS A 1 790 ? -47.759 -2.338 -15.715 1.00 85.88 790 LYS A CA 1
ATOM 6081 C C . LYS A 1 790 ? -48.056 -2.057 -14.235 1.00 85.88 790 LYS A C 1
ATOM 6083 O O . LYS A 1 790 ? -48.910 -1.225 -13.934 1.00 85.88 790 LYS A O 1
ATOM 6088 N N . ALA A 1 791 ? -47.297 -2.658 -13.315 1.00 82.56 791 ALA A N 1
ATOM 6089 C CA . ALA A 1 791 ? -47.406 -2.404 -11.878 1.00 82.56 791 ALA A CA 1
ATOM 6090 C C . ALA A 1 791 ? -47.121 -0.940 -11.513 1.00 82.56 791 ALA A C 1
ATOM 6092 O O . ALA A 1 791 ? -47.906 -0.313 -10.800 1.00 82.56 791 ALA A O 1
ATOM 6093 N N . ALA A 1 792 ? -46.044 -0.366 -12.048 1.00 82.19 792 ALA A N 1
ATOM 6094 C CA . ALA A 1 792 ? -45.685 1.025 -11.804 1.00 82.19 792 ALA A CA 1
ATOM 6095 C C . ALA A 1 792 ? -46.756 1.997 -12.342 1.00 82.19 792 ALA A C 1
ATOM 6097 O O . ALA A 1 792 ? -47.135 2.945 -11.649 1.00 82.19 792 ALA A O 1
ATOM 6098 N N . LYS A 1 793 ? -47.311 1.738 -13.539 1.00 83.06 793 LYS A N 1
ATOM 6099 C CA . LYS A 1 793 ? -48.424 2.525 -14.105 1.00 83.06 793 LYS A CA 1
ATOM 6100 C C . LYS A 1 793 ? -49.687 2.440 -13.246 1.00 83.06 793 LYS A C 1
ATOM 6102 O O . LYS A 1 793 ? -50.288 3.473 -12.944 1.00 83.06 793 LYS A O 1
ATOM 6107 N N . LEU A 1 794 ? -50.050 1.242 -12.782 1.00 82.88 794 LEU A N 1
ATOM 6108 C CA . LEU A 1 794 ? -51.206 1.037 -11.904 1.00 82.88 794 LEU A CA 1
ATOM 6109 C C . LEU A 1 794 ? -51.038 1.746 -10.551 1.00 82.88 794 LEU A C 1
ATOM 6111 O O . LEU A 1 794 ? -51.966 2.418 -10.097 1.00 82.88 794 LEU A O 1
ATOM 6115 N N . GLN A 1 795 ? -49.847 1.696 -9.944 1.00 79.06 795 GLN A N 1
ATOM 6116 C CA . GLN A 1 795 ? -49.535 2.445 -8.717 1.00 79.06 795 GLN A CA 1
ATOM 6117 C C . GLN A 1 795 ? -49.624 3.965 -8.923 1.00 79.06 795 GLN A C 1
ATOM 6119 O O . GLN A 1 795 ? -50.123 4.689 -8.058 1.00 79.06 795 GLN A O 1
ATOM 6124 N N . ALA A 1 796 ? -49.232 4.452 -10.103 1.00 78.50 796 ALA A N 1
ATOM 6125 C CA . ALA A 1 796 ? -49.386 5.849 -10.502 1.00 78.50 796 ALA A CA 1
ATOM 6126 C C . ALA A 1 796 ? -50.830 6.235 -10.890 1.00 78.50 796 ALA A C 1
ATOM 6128 O O . ALA A 1 796 ? -51.072 7.388 -11.256 1.00 78.50 796 ALA A O 1
ATOM 6129 N N . LYS A 1 797 ? -51.794 5.302 -10.802 1.00 85.25 797 LYS A N 1
ATOM 6130 C CA . LYS A 1 797 ? -53.187 5.453 -11.262 1.00 85.25 797 LYS A CA 1
ATOM 6131 C C . LYS A 1 797 ? -53.293 5.840 -12.742 1.00 85.25 797 LYS A C 1
ATOM 6133 O O . LYS A 1 797 ? -54.218 6.553 -13.133 1.00 85.25 797 LYS A O 1
ATOM 6138 N N . GLN A 1 798 ? -52.340 5.392 -13.556 1.00 82.00 798 GLN A N 1
ATOM 6139 C CA . GLN A 1 798 ? -52.351 5.566 -15.002 1.00 82.00 798 GLN A CA 1
ATOM 6140 C C . GLN A 1 798 ? -52.899 4.299 -15.679 1.00 82.00 798 GLN A C 1
ATOM 6142 O O . GLN A 1 798 ? -52.622 3.189 -15.218 1.00 82.00 798 GLN A O 1
ATOM 6147 N N . PRO A 1 799 ? -53.681 4.439 -16.762 1.00 82.56 799 PRO A N 1
ATOM 6148 C CA . PRO A 1 799 ? -54.113 3.295 -17.555 1.00 82.56 799 PRO A CA 1
ATOM 6149 C C . PRO A 1 799 ? -52.887 2.587 -18.164 1.00 82.56 799 PRO A C 1
ATOM 6151 O O . PRO A 1 799 ? -52.019 3.263 -18.719 1.00 82.56 799 PRO A O 1
ATOM 6154 N N . PRO A 1 800 ? -52.794 1.249 -18.065 1.00 80.12 800 PRO A N 1
ATOM 6155 C CA . PRO A 1 800 ? -51.589 0.498 -18.429 1.00 80.12 800 PRO A CA 1
ATOM 6156 C C . PRO A 1 800 ? -51.234 0.603 -19.921 1.00 80.12 800 PRO A C 1
ATOM 6158 O O . PRO A 1 800 ? -50.052 0.617 -20.269 1.00 80.12 800 PRO A O 1
ATOM 6161 N N . ASP A 1 801 ? -52.249 0.766 -20.774 1.00 81.19 801 ASP A N 1
ATOM 6162 C CA . ASP A 1 801 ? -52.124 0.742 -22.237 1.00 81.19 801 ASP A CA 1
ATOM 6163 C C . ASP A 1 801 ? -51.756 2.099 -22.859 1.00 81.19 801 ASP A C 1
ATOM 6165 O O . ASP A 1 801 ? -51.602 2.201 -24.075 1.00 81.19 801 ASP A O 1
ATOM 6169 N N . LEU A 1 802 ? -51.635 3.161 -22.054 1.00 78.06 802 LEU A N 1
ATOM 6170 C CA . LEU A 1 802 ? -51.254 4.489 -22.541 1.00 78.06 802 LEU A CA 1
ATOM 6171 C C . LEU A 1 802 ? -49.818 4.846 -22.118 1.00 78.06 802 LEU A C 1
ATOM 6173 O O . LEU A 1 802 ? -49.360 4.403 -21.057 1.00 78.06 802 LEU A O 1
ATOM 6177 N N . PRO A 1 803 ? -49.090 5.633 -22.934 1.00 74.75 803 PRO A N 1
ATOM 6178 C CA . PRO A 1 803 ? -47.779 6.160 -22.562 1.00 74.75 803 PRO A CA 1
ATOM 6179 C C . PRO A 1 803 ? -47.891 7.013 -21.294 1.00 74.75 803 PRO A C 1
ATOM 6181 O O . PRO A 1 803 ? -48.884 7.727 -21.090 1.00 74.75 803 PRO A O 1
ATOM 6184 N N . ALA A 1 804 ? -46.898 6.915 -20.411 1.00 69.94 804 ALA A N 1
ATOM 6185 C CA . ALA A 1 804 ? -46.975 7.542 -19.106 1.00 69.94 804 ALA A CA 1
ATOM 6186 C C . ALA A 1 804 ? -46.867 9.068 -19.231 1.00 69.94 804 ALA A C 1
ATOM 6188 O O . ALA A 1 804 ? -45.826 9.627 -19.562 1.00 69.94 804 ALA A O 1
ATOM 6189 N N . THR A 1 805 ? -47.934 9.789 -18.875 1.00 70.56 805 THR A N 1
ATOM 6190 C CA . THR A 1 805 ? -47.906 11.269 -18.834 1.00 70.56 805 THR A CA 1
ATOM 6191 C C . THR A 1 805 ? -46.891 11.813 -17.820 1.00 70.56 805 THR A C 1
ATOM 6193 O O . THR A 1 805 ? -46.470 12.967 -17.907 1.00 70.56 805 THR A O 1
ATOM 6196 N N . ARG A 1 806 ? -46.483 10.981 -16.854 1.00 72.88 806 ARG A N 1
ATOM 6197 C CA . ARG A 1 806 ? -45.407 11.214 -15.881 1.00 72.88 806 ARG A CA 1
ATOM 6198 C C . ARG A 1 806 ? -44.720 9.890 -15.586 1.00 72.88 806 ARG A C 1
ATOM 6200 O O . ARG A 1 806 ? -45.438 8.909 -15.407 1.00 72.88 806 ARG A O 1
ATOM 6207 N N . LEU A 1 807 ? -43.389 9.899 -15.454 1.00 69.56 807 LEU A N 1
ATOM 6208 C CA . LEU A 1 807 ? -42.601 8.720 -15.076 1.00 69.56 807 LEU A CA 1
ATOM 6209 C C . LEU A 1 807 ? -43.228 8.026 -13.852 1.00 69.56 807 LEU A C 1
ATOM 6211 O O . LEU A 1 807 ? -43.329 8.662 -12.794 1.00 69.56 807 LEU A O 1
ATOM 6215 N N . PRO A 1 808 ? -43.692 6.771 -13.988 1.00 61.22 808 PRO A N 1
ATOM 6216 C CA . PRO A 1 808 ? -44.399 6.092 -12.913 1.00 61.22 808 PRO A CA 1
ATOM 6217 C C . PRO A 1 808 ? -43.468 5.845 -11.721 1.00 61.22 808 PRO A C 1
ATOM 6219 O O . PRO A 1 808 ? -42.333 5.395 -11.876 1.00 61.22 808 PRO A O 1
ATOM 6222 N N . TRP A 1 809 ? -43.940 6.169 -10.516 1.00 64.06 809 TRP A N 1
ATOM 6223 C CA . TRP A 1 809 ? -43.186 5.975 -9.279 1.00 64.06 809 TRP A CA 1
ATOM 6224 C C . TRP A 1 809 ? -43.494 4.591 -8.703 1.00 64.06 809 TRP A C 1
ATOM 6226 O O . TRP A 1 809 ? -44.650 4.306 -8.404 1.00 64.06 809 TRP A O 1
ATOM 6236 N N . ILE A 1 810 ? -42.467 3.756 -8.523 1.00 63.53 810 ILE A N 1
ATOM 6237 C CA . ILE A 1 810 ? -42.555 2.551 -7.687 1.00 63.53 810 ILE A CA 1
ATOM 6238 C C . ILE A 1 810 ? -42.209 2.958 -6.256 1.00 63.53 810 ILE A C 1
ATOM 6240 O O . ILE A 1 810 ? -41.150 3.546 -6.017 1.00 63.53 810 ILE A O 1
ATOM 6244 N N . ASP A 1 811 ? -43.098 2.667 -5.308 1.00 60.81 811 ASP A N 1
ATOM 6245 C CA . ASP A 1 811 ? -42.917 3.044 -3.904 1.00 60.81 811 ASP A CA 1
ATOM 6246 C C . ASP A 1 811 ? -41.553 2.533 -3.384 1.00 60.81 811 ASP A C 1
ATOM 6248 O O . ASP A 1 811 ? -41.244 1.345 -3.459 1.00 60.81 811 ASP A O 1
ATOM 6252 N N . GLY A 1 812 ? -40.701 3.450 -2.911 1.00 61.56 812 GLY A N 1
ATOM 6253 C CA . GLY A 1 812 ? -39.330 3.146 -2.470 1.00 61.56 812 GLY A CA 1
ATOM 6254 C C . GLY A 1 812 ? -38.212 3.360 -3.504 1.00 61.56 812 GLY A C 1
ATOM 6255 O O . GLY A 1 812 ? -37.045 3.251 -3.140 1.00 61.56 812 GLY A O 1
ATOM 6256 N N . LEU A 1 813 ? -38.510 3.724 -4.758 1.00 59.59 813 LEU A N 1
ATOM 6257 C CA . LEU A 1 813 ? -37.507 4.006 -5.800 1.00 59.59 813 LEU A CA 1
ATOM 6258 C C . LEU A 1 813 ? -37.738 5.384 -6.431 1.00 59.59 813 LEU A C 1
ATOM 6260 O O . LEU A 1 813 ? -38.790 5.643 -6.998 1.00 59.59 813 LEU A O 1
ATOM 6264 N N . ARG A 1 814 ? -36.768 6.298 -6.350 1.00 62.41 814 ARG A N 1
ATOM 6265 C CA . ARG A 1 814 ? -36.893 7.690 -6.807 1.00 62.41 814 ARG A CA 1
ATOM 6266 C C . ARG A 1 814 ? -35.959 7.982 -7.979 1.00 62.41 814 ARG A C 1
ATOM 6268 O O . ARG A 1 814 ? -34.757 7.756 -7.880 1.00 62.41 814 ARG A O 1
ATOM 6275 N N . TRP A 1 815 ? -36.495 8.532 -9.064 1.00 57.56 815 TRP A N 1
ATOM 6276 C CA . TRP A 1 815 ? -35.719 8.996 -10.218 1.00 57.56 815 TRP A CA 1
ATOM 6277 C C . TRP A 1 815 ? -35.367 10.478 -10.081 1.00 57.56 815 TRP A C 1
ATOM 6279 O O . TRP A 1 815 ? -36.247 11.294 -9.808 1.00 57.56 815 TRP A O 1
ATOM 6289 N N . ASP A 1 816 ? -34.096 10.836 -10.282 1.00 60.09 816 ASP A N 1
ATOM 6290 C CA . ASP A 1 816 ? -33.628 12.234 -10.251 1.00 60.09 816 ASP A CA 1
ATOM 6291 C C . ASP A 1 816 ? -33.344 12.830 -11.644 1.00 60.09 816 ASP A C 1
ATOM 6293 O O . ASP A 1 816 ? -32.777 13.916 -11.755 1.00 60.09 816 ASP A O 1
ATOM 6297 N N . GLY A 1 817 ? -33.740 12.135 -12.715 1.00 56.97 817 GLY A N 1
ATOM 6298 C CA . GLY A 1 817 ? -33.446 12.523 -14.098 1.00 56.97 817 GLY A CA 1
ATOM 6299 C C . GLY A 1 817 ? -32.175 11.886 -14.664 1.00 56.97 817 GLY A C 1
ATOM 6300 O O . GLY A 1 817 ? -31.994 11.899 -15.879 1.00 56.97 817 GLY A O 1
ATOM 6301 N N . LYS A 1 818 ? -31.299 11.320 -13.820 1.00 59.94 818 LYS A N 1
ATOM 6302 C CA . LYS A 1 818 ? -30.058 10.657 -14.259 1.00 59.94 818 LYS A CA 1
ATOM 6303 C C . LYS A 1 818 ? -29.847 9.278 -13.641 1.00 59.94 818 LYS A C 1
ATOM 6305 O O . LYS A 1 818 ? -29.183 8.449 -14.260 1.00 59.94 818 LYS A O 1
ATOM 6310 N N . ARG A 1 819 ? -30.329 9.041 -12.418 1.00 61.06 819 ARG A N 1
ATOM 6311 C CA . ARG A 1 819 ? -30.133 7.786 -11.680 1.00 61.06 819 ARG A CA 1
ATOM 6312 C C . ARG A 1 819 ? -31.376 7.428 -10.864 1.00 61.06 819 ARG A C 1
ATOM 6314 O O . ARG A 1 819 ? -32.118 8.301 -10.412 1.00 61.06 819 ARG A O 1
ATOM 6321 N N . VAL A 1 820 ? -31.575 6.128 -10.650 1.00 57.16 820 VAL A N 1
ATOM 6322 C CA . VAL A 1 820 ? -32.563 5.600 -9.701 1.00 57.16 820 VAL A CA 1
ATOM 6323 C C . VAL A 1 820 ? -31.923 5.568 -8.312 1.00 57.16 820 VAL A C 1
ATOM 6325 O O . VAL A 1 820 ? -30.808 5.076 -8.153 1.00 57.16 820 VAL A O 1
ATOM 6328 N N . ARG A 1 821 ? -32.612 6.093 -7.299 1.00 63.16 821 ARG A N 1
ATOM 6329 C CA . ARG A 1 821 ? -32.208 6.041 -5.887 1.00 63.16 821 ARG A CA 1
ATOM 6330 C C . ARG A 1 821 ? -33.217 5.230 -5.089 1.00 63.16 821 ARG A C 1
ATOM 6332 O O . ARG A 1 821 ? -34.414 5.422 -5.258 1.00 63.16 821 ARG A O 1
ATOM 6339 N N . ILE A 1 822 ? -32.749 4.377 -4.188 1.00 61.88 822 ILE A N 1
ATOM 6340 C CA . ILE A 1 822 ? -33.620 3.672 -3.242 1.00 61.88 822 ILE A CA 1
ATOM 6341 C C . ILE A 1 822 ? -33.914 4.616 -2.070 1.00 61.88 822 ILE A C 1
ATOM 6343 O O . ILE A 1 822 ? -32.995 5.150 -1.448 1.00 61.88 822 ILE A O 1
ATOM 6347 N N . ASP A 1 823 ? -35.191 4.847 -1.780 1.00 57.09 823 ASP A N 1
ATOM 6348 C CA . ASP A 1 823 ? -35.628 5.577 -0.595 1.00 57.09 823 ASP A CA 1
ATOM 6349 C C . ASP A 1 823 ? -35.645 4.615 0.600 1.00 57.09 823 ASP A C 1
ATOM 6351 O O . ASP A 1 823 ? -36.586 3.842 0.805 1.00 57.09 823 ASP A O 1
ATOM 6355 N N . GLY A 1 824 ? -34.566 4.650 1.386 1.00 48.31 824 GLY A N 1
ATOM 6356 C CA . GLY A 1 824 ? -34.348 3.750 2.522 1.00 48.31 824 GLY A CA 1
ATOM 6357 C C . GLY A 1 824 ? -35.394 3.853 3.637 1.00 48.31 824 GLY A C 1
ATOM 6358 O O . GLY A 1 824 ? -35.402 3.013 4.528 1.00 48.31 824 GLY A O 1
ATOM 6359 N N . SER A 1 825 ? -36.290 4.846 3.598 1.00 45.25 825 SER A N 1
ATOM 6360 C CA . SER A 1 825 ? -37.396 4.966 4.556 1.00 45.25 825 SER A CA 1
ATOM 6361 C C . SER A 1 825 ? -38.588 4.048 4.251 1.00 45.25 825 SER A C 1
ATOM 6363 O O . SER A 1 825 ? -39.414 3.812 5.131 1.00 45.25 825 SER A O 1
ATOM 6365 N N . LYS A 1 826 ? -38.683 3.528 3.019 1.00 46.22 826 LYS A N 1
ATOM 6366 C CA . LYS A 1 826 ? -39.816 2.715 2.541 1.00 46.22 826 LYS A CA 1
ATOM 6367 C C . LYS A 1 826 ? -39.419 1.354 1.976 1.00 46.22 826 LYS A C 1
ATOM 6369 O O . LYS A 1 826 ? -40.280 0.501 1.785 1.00 46.22 826 LYS A O 1
ATOM 6374 N N . PHE A 1 827 ? -38.137 1.146 1.692 1.00 41.47 827 PHE A N 1
ATOM 6375 C CA . PHE A 1 827 ? -37.648 -0.121 1.168 1.00 41.47 827 PHE A CA 1
ATOM 6376 C C . PHE A 1 827 ? -37.441 -1.119 2.316 1.00 41.47 827 PHE A C 1
ATOM 6378 O O . PHE A 1 827 ? -36.482 -1.008 3.079 1.00 41.47 827 PHE A O 1
ATOM 6385 N N . HIS A 1 828 ? -38.351 -2.085 2.460 1.00 40.56 828 HIS A N 1
ATOM 6386 C CA . HIS A 1 828 ? -38.146 -3.224 3.353 1.00 40.56 828 HIS A CA 1
ATOM 6387 C C . HIS A 1 828 ? -37.233 -4.245 2.651 1.00 40.56 828 HIS A C 1
ATOM 6389 O O . HIS A 1 828 ? -37.628 -4.754 1.601 1.00 40.56 828 HIS A O 1
ATOM 6395 N N . PRO A 1 829 ? -36.026 -4.536 3.173 1.00 37.50 829 PRO A N 1
ATOM 6396 C CA . PRO A 1 829 ? -35.180 -5.582 2.607 1.00 37.50 829 PRO A CA 1
ATOM 6397 C C . PRO A 1 829 ? -35.887 -6.942 2.725 1.00 37.50 829 PRO A C 1
ATOM 6399 O O . PRO A 1 829 ? -36.518 -7.219 3.748 1.00 37.50 829 PRO A O 1
ATOM 6402 N N . ILE A 1 830 ? -35.823 -7.733 1.647 1.00 33.88 830 ILE A N 1
ATOM 6403 C CA . ILE A 1 830 ? -36.375 -9.096 1.546 1.00 33.88 830 ILE A CA 1
ATOM 6404 C C . ILE A 1 830 ? -35.606 -10.048 2.457 1.00 33.88 830 ILE A C 1
ATOM 6406 O O . ILE A 1 830 ? -34.356 -9.968 2.450 1.00 33.88 830 ILE A O 1
#

Foldseek 3Di:
DDDDDDPDPDPDPVNVVVVVVVVVVVVVVVVVVVVVVVPPDPVVVVVVLVVVLVVLVVDQDPVVVVVVVVVVVVVVVVVVVDPPDDPVVVVVSVVSVVVSVVVNVVVVVVVVVVVVVVVVLCVQQDPPNHRPPPVDFDADPVGHGDDPVVVLVVVVVVVVVVVVVVVVLQVVLLVVLQVLCCVLVVDGLDDDDDDDDDQDPPFDPLLVVLLVLLVVLVVVVVVVVVVVPPDPDPPPDDDDDDDPPDDDPVVVVVVPPPPPVPPPSCGPLNSVSSVSNVVSSCVSVVNDDLSSLVSVLVSLVVVLVCQVSRPPPVSSNVSSVSNNVSSVVVSVVVVVVVPWLLVLLVLLLVLLQLLVQLCQLLLDQLFFLLDDVDDDDRRDLVVLVVLVVVCVVCVPPPPDSCSLVCQALSVVLVVLLCLAPLNCLSVVVPPDPPPPPPDPSCHSVNSLVVVLVVLVCCCVVPVQFDDVSNRGDPLCGGNVNVVLVNLSSVLSVLSSQLSNLSSVSVVVSVQCVVVILVSLLVVLVVLLVSLVSNLVSLVSNLVSSVVSNVVSVVSVVVVVVVDDPPCDPSNVSSVVSSVSNDNVSSVVSSVSSVVSSVSSNCSSDPVCVVVVLVSVLVVLVVVVVCLVDPVNCVVDPDRDPPPSRPVVNVVSVPVDVPPDPDDDDDDDDDDDDDDDDDDDDDDDDDDDDDDDDDDDDDDDDDDDPDDDDDDDDDDPDDFQDLVNLVVVLVQVCVVCVVVVPDQAFDFLQVLVVVCVVLVHDVVVLAVPFSDPDDRGDTGHNVSSSLVVQQSQCVQVVHDSPDRDSDRRDRFQWDDPSPHIDGNPVGDDDD

Secondary structure (DSSP, 8-state):
------------HHHHHHHHHHHHHHHHHHHHHHHHHH---HHHHHHHHHHHHHHHTT---HHHHHHHHHHHHHHHHHHHTSTTS-HHHHHHHHHHHHHHHHHHHHHHHHHHHHHHHHHHHHHHHTTTSS----SPPPB-TTS-BPPHHHHHHHHHHHHHHHHHHHHHHHHHHHHHHHHHHHHHHSS----------PPPTT--HHHHHHHHHHHHHHHHHHHHHHHTT-PPP------------PPPHHHHHTTTT----------HHHHHHHHHHHHHHHHHTT---HHHHHHHHHHHHHHHT-GGGT-S-HHHHHHHHHHHHHHHHHHHHHHHHH--HHHHHHHHHHHHHHHHHHHHHIIIIISB----SSPPPP--HHHHHHHHHHHHH-TTT---TTHHHHTSHHHHHHHHHHHSHHHHHHTT-TT-----TT-----HHHHHHHHHHHHHHHHHSS-SB--GGG-B-GGG-BGGGHHHHHHHHHHHHHHHHHHHHHHHHHHHHHHHHHHHHHHHHHTHHHHHHHHHHHHHHHHHHHHHHHHHHHHHHHHHHHHHHT-SSS--HHHHHHHHHHTT--HHHHHHHHHHHHHHHHHHHHHHSGGGHHHHHHHHHHHHHHHHHHHHSHHHHHH-SSPPPTTTTHHHHHHHHH--TT-------PPPP---------PPPPP----------------------------PPPPTT-PPPHHHHHHHHHHHHHHHGGGGSSSS-EEHHHHHHHHHHTT--GGGTIIIII-SS-TTPEEPHHHHHHHHHHHHHHHTT--TTS--SSPPPPTTEEE-SS-EEE-TTT----

Sequence (830 aa):
MSEEYNPRKDVSRADRELQMYSTFQKKVARTCGTVARQTASAMLCKRFCFAFARLCEAFTTSTVFKHFQGFAEVVRKTALATEAVDTEQVKEAEKALTAAEEKYDNADTFVALADYQEEKRRQLLGPTGHLAYDGRAFWDADGKVLPNSCRARVSIEAYSRFQAWQRQRRQVRVASLQRLARKWLGEELVASGREGDTLDAGSDGSVASALSAVCHYEAARKSAASADLCTPPSAADFCPAAVTVVPGPSALLRRVGLQEEEAPDSHAEDLLCADARRWLRSAAAGVASTEELAGRQNFYRQLLMRPEEFGEDPDFFALLAVLCDRLEELSGRLSAKSRDCASQLGRVLQIGRELLETLLPILVVSICNAVSSNSLPLLSIEALLNSLQAFKETPATAESALGSLWRKDCGRMLEALLQSPHFRDFWHLRGGPKESPGRPAFQLTDMWLQFRHAWDEALVDQSSALPEASGIHDLFRPSCFREVQQCYLDLYKHLDNFITFLSMVTHYRRLANIAGDAGMYHLRTSLHHLLQEIEMSMAQITALSSRVMQDVRKMVLNLMSDNAKGATGRNLVWLERLQLVDEASIGKSCKALLEALQDVRYMSSEAYLPQLKQSALQSLQVIGEITASAEFRSRCAEAPPAAFAPEMLAGLADASPDASPASDAAPSPSSPEPAEDLPPPAPATGATPAVEAQVADLPQASPETGSHEGITYPQAGRECSQEEEDRFYELLFAAVLPLLGDGVAMPSSQVRYLLEKTGLSSTDFEDDILGPADSEAMVDAEAIRHLLQKAAKLQAKQPPDLPATRLPWIDGLRWDGKRVRIDGSKFHPI

pLDDT: mean 72.25, std 21.44, range [26.92, 98.25]